Protein AF-A0A9N8HJM5-F1 (afdb_monomer_lite)

Sequence (765 aa):
MTPQRSRHDVPTDELFEEAYSGIAQHIFPNGFPAMPKLLSKEVDAIEKAWQRSTTRKRSRATITEAQAVKSLQKLQSVAKEVGFTTDQQNSICLIACGTLDPQSVSSKASLSAEDFAASTCLLFRDLVTINLPKSGHFISELSVLKLLSACQTPKADALGIASVLQFLWLAVQNGALSEPAERALDSLYSVIFKWSTDPALCFDAVRLLLVITTKKHARVFRARRLHRFYVATGAAPAKFAPLVLLELFARLNPPGCGPILATIPNRPKERDVKKNARWLVFPNTAWKRAFEHTWYKQDNESPEGAPQSTNLCSLPGLSWDPLSDSGLFHGRLAPFQDSDRFRVSLSFMLQQEWHHPETTSAPKDNLPSQSATKDKESRSSTISEKMDLDDSSSDDSTTSDDGAGEDRTVRQRNNPPTLATQTTTTTTTRRVAILKRVAAAAMKAEHSFEVESAFVTDLLLPSWDGAEEWGVWLLYDILPALAIPSTFSDLWSKVLIYLERLFLFGTAKVRYAIVAGTLSSLLSRLARHGREEHGSSAARQRLVKEFVHWTNHLLVESSLSHGSWGSSLESEAAITFFRVVSREVTQSCRLVVLPPTTWAHRLLLSSSLFPIDRVWELMVAYANSLKELKTKQANSNGTIIEGLDRVAIFNCLLVDFSLAIHHQKHDEKVTGMSILYQDTPETTITRLGGKAMLHETMPRMLSIETGAASAQFVSQFLCRNGRLPLGVGELLQGKEKHQYFEFLWKEIGMDGLHAFETLFINRRI

Organism: NCBI:txid568900

Radius of gyration: 35.31 Å; chains: 1; bounding box: 91×117×100 Å

Foldseek 3Di:
DDDDPPPPCDPLVVLLLVLLLLLCCQQAVVADPDDPCPPPPLVVVLNVSNVVSVVPDDDSDNRDPVSNVVSLVSLLVSLLPAADAQSSLLSLLSSLLSLLDPVRRDPPDPDDPVVSLVVSLVSSLSSLLSRFHAAPHAHELSSLVSLLVSVVDPSHDLSSNLSSLLSLLLRLLQVRHDPSNLVSCLVCLVSLLVQCLPLSNVLSSLLSCVQSDWLVNLALVSLVSLLVSLVVCPPDLSSLSSLVVLVVSCVSPVVRSVVSNVPDPCDDPVVVSLVSVPSNDSPDVVSSCSNVCRHQVVVVVPPDDRDPNPPPVDQAVDDNDPDDDDDDDDDDDDDDDDDTDDSDNRHDDDDDDDDDDDDDDDDDDDDDDDDDDDDDDDDDDDDDDDDDDDDDDDDDDDDDDDDDDDDDDDDDDDDDDPPPVVVVVVVVVVVLVVLVVLLVVLQVQPAADEVCLCVCQVPPLVPDPQPDPSCLSVLARRLLSHDQDLALVVCCNRPVVSLLNCLQPHDLVSVLSNQLHRLLSSLLCLLVPPPPDPDDLVSSLVNSVVSVVVVLVSLVVSCVVPPPLRPVSSLVSVLSSLLSCLPRCCVRSLEDDDHDPVSLVSQLLDLAVVSLLSSLLSLLSNVVSLVVSVVVVVVDDDDDRHPNVCVLVSVLSLLVSVLLEPVDQDDPVSLVSHPQNVVQDQVNCVVCVHPVSCRRPVSQCSYCQQHSNNVVLNCVLCVVVVHHPDDRPPGQDDPRSVVSVVCCCVPVPSVSSVSSCVPPPVVVD

Structure (mmCIF, N/CA/C/O backbone):
data_AF-A0A9N8HJM5-F1
#
_entry.id   AF-A0A9N8HJM5-F1
#
loop_
_atom_site.group_PDB
_atom_site.id
_atom_site.type_symbol
_atom_site.label_atom_id
_atom_site.label_alt_id
_atom_site.label_comp_id
_atom_site.label_asym_id
_atom_site.label_entity_id
_atom_site.label_seq_id
_atom_site.pdbx_PDB_ins_code
_atom_site.Cartn_x
_atom_site.Cartn_y
_atom_site.Cartn_z
_atom_site.occupancy
_atom_site.B_iso_or_equiv
_atom_site.auth_seq_id
_atom_site.auth_comp_id
_atom_site.auth_asym_id
_atom_site.auth_atom_id
_atom_site.pdbx_PDB_model_num
ATOM 1 N N . MET A 1 1 ? 19.111 26.108 34.983 1.00 36.38 1 MET A N 1
ATOM 2 C CA . MET A 1 1 ? 18.397 27.089 34.139 1.00 36.38 1 MET A CA 1
ATOM 3 C C . MET A 1 1 ? 18.520 26.659 32.687 1.00 36.38 1 MET A C 1
ATOM 5 O O . MET A 1 1 ? 19.573 26.844 32.094 1.00 36.38 1 MET A O 1
ATOM 9 N N . THR A 1 2 ? 17.487 26.030 32.135 1.00 31.89 2 THR A N 1
ATOM 10 C CA . THR A 1 2 ? 17.360 25.782 30.691 1.00 31.89 2 THR A CA 1
ATOM 11 C C . THR A 1 2 ? 16.700 27.001 30.037 1.00 31.89 2 THR A C 1
ATOM 13 O O . THR A 1 2 ? 15.779 27.565 30.630 1.00 31.89 2 THR A O 1
ATOM 16 N N . PRO A 1 3 ? 17.147 27.452 28.851 1.00 40.94 3 PRO A N 1
ATOM 17 C CA . PRO A 1 3 ? 16.540 28.605 28.198 1.00 40.94 3 PRO A CA 1
ATOM 18 C C . PRO A 1 3 ? 15.129 28.250 27.719 1.00 40.94 3 PRO A C 1
ATOM 20 O O . PRO A 1 3 ? 14.949 27.319 26.932 1.00 40.94 3 PRO A O 1
ATOM 23 N N . GLN A 1 4 ? 14.126 29.006 28.172 1.00 35.59 4 GLN A N 1
ATOM 24 C CA . GLN A 1 4 ? 12.778 28.934 27.613 1.00 35.59 4 GLN A CA 1
ATOM 25 C C . GLN A 1 4 ? 12.831 29.354 26.139 1.00 35.59 4 GLN A C 1
ATOM 27 O O . GLN A 1 4 ? 12.928 30.539 25.824 1.00 35.59 4 GLN A O 1
ATOM 32 N N . ARG A 1 5 ? 12.735 28.385 25.221 1.00 35.88 5 ARG A N 1
ATOM 33 C CA . ARG A 1 5 ? 12.335 28.672 23.840 1.00 35.88 5 ARG A CA 1
ATOM 34 C C . ARG A 1 5 ? 10.870 29.097 23.866 1.00 35.88 5 ARG A C 1
ATOM 36 O O . ARG A 1 5 ? 9.985 28.251 23.974 1.00 35.88 5 ARG A O 1
ATOM 43 N N . SER A 1 6 ? 10.618 30.397 23.761 1.00 36.97 6 SER A N 1
ATOM 44 C CA . SER A 1 6 ? 9.292 30.924 23.458 1.00 36.97 6 SER A CA 1
ATOM 45 C C . SER A 1 6 ? 8.868 30.438 22.068 1.00 36.97 6 SER A C 1
ATOM 47 O O . SER A 1 6 ? 9.292 30.977 21.046 1.00 36.97 6 SER A O 1
ATOM 49 N N . ARG A 1 7 ? 8.022 29.400 22.023 1.00 41.31 7 ARG A N 1
ATOM 50 C CA . ARG A 1 7 ? 7.242 29.052 20.827 1.00 41.31 7 ARG A CA 1
ATOM 51 C C . ARG A 1 7 ? 6.229 30.169 20.572 1.00 41.31 7 ARG A C 1
ATOM 53 O O . ARG A 1 7 ? 5.087 30.104 21.014 1.00 41.31 7 ARG A O 1
ATOM 60 N N . HIS A 1 8 ? 6.664 31.215 19.878 1.00 39.94 8 HIS A N 1
ATOM 61 C CA . HIS A 1 8 ? 5.747 32.055 19.120 1.00 39.94 8 HIS A CA 1
ATOM 62 C C . HIS A 1 8 ? 5.456 31.345 17.802 1.00 39.94 8 HIS A C 1
ATOM 64 O O . HIS A 1 8 ? 6.103 31.601 16.788 1.00 39.94 8 HIS A O 1
ATOM 70 N N . ASP A 1 9 ? 4.486 30.434 17.850 1.00 43.00 9 ASP A N 1
ATOM 71 C CA . ASP A 1 9 ? 3.901 29.818 16.665 1.00 43.00 9 ASP A CA 1
ATOM 72 C C . ASP A 1 9 ? 3.097 30.890 15.911 1.00 43.00 9 ASP A C 1
ATOM 74 O O . ASP A 1 9 ? 1.888 31.038 16.089 1.00 43.00 9 ASP A O 1
ATOM 78 N N . VAL A 1 10 ? 3.784 31.687 15.085 1.00 46.56 10 VAL A N 1
ATOM 79 C CA . VAL A 1 10 ? 3.111 32.479 14.048 1.00 46.56 10 VAL A CA 1
ATOM 80 C C . VAL A 1 10 ? 2.434 31.475 13.111 1.00 46.56 10 VAL A C 1
ATOM 82 O O . VAL A 1 10 ? 3.117 30.551 12.654 1.00 46.56 10 VAL A O 1
ATOM 85 N N . PRO A 1 11 ? 1.129 31.609 12.806 1.00 59.47 11 PRO A N 1
ATOM 86 C CA . PRO A 1 11 ? 0.461 30.689 11.900 1.00 59.47 11 PRO A CA 1
ATOM 87 C C . PRO A 1 11 ? 1.217 30.636 10.571 1.00 59.47 11 PRO A C 1
ATOM 89 O O . PRO A 1 11 ? 1.456 31.663 9.932 1.00 59.47 11 PRO A O 1
ATOM 92 N N . THR A 1 12 ? 1.607 29.433 10.151 1.00 66.25 12 THR A N 1
ATOM 93 C CA . THR A 1 12 ? 2.383 29.236 8.913 1.00 66.25 12 THR A CA 1
ATOM 94 C C . THR A 1 12 ? 1.639 29.767 7.685 1.00 66.25 12 THR A C 1
ATOM 96 O O . THR A 1 12 ? 2.268 30.282 6.762 1.00 66.25 12 THR A O 1
ATOM 99 N N . ASP A 1 13 ? 0.306 29.769 7.739 1.00 77.38 13 ASP A N 1
ATOM 100 C CA . ASP A 1 13 ? -0.574 30.366 6.736 1.00 77.38 13 ASP A CA 1
ATOM 101 C C . ASP A 1 13 ? -0.468 31.903 6.665 1.00 77.38 13 ASP A C 1
ATOM 103 O O . ASP A 1 13 ? -0.515 32.459 5.572 1.00 77.38 13 ASP A O 1
ATOM 107 N N . GLU A 1 14 ? -0.259 32.615 7.781 1.00 81.19 14 GLU A N 1
ATOM 108 C CA . GLU A 1 14 ? -0.073 34.079 7.761 1.00 81.19 14 GLU A CA 1
ATOM 109 C C . GLU A 1 14 ? 1.272 34.465 7.131 1.00 81.19 14 GLU A C 1
ATOM 111 O O . GLU A 1 14 ? 1.346 35.406 6.335 1.00 81.19 14 GLU A O 1
ATOM 116 N N . LEU A 1 15 ? 2.332 33.706 7.434 1.00 81.50 15 LEU A N 1
ATOM 117 C CA . LEU A 1 15 ? 3.648 33.889 6.815 1.00 81.50 15 LEU A CA 1
ATOM 118 C C . LEU A 1 15 ? 3.624 33.571 5.315 1.00 81.50 15 LEU A C 1
ATOM 120 O O . LEU A 1 15 ? 4.278 34.280 4.544 1.00 81.50 15 LEU A O 1
ATOM 124 N N . PHE A 1 16 ? 2.863 32.546 4.912 1.00 85.94 16 PHE A N 1
ATOM 125 C CA . PHE A 1 16 ? 2.600 32.242 3.509 1.00 85.94 16 PHE A CA 1
ATOM 126 C C . PHE A 1 16 ? 1.846 33.388 2.830 1.00 85.94 16 PHE A C 1
ATOM 128 O O . PHE A 1 16 ? 2.367 33.937 1.867 1.00 85.94 16 PHE A O 1
ATOM 135 N N . GLU A 1 17 ? 0.679 33.800 3.331 1.00 83.69 17 GLU A N 1
ATOM 136 C CA . GLU A 1 17 ? -0.165 34.836 2.711 1.00 83.69 17 GLU A CA 1
ATOM 137 C C . GLU A 1 17 ? 0.562 36.181 2.559 1.00 83.69 17 GLU A C 1
ATOM 139 O O . GLU A 1 17 ? 0.467 36.833 1.516 1.00 83.69 17 GLU A O 1
ATOM 144 N N . GLU A 1 18 ? 1.350 36.602 3.553 1.00 82.88 18 GLU A N 1
ATOM 145 C CA . GLU A 1 18 ? 2.134 37.842 3.479 1.00 82.88 18 GLU A CA 1
ATOM 146 C C . GLU A 1 18 ? 3.224 37.778 2.392 1.00 82.88 18 GLU A C 1
ATOM 148 O O . GLU A 1 18 ? 3.433 38.741 1.652 1.00 82.88 18 GLU A O 1
ATOM 153 N N . ALA A 1 19 ? 3.911 36.640 2.260 1.00 82.69 19 ALA A N 1
ATOM 154 C CA . ALA A 1 19 ? 4.949 36.456 1.248 1.00 82.69 19 ALA A CA 1
ATOM 155 C C . ALA A 1 19 ? 4.352 36.227 -0.154 1.00 82.69 19 ALA A C 1
ATOM 157 O O . ALA A 1 19 ? 4.781 36.846 -1.128 1.00 82.69 19 ALA A O 1
ATOM 158 N N . TYR A 1 20 ? 3.318 35.393 -0.248 1.00 85.12 20 TYR A N 1
ATOM 159 C CA . TYR A 1 20 ? 2.590 35.063 -1.468 1.00 85.12 20 TYR A CA 1
ATOM 160 C C . TYR A 1 20 ? 1.930 36.299 -2.082 1.00 85.12 20 TYR A C 1
ATOM 162 O O . TYR A 1 20 ? 2.135 36.572 -3.265 1.00 85.12 20 TYR A O 1
ATOM 170 N N . SER A 1 21 ? 1.206 37.097 -1.286 1.00 81.56 21 SER A N 1
ATOM 171 C CA . SER A 1 21 ? 0.541 38.315 -1.773 1.00 81.56 21 SER A CA 1
ATOM 172 C C . SER A 1 21 ? 1.520 39.336 -2.361 1.00 81.56 21 SER A C 1
ATOM 174 O O . SER A 1 21 ? 1.193 39.971 -3.365 1.00 81.56 21 SER A O 1
ATOM 176 N N . GLY A 1 22 ? 2.738 39.433 -1.815 1.00 81.56 22 GLY A N 1
ATOM 177 C CA . GLY A 1 22 ? 3.798 40.283 -2.359 1.00 81.56 22 GLY A CA 1
ATOM 178 C C . GLY A 1 22 ? 4.206 39.910 -3.790 1.00 81.56 22 GLY A C 1
ATOM 179 O O . GLY A 1 22 ? 4.330 40.774 -4.656 1.00 81.56 22 GLY A O 1
ATOM 180 N N . ILE A 1 23 ? 4.349 38.613 -4.067 1.00 83.06 23 ILE A N 1
ATOM 181 C CA . ILE A 1 23 ? 4.691 38.104 -5.404 1.00 83.06 23 ILE A CA 1
ATOM 182 C C . ILE A 1 23 ? 3.472 38.168 -6.339 1.00 83.06 23 ILE A C 1
ATOM 184 O O . ILE A 1 23 ? 3.585 38.635 -7.473 1.00 83.06 23 ILE A O 1
ATOM 188 N N . ALA A 1 24 ? 2.289 37.773 -5.854 1.00 83.12 24 ALA A N 1
ATOM 189 C CA . ALA A 1 24 ? 1.036 37.821 -6.611 1.00 83.12 24 ALA A CA 1
ATOM 190 C C . ALA A 1 24 ? 0.707 39.230 -7.118 1.00 83.12 24 ALA A C 1
ATOM 192 O O . ALA A 1 24 ? 0.350 39.381 -8.280 1.00 83.12 24 ALA A O 1
ATOM 193 N N . GLN A 1 25 ? 0.828 40.263 -6.281 1.00 82.50 25 GLN A N 1
ATOM 194 C CA . GLN A 1 25 ? 0.530 41.642 -6.687 1.00 82.50 25 GLN A CA 1
ATOM 195 C C . GLN A 1 25 ? 1.586 42.228 -7.636 1.00 82.50 25 GLN A C 1
ATOM 197 O O . GLN A 1 25 ? 1.259 43.108 -8.429 1.00 82.50 25 GLN A O 1
ATOM 202 N N . HIS A 1 26 ? 2.832 41.747 -7.588 1.00 80.31 26 HIS A N 1
ATOM 203 C CA . HIS A 1 26 ? 3.877 42.157 -8.527 1.00 80.31 26 HIS A CA 1
ATOM 204 C C . HIS A 1 26 ? 3.647 41.571 -9.935 1.00 80.31 26 HIS A C 1
ATOM 206 O O . HIS A 1 26 ? 3.770 42.287 -10.928 1.00 80.31 26 HIS A O 1
ATOM 212 N N . ILE A 1 27 ? 3.252 40.294 -10.024 1.00 77.88 27 ILE A N 1
ATOM 213 C CA . ILE A 1 27 ? 2.981 39.598 -11.299 1.00 77.88 27 ILE A CA 1
ATOM 214 C C . ILE A 1 27 ? 1.583 39.914 -11.846 1.00 77.88 27 ILE A C 1
ATOM 216 O O . ILE A 1 27 ? 1.399 39.962 -13.055 1.00 77.88 27 ILE A O 1
ATOM 220 N N . PHE A 1 28 ? 0.601 40.162 -10.976 1.00 80.56 28 PHE A N 1
ATOM 221 C CA . PHE A 1 28 ? -0.788 40.446 -11.344 1.00 80.56 28 PHE A CA 1
ATOM 222 C C . PHE A 1 28 ? -1.284 41.780 -10.747 1.00 80.56 28 PHE A C 1
ATOM 224 O O . PHE A 1 28 ? -2.238 41.803 -9.962 1.00 80.56 28 PHE A O 1
ATOM 231 N N . PRO A 1 29 ? -0.681 42.926 -11.121 1.00 74.25 29 PRO A N 1
ATOM 232 C CA . PRO A 1 29 ? -0.989 44.234 -10.530 1.00 74.25 29 PRO A CA 1
ATOM 233 C C . PRO A 1 29 ? -2.414 44.725 -10.829 1.00 74.25 29 PRO A C 1
ATOM 235 O O . PRO A 1 29 ? -2.967 45.535 -10.084 1.00 74.25 29 PRO A O 1
ATOM 238 N N . ASN A 1 30 ? -3.026 44.218 -11.904 1.00 75.06 30 ASN A N 1
ATOM 239 C CA . ASN A 1 30 ? -4.406 44.516 -12.293 1.00 75.06 30 ASN A CA 1
ATOM 240 C C . ASN A 1 30 ? -5.431 43.512 -11.730 1.00 75.06 30 ASN A C 1
ATOM 242 O O . ASN A 1 30 ? -6.631 43.692 -11.931 1.00 75.06 30 ASN A O 1
ATOM 246 N N . GLY A 1 31 ? -4.970 42.491 -11.003 1.00 68.94 31 GLY A N 1
ATOM 247 C CA . GLY A 1 31 ? -5.776 41.387 -10.493 1.00 68.94 31 GLY A CA 1
ATOM 248 C C . GLY A 1 31 ? -5.457 40.053 -11.163 1.00 68.94 31 GLY A C 1
ATOM 249 O O . GLY A 1 31 ? -4.913 40.019 -12.267 1.00 68.94 31 GLY A O 1
ATOM 250 N N . PHE A 1 32 ? -5.778 38.951 -10.479 1.00 63.47 32 PHE A N 1
ATOM 251 C CA . PHE A 1 32 ? -5.559 37.603 -11.006 1.00 63.47 32 PHE A CA 1
ATOM 252 C C . PHE A 1 32 ? -6.372 37.410 -12.304 1.00 63.47 32 PHE A C 1
ATOM 254 O O . PHE A 1 32 ? -7.565 37.728 -12.313 1.00 63.47 32 PHE A O 1
ATOM 261 N N . PRO A 1 33 ? -5.776 36.924 -13.409 1.00 58.12 33 PRO A N 1
ATOM 262 C CA . PRO A 1 33 ? -6.496 36.748 -14.663 1.00 58.12 33 PRO A CA 1
ATOM 263 C C . PRO A 1 33 ? -7.609 35.711 -14.494 1.00 58.12 33 PRO A C 1
ATOM 265 O O . PRO A 1 33 ? -7.381 34.625 -13.956 1.00 58.12 33 PRO A O 1
ATOM 268 N N . ALA A 1 34 ? -8.810 36.045 -14.973 1.00 50.03 34 ALA A N 1
ATOM 269 C CA . ALA A 1 34 ? -9.986 35.189 -14.860 1.00 50.03 34 ALA A CA 1
ATOM 270 C C . ALA A 1 34 ? -9.725 33.822 -15.512 1.00 50.03 34 ALA A C 1
ATOM 272 O O . ALA A 1 34 ? -9.572 33.704 -16.731 1.00 50.03 34 ALA A O 1
ATOM 273 N N . MET A 1 35 ? -9.656 32.779 -14.688 1.00 48.91 35 MET A N 1
ATOM 274 C CA . MET A 1 35 ? -9.340 31.430 -15.145 1.00 48.91 35 MET A CA 1
ATOM 275 C C . MET A 1 35 ? -10.549 30.781 -15.844 1.00 48.91 35 MET A C 1
ATOM 277 O O . MET A 1 35 ? -11.691 30.990 -15.426 1.00 48.91 35 MET A O 1
ATOM 281 N N . PRO A 1 36 ? -10.341 29.958 -16.893 1.00 44.28 36 PRO A N 1
ATOM 282 C CA . PRO A 1 36 ? -11.433 29.235 -17.540 1.00 44.28 36 PRO A CA 1
ATOM 283 C C . PRO A 1 36 ? -12.201 28.356 -16.540 1.00 44.28 36 PRO A C 1
ATOM 285 O O . PRO A 1 36 ? -11.591 27.581 -15.805 1.00 44.28 36 PRO A O 1
ATOM 288 N N . LYS A 1 37 ? -13.541 28.427 -16.560 1.00 45.66 37 LYS A N 1
ATOM 289 C CA . LYS A 1 37 ? -14.475 27.817 -15.579 1.00 45.66 37 LYS A CA 1
ATOM 290 C C . LYS A 1 37 ? -14.437 26.278 -15.441 1.00 45.66 37 LYS A C 1
ATOM 292 O O . LYS A 1 37 ? -15.259 25.713 -14.728 1.00 45.66 37 LYS A O 1
ATOM 297 N N . LEU A 1 38 ? -13.513 25.591 -16.110 1.00 41.84 38 LEU A N 1
ATOM 298 C CA . LEU A 1 38 ? -13.414 24.125 -16.173 1.00 41.84 38 LEU A CA 1
ATOM 299 C C . LEU A 1 38 ? -13.010 23.448 -14.846 1.00 41.84 38 LEU A C 1
ATOM 301 O O . LEU A 1 38 ? -13.084 22.229 -14.756 1.00 41.84 38 LEU A O 1
ATOM 305 N N . LEU A 1 39 ? -12.600 24.213 -13.826 1.00 51.91 39 LEU A N 1
ATOM 306 C CA . LEU A 1 39 ? -12.099 23.719 -12.532 1.00 51.91 39 LEU A CA 1
ATOM 307 C C . LEU A 1 39 ? -12.697 24.515 -11.351 1.00 51.91 39 LEU A C 1
ATOM 309 O O . LEU A 1 39 ? -11.980 24.988 -10.473 1.00 51.91 39 LEU A O 1
ATOM 313 N N . SER A 1 40 ? -14.016 24.739 -11.360 1.00 51.66 40 SER A N 1
ATOM 314 C CA . SER A 1 40 ? -14.646 25.799 -10.553 1.00 51.66 40 SER A CA 1
ATOM 315 C C . SER A 1 40 ? -14.391 25.730 -9.041 1.00 51.66 40 SER A C 1
ATOM 317 O O . SER A 1 40 ? -14.037 26.746 -8.464 1.00 51.66 40 SER A O 1
ATOM 319 N N . LYS A 1 41 ? -14.522 24.575 -8.374 1.00 58.88 41 LYS A N 1
ATOM 320 C CA . LYS A 1 41 ? -14.489 24.530 -6.894 1.00 58.88 41 LYS A CA 1
ATOM 321 C C . LYS A 1 41 ? -13.135 24.897 -6.272 1.00 58.88 41 LYS A C 1
ATOM 323 O O . LYS A 1 41 ? -13.110 25.607 -5.270 1.00 58.88 41 LYS A O 1
ATOM 328 N N . GLU A 1 42 ? -12.033 24.423 -6.846 1.00 56.31 42 GLU A N 1
ATOM 329 C CA . GLU A 1 42 ? -10.677 24.708 -6.347 1.00 56.31 42 GLU A CA 1
ATOM 330 C C . GLU A 1 42 ? -10.225 26.115 -6.760 1.00 56.31 42 GLU A C 1
ATOM 332 O O . GLU A 1 42 ? -9.653 26.852 -5.958 1.00 56.31 42 GLU A O 1
ATOM 337 N N . VAL A 1 43 ? -10.557 26.534 -7.987 1.00 57.59 43 VAL A N 1
ATOM 338 C CA . VAL A 1 43 ? -10.270 27.891 -8.472 1.00 57.59 43 VAL A CA 1
ATOM 339 C C . VAL A 1 43 ? -11.050 28.938 -7.672 1.00 57.59 43 VAL A C 1
ATOM 341 O O . VAL A 1 43 ? -10.453 29.927 -7.262 1.00 57.59 43 VAL A O 1
ATOM 344 N N . ASP A 1 44 ? -12.325 28.696 -7.348 1.00 63.38 44 ASP A N 1
ATOM 345 C CA . ASP A 1 44 ? -13.129 29.561 -6.474 1.00 63.38 44 ASP A CA 1
ATOM 346 C C . ASP A 1 44 ? -12.494 29.726 -5.083 1.00 63.38 44 ASP A C 1
ATOM 348 O O . ASP A 1 44 ? -12.626 30.786 -4.470 1.00 63.38 44 ASP A O 1
ATOM 352 N N . ALA A 1 45 ? -11.848 28.685 -4.544 1.00 62.44 45 ALA A N 1
ATOM 353 C CA . ALA A 1 45 ? -11.189 28.741 -3.239 1.00 62.44 45 ALA A CA 1
ATOM 354 C C . ALA A 1 45 ? -9.913 29.596 -3.290 1.00 62.44 45 ALA A C 1
ATOM 356 O O . ALA A 1 45 ? -9.735 30.471 -2.439 1.00 62.44 45 ALA A O 1
ATOM 357 N N . ILE A 1 46 ? -9.082 29.407 -4.321 1.00 60.25 46 ILE A N 1
ATOM 358 C CA . ILE A 1 46 ? -7.861 30.194 -4.558 1.00 60.25 46 ILE A CA 1
ATOM 359 C C . ILE A 1 46 ? -8.211 31.660 -4.863 1.00 60.25 46 ILE A C 1
ATOM 361 O O . ILE A 1 46 ? -7.606 32.573 -4.299 1.00 60.25 46 ILE A O 1
ATOM 365 N N . GLU A 1 47 ? -9.234 31.913 -5.684 1.00 64.31 47 GLU A N 1
ATOM 366 C CA . GLU A 1 47 ? -9.704 33.270 -5.972 1.00 64.31 47 GLU A CA 1
ATOM 367 C C . GLU A 1 47 ? -10.246 33.944 -4.703 1.00 64.31 47 GLU A C 1
ATOM 369 O O . GLU A 1 47 ? -9.899 35.090 -4.425 1.00 64.31 47 GLU A O 1
ATOM 374 N N . LYS A 1 48 ? -11.011 33.231 -3.862 1.00 67.19 48 LYS A N 1
ATOM 375 C CA . LYS A 1 48 ? -11.462 33.750 -2.557 1.00 67.19 48 LYS A CA 1
ATOM 376 C C . LYS A 1 48 ? -10.303 34.010 -1.592 1.00 67.19 48 LYS A C 1
ATOM 378 O O . LYS A 1 48 ? -10.377 34.980 -0.840 1.00 67.19 48 LYS A O 1
ATOM 383 N N . ALA A 1 49 ? -9.243 33.199 -1.592 1.00 61.03 49 ALA A N 1
ATOM 384 C CA . ALA A 1 49 ? -8.039 33.462 -0.799 1.00 61.03 49 ALA A CA 1
ATOM 385 C C . ALA A 1 49 ? -7.341 34.754 -1.266 1.00 61.03 49 ALA A C 1
ATOM 387 O O . ALA A 1 49 ? -7.112 35.663 -0.466 1.00 61.03 49 ALA A O 1
ATOM 388 N N . TRP A 1 50 ? -7.143 34.909 -2.577 1.00 62.44 50 TRP A N 1
ATOM 389 C CA . TRP A 1 50 ? -6.572 36.118 -3.175 1.00 62.44 50 TRP A CA 1
ATOM 390 C C . TRP A 1 50 ? -7.447 37.370 -2.956 1.00 62.44 50 TRP A C 1
ATOM 392 O O . TRP A 1 50 ? -6.944 38.451 -2.637 1.00 62.44 50 TRP A O 1
ATOM 402 N N . GLN A 1 51 ? -8.775 37.243 -3.036 1.00 66.69 51 GLN A N 1
ATOM 403 C CA . GLN A 1 51 ? -9.711 38.322 -2.699 1.00 66.69 51 GLN A CA 1
ATOM 404 C C . GLN A 1 51 ? -9.643 38.692 -1.204 1.00 66.69 51 GLN A C 1
ATOM 406 O O . GLN A 1 51 ? -9.706 39.873 -0.862 1.00 66.69 51 GLN A O 1
ATOM 411 N N . ARG A 1 52 ? -9.460 37.727 -0.289 1.00 65.56 52 ARG A N 1
ATOM 412 C CA . ARG A 1 52 ? -9.278 37.983 1.158 1.00 65.56 52 ARG A CA 1
ATOM 413 C C . ARG A 1 52 ? -7.952 38.677 1.483 1.00 65.56 52 ARG A C 1
ATOM 415 O O . ARG A 1 52 ? -7.932 39.529 2.373 1.00 65.56 52 ARG A O 1
ATOM 422 N N . SER A 1 53 ? -6.862 38.353 0.784 1.00 57.47 53 SER A N 1
ATOM 423 C CA . SER A 1 53 ? -5.563 39.004 1.012 1.00 57.47 53 SER A CA 1
ATOM 424 C C . SER A 1 53 ? -5.515 40.417 0.419 1.00 57.47 53 SER A C 1
ATOM 426 O O . SER A 1 53 ? -4.983 41.331 1.052 1.00 57.47 53 SER A O 1
ATOM 428 N N . THR A 1 54 ? -6.160 40.649 -0.729 1.00 58.09 54 THR A N 1
ATOM 429 C CA . THR A 1 54 ? -6.238 41.981 -1.362 1.00 58.09 54 THR A CA 1
ATOM 430 C C . THR A 1 54 ? -7.241 42.935 -0.706 1.00 58.09 54 THR A C 1
ATOM 432 O O . THR A 1 54 ? -6.978 44.134 -0.643 1.00 58.09 54 THR A O 1
ATOM 435 N N . THR A 1 55 ? -8.359 42.448 -0.156 1.00 56.00 55 THR A N 1
ATOM 436 C CA . THR A 1 55 ? -9.369 43.316 0.496 1.00 56.00 55 THR A CA 1
ATOM 437 C C . THR A 1 55 ? -8.908 43.935 1.823 1.00 56.00 55 THR A C 1
ATOM 439 O O . THR A 1 55 ? -9.512 44.904 2.282 1.00 56.00 55 THR A O 1
ATOM 442 N N . ARG A 1 56 ? -7.838 43.425 2.453 1.00 53.31 56 ARG A N 1
ATOM 443 C CA . ARG A 1 56 ? -7.425 43.832 3.812 1.00 53.31 56 ARG A CA 1
ATOM 444 C C . ARG A 1 56 ? -6.509 45.061 3.926 1.00 53.31 56 ARG A C 1
ATOM 446 O O . ARG A 1 56 ? -6.320 45.519 5.054 1.00 53.31 56 ARG A O 1
ATOM 453 N N . LYS A 1 57 ? -5.945 45.631 2.847 1.00 47.88 57 LYS A N 1
ATOM 454 C CA . LYS A 1 57 ? -5.090 46.843 2.941 1.00 47.88 57 LYS A CA 1
ATOM 455 C C . LYS A 1 57 ? -5.361 47.899 1.860 1.00 47.88 57 LYS A C 1
ATOM 457 O O . LYS A 1 57 ? -5.673 47.600 0.715 1.00 47.88 57 LYS A O 1
ATOM 462 N N . ARG A 1 58 ? -5.250 49.165 2.283 1.00 45.69 58 ARG A N 1
ATOM 463 C CA . ARG A 1 58 ? -5.462 50.382 1.480 1.00 45.69 58 ARG A CA 1
ATOM 464 C C . ARG A 1 58 ? -4.345 50.583 0.444 1.00 45.69 58 ARG A C 1
ATOM 466 O O . ARG A 1 58 ? -3.198 50.285 0.742 1.00 45.69 58 ARG A O 1
ATOM 473 N N . SER A 1 59 ? -4.732 51.214 -0.671 1.00 47.72 59 SER A N 1
ATOM 474 C CA . SER A 1 59 ? -3.944 51.618 -1.851 1.00 47.72 59 SER A CA 1
ATOM 475 C C . SER A 1 59 ? -3.309 50.487 -2.679 1.00 47.72 59 SER A C 1
ATOM 477 O O . SER A 1 59 ? -2.616 49.610 -2.177 1.00 47.72 59 SER A O 1
ATOM 479 N N . ARG A 1 60 ? -3.504 50.553 -4.007 1.00 55.34 60 ARG A N 1
ATOM 480 C CA . ARG A 1 60 ? -2.755 49.763 -5.003 1.00 55.34 60 ARG A CA 1
ATOM 481 C C . ARG A 1 60 ? -1.335 50.328 -5.150 1.00 55.34 60 ARG A C 1
ATOM 483 O O . ARG A 1 60 ? -0.974 50.849 -6.203 1.00 55.34 60 ARG A O 1
ATOM 490 N N . ALA A 1 61 ? -0.552 50.299 -4.075 1.00 59.94 61 ALA A N 1
ATOM 491 C CA . ALA A 1 61 ? 0.870 50.596 -4.155 1.00 59.94 61 ALA A CA 1
ATOM 492 C C . ALA A 1 61 ? 1.535 49.520 -5.026 1.00 59.94 61 ALA A C 1
ATOM 494 O O . ALA A 1 61 ? 1.445 48.332 -4.726 1.00 59.94 61 ALA A O 1
ATOM 495 N N . THR A 1 62 ? 2.167 49.922 -6.128 1.00 69.50 62 THR A N 1
ATOM 496 C CA . THR A 1 62 ? 2.894 48.994 -7.001 1.00 69.50 62 THR A CA 1
ATOM 497 C C . THR A 1 62 ? 4.069 48.399 -6.237 1.00 69.50 62 THR A C 1
ATOM 499 O O . THR A 1 62 ? 4.996 49.131 -5.885 1.00 69.50 62 THR A O 1
ATOM 502 N N . ILE A 1 63 ? 4.030 47.089 -5.989 1.00 75.94 63 ILE A N 1
ATOM 503 C CA . ILE A 1 63 ? 5.101 46.376 -5.290 1.00 75.94 63 ILE A CA 1
ATOM 504 C C . ILE A 1 63 ? 6.381 46.443 -6.119 1.00 75.94 63 ILE A C 1
ATOM 506 O O . ILE A 1 63 ? 6.400 46.060 -7.292 1.00 75.94 63 ILE A O 1
ATOM 510 N N . THR A 1 64 ? 7.448 46.947 -5.502 1.00 79.69 64 THR A N 1
ATOM 511 C CA . THR A 1 64 ? 8.745 47.096 -6.164 1.00 79.69 64 THR A CA 1
ATOM 512 C C . THR A 1 64 ? 9.413 45.738 -6.355 1.00 79.69 64 THR A C 1
ATOM 514 O O . THR A 1 64 ? 9.184 44.801 -5.593 1.00 79.69 64 THR A O 1
ATOM 517 N N . GLU A 1 65 ? 10.288 45.628 -7.350 1.00 78.00 65 GLU A N 1
ATOM 518 C CA . GLU A 1 65 ? 11.058 44.405 -7.608 1.00 78.00 65 GLU A CA 1
ATOM 519 C C . GLU A 1 65 ? 11.824 43.930 -6.358 1.00 78.00 65 GLU A C 1
ATOM 521 O O . GLU A 1 65 ? 11.749 42.764 -5.983 1.00 78.00 65 GLU A O 1
ATOM 526 N N . ALA A 1 66 ? 12.449 44.852 -5.616 1.00 81.44 66 ALA A N 1
ATOM 527 C CA . ALA A 1 66 ? 13.124 44.546 -4.353 1.00 81.44 66 ALA A CA 1
ATOM 528 C C . ALA A 1 66 ? 12.183 43.958 -3.277 1.00 81.44 66 ALA A C 1
ATOM 530 O O . ALA A 1 66 ? 12.597 43.109 -2.484 1.00 81.44 66 ALA A O 1
ATOM 531 N N . GLN A 1 67 ? 10.913 44.378 -3.244 1.00 83.25 67 GLN A N 1
ATOM 532 C CA . GLN A 1 67 ? 9.902 43.787 -2.363 1.00 83.25 67 GLN A CA 1
ATOM 533 C C . GLN A 1 67 ? 9.491 42.390 -2.847 1.00 83.25 67 GLN A C 1
ATOM 535 O O . GLN A 1 67 ? 9.397 41.485 -2.022 1.00 83.25 67 GLN A O 1
ATOM 540 N N . ALA A 1 68 ? 9.330 42.181 -4.158 1.00 79.69 68 ALA A N 1
ATOM 541 C CA . ALA A 1 68 ? 9.041 40.865 -4.730 1.00 79.69 68 ALA A CA 1
ATOM 542 C C . ALA A 1 68 ? 10.181 39.857 -4.475 1.00 79.69 68 ALA A C 1
ATOM 544 O O . ALA A 1 68 ? 9.921 38.732 -4.049 1.00 79.69 68 ALA A O 1
ATOM 545 N N . VAL A 1 69 ? 11.446 40.273 -4.623 1.00 83.44 69 VAL A N 1
ATOM 546 C CA . VAL A 1 69 ? 12.632 39.464 -4.281 1.00 83.44 69 VAL A CA 1
ATOM 547 C C . VAL A 1 69 ? 12.651 39.108 -2.791 1.00 83.44 69 VAL A C 1
ATOM 549 O O . VAL A 1 69 ? 12.861 37.947 -2.438 1.00 83.44 69 VAL A O 1
ATOM 552 N N . LYS A 1 70 ? 12.368 40.068 -1.899 1.00 88.56 70 LYS A N 1
ATOM 553 C CA . LYS A 1 70 ? 12.260 39.808 -0.452 1.00 88.56 70 LYS A CA 1
ATOM 554 C C . LYS A 1 70 ? 11.128 38.823 -0.128 1.00 88.56 70 LYS A C 1
ATOM 556 O O . LYS A 1 70 ? 11.291 37.956 0.731 1.00 88.56 70 LYS A O 1
ATOM 561 N N . SER A 1 71 ? 9.998 38.921 -0.824 1.00 87.75 71 SER A N 1
ATOM 562 C CA . SER A 1 71 ? 8.884 37.978 -0.696 1.00 87.75 71 SER A CA 1
ATOM 563 C C . SER A 1 71 ? 9.245 36.573 -1.194 1.00 87.75 71 SER A C 1
ATOM 565 O O . SER A 1 71 ? 8.912 35.595 -0.528 1.00 87.75 71 SER A O 1
ATOM 567 N N . LEU A 1 72 ? 9.993 36.454 -2.297 1.00 89.06 72 LEU A N 1
ATOM 568 C CA . LEU A 1 72 ? 10.504 35.174 -2.804 1.00 89.06 72 LEU A CA 1
ATOM 569 C C . LEU A 1 72 ? 11.479 34.521 -1.814 1.00 89.06 72 LEU A C 1
ATOM 571 O O . LEU A 1 72 ? 11.369 33.327 -1.542 1.00 89.06 72 LEU A O 1
ATOM 575 N N . GLN A 1 73 ? 12.376 35.304 -1.208 1.00 91.69 73 GLN A N 1
ATOM 576 C CA . GLN A 1 73 ? 13.266 34.837 -0.139 1.00 91.69 73 GLN A CA 1
ATOM 577 C C . GLN A 1 73 ? 12.481 34.326 1.083 1.00 91.69 73 GLN A C 1
ATOM 579 O O . GLN A 1 73 ? 12.834 33.287 1.641 1.00 91.69 73 GLN A O 1
ATOM 584 N N . LYS A 1 74 ? 11.386 35.003 1.464 1.00 90.94 74 LYS A N 1
ATOM 585 C CA . LYS A 1 74 ? 10.497 34.576 2.560 1.00 90.94 74 LYS A CA 1
ATOM 586 C C . LYS A 1 74 ? 9.709 33.303 2.220 1.00 90.94 74 LYS A C 1
ATOM 588 O O . LYS A 1 74 ? 9.616 32.417 3.065 1.00 90.94 74 LYS A O 1
ATOM 593 N N . LEU A 1 75 ? 9.207 33.141 0.991 1.00 90.88 75 LEU A N 1
ATOM 594 C CA . LEU A 1 75 ? 8.642 31.850 0.569 1.00 90.88 75 LEU A CA 1
ATOM 595 C C . LEU A 1 75 ? 9.708 30.747 0.568 1.00 90.88 75 LEU A C 1
ATOM 597 O O . LEU A 1 75 ? 9.422 29.632 0.990 1.00 90.88 75 LEU A O 1
ATOM 601 N N . GLN A 1 76 ? 10.945 31.043 0.159 1.00 94.00 76 GLN A N 1
ATOM 602 C CA . GLN A 1 76 ? 12.030 30.062 0.162 1.00 94.00 76 GLN A CA 1
ATOM 603 C C . GLN A 1 76 ? 12.425 29.608 1.581 1.00 94.00 76 GLN A C 1
ATOM 605 O O . GLN A 1 76 ? 12.817 28.450 1.746 1.00 94.00 76 GLN A O 1
ATOM 610 N N . SER A 1 77 ? 12.333 30.467 2.605 1.00 92.19 77 SER A N 1
ATOM 611 C CA . SER A 1 77 ? 12.546 30.041 3.997 1.00 92.19 77 SER A CA 1
ATOM 612 C C . SER A 1 77 ? 11.393 29.167 4.499 1.00 92.19 77 SER A C 1
ATOM 614 O O . SER A 1 77 ? 11.653 28.063 4.971 1.00 92.19 77 SER A O 1
ATOM 616 N N . VAL A 1 78 ? 10.135 29.584 4.293 1.00 91.31 78 VAL A N 1
ATOM 617 C CA . VAL A 1 78 ? 8.943 28.789 4.670 1.00 91.31 78 VAL A CA 1
ATOM 618 C C . VAL A 1 78 ? 8.962 27.410 3.997 1.00 91.31 78 VAL A C 1
ATOM 620 O O . VAL A 1 78 ? 8.782 26.390 4.665 1.00 91.31 78 VAL A O 1
ATOM 623 N N . ALA A 1 79 ? 9.282 27.363 2.700 1.00 92.56 79 ALA A N 1
ATOM 624 C CA . ALA A 1 79 ? 9.427 26.129 1.935 1.00 92.56 79 ALA A CA 1
ATOM 625 C C . ALA A 1 79 ? 10.417 25.154 2.582 1.00 92.56 79 ALA A C 1
ATOM 627 O O . ALA A 1 79 ? 10.098 23.984 2.732 1.00 92.56 79 ALA A O 1
ATOM 628 N N . LYS A 1 80 ? 11.609 25.620 2.982 1.00 92.00 80 LYS A N 1
ATOM 629 C CA . LYS A 1 80 ? 12.659 24.772 3.581 1.00 92.00 80 LYS A CA 1
ATOM 630 C C . LYS A 1 80 ? 12.331 24.324 5.007 1.00 92.00 80 LYS A C 1
ATOM 632 O O . LYS A 1 80 ? 12.770 23.252 5.424 1.00 92.00 80 LYS A O 1
ATOM 637 N N . GLU A 1 81 ? 11.614 25.152 5.763 1.00 89.62 81 GLU A N 1
ATOM 638 C CA . GLU A 1 81 ? 11.296 24.886 7.166 1.00 89.62 81 GLU A CA 1
ATOM 639 C C . GLU A 1 81 ? 10.103 23.941 7.337 1.00 89.62 81 GLU A C 1
ATOM 641 O O . GLU A 1 81 ? 10.170 23.052 8.191 1.00 89.62 81 GLU A O 1
ATOM 646 N N . VAL A 1 82 ? 9.043 24.124 6.542 1.00 90.00 82 VAL A N 1
ATOM 647 C CA . VAL A 1 82 ? 7.732 23.471 6.731 1.00 90.00 82 VAL A CA 1
ATOM 648 C C . VAL A 1 82 ? 7.201 22.810 5.452 1.00 90.00 82 VAL A C 1
ATOM 650 O O . VAL A 1 82 ? 6.486 21.814 5.542 1.00 90.00 82 VAL A O 1
ATOM 653 N N . GLY A 1 83 ? 7.550 23.331 4.273 1.00 93.75 83 GLY A N 1
ATOM 654 C CA . GLY A 1 83 ? 6.866 22.993 3.022 1.00 93.75 83 GLY A CA 1
ATOM 655 C C . GLY A 1 83 ? 5.481 23.648 2.925 1.00 93.75 83 GLY A C 1
ATOM 656 O O . GLY A 1 83 ? 5.088 24.439 3.785 1.00 93.75 83 GLY A O 1
ATOM 657 N N . PHE A 1 84 ? 4.739 23.319 1.869 1.00 94.69 84 PHE A N 1
ATOM 658 C CA . PHE A 1 84 ? 3.448 23.925 1.536 1.00 94.69 84 PHE A CA 1
ATOM 659 C C . PHE A 1 84 ? 2.303 22.908 1.506 1.00 94.69 84 PHE A C 1
ATOM 661 O O . PHE A 1 84 ? 2.484 21.761 1.095 1.00 94.69 84 PHE A O 1
ATOM 668 N N . THR A 1 85 ? 1.107 23.336 1.916 1.00 93.81 85 THR A N 1
ATOM 669 C CA . THR A 1 85 ? -0.127 22.548 1.751 1.00 93.81 85 THR A CA 1
ATOM 670 C C . THR A 1 85 ? -0.536 22.474 0.277 1.00 93.81 85 THR A C 1
ATOM 672 O O . THR A 1 85 ? -0.140 23.319 -0.521 1.00 93.81 85 THR A O 1
ATOM 675 N N . THR A 1 86 ? -1.372 21.505 -0.106 1.00 93.38 86 THR A N 1
ATOM 676 C CA . THR A 1 86 ? -1.811 21.318 -1.503 1.00 93.38 86 THR A CA 1
ATOM 677 C C . THR A 1 86 ? -2.402 22.594 -2.131 1.00 93.38 86 THR A C 1
ATOM 679 O O . THR A 1 86 ? -2.098 22.906 -3.281 1.00 93.38 86 THR A O 1
ATOM 682 N N . ASP A 1 87 ? -3.165 23.393 -1.377 1.00 89.88 87 ASP A N 1
ATOM 683 C CA . ASP A 1 87 ? -3.724 24.667 -1.861 1.00 89.88 87 ASP A CA 1
ATOM 684 C C . ASP A 1 87 ? -2.656 25.757 -2.038 1.00 89.88 87 ASP A C 1
ATOM 686 O O . ASP A 1 87 ? -2.680 26.512 -3.015 1.00 89.88 87 ASP A O 1
ATOM 690 N N . GLN A 1 88 ? -1.676 25.813 -1.133 1.00 92.12 88 GLN A N 1
ATOM 691 C CA . GLN A 1 88 ? -0.515 26.700 -1.243 1.00 92.12 88 GLN A CA 1
ATOM 692 C C . GLN A 1 88 ? 0.350 26.307 -2.451 1.00 92.12 88 GLN A C 1
ATOM 694 O O . GLN A 1 88 ? 0.756 27.174 -3.227 1.00 92.12 88 GLN A O 1
ATOM 699 N N . GLN A 1 89 ? 0.554 25.005 -2.683 1.00 94.88 89 GLN A N 1
ATOM 700 C CA . GLN A 1 89 ? 1.268 24.486 -3.851 1.00 94.88 89 GLN A CA 1
ATOM 701 C C . GLN A 1 89 ? 0.551 24.798 -5.165 1.00 94.88 89 GLN A C 1
ATOM 703 O O . GLN A 1 89 ? 1.187 25.243 -6.122 1.00 94.88 89 GLN A O 1
ATOM 708 N N . ASN A 1 90 ? -0.772 24.605 -5.215 1.00 92.75 90 ASN A N 1
ATOM 709 C CA . ASN A 1 90 ? -1.605 25.003 -6.349 1.00 92.75 90 ASN A CA 1
ATOM 710 C C . ASN A 1 90 ? -1.425 26.499 -6.636 1.00 92.75 90 ASN A C 1
ATOM 712 O O . ASN A 1 90 ? -1.169 26.898 -7.772 1.00 92.75 90 ASN A O 1
ATOM 716 N N . SER A 1 91 ? -1.482 27.322 -5.591 1.00 88.38 91 SER A N 1
ATOM 717 C CA . SER A 1 91 ? -1.338 28.775 -5.674 1.00 88.38 91 SER A CA 1
ATOM 718 C C . SER A 1 91 ? 0.043 29.201 -6.197 1.00 88.38 91 SER A C 1
ATOM 720 O O . SER A 1 91 ? 0.115 30.070 -7.071 1.00 88.38 91 SER A O 1
ATOM 722 N N . ILE A 1 92 ? 1.133 28.567 -5.740 1.00 92.12 92 ILE A N 1
ATOM 723 C CA . ILE A 1 92 ? 2.498 28.783 -6.258 1.00 92.12 92 ILE A CA 1
ATOM 724 C C . ILE A 1 92 ? 2.605 28.334 -7.721 1.00 92.12 92 ILE A C 1
ATOM 726 O O . ILE A 1 92 ? 3.114 29.090 -8.548 1.00 92.12 92 ILE A O 1
ATOM 730 N N . CYS A 1 93 ? 2.085 27.151 -8.073 1.00 93.88 93 CYS A N 1
ATOM 731 C CA . CYS A 1 93 ? 2.054 26.660 -9.454 1.00 93.88 93 CYS A CA 1
ATOM 732 C C . CYS A 1 93 ? 1.351 27.641 -10.401 1.00 93.88 93 CYS A C 1
ATOM 734 O O . CYS A 1 93 ? 1.836 27.867 -11.510 1.00 93.88 93 CYS A O 1
ATOM 736 N N . LEU A 1 94 ? 0.226 28.229 -9.982 1.00 89.31 94 LEU A N 1
ATOM 737 C CA . LEU A 1 94 ? -0.512 29.196 -10.794 1.00 89.31 94 LEU A CA 1
ATOM 738 C C . LEU A 1 94 ? 0.252 30.511 -10.975 1.00 89.31 94 LEU A C 1
ATOM 740 O O . LEU A 1 94 ? 0.297 31.012 -12.097 1.00 89.31 94 LEU A O 1
ATOM 744 N N . ILE A 1 95 ? 0.895 31.034 -9.923 1.00 88.56 95 ILE A N 1
ATOM 745 C CA . ILE A 1 95 ? 1.781 32.201 -10.055 1.00 88.56 95 ILE A CA 1
ATOM 746 C C . ILE A 1 95 ? 2.937 31.892 -11.004 1.00 88.56 95 ILE A C 1
ATOM 748 O O . ILE A 1 95 ? 3.181 32.674 -11.918 1.00 88.56 95 ILE A O 1
ATOM 752 N N . ALA A 1 96 ? 3.616 30.755 -10.827 1.00 91.31 96 ALA A N 1
ATOM 753 C CA . ALA A 1 96 ? 4.732 30.352 -11.676 1.00 91.31 96 ALA A CA 1
ATOM 754 C C . ALA A 1 96 ? 4.300 30.293 -13.152 1.00 91.31 96 ALA A C 1
ATOM 756 O O . ALA A 1 96 ? 4.901 30.937 -14.004 1.00 91.31 96 ALA A O 1
ATOM 757 N N . CYS A 1 97 ? 3.196 29.610 -13.465 1.00 90.62 97 CYS A N 1
ATOM 758 C CA . CYS A 1 97 ? 2.668 29.585 -14.834 1.00 90.62 97 CYS A CA 1
ATOM 759 C C . CYS A 1 97 ? 2.289 30.988 -15.355 1.00 90.62 97 CYS A C 1
ATOM 761 O O . CYS A 1 97 ? 2.317 31.218 -16.562 1.00 90.62 97 CYS A O 1
ATOM 763 N N . GLY A 1 98 ? 1.938 31.912 -14.456 1.00 86.06 98 GLY A N 1
ATOM 764 C CA . GLY A 1 98 ? 1.620 33.306 -14.751 1.00 86.06 98 GLY A CA 1
ATOM 765 C C . GLY A 1 98 ? 2.817 34.197 -15.085 1.00 86.06 98 GLY A C 1
ATOM 766 O O . GLY A 1 98 ? 2.650 35.107 -15.897 1.00 86.06 98 GLY A O 1
ATOM 767 N N . THR A 1 99 ? 4.013 33.945 -14.527 1.00 84.88 99 THR A N 1
ATOM 768 C CA . THR A 1 99 ? 5.224 34.736 -14.851 1.00 84.88 99 THR A CA 1
ATOM 769 C C . THR A 1 99 ? 5.628 34.587 -16.307 1.00 84.88 99 THR A C 1
ATOM 771 O O . THR A 1 99 ? 6.189 35.510 -16.884 1.00 84.88 99 THR A O 1
ATOM 774 N N . LEU A 1 100 ? 5.318 33.437 -16.908 1.00 84.00 100 LEU A N 1
ATOM 775 C CA . LEU A 1 100 ? 5.586 33.161 -18.312 1.00 84.00 100 LEU A CA 1
ATOM 776 C C . LEU A 1 100 ? 4.696 33.973 -19.260 1.00 84.00 100 LEU A C 1
ATOM 778 O O . LEU A 1 100 ? 4.933 33.924 -20.461 1.00 84.00 100 LEU A O 1
ATOM 782 N N . ASP A 1 101 ? 3.668 34.692 -18.792 1.00 80.75 101 ASP A N 1
ATOM 783 C CA . ASP A 1 101 ? 2.825 35.507 -19.668 1.00 80.75 101 ASP A CA 1
ATOM 784 C C . ASP A 1 101 ? 3.270 36.983 -19.716 1.00 80.75 101 ASP A C 1
ATOM 786 O O . ASP A 1 101 ? 3.032 37.717 -18.761 1.00 80.75 101 ASP A O 1
ATOM 790 N N . PRO A 1 102 ? 3.841 37.492 -20.828 1.00 67.56 102 PRO A N 1
ATOM 791 C CA . PRO A 1 102 ? 4.303 38.880 -20.909 1.00 67.56 102 PRO A CA 1
ATOM 792 C C . PRO A 1 102 ? 3.185 39.934 -20.818 1.00 67.56 102 PRO A C 1
ATOM 794 O O . PRO A 1 102 ? 3.489 41.118 -20.733 1.00 67.56 102 PRO A O 1
ATOM 797 N N . GLN A 1 103 ? 1.904 39.538 -20.844 1.00 68.75 103 GLN A N 1
ATOM 798 C CA . GLN A 1 103 ? 0.775 40.443 -20.594 1.00 68.75 103 GLN A CA 1
ATOM 799 C C . GLN A 1 103 ? 0.420 40.593 -19.103 1.00 68.75 103 GLN A C 1
ATOM 801 O O . GLN A 1 103 ? -0.280 41.545 -18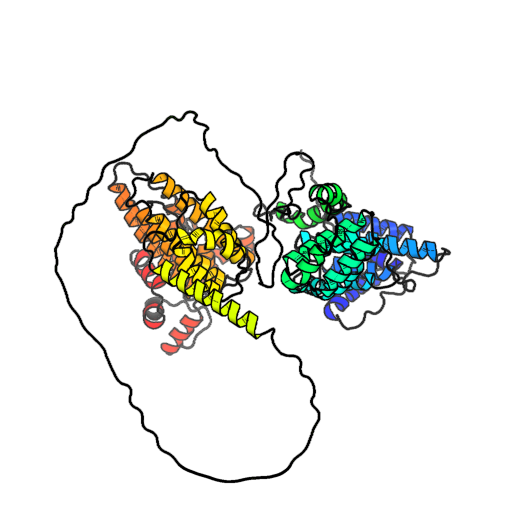.756 1.00 68.75 103 GLN A O 1
ATOM 806 N N . SER A 1 104 ? 0.865 39.683 -18.224 1.00 63.72 104 SER A N 1
ATOM 807 C CA . SER A 1 104 ? 0.568 39.752 -16.785 1.00 63.72 104 SER A CA 1
ATOM 808 C C . SER A 1 104 ? 1.496 40.744 -16.077 1.00 63.72 104 SER A C 1
ATOM 810 O O . SER A 1 104 ? 1.039 41.678 -15.412 1.00 63.72 104 SER A O 1
ATOM 812 N N . VAL A 1 105 ? 2.803 40.577 -16.286 1.00 63.28 105 VAL A N 1
ATOM 813 C CA . VAL A 1 105 ? 3.866 41.345 -15.637 1.00 63.28 105 VAL A CA 1
ATOM 814 C C . VAL A 1 105 ? 3.850 42.796 -16.134 1.00 63.28 105 VAL A C 1
ATOM 816 O O . VAL A 1 105 ? 3.921 43.067 -17.330 1.00 63.28 105 VAL A O 1
ATOM 819 N N . SER A 1 106 ? 3.753 43.753 -15.203 1.00 59.31 106 SER A N 1
ATOM 820 C CA . SER A 1 106 ? 3.536 45.173 -15.521 1.00 59.31 106 SER A CA 1
ATOM 821 C C . SER A 1 106 ? 4.614 45.749 -16.451 1.00 59.31 106 SER A C 1
ATOM 823 O O . SER A 1 106 ? 5.776 45.890 -16.062 1.00 59.31 106 SER A O 1
ATOM 825 N N . SER A 1 107 ? 4.185 46.212 -17.627 1.00 53.75 107 SER A N 1
ATOM 826 C CA . SER A 1 107 ? 4.988 46.761 -18.733 1.00 53.75 107 SER A CA 1
ATOM 827 C C . SER A 1 107 ? 5.661 48.124 -18.461 1.00 53.75 107 SER A C 1
ATOM 829 O O . SER A 1 107 ? 5.792 48.946 -19.366 1.00 53.75 107 SER A O 1
ATOM 831 N N . LYS A 1 108 ? 6.022 48.417 -17.207 1.00 56.22 108 LYS A N 1
ATOM 832 C CA . LYS A 1 108 ? 6.647 49.682 -16.776 1.00 56.22 108 LYS A CA 1
ATOM 833 C C . LYS A 1 108 ? 8.166 49.603 -16.610 1.00 56.22 108 LYS A C 1
ATOM 835 O O . LYS A 1 108 ? 8.791 50.638 -16.398 1.00 56.22 108 LYS A O 1
ATOM 840 N N . ALA A 1 109 ? 8.758 48.412 -16.686 1.00 57.19 109 ALA A N 1
ATOM 841 C CA . ALA A 1 109 ? 10.208 48.253 -16.673 1.00 57.19 109 ALA A CA 1
ATOM 842 C C . ALA A 1 109 ? 10.776 48.543 -18.071 1.00 57.19 109 ALA A C 1
ATOM 844 O O . ALA A 1 109 ? 10.372 47.913 -19.045 1.00 57.19 109 ALA A O 1
ATOM 845 N N . SER A 1 110 ? 11.735 49.464 -18.168 1.00 61.12 110 SER A N 1
ATOM 846 C CA . SER A 1 110 ? 12.439 49.826 -19.409 1.00 61.12 110 SER A CA 1
ATOM 847 C C . SER A 1 110 ? 13.519 48.807 -19.810 1.00 61.12 110 SER A C 1
ATOM 849 O O . SER A 1 110 ? 14.586 49.187 -20.289 1.00 61.12 110 SER A O 1
ATOM 851 N N . LEU A 1 111 ? 13.278 47.524 -19.536 1.00 68.94 111 LEU A N 1
ATOM 852 C CA . LEU A 1 111 ? 14.168 46.420 -19.887 1.00 68.94 111 LEU A CA 1
ATOM 853 C C . LEU A 1 111 ? 14.017 46.072 -21.370 1.00 68.94 111 LEU A C 1
ATOM 855 O O . LEU A 1 111 ? 12.958 46.298 -21.963 1.00 68.94 111 LEU A O 1
ATOM 859 N N . SER A 1 112 ? 15.056 45.485 -21.967 1.00 76.19 112 SER A N 1
ATOM 860 C CA . SER A 1 112 ? 14.895 44.872 -23.284 1.00 76.19 112 SER A CA 1
ATOM 861 C C . SER A 1 112 ? 13.926 43.684 -23.190 1.00 76.19 112 SER A C 1
ATOM 863 O O . SER A 1 112 ? 13.762 43.069 -22.131 1.00 76.19 112 SER A O 1
ATOM 865 N N . ALA A 1 113 ? 13.284 43.332 -24.307 1.00 72.06 113 ALA A N 1
ATOM 866 C CA . ALA A 1 113 ? 12.393 42.172 -24.347 1.00 72.06 113 ALA A CA 1
ATOM 867 C C . ALA A 1 113 ? 13.124 40.856 -23.995 1.00 72.06 113 ALA A C 1
ATOM 869 O O . ALA A 1 113 ? 12.502 39.931 -23.474 1.00 72.06 113 ALA A O 1
ATOM 870 N N . GLU A 1 114 ? 14.437 40.792 -24.237 1.00 75.06 114 GLU A N 1
ATOM 871 C CA . GLU A 1 114 ? 15.291 39.642 -23.927 1.00 75.06 114 GLU A CA 1
ATOM 872 C C . GLU A 1 114 ? 15.596 39.551 -22.423 1.00 75.06 114 GLU A C 1
ATOM 874 O O . GLU A 1 114 ? 15.369 38.499 -21.823 1.00 75.06 114 GLU A O 1
ATOM 879 N N . ASP A 1 115 ? 15.997 40.656 -21.781 1.00 77.88 115 ASP A N 1
ATOM 880 C CA . ASP A 1 115 ? 16.246 40.706 -20.328 1.00 77.88 115 ASP A CA 1
ATOM 881 C C . ASP A 1 115 ? 14.978 40.361 -19.530 1.00 77.88 115 ASP A C 1
ATOM 883 O O . ASP A 1 115 ? 15.016 39.667 -18.508 1.00 77.88 115 ASP A O 1
ATOM 887 N N . PHE A 1 116 ? 13.825 40.814 -20.025 1.00 74.25 116 PHE A N 1
ATOM 888 C CA . PHE A 1 116 ? 12.512 40.543 -19.449 1.00 74.25 116 PHE A CA 1
ATOM 889 C C . PHE A 1 116 ? 12.105 39.066 -19.587 1.00 74.25 116 PHE A C 1
ATOM 891 O O . PHE A 1 116 ? 11.637 38.456 -18.620 1.00 74.25 116 PHE A O 1
ATOM 898 N N . ALA A 1 117 ? 12.328 38.459 -20.759 1.00 73.31 117 ALA A N 1
ATOM 899 C CA . ALA A 1 117 ? 12.102 37.029 -20.978 1.00 73.31 117 ALA A CA 1
ATOM 900 C C . ALA A 1 117 ? 13.028 36.161 -20.103 1.00 73.31 117 ALA A C 1
ATOM 902 O O . ALA A 1 117 ? 12.578 35.191 -19.492 1.00 73.31 117 ALA A O 1
ATOM 903 N N . ALA A 1 118 ? 14.302 36.543 -19.965 1.00 79.00 118 ALA A N 1
ATOM 904 C CA . ALA A 1 118 ? 15.243 35.869 -19.075 1.00 79.00 118 ALA A CA 1
ATOM 905 C C . ALA A 1 118 ? 14.786 35.943 -17.606 1.00 79.00 118 ALA A C 1
ATOM 907 O O . ALA A 1 118 ? 14.721 34.924 -16.916 1.00 79.00 118 ALA A O 1
ATOM 908 N N . SER A 1 119 ? 14.394 37.131 -17.141 1.00 80.88 119 SER A N 1
ATOM 909 C CA . SER A 1 119 ? 13.951 37.368 -15.758 1.00 80.88 119 SER A CA 1
ATOM 910 C C . SER A 1 119 ? 12.673 36.597 -15.405 1.00 80.88 119 SER A C 1
ATOM 912 O O . SER A 1 119 ? 12.568 36.011 -14.326 1.00 80.88 119 SER A O 1
ATOM 914 N N . THR A 1 120 ? 11.712 36.527 -16.329 1.00 83.19 120 THR A N 1
ATOM 915 C CA . THR A 1 120 ? 10.453 35.785 -16.137 1.00 83.19 120 THR A CA 1
ATOM 916 C C . THR A 1 120 ? 10.644 34.264 -16.130 1.00 83.19 120 THR A C 1
ATOM 918 O O . THR A 1 120 ? 9.997 33.580 -15.328 1.00 83.19 120 THR A O 1
ATOM 921 N N . CYS A 1 121 ? 11.571 33.732 -16.937 1.00 84.75 121 CYS A N 1
ATOM 922 C CA . CYS A 1 121 ? 11.954 32.315 -16.911 1.00 84.75 121 CYS A CA 1
ATOM 923 C C . CYS A 1 121 ? 12.720 31.940 -15.630 1.00 84.75 121 CYS A C 1
ATOM 925 O O . CYS A 1 121 ? 12.458 30.891 -15.038 1.00 84.75 121 CYS A O 1
ATOM 927 N N . LEU A 1 122 ? 13.616 32.812 -15.150 1.00 87.56 122 LEU A N 1
ATOM 928 C CA . LEU A 1 122 ? 14.297 32.634 -13.863 1.00 87.56 122 LEU A CA 1
ATOM 929 C C . LEU A 1 122 ? 13.293 32.589 -12.703 1.00 87.56 122 LEU A C 1
ATOM 931 O O . LEU A 1 122 ? 13.351 31.674 -11.883 1.00 87.56 122 LEU A O 1
ATOM 935 N N . LEU A 1 123 ? 12.323 33.509 -12.671 1.00 88.06 123 LEU A N 1
ATOM 936 C CA . LEU A 1 123 ? 11.293 33.529 -11.631 1.00 88.06 123 LEU A CA 1
ATOM 937 C C . LEU A 1 123 ? 10.362 32.305 -11.701 1.00 88.06 123 LEU A C 1
ATOM 939 O O . LEU A 1 123 ? 10.037 31.737 -10.659 1.00 88.06 123 LEU A O 1
ATOM 943 N N . PHE A 1 124 ? 9.985 31.851 -12.905 1.00 92.50 124 PHE A N 1
ATOM 944 C CA . PHE A 1 124 ? 9.243 30.595 -13.095 1.00 92.50 124 PHE A CA 1
ATOM 945 C C . PHE A 1 124 ? 9.991 29.414 -12.471 1.00 92.50 124 PHE A C 1
ATOM 947 O O . PHE A 1 124 ? 9.434 28.668 -11.662 1.00 92.50 124 PHE A O 1
ATOM 954 N N . ARG A 1 125 ? 11.272 29.272 -12.827 1.00 93.62 125 ARG A N 1
ATOM 955 C CA . ARG A 1 125 ? 12.147 28.209 -12.338 1.00 93.62 125 ARG A CA 1
ATOM 956 C C . ARG A 1 125 ? 12.246 28.238 -10.817 1.00 93.62 125 ARG A C 1
ATOM 958 O O . ARG A 1 125 ? 12.023 27.217 -10.171 1.00 93.62 125 ARG A O 1
ATOM 965 N N . ASP A 1 126 ? 12.542 29.398 -10.243 1.00 93.00 126 ASP A N 1
ATOM 966 C CA . ASP A 1 126 ? 12.765 29.533 -8.808 1.00 93.00 126 ASP A CA 1
ATOM 967 C C . ASP A 1 126 ? 11.473 29.229 -8.020 1.00 93.00 126 ASP A C 1
ATOM 969 O O . ASP A 1 126 ? 11.527 28.463 -7.054 1.00 93.00 126 ASP A O 1
ATOM 973 N N . LEU A 1 127 ? 10.301 29.683 -8.495 1.00 93.38 127 LEU A N 1
ATOM 974 C CA . LEU A 1 127 ? 8.989 29.324 -7.931 1.00 93.38 127 LEU A CA 1
ATOM 975 C C . LEU A 1 127 ? 8.692 27.814 -7.999 1.00 93.38 127 LEU A C 1
ATOM 977 O O . LEU A 1 127 ? 8.158 27.257 -7.040 1.00 93.38 127 LEU A O 1
ATOM 981 N N . VAL A 1 128 ? 9.073 27.125 -9.082 1.00 95.00 128 VAL A N 1
ATOM 982 C CA . VAL A 1 128 ? 8.979 25.654 -9.165 1.00 95.00 128 VAL A CA 1
ATOM 983 C C . VAL A 1 128 ? 9.918 24.985 -8.155 1.00 95.00 128 VAL A C 1
ATOM 985 O O . VAL A 1 128 ? 9.516 24.023 -7.501 1.00 95.00 128 VAL A O 1
ATOM 988 N N . THR A 1 129 ? 11.145 25.492 -7.967 1.00 94.81 129 THR A N 1
ATOM 989 C CA . THR A 1 129 ? 12.094 24.874 -7.019 1.00 94.81 129 THR A CA 1
ATOM 990 C C . THR A 1 129 ? 11.686 24.999 -5.554 1.00 94.81 129 THR A C 1
ATOM 992 O O . THR A 1 129 ? 11.968 24.095 -4.768 1.00 94.81 129 THR A O 1
ATOM 995 N N . ILE A 1 130 ? 11.001 26.080 -5.169 1.00 95.12 130 ILE A N 1
ATOM 996 C CA . ILE A 1 130 ? 10.546 26.257 -3.784 1.00 95.12 130 ILE A CA 1
ATOM 997 C C . ILE A 1 130 ? 9.246 25.512 -3.470 1.00 95.12 130 ILE A C 1
ATOM 999 O O . ILE A 1 130 ? 8.874 25.472 -2.306 1.00 95.12 130 ILE A O 1
ATOM 1003 N N . ASN A 1 131 ? 8.560 24.910 -4.448 1.00 94.88 131 ASN A N 1
ATOM 1004 C CA . ASN A 1 131 ? 7.219 24.334 -4.279 1.00 94.88 131 ASN A CA 1
ATOM 1005 C C . ASN A 1 131 ? 7.181 22.978 -3.526 1.00 94.88 131 ASN A C 1
ATOM 1007 O O . ASN A 1 131 ? 6.556 22.010 -3.964 1.00 94.88 131 ASN A O 1
ATOM 1011 N N . LEU A 1 132 ? 7.899 22.882 -2.408 1.00 95.38 132 LEU A N 1
ATOM 1012 C CA . LEU A 1 132 ? 8.101 21.653 -1.643 1.00 95.38 132 LEU A CA 1
ATOM 1013 C C . LEU A 1 132 ? 6.807 21.241 -0.912 1.00 95.38 132 LEU A C 1
ATOM 1015 O O . LEU A 1 132 ? 6.222 22.085 -0.227 1.00 95.38 132 LEU A O 1
ATOM 1019 N N . PRO A 1 133 ? 6.342 19.983 -1.030 1.00 95.81 133 PRO A N 1
ATOM 1020 C CA . PRO A 1 133 ? 5.164 19.518 -0.306 1.00 95.81 133 PRO A CA 1
ATOM 1021 C C . PRO A 1 133 ? 5.449 19.431 1.193 1.00 95.81 133 PRO A C 1
ATOM 1023 O O . PRO A 1 133 ? 6.468 18.891 1.624 1.00 95.81 133 PRO A O 1
ATOM 1026 N N . LYS A 1 134 ? 4.513 19.930 1.997 1.00 94.19 134 LYS A N 1
ATOM 1027 C CA . LYS A 1 134 ? 4.446 19.620 3.424 1.00 94.19 134 LYS A CA 1
ATOM 1028 C C . LYS A 1 134 ? 4.046 18.151 3.593 1.00 94.19 134 LYS A C 1
ATOM 1030 O O . LYS A 1 134 ? 3.230 17.644 2.825 1.00 94.19 134 LYS A O 1
ATOM 1035 N N . SER A 1 135 ? 4.586 17.484 4.610 1.00 91.62 135 SER A N 1
ATOM 1036 C CA . SER A 1 135 ? 4.198 16.117 4.988 1.00 91.62 135 SER A CA 1
ATOM 1037 C C . SER A 1 135 ? 2.667 15.931 5.012 1.00 91.62 135 SER A C 1
ATOM 1039 O O . SER A 1 135 ? 1.936 16.796 5.499 1.00 91.62 135 SER A O 1
ATOM 1041 N N . GLY A 1 136 ? 2.176 14.844 4.407 1.00 88.00 136 GLY A N 1
ATOM 1042 C CA . GLY A 1 136 ? 0.743 14.545 4.252 1.00 88.00 136 GLY A CA 1
ATOM 1043 C C . GLY A 1 136 ? -0.013 15.353 3.180 1.00 88.00 136 GLY A C 1
ATOM 1044 O O . GLY A 1 136 ? -1.152 15.012 2.860 1.00 88.00 136 GLY A O 1
ATOM 1045 N N . HIS A 1 137 ? 0.588 16.388 2.583 1.00 93.75 137 HIS A N 1
ATOM 1046 C CA . HIS A 1 137 ? -0.037 17.210 1.540 1.00 93.75 137 HIS A CA 1
ATOM 1047 C C . HIS A 1 137 ? 0.489 16.851 0.148 1.00 93.75 137 HIS A C 1
ATOM 1049 O O . HIS A 1 137 ? 1.519 17.346 -0.308 1.00 93.75 137 HIS A O 1
ATOM 1055 N N . PHE A 1 138 ? -0.246 15.980 -0.539 1.00 95.38 138 PHE A N 1
ATOM 1056 C CA . PHE A 1 138 ? 0.096 15.526 -1.884 1.00 95.38 138 PHE A CA 1
ATOM 1057 C C . PHE A 1 138 ? -0.013 16.638 -2.933 1.00 95.38 138 PHE A C 1
ATOM 1059 O O . PHE A 1 138 ? -0.907 17.488 -2.886 1.00 95.38 138 PHE A O 1
ATOM 1066 N N . ILE A 1 139 ? 0.844 16.548 -3.949 1.00 96.62 139 ILE A N 1
ATOM 1067 C CA . ILE A 1 139 ? 0.786 17.357 -5.165 1.00 96.62 139 ILE A CA 1
ATOM 1068 C C . ILE A 1 139 ? -0.455 16.945 -5.972 1.00 96.62 139 ILE A C 1
ATOM 1070 O O . ILE A 1 139 ? -0.691 15.761 -6.250 1.00 96.62 139 ILE A O 1
ATOM 1074 N N . SER A 1 140 ? -1.262 17.938 -6.337 1.00 96.81 140 SER A N 1
ATOM 1075 C CA . SER A 1 140 ? -2.553 17.761 -7.004 1.00 96.81 140 SER A CA 1
ATOM 1076 C C . SER A 1 140 ? -2.426 17.466 -8.506 1.00 96.81 140 SER A C 1
ATOM 1078 O O . SER A 1 140 ? -1.407 17.747 -9.148 1.00 96.81 140 SER A O 1
ATOM 1080 N N . GLU A 1 141 ? -3.513 16.964 -9.098 1.00 96.38 141 GLU A N 1
ATOM 1081 C CA . GLU A 1 141 ? -3.676 16.904 -10.555 1.00 96.38 141 GLU A CA 1
ATOM 1082 C C . GLU A 1 141 ? -3.559 18.295 -11.195 1.00 96.38 141 GLU A C 1
ATOM 1084 O O . GLU A 1 141 ? -2.881 18.450 -12.212 1.00 96.38 141 GLU A O 1
ATOM 1089 N N . LEU A 1 142 ? -4.134 19.323 -10.561 1.00 93.69 142 LEU A N 1
ATOM 1090 C CA . LEU A 1 142 ? -4.078 20.705 -11.030 1.00 93.69 142 LEU A CA 1
ATOM 1091 C C . LEU A 1 142 ? -2.635 21.204 -11.200 1.00 93.69 142 LEU A C 1
ATOM 1093 O O . LEU A 1 142 ? -2.308 21.774 -12.244 1.00 93.69 142 LEU A O 1
ATOM 1097 N N . SER A 1 143 ? -1.762 20.957 -10.219 1.00 95.69 143 SER A N 1
ATOM 1098 C CA . SER A 1 143 ? -0.341 21.317 -10.283 1.00 95.69 143 SER A CA 1
ATOM 1099 C C . SER A 1 143 ? 0.370 20.624 -11.447 1.00 95.69 143 SER A C 1
ATOM 1101 O O . SER A 1 143 ? 1.066 21.289 -12.216 1.00 95.69 143 SER A O 1
ATOM 1103 N N . VAL A 1 144 ? 0.164 19.313 -11.629 1.00 96.88 144 VAL A N 1
ATOM 1104 C CA . VAL A 1 144 ? 0.774 18.550 -12.735 1.00 96.88 144 VAL A CA 1
ATOM 1105 C C . VAL A 1 144 ? 0.299 19.068 -14.095 1.00 96.88 144 VAL A C 1
ATOM 1107 O O . VAL A 1 144 ? 1.124 19.360 -14.965 1.00 96.88 144 VAL A O 1
ATOM 1110 N N . LEU A 1 145 ? -1.016 19.235 -14.275 1.00 95.56 145 LEU A N 1
ATOM 1111 C CA . LEU A 1 145 ? -1.606 19.721 -15.524 1.00 95.56 145 LEU A CA 1
ATOM 1112 C C . LEU A 1 145 ? -1.137 21.141 -15.865 1.00 95.56 145 LEU A C 1
ATOM 1114 O O . LEU A 1 145 ? -0.791 21.411 -17.015 1.00 95.56 145 LEU A O 1
ATOM 1118 N N . LYS A 1 146 ? -1.092 22.054 -14.885 1.00 93.50 146 LYS A N 1
ATOM 1119 C CA . LYS A 1 146 ? -0.682 23.450 -15.107 1.00 93.50 146 LYS A CA 1
ATOM 1120 C C . LYS A 1 146 ? 0.792 23.561 -15.477 1.00 93.50 146 LYS A C 1
ATOM 1122 O O . LYS A 1 146 ? 1.093 24.179 -16.497 1.00 93.50 146 LYS A O 1
ATOM 1127 N N . LEU A 1 147 ? 1.686 22.913 -14.728 1.00 96.38 147 LEU A N 1
ATOM 1128 C CA . LEU A 1 147 ? 3.122 22.943 -15.018 1.00 96.38 147 LEU A CA 1
ATOM 1129 C C . LEU A 1 147 ? 3.435 22.330 -16.395 1.00 96.38 147 LEU A C 1
ATOM 1131 O O . LEU A 1 147 ? 4.136 22.945 -17.197 1.00 96.38 147 LEU A O 1
ATOM 1135 N N . LEU A 1 148 ? 2.854 21.172 -16.732 1.00 96.50 148 LEU A N 1
ATOM 1136 C CA . LEU A 1 148 ? 3.067 20.540 -18.042 1.00 96.50 148 LEU A CA 1
ATOM 1137 C C . LEU A 1 148 ? 2.379 21.281 -19.200 1.00 96.50 148 LEU A C 1
ATOM 1139 O O . LEU A 1 148 ? 2.841 21.191 -20.340 1.00 96.50 148 LEU A O 1
ATOM 1143 N N . SER A 1 149 ? 1.302 22.029 -18.944 1.00 94.25 149 SER A N 1
ATOM 1144 C CA . SER A 1 149 ? 0.708 22.941 -19.930 1.00 94.25 149 SER A CA 1
ATOM 1145 C C . SER A 1 149 ? 1.591 24.169 -20.165 1.00 94.25 149 SER A C 1
ATOM 1147 O O . SER A 1 149 ? 1.748 24.587 -21.310 1.00 94.25 149 SER A O 1
ATOM 1149 N N . ALA A 1 150 ? 2.191 24.736 -19.115 1.00 93.25 150 ALA A N 1
ATOM 1150 C CA . ALA A 1 150 ? 3.108 25.869 -19.218 1.00 93.25 150 ALA A CA 1
ATOM 1151 C C . ALA A 1 150 ? 4.353 25.515 -20.051 1.00 93.25 150 ALA A C 1
ATOM 1153 O O . ALA A 1 150 ? 4.703 26.247 -20.979 1.00 93.25 150 ALA A O 1
ATOM 1154 N N . CYS A 1 151 ? 4.934 24.331 -19.821 1.00 94.94 151 CYS A N 1
ATOM 1155 C CA . CYS A 1 151 ? 6.058 23.785 -20.591 1.00 94.94 151 CYS A CA 1
ATOM 1156 C C . CYS A 1 151 ? 5.765 23.514 -22.081 1.00 94.94 151 CYS A C 1
ATOM 1158 O O . CYS A 1 151 ? 6.688 23.236 -22.844 1.00 94.94 151 CYS A O 1
ATOM 1160 N N . GLN A 1 152 ? 4.500 23.547 -22.514 1.00 93.44 152 GLN A N 1
ATOM 1161 C CA . GLN A 1 152 ? 4.127 23.433 -23.932 1.00 93.44 152 GLN A CA 1
ATOM 1162 C C . GLN A 1 152 ? 4.023 24.792 -24.635 1.00 93.44 152 GLN A C 1
ATOM 1164 O O . GLN A 1 152 ? 3.931 24.835 -25.863 1.00 93.44 152 GLN A O 1
ATOM 1169 N N . THR A 1 153 ? 4.042 25.897 -23.886 1.00 89.62 153 THR A N 1
ATOM 1170 C CA . THR A 1 153 ? 4.076 27.243 -24.463 1.00 89.62 153 THR A CA 1
ATOM 1171 C C . THR A 1 153 ? 5.489 27.570 -24.963 1.00 89.62 153 THR A C 1
ATOM 1173 O O . THR A 1 153 ? 6.461 27.142 -24.345 1.00 89.62 153 THR A O 1
ATOM 1176 N N . PRO A 1 154 ? 5.646 28.384 -26.025 1.00 86.06 154 PRO A N 1
ATOM 1177 C CA . PRO A 1 154 ? 6.964 28.846 -26.479 1.00 86.06 154 PRO A CA 1
ATOM 1178 C C . PRO A 1 154 ? 7.629 29.837 -25.506 1.00 86.06 154 PRO A C 1
ATOM 1180 O O . PRO A 1 154 ? 8.710 30.335 -25.793 1.00 86.06 154 PRO A O 1
ATOM 1183 N N . LYS A 1 155 ? 6.957 30.164 -24.393 1.00 85.81 155 LYS A N 1
ATOM 1184 C CA . LYS A 1 155 ? 7.399 31.129 -23.384 1.00 85.81 155 LYS A CA 1
ATOM 1185 C C . LYS A 1 155 ? 8.221 30.467 -22.269 1.00 85.81 155 LYS A C 1
ATOM 1187 O O . LYS A 1 155 ? 8.943 31.161 -21.569 1.00 85.81 155 LYS A O 1
ATOM 1192 N N . ALA A 1 156 ? 8.116 29.144 -22.103 1.00 89.88 156 ALA A N 1
ATOM 1193 C CA . ALA A 1 156 ? 8.953 28.380 -21.183 1.00 89.88 156 ALA A CA 1
ATOM 1194 C C . ALA A 1 156 ? 10.283 28.018 -21.860 1.00 89.88 156 ALA A C 1
ATOM 1196 O O . ALA A 1 156 ? 10.295 27.317 -22.875 1.00 89.88 156 ALA A O 1
ATOM 1197 N N . ASP A 1 157 ? 11.398 28.470 -21.291 1.00 92.31 157 ASP A N 1
ATOM 1198 C CA . ASP A 1 157 ? 12.732 28.107 -21.760 1.00 92.31 157 ASP A CA 1
ATOM 1199 C C . ASP A 1 157 ? 13.114 26.664 -21.368 1.00 92.31 157 ASP A C 1
ATOM 1201 O O . ASP A 1 157 ? 12.446 25.991 -20.573 1.00 92.31 157 ASP A O 1
ATOM 1205 N N . ALA A 1 158 ? 14.226 26.169 -21.917 1.00 94.44 158 ALA A N 1
ATOM 1206 C CA . ALA A 1 158 ? 14.682 24.812 -21.632 1.00 94.44 158 ALA A CA 1
ATOM 1207 C C . ALA A 1 158 ? 15.025 24.597 -20.142 1.00 94.44 158 ALA A C 1
ATOM 1209 O O . ALA A 1 158 ? 14.809 23.501 -19.625 1.00 94.44 158 ALA A O 1
ATOM 1210 N N . LEU A 1 159 ? 15.510 25.619 -19.423 1.00 93.94 159 LEU A N 1
ATOM 1211 C CA . LEU A 1 159 ? 15.828 25.484 -17.998 1.00 93.94 159 LEU A CA 1
ATOM 1212 C C . LEU A 1 159 ? 14.557 25.396 -17.143 1.00 93.94 159 LEU A C 1
ATOM 1214 O O . LEU A 1 159 ? 14.485 24.549 -16.253 1.00 93.94 159 LEU A O 1
ATOM 1218 N N . GLY A 1 160 ? 13.532 26.198 -17.442 1.00 94.56 160 GLY A N 1
ATOM 1219 C CA . GLY A 1 160 ? 12.221 26.112 -16.805 1.00 94.56 160 GLY A CA 1
ATOM 1220 C C . GLY A 1 160 ? 11.561 24.746 -17.009 1.00 94.56 160 GLY A C 1
ATOM 1221 O O . GLY A 1 160 ? 11.094 24.134 -16.045 1.00 94.56 160 GLY A O 1
ATOM 1222 N N . ILE A 1 161 ? 11.576 24.216 -18.239 1.00 96.62 161 ILE A N 1
ATOM 1223 C CA . ILE A 1 161 ? 11.043 22.874 -18.532 1.00 96.62 161 ILE A CA 1
ATOM 1224 C C . ILE A 1 161 ? 11.845 21.792 -17.787 1.00 96.62 161 ILE A C 1
ATOM 1226 O O . ILE A 1 161 ? 11.248 20.898 -17.182 1.00 96.62 161 ILE A O 1
ATOM 1230 N N . ALA A 1 162 ? 13.179 21.883 -17.761 1.00 96.44 162 ALA A N 1
ATOM 1231 C CA . ALA A 1 162 ? 14.022 20.953 -17.010 1.00 96.44 162 ALA A CA 1
ATOM 1232 C C . ALA A 1 162 ? 13.707 20.966 -15.502 1.00 96.44 162 ALA A C 1
ATOM 1234 O O . ALA A 1 162 ? 13.607 19.900 -14.893 1.00 96.44 162 ALA A O 1
ATOM 1235 N N . SER A 1 163 ? 13.469 22.134 -14.895 1.00 96.38 163 SER A N 1
ATOM 1236 C CA . SER A 1 163 ? 13.080 22.218 -13.481 1.00 96.38 163 SER A CA 1
ATOM 1237 C C . SER A 1 163 ? 11.692 21.639 -13.196 1.00 96.38 163 SER A C 1
ATOM 1239 O O . SER A 1 163 ? 11.534 20.967 -12.180 1.00 96.38 163 SER A O 1
ATOM 1241 N N . VAL A 1 164 ? 10.708 21.786 -14.091 1.00 97.62 164 VAL A N 1
ATOM 1242 C CA . VAL A 1 164 ? 9.417 21.077 -13.955 1.00 97.62 164 VAL A CA 1
ATOM 1243 C C . VAL A 1 164 ? 9.606 19.559 -14.015 1.00 97.62 164 VAL A C 1
ATOM 1245 O O . VAL A 1 164 ? 9.041 18.836 -13.196 1.00 97.62 164 VAL A O 1
ATOM 1248 N N . LEU A 1 165 ? 10.434 19.063 -14.937 1.00 97.75 165 LEU A N 1
ATOM 1249 C CA . LEU A 1 165 ? 10.726 17.631 -15.059 1.00 97.75 165 LEU A CA 1
ATOM 1250 C C . LEU A 1 165 ? 11.449 17.077 -13.820 1.00 97.75 165 LEU A C 1
ATOM 1252 O O . LEU A 1 165 ? 11.103 15.995 -13.346 1.00 97.75 165 LEU A O 1
ATOM 1256 N N . GLN A 1 166 ? 12.394 17.832 -13.253 1.00 96.88 166 GLN A N 1
ATOM 1257 C CA . GLN A 1 166 ? 13.085 17.490 -12.003 1.00 96.88 166 GLN A CA 1
ATOM 1258 C C . GLN A 1 166 ? 12.139 17.482 -10.797 1.00 96.88 166 GLN A C 1
ATOM 1260 O O . GLN A 1 166 ? 12.184 16.546 -10.000 1.00 96.88 166 GLN A O 1
ATOM 1265 N N . PHE A 1 167 ? 11.256 18.479 -10.686 1.00 97.38 167 PHE A N 1
ATOM 1266 C CA . PHE A 1 167 ? 10.243 18.553 -9.632 1.00 97.38 167 PHE A CA 1
ATOM 1267 C C . PHE A 1 167 ? 9.286 17.354 -9.679 1.00 97.38 167 PHE A C 1
ATOM 1269 O O . PHE A 1 167 ? 9.104 16.665 -8.676 1.00 97.38 167 PHE A O 1
ATOM 1276 N N . LEU A 1 168 ? 8.730 17.051 -10.857 1.00 97.75 168 LEU A N 1
ATOM 1277 C CA . LEU A 1 168 ? 7.842 15.900 -11.041 1.00 97.75 168 LEU A CA 1
ATOM 1278 C C . LEU A 1 168 ? 8.564 14.574 -10.780 1.00 97.75 168 LEU A C 1
ATOM 1280 O O . LEU A 1 168 ? 7.974 13.658 -10.216 1.00 97.75 168 LEU A O 1
ATOM 1284 N N . TRP A 1 169 ? 9.846 14.462 -11.134 1.00 96.62 169 TRP A N 1
ATOM 1285 C CA . TRP A 1 169 ? 10.627 13.258 -10.853 1.00 96.62 169 TRP A CA 1
ATOM 1286 C C . TRP A 1 169 ? 10.871 13.053 -9.350 1.00 96.62 169 TRP A C 1
ATOM 1288 O O . TRP A 1 169 ? 10.683 11.934 -8.873 1.00 96.62 169 TRP A O 1
ATOM 1298 N N . LEU A 1 170 ? 11.180 14.112 -8.584 1.00 95.69 170 LEU A N 1
ATOM 1299 C CA . LEU A 1 170 ? 11.220 14.044 -7.113 1.00 95.69 170 LEU A CA 1
ATOM 1300 C C . LEU A 1 170 ? 9.866 13.639 -6.527 1.00 95.69 170 LEU A C 1
ATOM 1302 O O . LEU A 1 170 ? 9.823 12.787 -5.640 1.00 95.69 170 LEU A O 1
ATOM 1306 N N . ALA A 1 171 ? 8.775 14.213 -7.036 1.00 96.44 171 ALA A N 1
ATOM 1307 C CA . ALA A 1 171 ? 7.429 13.913 -6.568 1.00 96.44 171 ALA A CA 1
ATOM 1308 C C . ALA A 1 171 ? 7.054 12.437 -6.774 1.00 96.44 171 ALA A C 1
ATOM 1310 O O . ALA A 1 171 ? 6.563 11.799 -5.845 1.00 96.44 171 ALA A O 1
ATOM 1311 N N . VAL A 1 172 ? 7.347 11.868 -7.951 1.00 95.44 172 VAL A N 1
ATOM 1312 C CA . VAL A 1 172 ? 7.130 10.435 -8.221 1.00 95.44 172 VAL A CA 1
ATOM 1313 C C . VAL A 1 172 ? 8.049 9.566 -7.353 1.00 95.44 172 VAL A C 1
ATOM 1315 O O . VAL A 1 172 ? 7.581 8.586 -6.779 1.00 95.44 172 VAL A O 1
ATOM 1318 N N . GLN A 1 173 ? 9.339 9.907 -7.218 1.00 93.81 173 GLN A N 1
ATOM 1319 C CA . GLN A 1 173 ? 10.287 9.105 -6.429 1.00 93.81 173 GLN A CA 1
ATOM 1320 C C . GLN A 1 173 ? 9.975 9.062 -4.928 1.00 93.81 173 GLN A C 1
ATOM 1322 O O . GLN A 1 173 ? 10.346 8.091 -4.280 1.00 93.81 173 GLN A O 1
ATOM 1327 N N . ASN A 1 174 ? 9.315 10.081 -4.376 1.00 92.62 174 ASN A N 1
ATOM 1328 C CA . ASN A 1 174 ? 8.966 10.147 -2.952 1.00 92.62 174 ASN A CA 1
ATOM 1329 C C . ASN A 1 174 ? 7.493 9.802 -2.664 1.00 92.62 174 ASN A C 1
ATOM 1331 O O . ASN A 1 174 ? 7.043 9.960 -1.533 1.00 92.62 174 ASN A O 1
ATOM 1335 N N . GLY A 1 175 ? 6.719 9.380 -3.673 1.00 93.56 175 GLY A N 1
ATOM 1336 C CA . GLY A 1 175 ? 5.286 9.102 -3.508 1.00 93.56 175 GLY A CA 1
ATOM 1337 C C . GLY A 1 175 ? 4.445 10.336 -3.153 1.00 93.56 175 GLY A C 1
ATOM 1338 O O . GLY A 1 175 ? 3.380 10.203 -2.564 1.00 93.56 175 GLY A O 1
ATOM 1339 N N . ALA A 1 176 ? 4.912 11.540 -3.499 1.00 95.94 176 ALA A N 1
ATOM 1340 C CA . ALA A 1 176 ? 4.269 12.807 -3.144 1.00 95.94 176 ALA A CA 1
ATOM 1341 C C . ALA A 1 176 ? 3.187 13.263 -4.144 1.00 95.94 176 ALA A C 1
ATOM 1343 O O . ALA A 1 176 ? 2.620 14.344 -3.990 1.00 95.94 176 ALA A O 1
ATOM 1344 N N . LEU A 1 177 ? 2.895 12.470 -5.180 1.00 96.81 177 LEU A N 1
ATOM 1345 C CA . LEU A 1 177 ? 1.770 12.709 -6.088 1.00 96.81 177 LEU A CA 1
ATOM 1346 C C . LEU A 1 177 ? 0.477 12.114 -5.523 1.00 96.81 177 LEU A C 1
ATOM 1348 O O . LEU A 1 177 ? 0.462 10.992 -5.029 1.00 96.81 177 LEU A O 1
ATOM 1352 N N . SER A 1 178 ? -0.628 12.840 -5.673 1.00 95.00 178 SER A N 1
ATOM 1353 C CA . SER A 1 178 ? -1.966 12.273 -5.482 1.00 95.00 178 SER A CA 1
ATOM 1354 C C . SER A 1 178 ? -2.323 11.304 -6.621 1.00 95.00 178 SER A C 1
ATOM 1356 O O . SER A 1 178 ? -1.830 11.437 -7.742 1.00 95.00 178 SER A O 1
ATOM 1358 N N . GLU A 1 179 ? -3.218 10.342 -6.381 1.00 94.69 179 GLU A N 1
ATOM 1359 C CA . GLU A 1 179 ? -3.634 9.368 -7.407 1.00 94.69 179 GLU A CA 1
ATOM 1360 C C . GLU A 1 179 ? -4.194 10.023 -8.700 1.00 94.69 179 GLU A C 1
ATOM 1362 O O . GLU A 1 179 ? -3.831 9.580 -9.796 1.00 94.69 179 GLU A O 1
ATOM 1367 N N . PRO A 1 180 ? -4.993 11.115 -8.645 1.00 95.69 180 PRO A N 1
ATOM 1368 C CA . PRO A 1 180 ? -5.375 11.856 -9.849 1.00 95.69 180 PRO A CA 1
ATOM 1369 C C . PRO A 1 180 ? -4.169 12.493 -10.561 1.00 95.69 180 PRO A C 1
ATOM 1371 O O . PRO A 1 180 ? -4.100 12.471 -11.789 1.00 95.69 180 PRO A O 1
ATOM 1374 N N . ALA A 1 181 ? -3.172 12.985 -9.816 1.00 96.62 181 ALA A N 1
ATOM 1375 C CA . ALA A 1 181 ? -1.944 13.546 -10.379 1.00 96.62 181 ALA A CA 1
ATOM 1376 C C . ALA A 1 181 ? -1.082 12.495 -11.095 1.00 96.62 181 ALA A C 1
ATOM 1378 O O . ALA A 1 181 ? -0.548 12.776 -12.169 1.00 96.62 181 ALA A O 1
ATOM 1379 N N . GLU A 1 182 ? -0.989 11.273 -10.558 1.00 95.19 182 GLU A N 1
ATOM 1380 C CA . GLU A 1 182 ? -0.343 10.154 -11.256 1.00 95.19 182 GLU A CA 1
ATOM 1381 C C . GLU A 1 182 ? -1.061 9.819 -12.572 1.00 95.19 182 GLU A C 1
ATOM 1383 O O . GLU A 1 182 ? -0.413 9.654 -13.610 1.00 95.19 182 GLU A O 1
ATOM 1388 N N . ARG A 1 183 ? -2.403 9.770 -12.563 1.00 93.81 183 ARG A N 1
ATOM 1389 C CA . ARG A 1 183 ? -3.213 9.529 -13.770 1.00 93.81 183 ARG A CA 1
ATOM 1390 C C . ARG A 1 183 ? -3.051 10.638 -14.813 1.00 93.81 183 ARG A C 1
ATOM 1392 O O . ARG A 1 183 ? -2.913 10.342 -16.001 1.00 93.81 183 ARG A O 1
ATOM 1399 N N . ALA A 1 184 ? -3.007 11.897 -14.385 1.00 94.62 184 ALA A N 1
ATOM 1400 C CA . ALA A 1 184 ? -2.741 13.033 -15.261 1.00 94.62 184 ALA A CA 1
ATOM 1401 C C . ALA A 1 184 ? -1.341 12.946 -15.892 1.00 94.62 184 ALA A C 1
ATOM 1403 O O . ALA A 1 184 ? -1.204 13.083 -17.111 1.00 94.62 184 ALA A O 1
ATOM 1404 N N . LEU A 1 185 ? -0.314 12.638 -15.092 1.00 95.81 185 LEU A N 1
ATOM 1405 C CA . LEU A 1 185 ? 1.070 12.484 -15.547 1.00 95.81 185 LEU A CA 1
ATOM 1406 C C . LEU A 1 185 ? 1.227 11.350 -16.576 1.00 95.81 185 LEU A C 1
ATOM 1408 O O . LEU A 1 185 ? 1.900 11.517 -17.595 1.00 95.81 185 LEU A O 1
ATOM 1412 N N . ASP A 1 186 ? 0.555 10.223 -16.341 1.00 93.38 186 ASP A N 1
ATOM 1413 C CA . ASP A 1 186 ? 0.468 9.083 -17.256 1.00 93.38 186 ASP A CA 1
ATOM 1414 C C . ASP A 1 186 ? -0.222 9.454 -18.583 1.00 93.38 186 ASP A C 1
ATOM 1416 O O . ASP A 1 186 ? 0.310 9.175 -19.662 1.00 93.38 186 ASP A O 1
ATOM 1420 N N . SER A 1 187 ? -1.345 10.180 -18.529 1.00 94.38 187 SER A N 1
ATOM 1421 C CA . SER A 1 187 ? -2.042 10.659 -19.734 1.00 94.38 187 SER A CA 1
ATOM 1422 C C . SER A 1 187 ? -1.175 11.607 -20.582 1.00 94.38 187 SER A C 1
ATOM 1424 O O . SER A 1 187 ? -1.195 11.555 -21.817 1.00 94.38 187 SER A O 1
ATOM 1426 N N . LEU A 1 188 ? -0.335 12.416 -19.926 1.00 95.94 188 LEU A N 1
ATOM 1427 C CA . LEU A 1 188 ? 0.584 13.370 -20.548 1.00 95.94 188 LEU A CA 1
ATOM 1428 C C . LEU A 1 188 ? 1.943 12.765 -20.939 1.00 95.94 188 LEU A C 1
ATOM 1430 O O . LEU A 1 188 ? 2.801 13.481 -21.463 1.00 95.94 188 LEU A O 1
ATOM 1434 N N . TYR A 1 189 ? 2.136 11.447 -20.806 1.00 97.50 189 TYR A N 1
ATOM 1435 C CA . TYR A 1 189 ? 3.380 10.758 -21.176 1.00 97.50 189 TYR A CA 1
ATOM 1436 C C . TYR A 1 189 ? 3.864 11.112 -22.594 1.00 97.50 189 TYR A C 1
ATOM 1438 O O . TYR A 1 189 ? 5.060 11.269 -22.829 1.00 97.50 189 TYR A O 1
ATOM 1446 N N . SER A 1 190 ? 2.953 11.263 -23.565 1.00 97.06 190 SER A N 1
ATOM 1447 C CA . SER A 1 190 ? 3.309 11.636 -24.947 1.00 97.06 190 SER A CA 1
ATOM 1448 C C . SER A 1 190 ? 3.946 13.028 -25.066 1.00 97.06 190 SER A C 1
ATOM 1450 O O . SER A 1 190 ? 4.778 13.225 -25.953 1.00 97.06 190 SER A O 1
ATOM 1452 N N . VAL A 1 191 ? 3.587 13.968 -24.184 1.00 96.50 191 VAL A N 1
ATOM 1453 C CA . VAL A 1 191 ? 4.185 15.310 -24.115 1.00 96.50 191 VAL A CA 1
ATOM 1454 C C . VAL A 1 191 ? 5.609 15.199 -23.580 1.00 96.50 191 VAL A C 1
ATOM 1456 O O . VAL A 1 191 ? 6.547 15.622 -24.250 1.00 96.50 191 VAL A O 1
ATOM 1459 N N . ILE A 1 192 ? 5.788 14.518 -22.446 1.00 97.81 192 ILE A N 1
ATOM 1460 C CA . ILE A 1 192 ? 7.101 14.314 -21.812 1.00 97.81 192 ILE A CA 1
ATOM 1461 C C . ILE A 1 192 ? 8.048 13.555 -22.754 1.00 97.81 192 ILE A C 1
ATOM 1463 O O . ILE A 1 192 ? 9.215 13.910 -22.927 1.00 97.81 192 ILE A O 1
ATOM 1467 N N . PHE A 1 193 ? 7.524 12.553 -23.462 1.00 98.06 193 PHE A N 1
ATOM 1468 C CA . PHE A 1 193 ? 8.265 11.789 -24.459 1.00 98.06 193 PHE A CA 1
ATOM 1469 C C . PHE A 1 193 ? 8.774 12.643 -25.638 1.00 98.06 193 PHE A C 1
ATOM 1471 O O . PHE A 1 193 ? 9.816 12.315 -26.208 1.00 98.06 193 PHE A O 1
ATOM 1478 N N . LYS A 1 194 ? 8.119 13.761 -25.992 1.00 97.38 194 LYS A N 1
ATOM 1479 C CA . LYS A 1 194 ? 8.628 14.697 -27.016 1.00 97.38 194 LYS A CA 1
ATOM 1480 C C . LYS A 1 194 ? 9.996 15.259 -26.606 1.00 97.38 194 LYS A C 1
ATOM 1482 O O . LYS A 1 194 ? 10.919 15.245 -27.425 1.00 97.38 194 LYS A O 1
ATOM 1487 N N . TRP A 1 195 ? 10.133 15.670 -25.343 1.00 97.50 195 TRP A N 1
ATOM 1488 C CA . TRP A 1 195 ? 11.355 16.248 -24.769 1.00 97.50 195 TRP A CA 1
ATOM 1489 C C . TRP A 1 195 ? 12.492 15.227 -24.582 1.00 97.50 195 TRP A C 1
ATOM 1491 O O . TRP A 1 195 ? 13.656 15.606 -24.579 1.00 97.50 195 TRP A O 1
ATOM 1501 N N . SER A 1 196 ? 12.206 13.917 -24.563 1.00 96.75 196 SER A N 1
ATOM 1502 C CA . SER A 1 196 ? 13.254 12.869 -24.596 1.00 96.75 196 SER A CA 1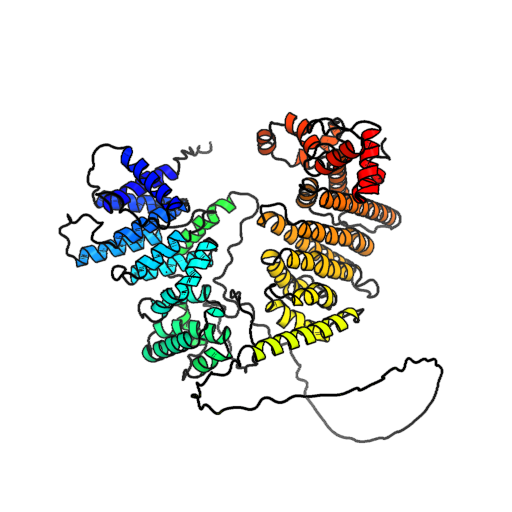
ATOM 1503 C C . SER A 1 196 ? 14.047 12.795 -25.914 1.00 96.75 196 SER A C 1
ATOM 1505 O O . SER A 1 196 ? 14.985 12.011 -26.035 1.00 96.75 196 SER A O 1
ATOM 1507 N N . THR A 1 197 ? 13.666 13.609 -26.905 1.00 95.94 197 THR A N 1
ATOM 1508 C CA . THR A 1 197 ? 14.382 13.797 -28.180 1.00 95.94 197 THR A CA 1
ATOM 1509 C C . THR A 1 197 ? 14.795 15.252 -28.423 1.00 95.94 197 THR A C 1
ATOM 1511 O O . THR A 1 197 ? 15.050 15.642 -29.558 1.00 95.94 197 THR A O 1
ATOM 1514 N N . ASP A 1 198 ? 14.835 16.056 -27.362 1.00 95.31 198 ASP A N 1
ATOM 1515 C CA . ASP A 1 198 ? 15.384 17.409 -27.355 1.00 95.31 198 ASP A CA 1
ATOM 1516 C C . ASP A 1 198 ? 16.757 17.366 -26.657 1.00 95.31 198 ASP A C 1
ATOM 1518 O O . ASP A 1 198 ? 16.812 16.934 -25.504 1.00 95.31 198 ASP A O 1
ATOM 1522 N N . PRO A 1 199 ? 17.872 17.767 -27.299 1.00 94.12 199 PRO A N 1
ATOM 1523 C CA . PRO A 1 199 ? 19.205 17.681 -26.698 1.00 94.12 199 PRO A CA 1
ATOM 1524 C C . PRO A 1 199 ? 19.363 18.401 -25.352 1.00 94.12 199 PRO A C 1
ATOM 1526 O O . PRO A 1 199 ? 20.156 17.943 -24.531 1.00 94.12 199 PRO A O 1
ATOM 1529 N N . ALA A 1 200 ? 18.623 19.490 -25.110 1.00 94.44 200 ALA A N 1
ATOM 1530 C CA . ALA A 1 200 ? 18.706 20.260 -23.869 1.00 94.44 200 ALA A CA 1
ATOM 1531 C C . ALA A 1 200 ? 17.900 19.615 -22.728 1.00 94.44 200 ALA A C 1
ATOM 1533 O O . ALA A 1 200 ? 18.315 19.665 -21.574 1.00 94.44 200 ALA A O 1
ATOM 1534 N N . LEU A 1 201 ? 16.773 18.973 -23.053 1.00 96.25 201 LEU A N 1
ATOM 1535 C CA . LEU A 1 201 ? 15.845 18.382 -22.076 1.00 96.25 201 LEU A CA 1
ATOM 1536 C C . LEU A 1 201 ? 16.002 16.866 -21.909 1.00 96.25 201 LEU A C 1
ATOM 1538 O O . LEU A 1 201 ? 15.386 16.273 -21.021 1.00 96.25 201 LEU A O 1
ATOM 1542 N N . CYS A 1 202 ? 16.805 16.225 -22.763 1.00 95.94 202 CYS A N 1
ATOM 1543 C CA . CYS A 1 202 ? 16.857 14.775 -22.910 1.00 95.94 202 CYS A CA 1
ATOM 1544 C C . CYS A 1 202 ? 17.080 14.038 -21.584 1.00 95.94 202 CYS A C 1
ATOM 1546 O O . CYS A 1 202 ? 16.385 13.058 -21.314 1.00 95.94 202 CYS A O 1
ATOM 1548 N N . PHE A 1 203 ? 18.026 14.496 -20.759 1.00 95.50 203 PHE A N 1
ATOM 1549 C CA . PHE A 1 203 ? 18.347 13.849 -19.487 1.00 95.50 203 PHE A CA 1
ATOM 1550 C C . PHE A 1 203 ? 17.187 13.930 -18.490 1.00 95.50 203 PHE A C 1
ATOM 1552 O O . PHE A 1 203 ? 16.802 12.910 -17.924 1.00 95.50 203 PHE A O 1
ATOM 1559 N N . ASP A 1 204 ? 16.596 15.110 -18.306 1.00 96.50 204 ASP A N 1
ATOM 1560 C CA . ASP A 1 204 ? 15.483 15.337 -17.378 1.00 96.50 204 ASP A CA 1
ATOM 1561 C C . ASP A 1 204 ? 14.199 14.633 -17.811 1.00 96.50 204 ASP A C 1
ATOM 1563 O O . ASP A 1 204 ? 13.546 13.970 -17.002 1.00 96.50 204 ASP A O 1
ATOM 1567 N N . ALA A 1 205 ? 13.888 14.681 -19.107 1.00 97.50 205 ALA A N 1
ATOM 1568 C CA . ALA A 1 205 ? 12.755 13.960 -19.663 1.00 97.50 205 ALA A CA 1
ATOM 1569 C C . ALA A 1 205 ? 12.932 12.446 -19.493 1.00 97.50 205 ALA A C 1
ATOM 1571 O O . ALA A 1 205 ? 12.010 11.771 -19.041 1.00 97.50 205 ALA A O 1
ATOM 1572 N N . VAL A 1 206 ? 14.116 11.899 -19.796 1.00 96.56 206 VAL A N 1
ATOM 1573 C CA . VAL A 1 206 ? 14.381 10.464 -19.623 1.00 96.56 206 VAL A CA 1
ATOM 1574 C C . VAL A 1 206 ? 14.354 10.050 -18.149 1.00 96.56 206 VAL A C 1
ATOM 1576 O O . VAL A 1 206 ? 13.741 9.027 -17.863 1.00 96.56 206 VAL A O 1
ATOM 1579 N N . ARG A 1 207 ? 14.939 10.817 -17.214 1.00 95.06 207 ARG A N 1
ATOM 1580 C CA . ARG A 1 207 ? 14.863 10.533 -15.761 1.00 95.06 207 ARG A CA 1
ATOM 1581 C C . ARG A 1 207 ? 13.418 10.305 -15.318 1.00 95.06 207 ARG A C 1
ATOM 1583 O O . ARG A 1 207 ? 13.115 9.261 -14.749 1.00 95.06 207 ARG A O 1
ATOM 1590 N N . LEU A 1 208 ? 12.526 11.245 -15.644 1.00 96.81 208 LEU A N 1
ATOM 1591 C CA . LEU A 1 208 ? 11.106 11.143 -15.314 1.00 96.81 208 LEU A CA 1
ATOM 1592 C C . LEU A 1 208 ? 10.450 9.949 -16.023 1.00 96.81 208 LEU A C 1
ATOM 1594 O O . LEU A 1 208 ? 9.797 9.129 -15.378 1.00 96.81 208 LEU A O 1
ATOM 1598 N N . LEU A 1 209 ? 10.668 9.810 -17.337 1.00 97.25 209 LEU A N 1
ATOM 1599 C CA . LEU A 1 209 ? 10.099 8.725 -18.142 1.00 97.25 209 LEU A CA 1
ATOM 1600 C C . LEU A 1 209 ? 10.511 7.343 -17.634 1.00 97.25 209 LEU A C 1
ATOM 1602 O O . LEU A 1 209 ? 9.674 6.449 -17.655 1.00 97.25 209 LEU A O 1
ATOM 1606 N N . LEU A 1 210 ? 11.740 7.141 -17.156 1.00 95.69 210 LEU A N 1
ATOM 1607 C CA . LEU A 1 210 ? 12.179 5.848 -16.619 1.00 95.69 210 LEU A CA 1
ATOM 1608 C C . LEU A 1 210 ? 11.347 5.400 -15.409 1.00 95.69 210 LEU A C 1
ATOM 1610 O O . LEU A 1 210 ? 11.121 4.204 -15.260 1.00 95.69 210 LEU A O 1
ATOM 1614 N N . VAL A 1 211 ? 10.846 6.337 -14.594 1.00 94.25 211 VAL A N 1
ATOM 1615 C CA . VAL A 1 211 ? 10.017 6.019 -13.419 1.00 94.25 211 VAL A CA 1
ATOM 1616 C C . VAL A 1 211 ? 8.531 5.853 -13.782 1.00 94.25 211 VAL A C 1
ATOM 1618 O O . VAL A 1 211 ? 7.858 5.007 -13.202 1.00 94.25 211 VAL A O 1
ATOM 1621 N N . ILE A 1 212 ? 8.016 6.594 -14.776 1.00 95.44 212 ILE A N 1
ATOM 1622 C CA . ILE A 1 212 ? 6.591 6.538 -15.193 1.00 95.44 212 ILE A CA 1
ATOM 1623 C C . ILE A 1 212 ? 6.306 5.631 -16.412 1.00 95.44 212 ILE A C 1
ATOM 1625 O O . ILE A 1 212 ? 5.178 5.559 -16.908 1.00 95.44 212 ILE A O 1
ATOM 1629 N N . THR A 1 213 ? 7.312 4.952 -16.971 1.00 96.62 213 THR A N 1
ATOM 1630 C CA . THR A 1 213 ? 7.114 4.047 -18.117 1.00 96.62 213 THR A CA 1
ATOM 1631 C C . THR A 1 213 ? 6.540 2.709 -17.661 1.00 96.62 213 THR A C 1
ATOM 1633 O O . THR A 1 213 ? 7.188 1.950 -16.952 1.00 96.62 213 THR A O 1
ATOM 1636 N N . THR A 1 214 ? 5.356 2.383 -18.176 1.00 92.62 214 THR A N 1
ATOM 1637 C CA . THR A 1 214 ? 4.687 1.082 -18.031 1.00 92.62 214 THR A CA 1
ATOM 1638 C C . THR A 1 214 ? 4.604 0.374 -19.391 1.00 92.62 214 THR A C 1
ATOM 1640 O O . THR A 1 214 ? 4.922 0.963 -20.431 1.00 92.62 214 THR A O 1
ATOM 1643 N N . LYS A 1 215 ? 4.162 -0.890 -19.435 1.00 93.00 215 LYS A N 1
ATOM 1644 C CA . LYS A 1 215 ? 4.112 -1.693 -20.675 1.00 93.00 215 LYS A CA 1
ATOM 1645 C C . LYS A 1 215 ? 3.310 -1.029 -21.804 1.00 93.00 215 LYS A C 1
ATOM 1647 O O . LYS A 1 215 ? 3.817 -0.905 -22.922 1.00 93.00 215 LYS A O 1
ATOM 1652 N N . LYS A 1 216 ? 2.141 -0.449 -21.505 1.00 94.06 216 LYS A N 1
ATOM 1653 C CA . LYS A 1 216 ? 1.349 0.367 -22.453 1.00 94.06 216 LYS A CA 1
ATOM 1654 C C . LYS A 1 216 ? 2.112 1.543 -23.090 1.00 94.06 216 LYS A C 1
ATOM 1656 O O . LYS A 1 216 ? 1.694 2.018 -24.152 1.00 94.06 216 LYS A O 1
ATOM 1661 N N . HIS A 1 217 ? 3.210 2.018 -22.492 1.00 96.50 217 HIS A N 1
ATOM 1662 C CA . HIS A 1 217 ? 4.029 3.117 -23.012 1.00 96.50 217 HIS A CA 1
ATOM 1663 C C . HIS A 1 217 ? 5.120 2.665 -23.995 1.00 96.50 217 HIS A C 1
ATOM 1665 O O . HIS A 1 217 ? 5.492 3.454 -24.874 1.00 96.50 217 HIS A O 1
ATOM 1671 N N . ALA A 1 218 ? 5.570 1.408 -23.910 1.00 96.75 218 ALA A N 1
ATOM 1672 C CA . ALA A 1 218 ? 6.629 0.811 -24.725 1.00 96.75 218 ALA A CA 1
ATOM 1673 C C . ALA A 1 218 ? 6.152 0.477 -26.155 1.00 96.75 218 ALA A C 1
ATOM 1675 O O . ALA A 1 218 ? 6.011 -0.679 -26.558 1.00 96.75 218 ALA A O 1
ATOM 1676 N N . ARG A 1 219 ? 5.857 1.514 -26.947 1.00 96.88 219 ARG A N 1
ATOM 1677 C CA . ARG A 1 219 ? 5.330 1.394 -28.317 1.00 96.88 219 ARG A CA 1
ATOM 1678 C C . ARG A 1 219 ? 6.443 1.468 -29.366 1.00 96.88 219 ARG A C 1
ATOM 1680 O O . ARG A 1 219 ? 7.305 2.344 -29.310 1.00 96.88 219 ARG A O 1
ATOM 1687 N N . VAL A 1 220 ? 6.339 0.631 -30.400 1.00 97.00 220 VAL A N 1
ATOM 1688 C CA . VAL A 1 220 ? 7.301 0.509 -31.519 1.00 97.00 220 VAL A CA 1
ATOM 1689 C C . VAL A 1 220 ? 7.662 1.862 -32.152 1.00 97.00 220 VAL A C 1
ATOM 1691 O O . VAL A 1 220 ? 8.830 2.126 -32.427 1.00 97.00 220 VAL A O 1
ATOM 1694 N N . PHE A 1 221 ? 6.691 2.763 -32.352 1.00 97.56 221 PHE A N 1
ATOM 1695 C CA . PHE A 1 221 ? 6.959 4.083 -32.940 1.00 97.56 221 PHE A CA 1
ATOM 1696 C C . PHE A 1 221 ? 7.829 4.978 -32.039 1.00 97.56 221 PHE A C 1
ATOM 1698 O O . PHE A 1 221 ? 8.671 5.722 -32.545 1.00 97.56 221 PHE A O 1
ATOM 1705 N N . ARG A 1 222 ? 7.668 4.876 -30.712 1.00 97.75 222 ARG A N 1
ATOM 1706 C CA . ARG A 1 222 ? 8.485 5.594 -29.727 1.00 97.75 222 ARG A CA 1
ATOM 1707 C C . ARG A 1 222 ? 9.903 5.024 -29.697 1.00 97.75 222 ARG A C 1
ATOM 1709 O O . ARG A 1 222 ? 10.855 5.787 -29.812 1.00 97.75 222 ARG A O 1
ATOM 1716 N N . ALA A 1 223 ? 10.043 3.697 -29.688 1.00 97.69 223 ALA A N 1
ATOM 1717 C CA . ALA A 1 223 ? 11.338 3.023 -29.814 1.00 97.69 223 ALA A CA 1
ATOM 1718 C C . ALA A 1 223 ? 12.092 3.432 -31.099 1.00 97.69 223 ALA A C 1
ATOM 1720 O O . ALA A 1 223 ? 13.254 3.829 -31.032 1.00 97.69 223 ALA A O 1
ATOM 1721 N N . ARG A 1 224 ? 11.419 3.455 -32.263 1.00 97.44 224 ARG A N 1
ATOM 1722 C CA . ARG A 1 224 ? 12.006 3.949 -33.529 1.00 97.44 224 ARG A CA 1
ATOM 1723 C C . ARG A 1 224 ? 12.452 5.411 -33.442 1.00 97.44 224 ARG A C 1
ATOM 1725 O O . ARG A 1 224 ? 13.472 5.766 -34.027 1.00 97.44 224 ARG A O 1
ATOM 1732 N N . ARG A 1 225 ? 11.706 6.266 -32.733 1.00 97.44 225 ARG A N 1
ATOM 1733 C CA . ARG A 1 225 ? 12.058 7.681 -32.538 1.00 97.44 225 ARG A CA 1
ATOM 1734 C C . ARG A 1 225 ? 13.287 7.849 -31.634 1.00 97.44 225 ARG A C 1
ATOM 1736 O O . ARG A 1 225 ? 14.184 8.594 -32.021 1.00 97.44 225 ARG A O 1
ATOM 1743 N N . LEU A 1 226 ? 13.377 7.113 -30.521 1.00 97.00 226 LEU A N 1
ATOM 1744 C CA . LEU A 1 226 ? 14.580 7.078 -29.674 1.00 97.00 226 LEU A CA 1
ATOM 1745 C C . LEU A 1 226 ? 15.802 6.573 -30.452 1.00 97.00 226 LEU A C 1
ATOM 1747 O O . LEU A 1 226 ? 16.851 7.202 -30.404 1.00 97.00 226 LEU A O 1
ATOM 1751 N N . HIS A 1 227 ? 15.654 5.499 -31.234 1.00 95.88 227 HIS A N 1
ATOM 1752 C CA . HIS A 1 227 ? 16.727 4.955 -32.073 1.00 95.88 227 HIS A CA 1
ATOM 1753 C C . HIS A 1 227 ? 17.244 5.971 -33.104 1.00 95.88 227 HIS A C 1
ATOM 1755 O O . HIS A 1 227 ? 18.450 6.160 -33.238 1.00 95.88 227 HIS A O 1
ATOM 1761 N N . ARG A 1 228 ? 16.350 6.666 -33.825 1.00 95.81 228 ARG A N 1
ATOM 1762 C CA . ARG A 1 228 ? 16.752 7.723 -34.774 1.00 95.81 228 ARG A CA 1
ATOM 1763 C C . ARG A 1 228 ? 17.511 8.852 -34.078 1.00 95.81 228 ARG A C 1
ATOM 1765 O O . ARG A 1 228 ? 18.533 9.290 -34.592 1.00 95.81 228 ARG A O 1
ATOM 1772 N N . PHE A 1 229 ? 17.031 9.294 -32.916 1.00 95.38 229 PHE A N 1
ATOM 1773 C CA . PHE A 1 229 ? 17.684 10.343 -32.137 1.00 95.38 229 PHE A CA 1
ATOM 1774 C C . PHE A 1 229 ? 19.049 9.890 -31.593 1.00 95.38 229 PHE A C 1
ATOM 1776 O O . PHE A 1 229 ? 20.019 10.631 -31.713 1.00 95.38 229 PHE A O 1
ATOM 1783 N N . TYR A 1 230 ? 19.168 8.649 -31.109 1.00 93.62 230 TYR A N 1
ATOM 1784 C CA . TYR A 1 230 ? 20.442 8.040 -30.715 1.00 93.62 230 TYR A CA 1
ATOM 1785 C C . TYR A 1 230 ? 21.466 8.076 -31.860 1.00 93.62 230 TYR A C 1
ATOM 1787 O O . TYR A 1 230 ? 22.574 8.578 -31.676 1.00 93.62 230 TYR A O 1
ATOM 1795 N N . VAL A 1 231 ? 21.076 7.611 -33.055 1.00 92.62 231 VAL A N 1
ATOM 1796 C CA . VAL A 1 231 ? 21.947 7.602 -34.245 1.00 92.62 231 VAL A CA 1
ATOM 1797 C C . VAL A 1 231 ? 22.346 9.025 -34.655 1.00 92.62 231 VAL A C 1
ATOM 1799 O O . VAL A 1 231 ? 23.522 9.275 -34.900 1.00 92.62 231 VAL A O 1
ATOM 1802 N N . ALA A 1 232 ? 21.400 9.970 -34.669 1.00 93.19 232 ALA A N 1
ATOM 1803 C CA . ALA A 1 232 ? 21.662 11.367 -35.023 1.00 93.19 232 ALA A CA 1
ATOM 1804 C C . ALA A 1 232 ? 22.564 12.104 -34.009 1.00 93.19 232 ALA A C 1
ATOM 1806 O O . ALA A 1 232 ? 23.300 13.009 -34.390 1.00 93.19 232 ALA A O 1
ATOM 1807 N N . THR A 1 233 ? 22.537 11.712 -32.730 1.00 89.50 233 THR A N 1
ATOM 1808 C CA . THR A 1 233 ? 23.329 12.343 -31.652 1.00 89.50 233 THR A CA 1
ATOM 1809 C C . THR A 1 233 ? 24.808 11.909 -31.659 1.00 89.50 233 THR A C 1
ATOM 1811 O O . THR A 1 233 ? 25.657 12.530 -31.013 1.00 89.50 233 THR A O 1
ATOM 1814 N N . GLY A 1 234 ? 25.149 10.853 -32.406 1.00 86.44 234 GLY A N 1
ATOM 1815 C CA . GLY A 1 234 ? 26.528 10.459 -32.702 1.00 86.44 234 GLY A CA 1
ATOM 1816 C C . GLY A 1 234 ? 27.376 10.113 -31.470 1.00 86.44 234 GLY A C 1
ATOM 1817 O O . GLY A 1 234 ? 27.208 9.067 -30.837 1.00 86.44 234 GLY A O 1
ATOM 1818 N N . ALA A 1 235 ? 28.355 10.963 -31.149 1.00 79.00 235 ALA A N 1
ATOM 1819 C CA . ALA A 1 235 ? 29.286 10.745 -30.040 1.00 79.00 235 ALA A CA 1
ATOM 1820 C C . ALA A 1 235 ? 28.866 11.414 -28.716 1.00 79.00 235 ALA A C 1
ATOM 1822 O O . ALA A 1 235 ? 29.397 11.029 -27.674 1.00 79.00 235 ALA A O 1
ATOM 1823 N N . ALA A 1 236 ? 27.926 12.367 -28.732 1.00 82.88 236 ALA A N 1
ATOM 1824 C CA . ALA A 1 236 ? 27.666 13.249 -27.592 1.00 82.88 236 ALA A CA 1
ATOM 1825 C C . ALA A 1 236 ? 27.076 12.519 -26.361 1.00 82.88 236 ALA A C 1
ATOM 1827 O O . ALA A 1 236 ? 26.300 11.574 -26.530 1.00 82.88 236 ALA A O 1
ATOM 1828 N N . PRO A 1 237 ? 27.356 12.974 -25.117 1.00 79.88 237 PRO A N 1
ATOM 1829 C CA . PRO A 1 237 ? 26.860 12.334 -23.890 1.00 79.88 237 PRO A CA 1
ATOM 1830 C C . PRO A 1 237 ? 25.332 12.182 -23.822 1.00 79.88 237 PRO A C 1
ATOM 1832 O O . PRO A 1 237 ? 24.832 11.211 -23.256 1.00 79.88 237 PRO A O 1
ATOM 1835 N N . ALA A 1 238 ? 24.585 13.098 -24.448 1.00 81.69 238 ALA A N 1
ATOM 1836 C CA . ALA A 1 238 ? 23.124 13.047 -24.527 1.00 81.69 238 ALA A CA 1
ATOM 1837 C C . ALA A 1 238 ? 22.586 11.751 -25.165 1.00 81.69 238 ALA A C 1
ATOM 1839 O O . ALA A 1 238 ? 21.459 11.360 -24.878 1.00 81.69 238 ALA A O 1
ATOM 1840 N N . LYS A 1 239 ? 23.385 11.022 -25.961 1.00 85.00 239 LYS A N 1
ATOM 1841 C CA . LYS A 1 239 ? 22.965 9.753 -26.580 1.00 85.00 239 LYS A CA 1
ATOM 1842 C C . LYS A 1 239 ? 22.690 8.628 -25.576 1.00 85.00 239 LYS A C 1
ATOM 1844 O O . LYS A 1 239 ? 21.963 7.694 -25.900 1.00 85.00 239 LYS A O 1
ATOM 1849 N N . PHE A 1 240 ? 23.266 8.673 -24.373 1.00 88.56 240 PHE A N 1
ATOM 1850 C CA . PHE A 1 240 ? 23.125 7.568 -23.420 1.00 88.56 240 PHE A CA 1
ATOM 1851 C C . PHE A 1 240 ? 21.721 7.497 -22.805 1.00 88.56 240 PHE A C 1
ATOM 1853 O O . PHE A 1 240 ? 21.222 6.400 -22.570 1.00 88.56 240 PHE A O 1
ATOM 1860 N N . ALA A 1 241 ? 21.042 8.627 -22.602 1.00 91.69 241 ALA A N 1
ATOM 1861 C CA . ALA A 1 241 ? 19.708 8.636 -22.000 1.00 91.69 241 ALA A CA 1
ATOM 1862 C C . ALA A 1 241 ? 18.612 8.004 -22.899 1.00 91.69 241 ALA A C 1
ATOM 1864 O O . ALA A 1 241 ? 17.908 7.106 -22.427 1.00 91.69 241 ALA A O 1
ATOM 1865 N N . PRO A 1 242 ? 18.503 8.333 -24.203 1.00 93.00 242 PRO A N 1
ATOM 1866 C CA . PRO A 1 242 ? 17.596 7.660 -25.134 1.00 93.00 242 PRO A CA 1
ATOM 1867 C C . PRO A 1 242 ? 17.853 6.156 -25.242 1.00 93.00 242 PRO A C 1
ATOM 1869 O O . PRO A 1 242 ? 16.904 5.395 -25.418 1.00 93.00 242 PRO A O 1
ATOM 1872 N N . LEU A 1 243 ? 19.117 5.725 -25.119 1.00 93.81 243 LEU A N 1
ATOM 1873 C CA . LEU A 1 243 ? 19.479 4.308 -25.123 1.00 93.81 243 LEU A CA 1
ATOM 1874 C C . LEU A 1 243 ? 18.910 3.587 -23.895 1.00 93.81 243 LEU A C 1
ATOM 1876 O O . LEU A 1 243 ? 18.248 2.570 -24.063 1.00 93.81 243 LEU A O 1
ATOM 1880 N N . VAL A 1 244 ? 19.078 4.130 -22.683 1.00 93.25 244 VAL A N 1
ATOM 1881 C CA . VAL A 1 244 ? 18.530 3.520 -21.453 1.00 93.25 244 VAL A CA 1
ATOM 1882 C C . VAL A 1 244 ? 16.996 3.426 -21.505 1.00 93.25 244 VAL A C 1
ATOM 1884 O O . VAL A 1 244 ? 16.428 2.397 -21.136 1.00 93.25 244 VAL A O 1
ATOM 1887 N N . LEU A 1 245 ? 16.305 4.440 -22.040 1.00 95.44 245 LEU A N 1
ATOM 1888 C CA . LEU A 1 245 ? 14.848 4.378 -22.224 1.00 95.44 245 LEU A CA 1
ATOM 1889 C C . LEU A 1 245 ? 14.427 3.372 -23.314 1.00 95.44 245 LEU A C 1
ATOM 1891 O O . LEU A 1 245 ? 13.418 2.682 -23.163 1.00 95.44 245 LEU A O 1
ATOM 1895 N N . LEU A 1 246 ? 15.207 3.239 -24.392 1.00 96.06 246 LEU A N 1
ATOM 1896 C CA . LEU A 1 246 ? 14.985 2.229 -25.431 1.00 96.06 246 LEU A CA 1
ATOM 1897 C C . LEU A 1 246 ? 15.203 0.804 -24.897 1.00 96.06 246 LEU A C 1
ATOM 1899 O O . LEU A 1 246 ? 14.452 -0.101 -25.256 1.00 96.06 246 LEU A O 1
ATOM 1903 N N . GLU A 1 247 ? 16.181 0.607 -24.013 1.00 94.50 247 GLU A N 1
ATOM 1904 C CA . GLU A 1 247 ? 16.408 -0.659 -23.312 1.00 94.50 247 GLU A CA 1
ATOM 1905 C C . GLU A 1 247 ? 15.230 -1.019 -22.399 1.00 94.50 247 GLU A C 1
ATOM 1907 O O . GLU A 1 247 ? 14.763 -2.159 -22.430 1.00 94.50 247 GLU A O 1
ATOM 1912 N N . LEU A 1 248 ? 14.673 -0.049 -21.665 1.00 94.38 248 LEU A N 1
ATOM 1913 C CA . LEU A 1 248 ? 13.442 -0.250 -20.896 1.00 94.38 248 LEU A CA 1
ATOM 1914 C C . LEU A 1 248 ? 12.256 -0.620 -21.806 1.00 94.38 248 LEU A C 1
ATOM 1916 O O . LEU A 1 248 ? 11.517 -1.555 -21.502 1.00 94.38 248 LEU A O 1
ATOM 1920 N N . PHE A 1 249 ? 12.094 0.039 -22.959 1.00 97.25 249 PHE A N 1
ATOM 1921 C CA . PHE A 1 249 ? 11.043 -0.320 -23.922 1.00 97.25 249 PHE A CA 1
ATOM 1922 C C . PHE A 1 249 ? 11.235 -1.720 -24.514 1.00 97.25 249 PHE A C 1
ATOM 1924 O O . PHE A 1 249 ? 10.250 -2.424 -24.721 1.00 97.25 249 PHE A O 1
ATOM 1931 N N . ALA A 1 250 ? 12.475 -2.132 -24.783 1.00 95.44 250 ALA A N 1
ATOM 1932 C CA . ALA A 1 250 ? 12.796 -3.476 -25.256 1.00 95.44 250 ALA A CA 1
ATOM 1933 C C . ALA A 1 250 ? 12.521 -4.553 -24.195 1.00 95.44 250 ALA A C 1
ATOM 1935 O O . ALA A 1 250 ? 12.121 -5.653 -24.556 1.00 95.44 250 ALA A O 1
ATOM 1936 N N . ARG A 1 251 ? 12.675 -4.244 -22.900 1.00 91.38 251 ARG A N 1
ATOM 1937 C CA . ARG A 1 251 ? 12.300 -5.149 -21.797 1.00 91.38 251 ARG A CA 1
ATOM 1938 C C . ARG A 1 251 ? 10.785 -5.245 -21.608 1.00 91.38 251 ARG A C 1
ATOM 1940 O O . ARG A 1 251 ? 10.264 -6.341 -21.454 1.00 91.38 251 ARG A O 1
ATOM 1947 N N . LEU A 1 252 ? 10.078 -4.114 -21.649 1.00 91.56 252 LEU A N 1
ATOM 1948 C CA . LEU A 1 252 ? 8.622 -4.058 -21.452 1.00 91.56 252 LEU A CA 1
ATOM 1949 C C . LEU A 1 252 ? 7.817 -4.541 -22.669 1.00 91.56 252 LEU A C 1
ATOM 1951 O O . LEU A 1 252 ? 6.681 -4.979 -22.521 1.00 91.56 252 LEU A O 1
ATOM 1955 N N . ASN A 1 253 ? 8.387 -4.456 -23.873 1.00 95.31 253 ASN A N 1
ATOM 1956 C CA . ASN A 1 253 ? 7.803 -4.983 -25.105 1.00 95.31 253 ASN A CA 1
ATOM 1957 C C . ASN A 1 253 ? 8.888 -5.669 -25.961 1.00 95.31 253 ASN A C 1
ATOM 1959 O O . ASN A 1 253 ? 9.323 -5.106 -26.976 1.00 95.31 253 ASN A O 1
ATOM 1963 N N . PRO A 1 254 ? 9.332 -6.884 -25.582 1.00 93.50 254 PRO A N 1
ATOM 1964 C CA . PRO A 1 254 ? 10.348 -7.631 -26.319 1.00 93.50 254 PRO A CA 1
ATOM 1965 C C . PRO A 1 254 ? 10.037 -7.848 -27.808 1.00 93.50 254 PRO A C 1
ATOM 1967 O O . PRO A 1 254 ? 10.914 -7.537 -28.618 1.00 93.50 254 PRO A O 1
ATOM 1970 N N . PRO A 1 255 ? 8.832 -8.297 -28.230 1.00 94.81 255 PRO A N 1
ATOM 1971 C CA . PRO A 1 255 ? 8.584 -8.577 -29.645 1.00 94.81 255 PRO A CA 1
ATOM 1972 C C . PRO A 1 255 ? 8.527 -7.305 -30.506 1.00 94.81 255 PRO A C 1
ATOM 1974 O O . PRO A 1 255 ? 8.923 -7.339 -31.668 1.00 94.81 255 PRO A O 1
ATOM 1977 N N . GLY A 1 256 ? 8.056 -6.176 -29.962 1.00 95.25 256 GLY A N 1
ATOM 1978 C CA . GLY A 1 256 ? 7.924 -4.927 -30.717 1.00 95.25 256 GLY A CA 1
ATOM 1979 C C . GLY A 1 256 ? 9.164 -4.029 -30.692 1.00 95.25 256 GLY A C 1
ATOM 1980 O O . GLY A 1 256 ? 9.519 -3.431 -31.710 1.00 95.25 256 GLY A O 1
ATOM 1981 N N . CYS A 1 257 ? 9.809 -3.895 -29.532 1.00 95.38 257 CYS A N 1
ATOM 1982 C CA . CYS A 1 257 ? 10.892 -2.935 -29.303 1.00 95.38 257 CYS A CA 1
ATOM 1983 C C . CYS A 1 257 ? 12.282 -3.592 -29.267 1.00 95.38 257 CYS A C 1
ATOM 1985 O O . CYS A 1 257 ? 13.260 -2.938 -29.628 1.00 95.38 257 CYS A O 1
ATOM 1987 N N . GLY A 1 258 ? 12.376 -4.880 -28.912 1.00 93.81 258 GLY A N 1
ATOM 1988 C CA . GLY A 1 258 ? 13.626 -5.650 -28.919 1.00 93.81 258 GLY A CA 1
ATOM 1989 C C . GLY A 1 258 ? 14.382 -5.612 -30.257 1.00 93.81 258 GLY A C 1
ATOM 1990 O O . GLY A 1 258 ? 15.570 -5.285 -30.248 1.00 93.81 258 GLY A O 1
ATOM 1991 N N . PRO A 1 259 ? 13.723 -5.828 -31.416 1.00 96.88 259 PRO A N 1
ATOM 1992 C CA . PRO A 1 259 ? 14.381 -5.736 -32.721 1.00 96.88 259 PRO A CA 1
ATOM 1993 C C . PRO A 1 259 ? 15.002 -4.362 -33.012 1.00 96.88 259 PRO A C 1
ATOM 1995 O O . PRO A 1 259 ? 16.025 -4.288 -33.679 1.00 96.88 259 PRO A O 1
ATOM 1998 N N . ILE A 1 260 ? 14.424 -3.273 -32.488 1.00 95.81 260 ILE A N 1
ATOM 1999 C CA . ILE A 1 260 ? 14.938 -1.905 -32.686 1.00 95.81 260 ILE A CA 1
ATOM 2000 C C . ILE A 1 260 ? 16.168 -1.645 -31.809 1.00 95.81 260 ILE A C 1
ATOM 2002 O O . ILE A 1 260 ? 17.074 -0.927 -32.216 1.00 95.81 260 ILE A O 1
ATOM 2006 N N . LEU A 1 261 ? 16.233 -2.230 -30.611 1.00 94.38 261 LEU A N 1
ATOM 2007 C CA . LEU A 1 261 ? 17.453 -2.186 -29.804 1.00 94.38 261 LEU A CA 1
ATOM 2008 C C . LEU A 1 261 ? 18.581 -2.993 -30.473 1.00 94.38 261 LEU A C 1
ATOM 2010 O O . LEU A 1 261 ? 19.735 -2.571 -30.452 1.00 94.38 261 LEU A O 1
ATOM 2014 N N . ALA A 1 262 ? 18.244 -4.125 -31.099 1.00 94.00 262 ALA A N 1
ATOM 2015 C CA . ALA A 1 262 ? 19.200 -4.992 -31.787 1.00 94.00 262 ALA A CA 1
ATOM 2016 C C . ALA A 1 262 ? 19.815 -4.370 -33.058 1.00 94.00 262 ALA A C 1
ATOM 2018 O O . ALA A 1 262 ? 20.906 -4.777 -33.449 1.00 94.00 262 ALA A O 1
ATOM 2019 N N . THR A 1 263 ? 19.174 -3.374 -33.687 1.00 94.44 263 THR A N 1
ATOM 2020 C CA . THR A 1 263 ? 19.739 -2.673 -34.858 1.00 94.44 263 THR A CA 1
ATOM 2021 C C . THR A 1 263 ? 20.796 -1.623 -34.518 1.00 94.44 263 THR A C 1
ATOM 2023 O O . THR A 1 263 ? 21.345 -1.028 -35.441 1.00 94.44 263 THR A O 1
ATOM 2026 N N . ILE A 1 264 ? 21.100 -1.370 -33.238 1.00 89.94 264 ILE A N 1
ATOM 2027 C CA . ILE A 1 264 ? 22.138 -0.405 -32.850 1.00 89.94 264 ILE A CA 1
ATOM 2028 C C . ILE A 1 264 ? 23.528 -1.041 -33.030 1.00 89.94 264 ILE A C 1
ATOM 2030 O O . ILE A 1 264 ? 23.904 -1.904 -32.228 1.00 89.94 264 ILE A O 1
ATOM 2034 N N . PRO A 1 265 ? 24.328 -0.622 -34.033 1.00 83.25 265 PRO A N 1
ATOM 2035 C CA . PRO A 1 265 ? 25.678 -1.139 -34.200 1.00 83.25 265 PRO A CA 1
ATOM 2036 C C . PRO A 1 265 ? 26.561 -0.652 -33.052 1.00 83.25 265 PRO A C 1
ATOM 2038 O O . PRO A 1 265 ? 26.421 0.480 -32.586 1.00 83.25 265 PRO A O 1
ATOM 2041 N N . ASN A 1 266 ? 27.500 -1.497 -32.623 1.00 83.69 266 ASN A N 1
ATOM 2042 C CA . ASN A 1 266 ? 28.471 -1.175 -31.574 1.00 83.69 266 ASN A CA 1
ATOM 2043 C C . ASN A 1 266 ? 27.806 -0.594 -30.310 1.00 83.69 266 ASN A C 1
ATOM 2045 O O . ASN A 1 266 ? 28.222 0.458 -29.816 1.00 83.69 266 ASN A O 1
ATOM 2049 N N . ARG A 1 267 ? 26.751 -1.260 -29.802 1.00 83.69 267 ARG A N 1
ATOM 2050 C CA . ARG A 1 267 ? 26.105 -0.895 -28.528 1.00 83.69 267 ARG A CA 1
ATOM 2051 C C . ARG A 1 267 ? 27.203 -0.679 -27.471 1.00 83.69 267 ARG A C 1
ATOM 2053 O O . ARG A 1 267 ? 28.036 -1.574 -27.308 1.00 83.69 267 ARG A O 1
ATOM 2060 N N . PRO A 1 268 ? 27.249 0.492 -26.802 1.00 83.88 268 PRO A N 1
ATOM 2061 C CA . PRO A 1 268 ? 28.295 0.793 -25.830 1.00 83.88 268 PRO A CA 1
ATOM 2062 C C . PRO A 1 268 ? 28.351 -0.318 -24.787 1.00 83.88 268 PRO A C 1
ATOM 2064 O O . PRO A 1 268 ? 27.303 -0.825 -24.373 1.00 83.88 268 PRO A O 1
ATOM 2067 N N . LYS A 1 269 ? 29.562 -0.716 -24.377 1.00 85.81 269 LYS A N 1
ATOM 2068 C CA . LYS A 1 269 ? 29.699 -1.781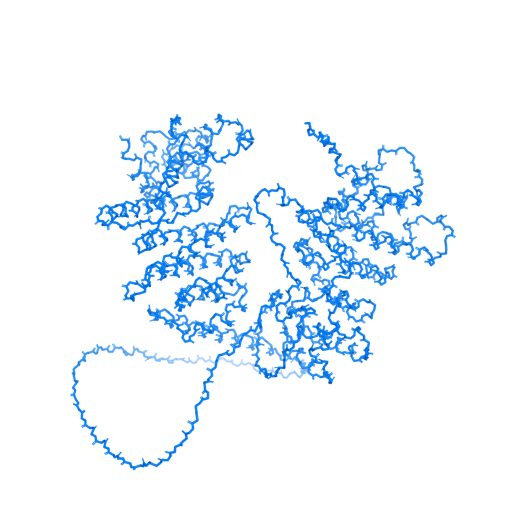 -23.381 1.00 85.81 269 LYS A CA 1
ATOM 2069 C C . LYS A 1 269 ? 28.989 -1.333 -22.114 1.00 85.81 269 LYS A C 1
ATOM 2071 O O . LYS A 1 269 ? 28.923 -0.139 -21.820 1.00 85.81 269 LYS A O 1
ATOM 2076 N N . GLU A 1 270 ? 28.499 -2.283 -21.329 1.00 76.56 270 GLU A N 1
ATOM 2077 C CA . GLU A 1 270 ? 27.802 -1.956 -20.086 1.00 76.56 270 GLU A CA 1
ATOM 2078 C C . GLU A 1 270 ? 28.666 -1.065 -19.177 1.00 76.56 270 GLU A C 1
ATOM 2080 O O . GLU A 1 270 ? 28.153 -0.115 -18.604 1.00 76.56 270 GLU A O 1
ATOM 2085 N N . ARG A 1 271 ? 29.997 -1.263 -19.159 1.00 80.00 271 ARG A N 1
ATOM 2086 C CA . ARG A 1 271 ? 30.968 -0.387 -18.472 1.00 80.00 271 ARG A CA 1
ATOM 2087 C C . ARG A 1 271 ? 30.942 1.074 -18.957 1.00 80.00 271 ARG A C 1
ATOM 2089 O O . ARG A 1 271 ? 31.156 1.975 -18.152 1.00 80.00 271 ARG A O 1
ATOM 2096 N N . ASP A 1 272 ? 30.669 1.325 -20.236 1.00 78.25 272 ASP A N 1
ATOM 2097 C CA . ASP A 1 272 ? 30.615 2.671 -20.824 1.00 78.25 272 ASP A CA 1
ATOM 2098 C C . ASP A 1 272 ? 29.279 3.351 -20.532 1.00 78.25 272 ASP A C 1
ATOM 2100 O O . ASP A 1 272 ? 29.260 4.518 -20.138 1.00 78.25 272 ASP A O 1
ATOM 2104 N N . VAL A 1 273 ? 28.164 2.616 -20.646 1.00 77.44 273 VAL A N 1
ATOM 2105 C CA . VAL A 1 273 ? 26.870 3.070 -20.109 1.00 77.44 273 VAL A CA 1
ATOM 2106 C C . VAL A 1 273 ? 27.038 3.373 -18.620 1.00 77.44 273 VAL A C 1
ATOM 2108 O O . VAL A 1 273 ? 26.602 4.427 -18.161 1.00 77.44 273 VAL A O 1
ATOM 2111 N N . LYS A 1 274 ? 27.779 2.520 -17.897 1.00 77.38 274 LYS A N 1
ATOM 2112 C CA . LYS A 1 274 ? 28.047 2.668 -16.470 1.00 77.38 274 LYS A CA 1
ATOM 2113 C C . LYS A 1 274 ? 28.843 3.924 -16.123 1.00 77.38 274 LYS A C 1
ATOM 2115 O O . LYS A 1 274 ? 28.371 4.760 -15.357 1.00 77.38 274 LYS A O 1
ATOM 2120 N N . LYS A 1 275 ? 29.990 4.143 -16.762 1.00 79.50 275 LYS A N 1
ATOM 2121 C CA . LYS A 1 275 ? 30.805 5.353 -16.571 1.00 79.50 275 LYS A CA 1
ATOM 2122 C C . LYS A 1 275 ? 30.025 6.647 -16.849 1.00 79.50 275 LYS A C 1
ATOM 2124 O O . LYS A 1 275 ? 30.271 7.661 -16.198 1.00 79.50 275 LYS A O 1
ATOM 2129 N N . ASN A 1 276 ? 29.081 6.608 -17.792 1.00 79.44 276 ASN A N 1
ATOM 2130 C CA . ASN A 1 276 ? 28.284 7.764 -18.200 1.00 79.44 276 ASN A CA 1
ATOM 2131 C C . ASN A 1 276 ? 26.947 7.913 -17.453 1.00 79.44 276 ASN A C 1
ATOM 2133 O O . ASN A 1 276 ? 26.317 8.957 -17.581 1.00 79.44 276 ASN A O 1
ATOM 2137 N N . ALA A 1 277 ? 26.520 6.953 -16.628 1.00 80.44 277 ALA A N 1
ATOM 2138 C CA . ALA A 1 277 ? 25.227 6.984 -15.933 1.00 80.44 277 ALA A CA 1
ATOM 2139 C C . ALA A 1 277 ? 25.121 8.016 -14.794 1.00 80.44 277 ALA A C 1
ATOM 2141 O O . ALA A 1 277 ? 24.081 8.106 -14.149 1.00 80.44 277 ALA A O 1
ATOM 2142 N N . ARG A 1 278 ? 26.149 8.848 -14.562 1.00 82.69 278 ARG A N 1
ATOM 2143 C CA . ARG A 1 278 ? 26.131 9.931 -13.558 1.00 82.69 278 ARG A CA 1
ATOM 2144 C C . ARG A 1 278 ? 24.944 10.886 -13.711 1.00 82.69 278 ARG A C 1
ATOM 2146 O O . ARG A 1 278 ? 24.511 11.466 -12.723 1.00 82.69 278 ARG A O 1
ATOM 2153 N N . TRP A 1 279 ? 24.386 11.028 -14.915 1.00 84.88 279 TRP A N 1
ATOM 2154 C CA . TRP A 1 279 ? 23.166 11.810 -15.120 1.00 84.88 279 TRP A CA 1
ATOM 2155 C C . TRP A 1 279 ? 21.922 11.181 -14.467 1.00 84.88 279 TRP A C 1
ATOM 2157 O O . TRP A 1 279 ? 20.965 11.907 -14.249 1.00 84.88 279 TRP A O 1
ATOM 2167 N N . LEU A 1 280 ? 21.894 9.900 -14.086 1.00 86.94 280 LEU A N 1
ATOM 2168 C CA . LEU A 1 280 ? 20.780 9.342 -13.300 1.00 86.94 280 LEU A CA 1
ATOM 2169 C C . LEU A 1 280 ? 20.731 9.886 -11.860 1.00 86.94 280 LEU A C 1
ATOM 2171 O O . LEU A 1 280 ? 19.696 9.779 -11.209 1.00 86.94 280 LEU A O 1
ATOM 2175 N N . VAL A 1 281 ? 21.811 10.499 -11.365 1.00 87.44 281 VAL A N 1
ATOM 2176 C CA . VAL A 1 281 ? 21.823 11.192 -10.069 1.00 87.44 281 VAL A CA 1
ATOM 2177 C C . VAL A 1 281 ? 21.058 12.515 -10.180 1.00 87.44 281 VAL A C 1
ATOM 2179 O O . VAL A 1 281 ? 21.150 13.218 -11.191 1.00 87.44 281 VAL A O 1
ATOM 2182 N N . PHE A 1 282 ? 20.308 12.870 -9.131 1.00 88.75 282 PHE A N 1
ATOM 2183 C CA . PHE A 1 282 ? 19.583 14.138 -9.087 1.00 88.75 282 PHE A CA 1
ATOM 2184 C C . PHE A 1 282 ? 20.561 15.329 -9.106 1.00 88.75 282 PHE A C 1
ATOM 2186 O O . PHE A 1 282 ? 21.421 15.405 -8.226 1.00 88.75 282 PHE A O 1
ATOM 2193 N N . PRO A 1 283 ? 20.452 16.263 -10.074 1.00 86.06 283 PRO A N 1
ATOM 2194 C CA . PRO A 1 283 ? 21.510 17.239 -10.341 1.00 86.06 283 PRO A CA 1
ATOM 2195 C C . PRO A 1 283 ? 21.706 18.264 -9.216 1.00 86.06 283 PRO A C 1
ATOM 2197 O O . PRO A 1 283 ? 22.825 18.716 -8.993 1.00 86.06 283 PRO A O 1
ATOM 2200 N N . ASN A 1 284 ? 20.648 18.611 -8.476 1.00 92.00 284 ASN A N 1
ATOM 2201 C CA . ASN A 1 284 ? 20.716 19.542 -7.349 1.00 92.00 284 ASN A CA 1
ATOM 2202 C C . ASN A 1 284 ? 20.453 18.810 -6.021 1.00 92.00 284 ASN A C 1
ATOM 2204 O O . ASN A 1 284 ? 19.336 18.783 -5.505 1.00 92.00 284 ASN A O 1
ATOM 2208 N N . THR A 1 285 ? 21.494 18.205 -5.442 1.00 91.25 285 THR A N 1
ATOM 2209 C CA . THR A 1 285 ? 21.359 17.419 -4.201 1.00 91.25 285 THR A CA 1
ATOM 2210 C C . THR A 1 285 ? 20.841 18.228 -3.010 1.00 91.25 285 THR A C 1
ATOM 2212 O O . THR A 1 285 ? 20.287 17.643 -2.086 1.00 91.25 285 THR A O 1
ATOM 2215 N N . ALA A 1 286 ? 21.021 19.554 -3.003 1.00 93.00 286 ALA A N 1
ATOM 2216 C CA . ALA A 1 286 ? 20.485 20.417 -1.951 1.00 93.00 286 ALA A CA 1
ATOM 2217 C C . ALA A 1 286 ? 18.958 20.556 -2.064 1.00 93.00 286 ALA A C 1
ATOM 2219 O O . ALA A 1 286 ? 18.264 20.465 -1.055 1.00 93.00 286 ALA A O 1
ATOM 2220 N N . TRP A 1 287 ? 18.433 20.698 -3.286 1.00 94.25 287 TRP A N 1
ATOM 2221 C CA . TRP A 1 287 ? 16.992 20.699 -3.543 1.00 94.25 287 TRP A CA 1
ATOM 2222 C C . TRP A 1 287 ? 16.360 19.339 -3.225 1.00 94.25 287 TRP A C 1
ATOM 2224 O O . TRP A 1 287 ? 15.368 19.303 -2.501 1.00 94.25 287 TRP A O 1
ATOM 2234 N N . LYS A 1 288 ? 16.984 18.227 -3.649 1.00 94.44 288 LYS A N 1
ATOM 2235 C CA . LYS A 1 288 ? 16.537 16.873 -3.275 1.00 94.44 288 LYS A CA 1
ATOM 2236 C C . LYS A 1 288 ? 16.438 16.706 -1.751 1.00 94.44 288 LYS A C 1
ATOM 2238 O O . LYS A 1 288 ? 15.371 16.358 -1.259 1.00 94.44 288 LYS A O 1
ATOM 2243 N N . ARG A 1 289 ? 17.496 17.052 -1.002 1.00 93.31 289 ARG A N 1
ATOM 2244 C CA . ARG A 1 289 ? 17.482 16.986 0.472 1.00 93.31 289 ARG A CA 1
ATOM 2245 C C . ARG A 1 289 ? 16.416 17.881 1.100 1.00 93.31 289 ARG A C 1
ATOM 2247 O O . ARG A 1 289 ? 15.828 17.484 2.094 1.00 93.31 289 ARG A O 1
ATOM 2254 N N . ALA A 1 290 ? 16.167 19.075 0.556 1.00 93.50 290 ALA A N 1
ATOM 2255 C CA . ALA A 1 290 ? 15.119 19.961 1.062 1.00 93.50 290 ALA A CA 1
ATOM 2256 C C . ALA A 1 290 ? 13.712 19.378 0.831 1.00 93.50 290 ALA A C 1
ATOM 2258 O O . ALA A 1 290 ? 12.871 19.456 1.724 1.00 93.50 290 ALA A O 1
ATOM 2259 N N . PHE A 1 291 ? 13.477 18.754 -0.328 1.00 95.31 291 PHE A N 1
ATOM 2260 C CA . PHE A 1 291 ? 12.236 18.040 -0.639 1.00 95.31 291 PHE A CA 1
ATOM 2261 C C . PHE A 1 291 ? 12.029 16.850 0.312 1.00 95.31 291 PHE A C 1
ATOM 2263 O O . PHE A 1 291 ? 10.998 16.758 0.965 1.00 95.31 291 PHE A O 1
ATOM 2270 N N . GLU A 1 292 ? 13.030 15.979 0.457 1.00 93.94 292 GLU A N 1
ATOM 2271 C CA . GLU A 1 292 ? 12.974 14.824 1.368 1.00 93.94 292 GLU A CA 1
ATOM 2272 C C . GLU A 1 292 ? 12.767 15.266 2.827 1.00 93.94 292 GLU A C 1
ATOM 2274 O O . GLU A 1 292 ? 11.891 14.754 3.517 1.00 93.94 292 GLU A O 1
ATOM 2279 N N . HIS A 1 293 ? 13.521 16.269 3.288 1.00 92.81 293 HIS A N 1
ATOM 2280 C CA . HIS A 1 293 ? 13.410 16.804 4.645 1.00 92.81 293 HIS A CA 1
ATOM 2281 C C . HIS A 1 293 ? 12.022 17.370 4.955 1.00 92.81 293 HIS A C 1
ATOM 2283 O O . HIS A 1 293 ? 11.555 17.200 6.072 1.00 92.81 293 HIS A O 1
ATOM 2289 N N . THR A 1 294 ? 11.371 18.052 4.009 1.00 92.94 294 THR A N 1
ATOM 2290 C CA . THR A 1 294 ? 10.044 18.667 4.218 1.00 92.94 294 THR A CA 1
ATOM 2291 C C . THR A 1 294 ? 8.914 17.645 4.138 1.00 92.94 294 THR A C 1
ATOM 2293 O O . THR A 1 294 ? 7.987 17.692 4.949 1.00 92.94 294 THR A O 1
ATOM 2296 N N . TRP A 1 295 ? 9.041 16.669 3.238 1.00 93.62 295 TRP A N 1
ATOM 2297 C CA . TRP A 1 295 ? 8.088 15.576 3.071 1.00 93.62 295 TRP A CA 1
ATOM 2298 C C . TRP A 1 295 ? 8.069 14.612 4.270 1.00 93.62 295 TRP A C 1
ATOM 2300 O O . TRP A 1 295 ? 6.997 14.297 4.781 1.00 93.62 295 TRP A O 1
ATOM 2310 N N . TYR A 1 296 ? 9.241 14.218 4.786 1.00 90.44 296 TYR A N 1
ATOM 2311 C CA . TYR A 1 296 ? 9.376 13.255 5.895 1.00 90.44 296 TYR A CA 1
ATOM 2312 C C . TYR A 1 296 ? 9.561 13.903 7.286 1.00 90.44 296 TYR A C 1
ATOM 2314 O O . TYR A 1 296 ? 9.912 13.221 8.253 1.00 90.44 296 TYR A O 1
ATOM 2322 N N . LYS A 1 297 ? 9.386 15.229 7.425 1.00 81.50 297 LYS A N 1
ATOM 2323 C CA . LYS A 1 297 ? 9.745 15.941 8.669 1.00 81.50 297 LYS A CA 1
ATOM 2324 C C . LYS A 1 297 ? 8.891 15.560 9.877 1.00 81.50 297 LYS A C 1
ATOM 2326 O O . LYS A 1 297 ? 9.422 15.445 10.977 1.00 81.50 297 LYS A O 1
ATOM 2331 N N . GLN A 1 298 ? 7.573 15.463 9.687 1.00 60.22 298 GLN A N 1
ATOM 2332 C CA . GLN A 1 298 ? 6.621 15.422 10.804 1.00 60.22 298 GLN A CA 1
ATOM 2333 C C . GLN A 1 298 ? 6.449 14.020 11.399 1.00 60.22 298 GLN A C 1
ATOM 2335 O O . GLN A 1 298 ? 6.214 13.911 12.600 1.00 60.22 298 GLN A O 1
ATOM 2340 N N . ASP A 1 299 ? 6.671 12.963 10.615 1.00 54.03 299 ASP A N 1
ATOM 2341 C CA . ASP A 1 299 ? 6.545 11.577 11.088 1.00 54.03 299 ASP A CA 1
ATOM 2342 C C . ASP A 1 299 ? 7.613 11.201 12.132 1.00 54.03 299 ASP A C 1
ATOM 2344 O O . ASP A 1 299 ? 7.408 10.288 12.920 1.00 54.03 299 ASP A O 1
ATOM 2348 N N . ASN A 1 300 ? 8.728 11.942 12.197 1.00 48.56 300 ASN A N 1
ATOM 2349 C CA . ASN A 1 300 ? 9.787 11.741 13.195 1.00 48.56 300 ASN A CA 1
ATOM 2350 C C . ASN A 1 300 ? 9.528 12.441 14.548 1.00 48.56 300 ASN A C 1
ATOM 2352 O O . ASN A 1 300 ? 10.275 12.202 15.496 1.00 48.56 300 ASN A O 1
ATOM 2356 N N . GLU A 1 301 ? 8.514 13.311 14.661 1.00 46.19 301 GLU A N 1
ATOM 2357 C CA . GLU A 1 301 ? 8.060 13.849 15.961 1.00 46.19 301 GLU A CA 1
ATOM 2358 C C . GLU A 1 301 ? 6.875 13.048 16.545 1.00 46.19 301 GLU A C 1
ATOM 2360 O O . GLU A 1 301 ? 6.520 13.237 17.710 1.00 46.19 301 GLU A O 1
ATOM 2365 N N . SER A 1 302 ? 6.314 12.101 15.781 1.00 40.97 302 SER A N 1
ATOM 2366 C CA . SER A 1 302 ? 5.548 10.980 16.335 1.00 40.97 302 SER A CA 1
ATOM 2367 C C . SER A 1 302 ? 6.530 9.916 16.846 1.00 40.97 302 SER A C 1
ATOM 2369 O O . SER A 1 302 ? 7.383 9.476 16.077 1.00 40.97 302 SER A O 1
ATOM 2371 N N . PRO A 1 303 ? 6.444 9.453 18.108 1.00 35.38 303 PRO A N 1
ATOM 2372 C CA . PRO A 1 303 ? 7.333 8.405 18.618 1.00 35.38 303 PRO A CA 1
ATOM 2373 C C . PRO A 1 303 ? 7.059 7.010 18.022 1.00 35.38 303 PRO A C 1
ATOM 2375 O O . PRO A 1 303 ? 7.782 6.067 18.337 1.00 35.38 303 PRO A O 1
ATOM 2378 N N . GLU A 1 304 ? 6.044 6.865 17.164 1.00 38.34 304 GLU A N 1
ATOM 2379 C CA . GLU A 1 304 ? 5.666 5.605 16.524 1.00 38.34 304 GLU A CA 1
ATOM 2380 C C . GLU A 1 304 ? 5.533 5.779 15.000 1.00 38.34 304 GLU A C 1
ATOM 2382 O O . GLU A 1 304 ? 4.655 6.501 14.526 1.00 38.34 304 GLU A O 1
ATOM 2387 N N . GLY A 1 305 ? 6.382 5.067 14.245 1.00 42.78 305 GLY A N 1
ATOM 2388 C CA . GLY A 1 305 ? 6.176 4.782 12.818 1.00 42.78 305 GLY A CA 1
ATOM 2389 C C . GLY A 1 305 ? 6.710 5.801 11.804 1.00 42.78 305 GLY A C 1
ATOM 2390 O O . GLY A 1 305 ? 5.937 6.334 11.015 1.00 42.78 305 GLY A O 1
ATOM 2391 N N . ALA A 1 306 ? 8.030 6.002 11.729 1.00 34.97 306 ALA A N 1
ATOM 2392 C CA . ALA A 1 306 ? 8.624 6.697 10.583 1.00 34.97 306 ALA A CA 1
ATOM 2393 C C . ALA A 1 306 ? 8.463 5.860 9.290 1.00 34.97 306 ALA A C 1
ATOM 2395 O O . ALA A 1 306 ? 8.916 4.708 9.267 1.00 34.97 306 ALA A O 1
ATOM 2396 N N . PRO A 1 307 ? 7.896 6.403 8.192 1.00 40.69 307 PRO A N 1
ATOM 2397 C CA . PRO A 1 307 ? 7.929 5.733 6.900 1.00 40.69 307 PRO A CA 1
ATOM 2398 C C . PRO A 1 307 ? 9.384 5.643 6.437 1.00 40.69 307 PRO A C 1
ATOM 2400 O O . PRO A 1 307 ? 10.070 6.656 6.275 1.00 40.69 307 PRO A O 1
ATOM 2403 N N . GLN A 1 308 ? 9.882 4.422 6.237 1.00 40.69 308 GLN A N 1
ATOM 2404 C CA . GLN A 1 308 ? 11.232 4.237 5.718 1.00 40.69 308 GLN A CA 1
ATOM 2405 C C . GLN A 1 308 ? 11.330 4.886 4.337 1.00 40.69 308 GLN A C 1
ATOM 2407 O O . GLN A 1 308 ? 10.548 4.571 3.441 1.00 40.69 308 GLN A O 1
ATOM 2412 N N . SER A 1 309 ? 12.326 5.758 4.160 1.00 37.62 309 SER A N 1
ATOM 2413 C CA . SER A 1 309 ? 12.706 6.269 2.844 1.00 37.62 309 SER A CA 1
ATOM 2414 C C . SER A 1 309 ? 12.924 5.088 1.901 1.00 37.62 309 SER A C 1
ATOM 2416 O O . SER A 1 309 ? 13.909 4.349 2.019 1.00 37.62 309 SER A O 1
ATOM 2418 N N . THR A 1 310 ? 11.998 4.892 0.961 1.00 39.47 310 THR A N 1
ATOM 2419 C CA . THR A 1 310 ? 12.171 3.913 -0.105 1.00 39.47 310 THR A CA 1
ATOM 2420 C C . THR A 1 310 ? 13.323 4.395 -0.970 1.00 39.47 310 THR A C 1
ATOM 2422 O O . THR A 1 310 ? 13.150 5.278 -1.812 1.00 39.47 310 THR A O 1
ATOM 2425 N N . ASN A 1 311 ? 14.508 3.817 -0.756 1.00 35.44 311 ASN A N 1
ATOM 2426 C CA . ASN A 1 311 ? 15.738 4.094 -1.497 1.00 35.44 311 ASN A CA 1
ATOM 2427 C C . ASN A 1 311 ? 15.637 3.605 -2.959 1.00 35.44 311 ASN A C 1
ATOM 2429 O O . ASN A 1 311 ? 16.394 2.750 -3.417 1.00 35.44 311 ASN A O 1
ATOM 2433 N N . LEU A 1 312 ? 14.737 4.220 -3.732 1.00 38.19 312 LEU A N 1
ATOM 2434 C CA . LEU A 1 312 ? 14.521 4.030 -5.171 1.00 38.19 312 LEU A CA 1
ATOM 2435 C C . LEU A 1 312 ? 15.718 4.495 -6.027 1.00 38.19 312 LEU A C 1
ATOM 2437 O O . LEU A 1 312 ? 15.702 4.363 -7.249 1.00 38.19 312 LEU A O 1
ATOM 2441 N N . CYS A 1 313 ? 16.775 5.026 -5.400 1.00 32.53 313 CYS A N 1
ATOM 2442 C CA . CYS A 1 313 ? 18.087 5.208 -6.025 1.00 32.53 313 CYS A CA 1
ATOM 2443 C C . CYS A 1 313 ? 18.898 3.905 -6.126 1.00 32.53 313 CYS A C 1
ATOM 2445 O O . CYS A 1 313 ? 19.816 3.844 -6.943 1.00 32.53 313 CYS A O 1
ATOM 2447 N N . SER A 1 314 ? 18.551 2.859 -5.369 1.00 34.59 314 SER A N 1
ATOM 2448 C CA . SER A 1 314 ? 18.965 1.502 -5.718 1.00 34.59 314 SER A CA 1
ATOM 2449 C C . SER A 1 314 ? 18.043 0.987 -6.827 1.00 34.59 314 SER A C 1
ATOM 2451 O O . SER A 1 314 ? 16.869 0.708 -6.608 1.00 34.59 314 SER A O 1
ATOM 2453 N N . LEU A 1 315 ? 18.577 0.914 -8.047 1.00 35.28 315 LEU A N 1
ATOM 2454 C CA . LEU A 1 315 ? 18.040 0.089 -9.127 1.00 35.28 315 LEU A CA 1
ATOM 2455 C C . LEU A 1 315 ? 18.687 -1.290 -8.945 1.00 35.28 315 LEU A C 1
ATOM 2457 O O . LEU A 1 315 ? 19.871 -1.411 -9.274 1.00 35.28 315 LEU A O 1
ATOM 2461 N N . PRO A 1 316 ? 18.017 -2.330 -8.415 1.00 28.48 316 PRO A N 1
ATOM 2462 C CA . PRO A 1 316 ? 18.687 -3.621 -8.338 1.00 28.48 316 PRO A CA 1
ATOM 2463 C C . PRO A 1 316 ? 19.044 -4.131 -9.752 1.00 28.48 316 PRO A C 1
ATOM 2465 O O . PRO A 1 316 ? 18.528 -3.651 -10.761 1.00 28.48 316 PRO A O 1
ATOM 2468 N N . GLY A 1 317 ? 20.067 -4.979 -9.864 1.00 33.44 317 GLY A N 1
ATOM 2469 C CA . GLY A 1 317 ? 20.694 -5.287 -11.162 1.00 33.44 317 GLY A CA 1
ATOM 2470 C C . GLY A 1 317 ? 21.526 -4.152 -11.788 1.00 33.44 317 GLY A C 1
ATOM 2471 O O . GLY A 1 317 ? 22.228 -4.384 -12.770 1.00 33.44 317 GLY A O 1
ATOM 2472 N N . LEU A 1 318 ? 21.521 -2.945 -11.214 1.00 32.91 318 LEU A N 1
ATOM 2473 C CA . LEU A 1 318 ? 22.453 -1.859 -11.516 1.00 32.91 318 LEU A CA 1
ATOM 2474 C C . LEU A 1 318 ? 22.932 -1.214 -10.204 1.00 32.91 318 LEU A C 1
ATOM 2476 O O . LEU A 1 318 ? 22.553 -0.091 -9.872 1.00 32.91 318 LEU A O 1
ATOM 2480 N N . SER A 1 319 ? 23.788 -1.916 -9.455 1.00 31.58 319 SER A N 1
ATOM 2481 C CA . SER A 1 319 ? 24.547 -1.282 -8.374 1.00 31.58 319 SER A CA 1
ATOM 2482 C C . SER A 1 319 ? 25.487 -0.219 -8.959 1.00 31.58 319 SER A C 1
ATOM 2484 O O . SER A 1 319 ? 26.232 -0.463 -9.913 1.00 31.58 319 SER A O 1
ATOM 2486 N N . TRP A 1 320 ? 25.403 0.987 -8.398 1.00 44.44 320 TRP A N 1
ATOM 2487 C CA . TRP A 1 320 ? 26.086 2.196 -8.865 1.00 44.44 320 TRP A CA 1
ATOM 2488 C C . TRP A 1 320 ? 27.136 2.693 -7.867 1.00 44.44 320 TRP A C 1
ATOM 2490 O O . TRP A 1 320 ? 27.331 3.901 -7.724 1.00 44.44 320 TRP A O 1
ATOM 2500 N N . ASP A 1 321 ? 27.821 1.781 -7.178 1.00 30.88 321 ASP A N 1
ATOM 2501 C CA . ASP A 1 321 ? 28.924 2.165 -6.302 1.00 30.88 321 ASP A CA 1
ATOM 2502 C C . ASP A 1 321 ? 30.132 2.624 -7.133 1.00 30.88 321 ASP A C 1
ATOM 2504 O O . ASP A 1 321 ? 30.632 1.871 -7.972 1.00 30.88 321 ASP A O 1
ATOM 2508 N N . PRO A 1 322 ? 30.660 3.843 -6.914 1.00 27.80 322 PRO A N 1
ATOM 2509 C CA . PRO A 1 322 ? 31.810 4.352 -7.659 1.00 27.80 322 PRO A CA 1
ATOM 2510 C C . PRO A 1 322 ? 33.156 3.730 -7.224 1.00 27.80 322 PRO A C 1
ATOM 2512 O O . PRO A 1 322 ? 34.202 4.255 -7.605 1.00 27.80 322 PRO A O 1
ATOM 2515 N N . LEU A 1 323 ? 33.145 2.653 -6.423 1.00 26.14 323 LEU A N 1
ATOM 2516 C CA . LEU A 1 323 ? 34.318 2.040 -5.784 1.00 26.14 323 LEU A CA 1
ATOM 2517 C C . LEU A 1 323 ? 34.230 0.497 -5.695 1.00 26.14 323 LEU A C 1
ATOM 2519 O O . LEU A 1 323 ? 34.214 -0.071 -4.608 1.00 26.14 323 LEU A O 1
ATOM 2523 N N . SER A 1 324 ? 34.218 -0.203 -6.832 1.00 28.17 324 SER A N 1
ATOM 2524 C CA . SER A 1 324 ? 34.774 -1.570 -6.944 1.00 28.17 324 SER A CA 1
ATOM 2525 C C . SER A 1 324 ? 35.041 -1.943 -8.411 1.00 28.17 324 SER A C 1
ATOM 2527 O O . SER A 1 324 ? 34.292 -1.558 -9.307 1.00 28.17 324 SER A O 1
ATOM 2529 N N . ASP A 1 325 ? 36.145 -2.652 -8.665 1.00 29.02 325 ASP A N 1
ATOM 2530 C CA . ASP A 1 325 ? 36.568 -3.141 -9.990 1.00 29.02 325 ASP A CA 1
ATOM 2531 C C . ASP A 1 325 ? 36.573 -4.689 -9.979 1.00 29.02 325 ASP A C 1
ATOM 2533 O O . ASP A 1 325 ? 36.767 -5.282 -8.918 1.00 29.02 325 ASP A O 1
ATOM 2537 N N . SER A 1 326 ? 36.427 -5.317 -11.161 1.00 26.91 326 SER A N 1
ATOM 2538 C CA . SER A 1 326 ? 36.146 -6.755 -11.468 1.00 26.91 326 SER A CA 1
ATOM 2539 C C . SER A 1 326 ? 34.652 -7.077 -11.704 1.00 26.91 326 SER A C 1
ATOM 2541 O O . SER A 1 326 ? 33.787 -6.460 -11.098 1.00 26.91 326 SER A O 1
ATOM 2543 N N . GLY A 1 327 ? 34.237 -7.967 -12.620 1.00 25.84 327 GLY A N 1
ATOM 2544 C CA . GLY A 1 327 ? 34.929 -8.764 -13.652 1.00 25.84 327 GLY A CA 1
ATOM 2545 C C . GLY A 1 327 ? 33.966 -9.109 -14.820 1.00 25.84 327 GLY A C 1
ATOM 2546 O O . GLY A 1 327 ? 32.807 -8.704 -14.800 1.00 25.84 327 GLY A O 1
ATOM 2547 N N . LEU A 1 328 ? 34.433 -9.786 -15.881 1.00 26.28 328 LEU A N 1
ATOM 2548 C CA . LEU A 1 328 ? 33.628 -10.106 -17.087 1.00 26.28 328 LEU A CA 1
ATOM 2549 C C . LEU A 1 328 ? 32.619 -11.254 -16.871 1.00 26.28 328 LEU A C 1
ATOM 2551 O O . LEU A 1 328 ? 32.898 -12.112 -16.051 1.00 26.28 328 LEU A O 1
ATOM 2555 N N . PHE A 1 329 ? 31.544 -11.333 -17.684 1.00 23.12 329 PHE A N 1
ATOM 2556 C CA . PHE A 1 329 ? 31.153 -12.523 -18.490 1.00 23.12 329 PHE A CA 1
ATOM 2557 C C . PHE A 1 329 ? 29.931 -12.253 -19.417 1.00 23.12 329 PHE A C 1
ATOM 2559 O O . PHE A 1 329 ? 29.319 -11.186 -19.369 1.00 23.12 329 PHE A O 1
ATOM 2566 N N . HIS A 1 330 ? 29.614 -13.186 -20.330 1.00 28.75 330 HIS A N 1
ATOM 2567 C CA . HIS A 1 330 ? 28.541 -13.099 -21.345 1.00 28.75 330 HIS A CA 1
ATOM 2568 C C . HIS A 1 330 ? 27.580 -14.305 -21.269 1.00 28.75 330 HIS A C 1
ATOM 2570 O O . HIS A 1 330 ? 28.032 -15.424 -21.054 1.00 28.75 330 HIS A O 1
ATOM 2576 N N . GLY A 1 331 ? 26.283 -14.102 -21.552 1.00 23.14 331 GLY A N 1
ATOM 2577 C CA . GLY A 1 331 ? 25.259 -15.162 -21.634 1.00 23.14 331 GLY A CA 1
ATOM 2578 C C . GLY A 1 331 ? 24.058 -14.772 -22.518 1.00 23.14 331 GLY A C 1
ATOM 2579 O O . GLY A 1 331 ? 23.786 -13.585 -22.697 1.00 23.14 331 GLY A O 1
ATOM 2580 N N . ARG A 1 332 ? 23.373 -15.756 -23.131 1.00 22.64 332 ARG A N 1
ATOM 2581 C CA . ARG A 1 332 ? 22.306 -15.563 -24.148 1.00 22.64 332 ARG A CA 1
ATOM 2582 C C . ARG A 1 332 ? 20.871 -15.603 -23.582 1.00 22.64 332 ARG A C 1
ATOM 2584 O O . ARG A 1 332 ? 20.629 -16.083 -22.485 1.00 22.64 332 ARG A O 1
ATOM 2591 N N . LEU A 1 333 ? 19.934 -15.086 -24.386 1.00 24.48 333 LEU A N 1
ATOM 2592 C CA . LEU A 1 333 ? 18.512 -14.846 -24.084 1.00 24.48 333 LEU A CA 1
ATOM 2593 C C . LEU A 1 333 ? 17.608 -16.095 -24.147 1.00 24.48 333 LEU A C 1
ATOM 2595 O O . LEU A 1 333 ? 17.774 -16.933 -25.030 1.00 24.48 333 LEU A O 1
ATOM 2599 N N . ALA A 1 334 ? 16.545 -16.087 -23.333 1.00 22.00 334 ALA A N 1
ATOM 2600 C CA . ALA A 1 334 ? 15.297 -16.836 -23.534 1.00 22.00 334 ALA A CA 1
ATOM 2601 C C . ALA A 1 334 ? 14.087 -15.860 -23.500 1.00 22.00 334 ALA A C 1
ATOM 2603 O O . ALA A 1 334 ? 14.185 -14.817 -22.847 1.00 22.00 334 ALA A O 1
ATOM 2604 N N . PRO A 1 335 ? 12.974 -16.117 -24.221 1.00 27.45 335 PRO A N 1
ATOM 2605 C CA . PRO A 1 335 ? 11.913 -15.124 -24.430 1.00 27.45 335 PRO A CA 1
ATOM 2606 C C . PRO A 1 335 ? 10.770 -15.199 -23.400 1.00 27.45 335 PRO A C 1
ATOM 2608 O O . PRO A 1 335 ? 10.290 -16.283 -23.081 1.00 27.45 335 PRO A O 1
ATOM 2611 N N . PHE A 1 336 ? 10.249 -14.041 -22.975 1.00 27.77 336 PHE A N 1
ATOM 2612 C CA . PHE A 1 336 ? 9.051 -13.928 -22.127 1.00 27.77 336 PHE A CA 1
ATOM 2613 C C . PHE A 1 336 ? 8.045 -12.890 -22.654 1.00 27.77 336 PHE A C 1
ATOM 2615 O O . PHE A 1 336 ? 8.417 -11.934 -23.336 1.00 27.77 336 PHE A O 1
ATOM 2622 N N . GLN A 1 337 ? 6.760 -13.103 -22.339 1.00 29.00 337 GLN A N 1
ATOM 2623 C CA . GLN A 1 337 ? 5.619 -12.272 -22.751 1.00 29.00 337 GLN A CA 1
ATOM 2624 C C . GLN A 1 337 ? 4.692 -11.925 -21.568 1.00 29.00 337 GLN A C 1
ATOM 2626 O O . GLN A 1 337 ? 4.241 -12.815 -20.849 1.00 29.00 337 GLN A O 1
ATOM 2631 N N . ASP A 1 338 ? 4.347 -10.641 -21.493 1.00 28.33 338 ASP A N 1
ATOM 2632 C CA . ASP A 1 338 ? 3.060 -10.048 -21.095 1.00 28.33 338 ASP A CA 1
ATOM 2633 C C . ASP A 1 338 ? 2.419 -10.309 -19.706 1.00 28.33 338 ASP A C 1
ATOM 2635 O O . ASP A 1 338 ? 1.772 -11.334 -19.487 1.00 28.33 338 ASP A O 1
ATOM 2639 N N . SER A 1 339 ? 2.436 -9.246 -18.879 1.00 30.00 339 SER A N 1
ATOM 2640 C CA . SER A 1 339 ? 1.294 -8.641 -18.144 1.00 30.00 339 SER A CA 1
ATOM 2641 C C . SER A 1 339 ? 1.505 -7.101 -18.047 1.00 30.00 339 SER A C 1
ATOM 2643 O O . SER A 1 339 ? 2.613 -6.623 -18.306 1.00 30.00 339 SER A O 1
ATOM 2645 N N . ASP A 1 340 ? 0.459 -6.285 -17.822 1.00 33.31 340 ASP A N 1
ATOM 2646 C CA . ASP A 1 340 ? 0.421 -4.865 -18.271 1.00 33.31 340 ASP A CA 1
ATOM 2647 C C . ASP A 1 340 ? 0.609 -3.742 -17.220 1.00 33.31 340 ASP A C 1
ATOM 2649 O O . ASP A 1 340 ? 0.495 -2.561 -17.569 1.00 33.31 340 ASP A O 1
ATOM 2653 N N . ARG A 1 341 ? 0.974 -4.044 -15.963 1.00 32.72 341 ARG A N 1
ATOM 2654 C CA . ARG A 1 341 ? 1.293 -3.019 -14.937 1.00 32.72 341 ARG A CA 1
ATOM 2655 C C . ARG A 1 341 ? 2.599 -3.263 -14.166 1.00 32.72 341 ARG A C 1
ATOM 2657 O O . ARG A 1 341 ? 2.629 -3.324 -12.943 1.00 32.72 341 ARG A O 1
ATOM 2664 N N . PHE A 1 342 ? 3.725 -3.250 -14.874 1.00 33.22 342 PHE A N 1
ATOM 2665 C CA . PHE A 1 342 ? 5.035 -3.101 -14.228 1.00 33.22 342 PHE A CA 1
ATOM 2666 C C . PHE A 1 342 ? 5.254 -1.665 -13.708 1.00 33.22 342 PHE A C 1
ATOM 2668 O O . PHE A 1 342 ? 5.554 -0.768 -14.497 1.00 33.22 342 PHE A O 1
ATOM 2675 N N . ARG A 1 343 ? 5.190 -1.463 -12.381 1.00 32.53 343 ARG A N 1
ATOM 2676 C CA . ARG A 1 343 ? 6.109 -0.530 -11.697 1.00 32.53 343 ARG A CA 1
ATOM 2677 C C . ARG A 1 343 ? 7.425 -1.283 -11.505 1.00 32.53 343 ARG A C 1
ATOM 2679 O O . ARG A 1 343 ? 7.437 -2.374 -10.941 1.00 32.53 343 ARG A O 1
ATOM 2686 N N . VAL A 1 344 ? 8.526 -0.735 -12.011 1.00 30.38 344 VAL A N 1
ATOM 2687 C CA . VAL A 1 344 ? 9.825 -1.419 -11.995 1.00 30.38 344 VAL A CA 1
ATOM 2688 C C . VAL A 1 344 ? 10.463 -1.315 -10.604 1.00 30.38 344 VAL A C 1
ATOM 2690 O O . VAL A 1 344 ? 11.185 -0.365 -10.321 1.00 30.38 344 VAL A O 1
ATOM 2693 N N . SER A 1 345 ? 10.228 -2.319 -9.756 1.00 30.58 345 SER A N 1
ATOM 2694 C CA . SER A 1 345 ? 11.164 -2.676 -8.682 1.00 30.58 345 SER A CA 1
ATOM 2695 C C . SER A 1 345 ? 12.116 -3.739 -9.235 1.00 30.58 345 SER A C 1
ATOM 2697 O O . SER A 1 345 ? 11.669 -4.785 -9.702 1.00 30.58 345 SER A O 1
ATOM 2699 N N . LEU A 1 346 ? 13.410 -3.424 -9.311 1.00 27.53 346 LEU A N 1
ATOM 2700 C CA . LEU A 1 346 ? 14.335 -4.018 -10.294 1.00 27.53 346 LEU A CA 1
ATOM 2701 C C . LEU A 1 346 ? 15.159 -5.217 -9.758 1.00 27.53 346 LEU A C 1
ATOM 2703 O O . LEU A 1 346 ? 16.279 -5.430 -10.204 1.00 27.53 346 LEU A O 1
ATOM 2707 N N . SER A 1 347 ? 14.647 -5.991 -8.792 1.00 23.88 347 SER A N 1
ATOM 2708 C CA . SER A 1 347 ? 15.325 -7.169 -8.197 1.00 23.88 347 SER A CA 1
ATOM 2709 C C . SER A 1 347 ? 15.817 -8.168 -9.262 1.00 23.88 347 SER A C 1
ATOM 2711 O O . SER A 1 347 ? 15.033 -8.484 -10.154 1.00 23.88 347 SER A O 1
ATOM 2713 N N . PHE A 1 348 ? 17.047 -8.725 -9.174 1.00 27.88 348 PHE A N 1
ATOM 2714 C CA . PHE A 1 348 ? 17.424 -9.823 -10.102 1.00 27.88 348 PHE A CA 1
ATOM 2715 C C . PHE A 1 348 ? 18.892 -10.049 -10.541 1.00 27.88 348 PHE A C 1
ATOM 2717 O O . PHE A 1 348 ? 19.077 -10.570 -11.637 1.00 27.88 348 PHE A O 1
ATOM 2724 N N . MET A 1 349 ? 19.918 -9.712 -9.748 1.00 23.78 349 MET A N 1
ATOM 2725 C CA . MET A 1 349 ? 21.342 -10.100 -9.937 1.00 23.78 349 MET A CA 1
ATOM 2726 C C . MET A 1 349 ? 22.069 -9.952 -8.580 1.00 23.78 349 MET A C 1
ATOM 2728 O O . MET A 1 349 ? 21.731 -9.011 -7.865 1.00 23.78 349 MET A O 1
ATOM 2732 N N . LEU A 1 350 ? 23.056 -10.752 -8.141 1.00 25.94 350 LEU A N 1
ATOM 2733 C CA . LEU A 1 350 ? 23.774 -11.949 -8.646 1.00 25.94 350 LEU A CA 1
ATOM 2734 C C . LEU A 1 350 ? 24.130 -12.848 -7.432 1.00 25.94 350 LEU A C 1
ATOM 2736 O O . LEU A 1 350 ? 24.365 -12.302 -6.356 1.00 25.94 350 LEU A O 1
ATOM 2740 N N . GLN A 1 351 ? 24.325 -14.165 -7.611 1.00 27.75 351 GLN A N 1
ATOM 2741 C CA . GLN A 1 351 ? 25.226 -14.953 -6.741 1.00 27.75 351 GLN A CA 1
ATOM 2742 C C . GLN A 1 351 ? 25.795 -16.197 -7.456 1.00 27.75 351 GLN A C 1
ATOM 2744 O O . GLN A 1 351 ? 25.216 -16.655 -8.440 1.00 27.75 351 GLN A O 1
ATOM 2749 N N . GLN A 1 352 ? 26.975 -16.661 -7.022 1.00 30.06 352 GLN A N 1
ATOM 2750 C CA . GLN A 1 352 ? 27.900 -17.499 -7.808 1.00 30.06 352 GLN A CA 1
ATOM 2751 C C . GLN A 1 352 ? 28.222 -18.862 -7.145 1.00 30.06 352 GLN A C 1
ATOM 2753 O O . GLN A 1 352 ? 27.720 -19.182 -6.073 1.00 30.06 352 GLN A O 1
ATOM 2758 N N . GLU A 1 353 ? 29.046 -19.650 -7.839 1.00 24.72 353 GLU A N 1
ATOM 2759 C CA . GLU A 1 353 ? 29.455 -21.047 -7.622 1.00 24.72 353 GLU A CA 1
ATOM 2760 C C . GLU A 1 353 ? 30.051 -21.403 -6.246 1.00 24.72 353 GLU A C 1
ATOM 2762 O O . GLU A 1 353 ? 30.597 -20.561 -5.532 1.00 24.72 353 GLU A O 1
ATOM 2767 N N . TRP A 1 354 ? 30.098 -22.715 -5.971 1.00 21.17 354 TRP A N 1
ATOM 2768 C CA . TRP A 1 354 ? 31.091 -23.316 -5.077 1.00 21.17 354 TRP A CA 1
ATOM 2769 C C . TRP A 1 354 ? 31.791 -24.522 -5.728 1.00 21.17 354 TRP A C 1
ATOM 2771 O O . TRP A 1 354 ? 31.251 -25.182 -6.610 1.00 21.17 354 TRP A O 1
ATOM 2781 N N . HIS A 1 355 ? 33.033 -24.735 -5.297 1.00 24.66 355 HIS A N 1
ATOM 2782 C CA . HIS A 1 355 ? 34.103 -25.535 -5.905 1.00 24.66 355 HIS A CA 1
ATOM 2783 C C . HIS A 1 355 ? 33.795 -26.991 -6.313 1.00 24.66 355 HIS A C 1
ATOM 2785 O O . HIS A 1 355 ? 33.152 -27.736 -5.579 1.00 24.66 355 HIS A O 1
ATOM 2791 N N . HIS A 1 356 ? 34.478 -27.445 -7.373 1.00 24.25 356 HIS A N 1
ATOM 2792 C CA . HIS A 1 356 ? 34.975 -28.825 -7.482 1.00 24.25 356 HIS A CA 1
ATOM 2793 C C . HIS A 1 356 ? 36.479 -28.871 -7.138 1.00 24.25 356 HIS A C 1
ATOM 2795 O O . HIS A 1 356 ? 37.200 -27.939 -7.503 1.00 24.25 356 HIS A O 1
ATOM 2801 N N . PRO A 1 357 ? 36.977 -29.926 -6.462 1.00 30.75 357 PRO A N 1
ATOM 2802 C CA . PRO A 1 357 ? 38.398 -30.086 -6.172 1.00 30.75 357 PRO A CA 1
ATOM 2803 C C . PRO A 1 357 ? 39.151 -30.730 -7.343 1.00 30.75 357 PRO A C 1
ATOM 2805 O O . PRO A 1 357 ? 38.671 -31.680 -7.964 1.00 30.75 357 PRO A O 1
ATOM 2808 N N . GLU A 1 358 ? 40.380 -30.279 -7.585 1.00 25.19 358 GLU A N 1
ATOM 2809 C CA . GLU A 1 358 ? 41.340 -31.032 -8.389 1.00 25.19 358 GLU A CA 1
ATOM 2810 C C . GLU A 1 358 ? 41.753 -32.306 -7.637 1.00 25.19 358 GLU A C 1
ATOM 2812 O O . GLU A 1 358 ? 42.206 -32.247 -6.494 1.00 25.19 358 GLU A O 1
ATOM 2817 N N . THR A 1 359 ? 41.649 -33.465 -8.287 1.00 28.61 359 THR A N 1
ATOM 2818 C CA . THR A 1 359 ? 42.419 -34.658 -7.909 1.00 28.61 359 THR A CA 1
ATOM 2819 C C . THR A 1 359 ? 43.062 -35.251 -9.153 1.00 28.61 359 THR A C 1
ATOM 2821 O O . THR A 1 359 ? 42.431 -35.438 -10.191 1.00 28.61 359 THR A O 1
ATOM 2824 N N . THR A 1 360 ? 44.365 -35.477 -9.053 1.00 30.31 360 THR A N 1
ATOM 2825 C CA . THR A 1 360 ? 45.229 -35.979 -10.118 1.00 30.31 360 THR A CA 1
ATOM 2826 C C . THR A 1 360 ? 45.244 -37.510 -10.176 1.00 30.31 360 THR A C 1
ATOM 2828 O O . THR A 1 360 ? 44.856 -38.195 -9.234 1.00 30.31 360 THR A O 1
ATOM 2831 N N . SER A 1 361 ? 45.809 -38.025 -11.273 1.00 28.89 361 SER A N 1
ATOM 2832 C CA . SER A 1 361 ? 46.176 -39.426 -11.551 1.00 28.89 361 SER A CA 1
ATOM 2833 C C . SER A 1 361 ? 45.068 -40.397 -12.002 1.00 28.89 361 SER A C 1
ATOM 2835 O O . SER A 1 361 ? 44.223 -40.855 -11.244 1.00 28.89 361 SER A O 1
ATOM 2837 N N . ALA A 1 362 ? 45.176 -40.797 -13.272 1.00 29.34 362 ALA A N 1
ATOM 2838 C CA . ALA A 1 362 ? 44.871 -42.161 -13.710 1.00 29.34 362 ALA A CA 1
ATOM 2839 C C . ALA A 1 362 ? 46.076 -43.071 -13.344 1.00 29.34 362 ALA A C 1
ATOM 2841 O O . ALA A 1 362 ? 47.174 -42.532 -13.157 1.00 29.34 362 ALA A O 1
ATOM 2842 N N . PRO A 1 363 ? 45.938 -44.416 -13.289 1.00 38.72 363 PRO A N 1
ATOM 2843 C CA . PRO A 1 363 ? 45.931 -45.170 -14.551 1.00 38.72 363 PRO A CA 1
ATOM 2844 C C . PRO A 1 363 ? 45.096 -46.480 -14.601 1.00 38.72 363 PRO A C 1
ATOM 2846 O O . PRO A 1 363 ? 45.051 -47.248 -13.651 1.00 38.72 363 PRO A O 1
ATOM 2849 N N . LYS A 1 364 ? 44.579 -46.754 -15.809 1.00 30.97 364 LYS A N 1
ATOM 2850 C CA . LYS A 1 364 ? 44.568 -48.039 -16.555 1.00 30.97 364 LYS A CA 1
ATOM 2851 C C . LYS A 1 364 ? 43.923 -49.351 -16.032 1.00 30.97 364 LYS A C 1
ATOM 2853 O O . LYS A 1 364 ? 44.228 -49.863 -14.967 1.00 30.97 364 LYS A O 1
ATOM 2858 N N . ASP A 1 365 ? 43.207 -49.956 -16.991 1.00 30.27 365 ASP A N 1
ATOM 2859 C CA . ASP A 1 365 ? 43.086 -51.389 -17.336 1.00 30.27 365 ASP A CA 1
ATOM 2860 C C . ASP A 1 365 ? 42.375 -52.374 -16.371 1.00 30.27 365 ASP A C 1
ATOM 2862 O O . ASP A 1 365 ? 42.997 -52.957 -15.486 1.00 30.27 365 ASP A O 1
ATOM 2866 N N . ASN A 1 366 ? 41.099 -52.709 -16.654 1.00 28.25 366 ASN A N 1
ATOM 2867 C CA . ASN A 1 366 ? 40.697 -53.991 -17.292 1.00 28.25 366 ASN A CA 1
ATOM 2868 C C . ASN A 1 366 ? 39.174 -54.304 -17.238 1.00 28.25 366 ASN A C 1
ATOM 2870 O O . ASN A 1 366 ? 38.485 -54.061 -16.252 1.00 28.25 366 ASN A O 1
ATOM 2874 N N . LEU A 1 367 ? 38.679 -54.908 -18.326 1.00 28.97 367 LEU A N 1
ATOM 2875 C CA . LEU A 1 367 ? 37.410 -55.657 -18.478 1.00 28.97 367 LEU A CA 1
ATOM 2876 C C . LEU A 1 367 ? 37.597 -57.127 -18.001 1.00 28.97 367 LEU A C 1
ATOM 2878 O O . LEU A 1 367 ? 38.742 -57.516 -17.774 1.00 28.97 367 LEU A O 1
ATOM 2882 N N . PRO A 1 368 ? 36.590 -58.034 -18.057 1.00 50.25 368 PRO A N 1
ATOM 2883 C CA . PRO A 1 368 ? 35.133 -57.920 -17.837 1.00 50.25 368 PRO A CA 1
ATOM 2884 C C . PRO A 1 368 ? 34.574 -59.040 -16.906 1.00 50.25 368 PRO A C 1
ATOM 2886 O O . PRO A 1 368 ? 35.267 -60.011 -16.611 1.00 50.25 368 PRO A O 1
ATOM 2889 N N . SER A 1 369 ? 33.275 -59.031 -16.557 1.00 28.86 369 SER A N 1
ATOM 2890 C CA . SER A 1 369 ? 32.512 -60.280 -16.284 1.00 28.86 369 SER A CA 1
ATOM 2891 C C . SER A 1 369 ? 30.995 -60.117 -16.484 1.00 28.86 369 SER A C 1
ATOM 2893 O O . SER A 1 369 ? 30.463 -59.020 -16.348 1.00 28.86 369 SER A O 1
ATOM 2895 N N . GLN A 1 370 ? 30.302 -61.219 -16.793 1.00 30.58 370 GLN A N 1
ATOM 2896 C CA . GLN A 1 370 ? 28.851 -61.306 -17.031 1.00 30.58 370 GLN A CA 1
ATOM 2897 C C . GLN A 1 370 ? 28.132 -62.086 -15.910 1.00 30.58 370 GLN A C 1
ATOM 2899 O O . GLN A 1 370 ? 28.706 -63.025 -15.366 1.00 30.58 370 GLN A O 1
ATOM 2904 N N . SER A 1 371 ? 26.862 -61.765 -15.634 1.00 28.64 371 SER A N 1
ATOM 2905 C CA . SER A 1 371 ? 25.743 -62.676 -15.256 1.00 28.64 371 SER A CA 1
ATOM 2906 C C . SER A 1 371 ? 24.541 -61.818 -14.798 1.00 28.64 371 SER A C 1
ATOM 2908 O O . SER A 1 371 ? 24.756 -60.783 -14.182 1.00 28.64 371 SER A O 1
ATOM 2910 N N . ALA A 1 372 ? 23.257 -62.037 -15.116 1.00 32.75 372 ALA A N 1
ATOM 2911 C CA . ALA A 1 372 ? 22.479 -63.137 -15.716 1.00 32.75 372 ALA A CA 1
ATOM 2912 C C . ALA A 1 372 ? 21.875 -64.202 -14.764 1.00 32.75 372 ALA A C 1
ATOM 2914 O O . ALA A 1 372 ? 22.212 -65.373 -14.867 1.00 32.75 372 ALA A O 1
ATOM 2915 N N . THR A 1 373 ? 20.891 -63.790 -13.951 1.00 29.09 373 THR A N 1
ATOM 2916 C CA . THR A 1 373 ? 19.719 -64.547 -13.421 1.00 29.09 373 THR A CA 1
ATOM 2917 C C . THR A 1 373 ? 18.664 -63.476 -13.051 1.00 29.09 373 THR A C 1
ATOM 2919 O O . THR A 1 373 ? 19.044 -62.441 -12.518 1.00 29.09 373 THR A O 1
ATOM 2922 N N . LYS A 1 374 ? 17.372 -63.466 -13.418 1.00 32.50 374 LYS A N 1
ATOM 2923 C CA . LYS A 1 374 ? 16.296 -64.470 -13.572 1.00 32.50 374 LYS A CA 1
ATOM 2924 C C . LYS A 1 374 ? 15.853 -65.133 -12.260 1.00 32.50 374 LYS A C 1
ATOM 2926 O O . LYS A 1 374 ? 16.507 -66.068 -11.821 1.00 32.50 374 LYS A O 1
ATOM 2931 N N . ASP A 1 375 ? 14.766 -64.614 -11.670 1.00 27.56 375 ASP A N 1
ATOM 2932 C CA . ASP A 1 375 ? 13.522 -65.314 -11.255 1.00 27.56 375 ASP A CA 1
ATOM 2933 C C . ASP A 1 375 ? 12.714 -64.455 -10.241 1.00 27.56 375 ASP A C 1
ATOM 2935 O O . ASP A 1 375 ? 13.224 -63.444 -9.768 1.00 27.56 375 ASP A O 1
ATOM 2939 N N . LYS A 1 376 ? 11.483 -64.787 -9.808 1.00 31.88 376 LYS A N 1
ATOM 2940 C CA . LYS A 1 376 ? 10.211 -65.084 -10.520 1.00 31.88 376 LYS A CA 1
ATOM 2941 C C . LYS A 1 376 ? 9.072 -65.111 -9.466 1.00 31.88 376 LYS A C 1
ATOM 2943 O O . LYS A 1 376 ? 9.304 -65.648 -8.397 1.00 31.88 376 LYS A O 1
ATOM 2948 N N . GLU A 1 377 ? 7.871 -64.596 -9.784 1.00 28.06 377 GLU A N 1
ATOM 2949 C CA . GLU A 1 377 ? 6.567 -64.800 -9.076 1.00 28.06 377 GLU A CA 1
ATOM 2950 C C . GLU A 1 377 ? 6.490 -64.528 -7.543 1.00 28.06 377 GLU A C 1
ATOM 2952 O O . GLU A 1 377 ? 7.154 -65.144 -6.723 1.00 28.06 377 GLU A O 1
ATOM 2957 N N . SER A 1 378 ? 5.592 -63.665 -7.050 1.00 28.66 378 SER A N 1
ATOM 2958 C CA . SER A 1 378 ? 4.169 -63.985 -6.773 1.00 28.66 378 SER A CA 1
ATOM 2959 C C . SER A 1 378 ? 3.397 -62.678 -6.459 1.00 28.66 378 SER A C 1
ATOM 2961 O O . SER A 1 378 ? 4.000 -61.806 -5.849 1.00 28.66 378 SER A O 1
ATOM 2963 N N . ARG A 1 379 ? 2.155 -62.345 -6.867 1.00 30.41 379 ARG A N 1
ATOM 2964 C CA . ARG A 1 379 ? 0.813 -62.984 -7.025 1.00 30.41 379 ARG A CA 1
ATOM 2965 C C . ARG A 1 379 ? -0.179 -62.527 -5.920 1.00 30.41 379 ARG A C 1
ATOM 2967 O O . ARG A 1 379 ? 0.213 -62.439 -4.767 1.00 30.41 379 ARG A O 1
ATOM 2974 N N . SER A 1 380 ? -1.463 -62.359 -6.295 1.00 25.91 380 SER A N 1
ATOM 2975 C CA . SER A 1 380 ? -2.642 -61.935 -5.481 1.00 25.91 380 SER A CA 1
ATOM 2976 C C . SER A 1 380 ? -2.789 -60.414 -5.253 1.00 25.91 380 SER A C 1
ATOM 2978 O O . SER A 1 380 ? -1.808 -59.771 -4.907 1.00 25.91 380 SER A O 1
ATOM 2980 N N . SER A 1 381 ? -3.954 -59.754 -5.391 1.00 27.52 381 SER A N 1
ATOM 2981 C CA . SER A 1 381 ? -5.298 -60.104 -5.941 1.00 27.52 381 SER A CA 1
ATOM 2982 C C . SER A 1 381 ? -6.106 -58.794 -6.161 1.00 27.52 381 SER A C 1
ATOM 2984 O O . SER A 1 381 ? -6.004 -57.910 -5.320 1.00 27.52 381 SER A O 1
ATOM 2986 N N . THR A 1 382 ? -6.723 -58.526 -7.330 1.00 30.06 382 THR A N 1
ATOM 2987 C CA . THR A 1 382 ? -8.173 -58.719 -7.673 1.00 30.06 382 THR A CA 1
ATOM 2988 C C . THR A 1 382 ? -9.134 -57.897 -6.776 1.00 30.06 382 THR A C 1
ATOM 2990 O O . THR A 1 382 ? -9.038 -58.019 -5.564 1.00 30.06 382 THR A O 1
ATOM 2993 N N . ILE A 1 383 ? -10.039 -57.013 -7.249 1.00 29.00 383 ILE A N 1
ATOM 2994 C CA . ILE A 1 383 ? -11.281 -57.163 -8.074 1.00 29.00 383 ILE A CA 1
ATOM 2995 C C . ILE A 1 383 ? -11.670 -55.740 -8.609 1.00 29.00 383 ILE A C 1
ATOM 2997 O O . ILE A 1 383 ? -11.464 -54.782 -7.875 1.00 29.00 383 ILE A O 1
ATOM 3001 N N . SER A 1 384 ? -11.937 -55.504 -9.914 1.00 27.11 384 SER A N 1
ATOM 3002 C CA . SER A 1 384 ? -13.255 -55.267 -10.607 1.00 27.11 384 SER A CA 1
ATOM 3003 C C . SER A 1 384 ? -14.235 -54.243 -9.959 1.00 27.11 384 SER A C 1
ATOM 3005 O O . SER A 1 384 ? -14.220 -54.086 -8.750 1.00 27.11 384 SER A O 1
ATOM 3007 N N . GLU A 1 385 ? -15.109 -53.501 -10.669 1.00 28.88 385 GLU A N 1
ATOM 3008 C CA . GLU A 1 385 ? -15.716 -53.717 -12.003 1.00 28.88 385 GLU A CA 1
ATOM 3009 C C . GLU A 1 385 ? -16.191 -52.412 -12.731 1.00 28.88 385 GLU A C 1
ATOM 3011 O O . GLU A 1 385 ? -16.257 -51.341 -12.137 1.00 28.88 385 GLU A O 1
ATOM 3016 N N . LYS A 1 386 ? -16.507 -52.570 -14.030 1.00 30.11 386 LYS A N 1
ATOM 3017 C CA . LYS A 1 386 ? -17.169 -51.731 -15.070 1.00 30.11 386 LYS A CA 1
ATOM 3018 C C . LYS A 1 386 ? -18.050 -50.517 -14.693 1.00 30.11 386 LYS A C 1
ATOM 3020 O O . LYS A 1 386 ? -18.852 -50.581 -13.770 1.00 30.11 386 LYS A O 1
ATOM 3025 N N . MET A 1 387 ? -18.124 -49.573 -15.643 1.00 26.23 387 MET A N 1
ATOM 3026 C CA . MET A 1 387 ? -19.392 -49.178 -16.299 1.00 26.23 387 MET A CA 1
ATOM 3027 C C . MET A 1 387 ? -19.147 -48.891 -17.795 1.00 26.23 387 MET A C 1
ATOM 3029 O O . MET A 1 387 ? -18.102 -48.351 -18.146 1.00 26.23 387 MET A O 1
ATOM 3033 N N . ASP A 1 388 ? -20.109 -49.269 -18.638 1.00 32.62 388 ASP A N 1
ATOM 3034 C CA . ASP A 1 388 ? -20.129 -49.179 -20.109 1.00 32.62 388 ASP A CA 1
ATOM 3035 C C . ASP A 1 388 ? -21.533 -48.708 -20.549 1.00 32.62 388 ASP A C 1
ATOM 3037 O O . ASP A 1 388 ? -22.495 -49.012 -19.840 1.00 32.62 388 ASP A O 1
ATOM 3041 N N . LEU A 1 389 ? -21.634 -48.085 -21.738 1.00 33.91 389 LEU A N 1
ATOM 3042 C CA . LEU A 1 389 ? -22.875 -47.734 -22.478 1.00 33.91 389 LEU A CA 1
ATOM 3043 C C . LEU A 1 389 ? -23.746 -46.615 -21.831 1.00 33.91 389 LEU A C 1
ATOM 3045 O O . LEU A 1 389 ? -23.649 -46.352 -20.636 1.00 33.91 389 LEU A O 1
ATOM 3049 N N . ASP A 1 390 ? -24.547 -45.822 -22.558 1.00 27.53 390 ASP A N 1
ATOM 3050 C CA . ASP A 1 390 ? -25.131 -45.989 -23.904 1.00 27.53 390 ASP A CA 1
ATOM 3051 C C . ASP A 1 390 ? -24.776 -44.885 -24.923 1.00 27.53 390 ASP A C 1
ATOM 3053 O O . ASP A 1 390 ? -24.515 -43.732 -24.577 1.00 27.53 390 ASP A O 1
ATOM 3057 N N . ASP A 1 391 ? -24.870 -45.256 -26.203 1.00 38.12 391 ASP A N 1
ATOM 3058 C CA . ASP A 1 391 ? -24.929 -44.379 -27.377 1.00 38.12 391 ASP A CA 1
ATOM 3059 C C . ASP A 1 391 ? -26.118 -44.844 -28.238 1.00 38.12 391 ASP A C 1
ATOM 3061 O O . ASP A 1 391 ? -26.242 -46.039 -28.520 1.00 38.12 391 ASP A O 1
ATOM 3065 N N . SER A 1 392 ? -27.023 -43.942 -28.630 1.00 34.84 392 SER A N 1
ATOM 3066 C CA . SER A 1 392 ? -28.152 -44.296 -29.502 1.00 34.84 392 SER A CA 1
ATOM 3067 C C . SER A 1 392 ? -28.647 -43.112 -30.329 1.00 34.84 392 SER A C 1
ATOM 3069 O O . SER A 1 392 ? -29.169 -42.124 -29.807 1.00 34.84 392 SER A O 1
ATOM 3071 N N . SER A 1 393 ? -28.511 -43.264 -31.640 1.00 39.66 393 SER A N 1
ATOM 3072 C CA . SER A 1 393 ? -28.976 -42.370 -32.693 1.00 39.66 393 SER A CA 1
ATOM 3073 C C . SER A 1 393 ? -30.461 -42.558 -33.019 1.00 39.66 393 SER A C 1
ATOM 3075 O O . SER A 1 393 ? -31.017 -43.645 -32.876 1.00 39.66 393 SER A O 1
ATOM 3077 N N . SER A 1 394 ? -31.091 -41.511 -33.554 1.00 35.53 394 SER A N 1
ATOM 3078 C CA . SER A 1 394 ? -32.158 -41.664 -34.554 1.00 35.53 394 SER A CA 1
ATOM 3079 C C . SER A 1 394 ? -32.253 -40.409 -35.424 1.00 35.53 394 SER A C 1
ATOM 3081 O O . SER A 1 394 ? -32.325 -39.292 -34.913 1.00 35.53 394 SER A O 1
ATOM 3083 N N . ASP A 1 395 ? -32.209 -40.615 -36.739 1.00 38.91 395 ASP A N 1
ATOM 3084 C CA . ASP A 1 395 ? -32.560 -39.618 -37.750 1.00 38.91 395 ASP A CA 1
ATOM 3085 C C . ASP A 1 395 ? -34.088 -39.484 -37.846 1.00 38.91 395 ASP A C 1
ATOM 3087 O O . ASP A 1 395 ? -34.793 -40.482 -37.705 1.00 38.91 395 ASP A O 1
ATOM 3091 N N . ASP A 1 396 ? -34.589 -38.301 -38.217 1.00 32.75 396 ASP A N 1
ATOM 3092 C CA . ASP A 1 396 ? -35.615 -38.225 -39.266 1.00 32.75 396 ASP A CA 1
ATOM 3093 C C . ASP A 1 396 ? -35.584 -36.859 -39.989 1.00 32.75 396 ASP A C 1
ATOM 3095 O O . ASP A 1 396 ? -34.770 -35.985 -39.683 1.00 32.75 396 ASP A O 1
ATOM 3099 N N . SER A 1 397 ? -36.402 -36.719 -41.029 1.00 37.59 397 SER A N 1
ATOM 3100 C CA . SER A 1 397 ? -36.022 -36.079 -42.289 1.00 37.59 397 SER A CA 1
ATOM 3101 C C . SER A 1 397 ? -37.096 -35.132 -42.867 1.00 37.59 397 SER A C 1
ATOM 3103 O O . SER A 1 397 ? -38.172 -34.983 -42.296 1.00 37.59 397 SER A O 1
ATOM 3105 N N . THR A 1 398 ? -36.821 -34.543 -44.050 1.00 33.25 398 THR A N 1
ATOM 3106 C CA . THR A 1 398 ? -37.758 -33.803 -44.952 1.00 33.25 398 THR A CA 1
ATOM 3107 C C . THR A 1 398 ? -38.228 -32.397 -44.491 1.00 33.25 398 THR A C 1
ATOM 3109 O O . THR A 1 398 ? -38.348 -32.147 -43.300 1.00 33.25 398 THR A O 1
ATOM 3112 N N . THR A 1 399 ? -38.489 -31.377 -45.337 1.00 35.06 399 THR A N 1
ATOM 3113 C CA . THR A 1 399 ? -38.357 -31.159 -46.809 1.00 35.06 399 THR A CA 1
ATOM 3114 C C . THR A 1 399 ? -38.507 -29.660 -47.160 1.00 35.06 399 THR A C 1
ATOM 3116 O O . THR A 1 399 ? -39.304 -28.993 -46.506 1.00 35.06 399 THR A O 1
ATOM 3119 N N . SER A 1 400 ? -37.907 -29.212 -48.284 1.00 36.69 400 SER A N 1
ATOM 3120 C CA . SER A 1 400 ? -38.317 -28.061 -49.152 1.00 36.69 400 SER A CA 1
ATOM 3121 C C . SER A 1 400 ? -38.343 -26.629 -48.535 1.00 36.69 400 SER A C 1
ATOM 3123 O O . SER A 1 400 ? -38.356 -26.478 -47.322 1.00 36.69 400 SER A O 1
ATOM 3125 N N . ASP A 1 401 ? -38.304 -25.513 -49.281 1.00 33.31 401 ASP A N 1
ATOM 3126 C CA . ASP A 1 401 ? -38.489 -25.297 -50.732 1.00 33.31 401 ASP A CA 1
ATOM 3127 C C . ASP A 1 401 ? -37.690 -24.078 -51.290 1.00 33.31 401 ASP A C 1
ATOM 3129 O O . ASP A 1 401 ? -37.018 -23.366 -50.541 1.00 33.31 401 ASP A O 1
ATOM 3133 N N . ASP A 1 402 ? -37.769 -23.870 -52.609 1.00 37.22 402 ASP A N 1
ATOM 3134 C CA . ASP A 1 402 ? -36.961 -22.991 -53.477 1.00 37.22 402 ASP A CA 1
ATOM 3135 C C . ASP A 1 402 ? -37.041 -21.453 -53.285 1.00 37.22 402 ASP A C 1
ATOM 3137 O O . ASP A 1 402 ? -37.993 -20.885 -52.749 1.00 37.22 402 ASP A O 1
ATOM 3141 N N . GLY A 1 403 ? -36.046 -20.746 -53.853 1.00 30.06 403 GLY A N 1
ATOM 3142 C CA . GLY A 1 403 ? -36.034 -19.279 -53.979 1.00 30.06 403 GLY A CA 1
ATOM 3143 C C . GLY A 1 403 ? -34.815 -18.703 -54.721 1.00 30.06 403 GLY A C 1
ATOM 3144 O O . GLY A 1 403 ? -33.916 -18.140 -54.100 1.00 30.06 403 GLY A O 1
ATOM 3145 N N . ALA A 1 404 ? -34.762 -18.840 -56.049 1.00 36.66 404 ALA A N 1
ATOM 3146 C CA . ALA A 1 404 ? -33.657 -18.342 -56.883 1.00 36.66 404 ALA A CA 1
ATOM 3147 C C . ALA A 1 404 ? -33.698 -16.816 -57.135 1.00 36.66 404 ALA A C 1
ATOM 3149 O O . ALA A 1 404 ? -34.781 -16.239 -57.219 1.00 36.66 404 ALA A O 1
ATOM 3150 N N . GLY A 1 405 ? -32.541 -16.181 -57.394 1.00 32.16 405 GLY A N 1
ATOM 3151 C CA . GLY A 1 405 ? -32.520 -14.892 -58.109 1.00 32.16 405 GLY A CA 1
ATOM 3152 C C . GLY A 1 405 ? -31.332 -13.942 -57.887 1.00 32.16 405 GLY A C 1
ATOM 3153 O O . GLY A 1 405 ? -31.140 -13.417 -56.800 1.00 32.16 405 GLY A O 1
ATOM 3154 N N . GLU A 1 406 ? -30.657 -13.635 -58.999 1.00 32.09 406 GLU A N 1
ATOM 3155 C CA . GLU A 1 406 ? -29.938 -12.386 -59.328 1.00 32.09 406 GLU A CA 1
ATOM 3156 C C . GLU A 1 406 ? -28.554 -12.046 -58.724 1.00 32.09 406 GLU A C 1
ATOM 3158 O O . GLU A 1 406 ? -28.374 -11.589 -57.595 1.00 32.09 406 GLU A O 1
ATOM 3163 N N . ASP A 1 407 ? -27.579 -12.117 -59.636 1.00 39.47 407 ASP A N 1
ATOM 3164 C CA . ASP A 1 407 ? -26.373 -11.293 -59.735 1.00 39.47 407 ASP A CA 1
ATOM 3165 C C . ASP A 1 407 ? -26.460 -9.879 -59.132 1.00 39.47 407 ASP A C 1
ATOM 3167 O O . ASP A 1 407 ? -27.280 -9.053 -59.542 1.00 39.47 407 ASP A O 1
ATOM 3171 N N . ARG A 1 408 ? -25.434 -9.509 -58.348 1.00 34.47 408 ARG A N 1
ATOM 3172 C CA . ARG A 1 408 ? -24.823 -8.171 -58.468 1.00 34.47 408 ARG A CA 1
ATOM 3173 C C . ARG A 1 408 ? -23.397 -8.100 -57.929 1.00 34.47 408 ARG A C 1
ATOM 3175 O O . ARG A 1 408 ? -23.136 -8.135 -56.730 1.00 34.47 408 ARG A O 1
ATOM 3182 N N . THR A 1 409 ? -22.462 -7.886 -58.848 1.00 44.06 409 THR A N 1
ATOM 3183 C CA . THR A 1 409 ? -21.053 -7.582 -58.577 1.00 44.06 409 THR A CA 1
ATOM 3184 C C . THR A 1 409 ? -20.888 -6.312 -57.731 1.00 44.06 409 THR A C 1
ATOM 3186 O O . THR A 1 409 ? -21.094 -5.205 -58.235 1.00 44.06 409 THR A O 1
ATOM 3189 N N . VAL A 1 410 ? -20.430 -6.431 -56.478 1.00 35.44 410 VAL A N 1
ATOM 3190 C CA . VAL A 1 410 ? -20.046 -5.272 -55.648 1.00 35.44 410 VAL A CA 1
ATOM 3191 C C . VAL A 1 410 ? -18.681 -5.481 -54.984 1.00 35.44 410 VAL A C 1
ATOM 3193 O O . VAL A 1 410 ? -18.533 -6.236 -54.032 1.00 35.44 410 VAL A O 1
ATOM 3196 N N . ARG A 1 411 ? -17.691 -4.747 -55.513 1.00 32.66 411 ARG A N 1
ATOM 3197 C CA . ARG A 1 411 ? -16.408 -4.321 -54.912 1.00 32.66 411 ARG A CA 1
ATOM 3198 C C . ARG A 1 411 ? -15.942 -5.045 -53.635 1.00 32.66 411 ARG A C 1
ATOM 3200 O O . ARG A 1 411 ? -16.352 -4.698 -52.528 1.00 32.66 411 ARG A O 1
ATOM 3207 N N . GLN A 1 412 ? -14.908 -5.878 -53.787 1.00 31.48 412 GLN A N 1
ATOM 3208 C CA . GLN A 1 412 ? -14.010 -6.246 -52.688 1.00 31.48 412 GLN A CA 1
ATOM 3209 C C . GLN A 1 412 ? -13.498 -4.993 -51.958 1.00 31.48 412 GLN A C 1
ATOM 3211 O O . GLN A 1 412 ? -12.867 -4.116 -52.555 1.00 31.48 412 GLN A O 1
ATOM 3216 N N . ARG A 1 413 ? -13.728 -4.934 -50.644 1.00 31.17 413 ARG A N 1
ATOM 3217 C CA . ARG A 1 413 ? -13.067 -4.000 -49.730 1.00 31.17 413 ARG A CA 1
ATOM 3218 C C . ARG A 1 413 ? -12.206 -4.833 -48.785 1.00 31.17 413 ARG A C 1
ATOM 3220 O O . ARG A 1 413 ? -12.733 -5.628 -48.015 1.00 31.17 413 ARG A O 1
ATOM 3227 N N . ASN A 1 414 ? -10.888 -4.677 -48.877 1.00 32.12 414 ASN A N 1
ATOM 3228 C CA . ASN A 1 414 ? -9.940 -5.438 -48.065 1.00 32.12 414 ASN A CA 1
ATOM 3229 C C . ASN A 1 414 ? -10.083 -5.073 -46.580 1.00 32.12 414 ASN A C 1
ATOM 3231 O O . ASN A 1 414 ? -9.602 -4.024 -46.152 1.00 32.12 414 ASN A O 1
ATOM 3235 N N . ASN A 1 415 ? -10.695 -5.959 -45.793 1.00 32.88 415 ASN A N 1
ATOM 3236 C CA . ASN A 1 415 ? -10.575 -5.935 -44.339 1.00 32.88 415 ASN A CA 1
ATOM 3237 C C . ASN A 1 415 ? -9.256 -6.628 -43.942 1.00 32.88 415 ASN A C 1
ATOM 3239 O O . ASN A 1 415 ? -9.031 -7.765 -44.362 1.00 32.88 415 ASN A O 1
ATOM 3243 N N . PRO A 1 416 ? -8.374 -5.994 -43.147 1.00 35.38 416 PRO A N 1
ATOM 3244 C CA . PRO A 1 416 ? -7.191 -6.664 -42.614 1.00 35.38 416 PRO A CA 1
ATOM 3245 C C . PRO A 1 416 ? -7.595 -7.705 -41.549 1.00 35.38 416 PRO A C 1
ATOM 3247 O O . PRO A 1 416 ? -8.565 -7.485 -40.820 1.00 35.38 416 PRO A O 1
ATOM 3250 N N . PRO A 1 417 ? -6.865 -8.829 -41.416 1.00 38.72 417 PRO A N 1
ATOM 3251 C CA . PRO A 1 417 ? -7.270 -9.920 -40.536 1.00 38.72 417 PRO A CA 1
ATOM 3252 C C . PRO A 1 417 ? -7.101 -9.567 -39.053 1.00 38.72 417 PRO A C 1
ATOM 3254 O O . PRO A 1 417 ? -6.054 -9.082 -38.617 1.00 38.72 417 PRO A O 1
ATOM 3257 N N . THR A 1 418 ? -8.118 -9.887 -38.253 1.00 40.50 418 THR A N 1
ATOM 3258 C CA . THR A 1 418 ? -8.169 -9.694 -36.793 1.00 40.50 418 THR A CA 1
ATOM 3259 C C . THR A 1 418 ? -7.324 -10.740 -36.042 1.00 40.50 418 THR A C 1
ATOM 3261 O O . THR A 1 418 ? -7.809 -11.457 -35.173 1.00 40.50 418 THR A O 1
ATOM 3264 N N . LEU A 1 419 ? -6.037 -10.854 -36.384 1.00 40.41 419 LEU A N 1
ATOM 3265 C CA . LEU A 1 419 ? -5.166 -11.948 -35.926 1.00 40.41 419 LEU A CA 1
ATOM 3266 C C . LEU A 1 419 ? -4.632 -11.790 -34.485 1.00 40.41 419 LEU A C 1
ATOM 3268 O O . LEU A 1 419 ? -4.106 -12.740 -33.913 1.00 40.41 419 LEU A O 1
ATOM 3272 N N . ALA A 1 420 ? -4.737 -10.597 -33.891 1.00 39.38 420 ALA A N 1
ATOM 3273 C CA . ALA A 1 420 ? -4.107 -10.278 -32.603 1.00 39.38 420 ALA A CA 1
ATOM 3274 C C . ALA A 1 420 ? -4.881 -10.777 -31.365 1.00 39.38 420 ALA A C 1
ATOM 3276 O O . ALA A 1 420 ? -4.290 -10.928 -30.299 1.00 39.38 420 ALA A O 1
ATOM 3277 N N . THR A 1 421 ? -6.188 -11.030 -31.481 1.00 36.62 421 THR A N 1
ATOM 3278 C CA . THR A 1 421 ? -7.046 -11.443 -30.350 1.00 36.62 421 THR A CA 1
ATOM 3279 C C . THR A 1 421 ? -7.100 -12.962 -30.153 1.00 36.62 421 THR A C 1
ATOM 3281 O O . THR A 1 421 ? -7.481 -13.439 -29.084 1.00 36.62 421 THR A O 1
ATOM 3284 N N . GLN A 1 422 ? -6.714 -13.737 -31.172 1.00 39.00 422 GLN A N 1
ATOM 3285 C CA . GLN A 1 422 ? -6.727 -15.203 -31.124 1.00 39.00 422 GLN A CA 1
ATOM 3286 C C . GLN A 1 422 ? -5.460 -15.791 -30.477 1.00 39.00 422 GLN A C 1
ATOM 3288 O O . GLN A 1 422 ? -5.526 -16.858 -29.880 1.00 39.00 422 GLN A O 1
ATOM 3293 N N . THR A 1 423 ? -4.313 -15.103 -30.527 1.00 44.34 423 THR A N 1
ATOM 3294 C CA . THR A 1 423 ? -3.048 -15.607 -29.951 1.00 44.34 423 THR A CA 1
ATOM 3295 C C . THR A 1 423 ? -2.892 -15.327 -28.452 1.00 44.34 423 THR A C 1
ATOM 3297 O O . THR A 1 423 ? -2.235 -16.089 -27.734 1.00 44.34 423 THR A O 1
ATOM 3300 N N . THR A 1 424 ? -3.501 -14.252 -27.946 1.00 47.94 424 THR A N 1
ATOM 3301 C CA . THR A 1 424 ? -3.493 -13.917 -26.512 1.00 47.94 424 THR A CA 1
ATOM 3302 C C . THR A 1 424 ? -4.393 -14.861 -25.721 1.00 47.94 424 THR A C 1
ATOM 3304 O O . THR A 1 424 ? -3.963 -15.415 -24.709 1.00 47.94 424 THR A O 1
ATOM 3307 N N . THR A 1 425 ? -5.599 -15.129 -26.229 1.00 53.09 425 THR A N 1
ATOM 3308 C CA . THR A 1 425 ? -6.555 -16.075 -25.635 1.00 53.09 425 THR A CA 1
ATOM 3309 C C . THR A 1 425 ? -5.964 -17.482 -25.520 1.00 53.09 425 THR A C 1
ATOM 3311 O O . THR A 1 425 ? -5.925 -18.025 -24.417 1.00 53.09 425 THR A O 1
ATOM 3314 N N . THR A 1 426 ? -5.374 -18.037 -26.587 1.00 59.66 426 THR A N 1
ATOM 3315 C CA . THR A 1 426 ? -4.729 -19.368 -26.535 1.00 59.66 426 THR A CA 1
ATOM 3316 C C . THR A 1 426 ? -3.594 -19.461 -25.511 1.00 59.66 426 THR A C 1
ATOM 3318 O O . THR A 1 426 ? -3.402 -20.507 -24.889 1.00 59.66 426 THR A O 1
ATOM 3321 N N . THR A 1 427 ? -2.839 -18.377 -25.310 1.00 62.25 427 THR A N 1
ATOM 3322 C CA . THR A 1 427 ? -1.682 -18.368 -24.401 1.00 62.25 427 THR A CA 1
ATOM 3323 C C . THR A 1 427 ? -2.121 -18.318 -22.938 1.00 62.25 427 THR A C 1
ATOM 3325 O O . THR A 1 427 ? -1.622 -19.098 -22.123 1.00 62.25 427 THR A O 1
ATOM 3328 N N . THR A 1 428 ? -3.108 -17.480 -22.607 1.00 70.12 428 THR A N 1
ATOM 3329 C CA . THR A 1 428 ? -3.710 -17.437 -21.265 1.00 70.12 428 THR A CA 1
ATOM 3330 C C . THR A 1 428 ? -4.396 -18.759 -20.926 1.00 70.12 428 THR A C 1
ATOM 3332 O O . THR A 1 428 ? -4.146 -19.312 -19.855 1.00 70.12 428 THR A O 1
ATOM 3335 N N . THR A 1 429 ? -5.162 -19.343 -21.855 1.00 78.44 429 THR A N 1
ATOM 3336 C CA . THR A 1 429 ? -5.786 -20.665 -21.667 1.00 78.44 429 THR A CA 1
ATOM 3337 C C . THR A 1 429 ? -4.746 -21.761 -21.421 1.00 78.44 429 THR A C 1
ATOM 3339 O O . THR A 1 429 ? -4.942 -22.596 -20.539 1.00 78.44 429 THR A O 1
ATOM 3342 N N . ARG A 1 430 ? -3.600 -21.742 -22.120 1.00 79.69 430 ARG A N 1
ATOM 3343 C CA . ARG A 1 430 ? -2.508 -22.701 -21.878 1.00 79.69 430 ARG A CA 1
ATOM 3344 C C . ARG A 1 430 ? -1.844 -22.506 -20.510 1.00 79.69 430 ARG A C 1
ATOM 3346 O O . ARG A 1 430 ? -1.588 -23.503 -19.840 1.00 79.69 430 ARG A O 1
ATOM 3353 N N . ARG A 1 431 ? -1.596 -21.263 -20.071 1.00 73.88 431 ARG A N 1
ATOM 3354 C CA . ARG A 1 431 ? -1.072 -20.971 -18.718 1.00 73.88 431 ARG A CA 1
ATOM 3355 C C . ARG A 1 431 ? -2.026 -21.478 -17.635 1.00 73.88 431 ARG A C 1
ATOM 3357 O O . ARG A 1 431 ? -1.601 -22.213 -16.753 1.00 73.88 431 ARG A O 1
ATOM 3364 N N . VAL A 1 432 ? -3.318 -21.173 -17.763 1.00 81.56 432 VAL A N 1
ATOM 3365 C CA . VAL A 1 432 ? -4.384 -21.660 -16.871 1.00 81.56 432 VAL A CA 1
ATOM 3366 C C . VAL A 1 432 ? -4.440 -23.192 -16.837 1.00 81.56 432 VAL A C 1
ATOM 3368 O O . VAL A 1 432 ? -4.541 -23.775 -15.762 1.00 81.56 432 VAL A O 1
ATOM 3371 N N . ALA A 1 433 ? -4.329 -23.864 -17.986 1.00 84.44 433 ALA A N 1
ATOM 3372 C CA . ALA A 1 433 ? -4.324 -25.326 -18.047 1.00 84.44 433 ALA A CA 1
ATOM 3373 C C . ALA A 1 433 ? -3.091 -25.956 -17.373 1.00 84.44 433 ALA A C 1
ATOM 3375 O O . ALA A 1 433 ? -3.215 -27.014 -16.759 1.00 84.44 433 ALA A O 1
ATOM 3376 N N . ILE A 1 434 ? -1.919 -25.314 -17.459 1.00 82.50 434 ILE A N 1
ATOM 3377 C CA . ILE A 1 434 ? -0.717 -25.733 -16.723 1.00 82.50 434 ILE A CA 1
ATOM 3378 C C . ILE A 1 434 ? -0.941 -25.529 -15.223 1.00 82.50 434 ILE A C 1
ATOM 3380 O O . ILE A 1 434 ? -0.845 -26.495 -14.478 1.00 82.50 434 ILE A O 1
ATOM 3384 N N . LEU A 1 435 ? -1.339 -24.330 -14.785 1.00 82.75 435 LEU A N 1
ATOM 3385 C CA . LEU A 1 435 ? -1.577 -24.023 -13.368 1.00 82.75 435 LEU A CA 1
ATOM 3386 C C . LEU A 1 435 ? -2.600 -24.961 -12.716 1.00 82.75 435 LEU A C 1
ATOM 3388 O O . LEU A 1 435 ? -2.374 -25.411 -11.601 1.00 82.75 435 LEU A O 1
ATOM 3392 N N . LYS A 1 436 ? -3.673 -25.340 -13.422 1.00 86.69 436 LYS A N 1
ATOM 3393 C CA . LYS A 1 436 ? -4.629 -26.350 -12.936 1.00 86.69 436 LYS A CA 1
ATOM 3394 C C . LYS A 1 436 ? -4.003 -27.736 -12.743 1.00 86.69 436 LYS A C 1
ATOM 3396 O O . LYS A 1 436 ? -4.402 -28.450 -11.830 1.00 86.69 436 LYS A O 1
ATOM 3401 N N . ARG A 1 437 ? -3.038 -28.133 -13.581 1.00 85.50 437 ARG A N 1
ATOM 3402 C CA . ARG A 1 437 ? -2.297 -29.399 -13.419 1.00 85.50 437 ARG A CA 1
ATOM 3403 C C . ARG A 1 437 ? -1.306 -29.323 -12.259 1.00 85.50 437 ARG A C 1
ATOM 3405 O O . ARG A 1 437 ? -1.264 -30.262 -11.476 1.00 85.50 437 ARG A O 1
ATOM 3412 N N . VAL A 1 438 ? -0.591 -28.203 -12.124 1.00 83.06 438 VAL A N 1
ATOM 3413 C CA . VAL A 1 438 ? 0.307 -27.911 -10.991 1.00 83.06 438 VAL A CA 1
ATOM 3414 C C . VAL A 1 438 ? -0.479 -27.953 -9.676 1.00 83.06 438 VAL A C 1
ATOM 3416 O O . VAL A 1 438 ? -0.114 -28.694 -8.775 1.00 83.06 438 VAL A O 1
ATOM 3419 N N . ALA A 1 439 ? -1.622 -27.262 -9.593 1.00 86.00 439 ALA A N 1
ATOM 3420 C CA . ALA A 1 439 ? -2.526 -27.290 -8.440 1.00 86.00 439 ALA A CA 1
ATOM 3421 C C . ALA A 1 439 ? -3.047 -28.707 -8.128 1.00 86.00 439 ALA A C 1
ATOM 3423 O O . ALA A 1 439 ? -2.989 -29.155 -6.986 1.00 86.00 439 ALA A O 1
ATOM 3424 N N . ALA A 1 440 ? -3.491 -29.458 -9.142 1.00 86.25 440 ALA A N 1
ATOM 3425 C CA . ALA A 1 440 ? -3.957 -30.835 -8.959 1.00 86.25 440 ALA A CA 1
ATOM 3426 C C . ALA A 1 440 ? -2.840 -31.825 -8.563 1.00 86.25 440 ALA A C 1
ATOM 3428 O O . ALA A 1 440 ? -3.139 -32.874 -7.993 1.00 86.25 440 ALA A O 1
ATOM 3429 N N . ALA A 1 441 ? -1.575 -31.523 -8.873 1.00 84.00 441 ALA A N 1
ATOM 3430 C CA . ALA A 1 441 ? -0.415 -32.279 -8.408 1.00 84.00 441 ALA A CA 1
ATOM 3431 C C . ALA A 1 441 ? -0.029 -31.875 -6.974 1.00 84.00 441 ALA A C 1
ATOM 3433 O O . ALA A 1 441 ? 0.154 -32.746 -6.129 1.00 84.00 441 ALA A O 1
ATOM 3434 N N . ALA A 1 442 ? -0.012 -30.574 -6.680 1.00 84.25 442 ALA A N 1
ATOM 3435 C CA . ALA A 1 442 ? 0.218 -30.003 -5.356 1.00 84.25 442 ALA A CA 1
ATOM 3436 C C . ALA A 1 442 ? -0.774 -30.540 -4.306 1.00 84.25 442 ALA A C 1
ATOM 3438 O O . ALA A 1 442 ? -0.353 -30.981 -3.242 1.00 84.25 442 ALA A O 1
ATOM 3439 N N . MET A 1 443 ? -2.069 -30.629 -4.637 1.00 81.75 443 MET A N 1
ATOM 3440 C CA . MET A 1 443 ? -3.091 -31.244 -3.771 1.00 81.75 443 MET A CA 1
ATOM 3441 C C . MET A 1 443 ? -2.875 -32.743 -3.495 1.00 81.75 443 MET A C 1
ATOM 3443 O O . MET A 1 443 ? -3.420 -33.262 -2.524 1.00 81.75 443 MET A O 1
ATOM 3447 N N . LYS A 1 444 ? -2.133 -33.457 -4.352 1.00 84.81 444 LYS A N 1
ATOM 3448 C CA . LYS A 1 444 ? -1.825 -34.892 -4.195 1.00 84.81 444 LYS A CA 1
ATOM 3449 C C . LYS A 1 444 ? -0.477 -35.146 -3.522 1.00 84.81 444 LYS A C 1
ATOM 3451 O O . LYS A 1 444 ? -0.222 -36.262 -3.079 1.00 84.81 444 LYS A O 1
ATOM 3456 N N . ALA A 1 445 ? 0.399 -34.147 -3.483 1.00 78.06 445 ALA A N 1
ATOM 3457 C CA . ALA A 1 445 ? 1.713 -34.242 -2.872 1.00 78.06 445 ALA A CA 1
ATOM 3458 C C . ALA A 1 445 ? 1.592 -34.045 -1.354 1.00 78.06 445 ALA A C 1
ATOM 3460 O O . ALA A 1 445 ? 1.752 -32.938 -0.847 1.00 78.06 445 ALA A O 1
ATOM 3461 N N . GLU A 1 446 ? 1.320 -35.126 -0.617 1.00 66.12 446 GLU A N 1
ATOM 3462 C CA . GLU A 1 446 ? 1.109 -35.059 0.838 1.00 66.12 446 GLU A CA 1
ATOM 3463 C C . GLU A 1 446 ? 2.314 -34.479 1.610 1.00 66.12 446 GLU A C 1
ATOM 3465 O O . GLU A 1 446 ? 2.123 -33.912 2.691 1.00 66.12 446 GLU A O 1
ATOM 3470 N N . HIS A 1 447 ? 3.549 -34.596 1.089 1.00 62.31 447 HIS A N 1
ATOM 3471 C CA . HIS A 1 447 ? 4.768 -34.312 1.865 1.00 62.31 447 HIS A CA 1
ATOM 3472 C C . HIS A 1 447 ? 5.739 -33.258 1.294 1.00 62.31 447 HIS A C 1
ATOM 3474 O O . HIS A 1 447 ? 6.161 -32.396 2.070 1.00 62.31 447 HIS A O 1
ATOM 3480 N N . SER A 1 448 ? 6.040 -33.198 -0.010 1.00 64.94 448 SER A N 1
ATOM 3481 C CA . SER A 1 448 ? 6.711 -32.015 -0.589 1.00 64.94 448 SER A CA 1
ATOM 3482 C C . SER A 1 448 ? 6.468 -31.849 -2.093 1.00 64.94 448 SER A C 1
ATOM 3484 O O . SER A 1 448 ? 6.323 -32.816 -2.838 1.00 64.94 448 SER A O 1
ATOM 3486 N N . PHE A 1 449 ? 6.431 -30.592 -2.545 1.00 76.81 449 PHE A N 1
ATOM 3487 C CA . PHE A 1 449 ? 6.289 -30.214 -3.954 1.00 76.81 449 PHE A CA 1
ATOM 3488 C C . PHE A 1 449 ? 7.588 -29.570 -4.474 1.00 76.81 449 PHE A C 1
ATOM 3490 O O . PHE A 1 449 ? 7.620 -28.408 -4.870 1.00 76.81 449 PHE A O 1
ATOM 3497 N N . GLU A 1 450 ? 8.703 -30.301 -4.377 1.00 74.62 450 GLU A N 1
ATOM 3498 C CA . GLU A 1 450 ? 10.059 -29.760 -4.582 1.00 74.62 450 GLU A CA 1
ATOM 3499 C C . GLU A 1 450 ? 10.395 -29.415 -6.035 1.00 74.62 450 GLU A C 1
ATOM 3501 O O . GLU A 1 450 ? 10.848 -28.302 -6.303 1.00 74.62 450 GLU A O 1
ATOM 3506 N N . VAL A 1 451 ? 10.154 -30.337 -6.974 1.00 64.81 451 VAL A N 1
ATOM 3507 C CA . VAL A 1 451 ? 10.592 -30.217 -8.383 1.00 64.81 451 VAL A CA 1
ATOM 3508 C C . VAL A 1 451 ? 10.009 -28.977 -9.070 1.00 64.81 451 VAL A C 1
ATOM 3510 O O . VAL A 1 451 ? 10.656 -28.365 -9.918 1.00 64.81 451 VAL A O 1
ATOM 3513 N N . GLU A 1 452 ? 8.802 -28.576 -8.678 1.00 74.88 452 GLU A N 1
ATOM 3514 C CA . GLU A 1 452 ? 8.093 -27.422 -9.235 1.00 74.88 452 GLU A CA 1
ATOM 3515 C C . GLU A 1 452 ? 8.175 -26.177 -8.328 1.00 74.88 452 GLU A C 1
ATOM 3517 O O . GLU A 1 452 ? 7.750 -25.094 -8.734 1.00 74.88 452 GLU A O 1
ATOM 3522 N N . SER A 1 453 ? 8.792 -26.283 -7.142 1.00 79.25 453 SER A N 1
ATOM 3523 C CA . SER A 1 453 ? 8.941 -25.171 -6.193 1.00 79.25 453 SER A CA 1
ATOM 3524 C C . SER A 1 453 ? 9.698 -23.994 -6.807 1.00 79.25 453 SER A C 1
ATOM 3526 O O . SER A 1 453 ? 9.185 -22.878 -6.811 1.00 79.25 453 SER A O 1
ATOM 3528 N N . ALA A 1 454 ? 10.851 -24.251 -7.437 1.00 85.06 454 ALA A N 1
ATOM 3529 C CA . ALA A 1 454 ? 11.658 -23.217 -8.092 1.00 85.06 454 ALA A CA 1
ATOM 3530 C C . ALA A 1 454 ? 10.902 -22.500 -9.229 1.00 85.06 454 ALA A C 1
ATOM 3532 O O . ALA A 1 454 ? 11.003 -21.287 -9.387 1.00 85.06 454 ALA A O 1
ATOM 3533 N N . PHE A 1 455 ? 10.070 -23.214 -9.999 1.00 84.06 455 PHE A N 1
ATOM 3534 C CA . PHE A 1 455 ? 9.222 -22.584 -11.020 1.00 84.06 455 PHE A CA 1
ATOM 3535 C C . PHE A 1 455 ? 8.206 -21.612 -10.395 1.00 84.06 455 PHE A C 1
ATOM 3537 O O . PHE A 1 455 ? 7.944 -20.534 -10.935 1.00 84.06 455 PHE A O 1
ATOM 3544 N N . VAL A 1 456 ? 7.650 -21.971 -9.237 1.00 86.56 456 VAL A N 1
ATOM 3545 C CA . VAL A 1 456 ? 6.684 -21.141 -8.515 1.00 86.56 456 VAL A CA 1
ATOM 3546 C C . VAL A 1 456 ? 7.360 -19.939 -7.841 1.00 86.56 456 VAL A C 1
ATOM 3548 O O . VAL A 1 456 ? 6.875 -18.816 -8.001 1.00 86.56 456 VAL A O 1
ATOM 3551 N N . THR A 1 457 ? 8.475 -20.138 -7.132 1.00 87.94 457 THR A N 1
ATOM 3552 C CA . THR A 1 457 ? 9.167 -19.080 -6.371 1.00 87.94 457 THR A CA 1
ATOM 3553 C C . THR A 1 457 ? 9.976 -18.132 -7.244 1.00 87.94 457 THR A C 1
ATOM 3555 O O . THR A 1 457 ? 9.974 -16.929 -6.993 1.00 87.94 457 THR A O 1
ATOM 3558 N N . ASP A 1 458 ? 10.638 -18.641 -8.284 1.00 86.81 458 ASP A N 1
ATOM 3559 C CA . ASP A 1 458 ? 11.661 -17.877 -9.010 1.00 86.81 458 ASP A CA 1
ATOM 3560 C C . ASP A 1 458 ? 11.101 -17.233 -10.289 1.00 86.81 458 ASP A C 1
ATOM 3562 O O . ASP A 1 458 ? 11.686 -16.286 -10.818 1.00 86.81 458 ASP A O 1
ATOM 3566 N N . LEU A 1 459 ? 9.951 -17.715 -10.781 1.00 84.94 459 LEU A N 1
ATOM 3567 C CA . LEU A 1 459 ? 9.318 -17.220 -12.007 1.00 84.94 459 LEU A CA 1
ATOM 3568 C C . LEU A 1 459 ? 7.872 -16.749 -11.803 1.00 84.94 459 LEU A C 1
ATOM 3570 O O . LEU A 1 459 ? 7.528 -15.645 -12.236 1.00 84.94 459 LEU A O 1
ATOM 3574 N N . LEU A 1 460 ? 7.017 -17.555 -11.166 1.00 87.19 460 LEU A N 1
ATOM 3575 C CA . LEU A 1 460 ? 5.581 -17.263 -11.096 1.00 87.19 460 LEU A CA 1
ATOM 3576 C C . LEU A 1 460 ? 5.242 -16.151 -10.087 1.00 87.19 460 LEU A C 1
ATOM 3578 O O . LEU A 1 460 ? 4.646 -15.152 -10.481 1.00 87.19 460 LEU A O 1
ATOM 3582 N N . LEU A 1 461 ? 5.645 -16.272 -8.816 1.00 88.94 461 LEU A N 1
ATOM 3583 C CA . LEU A 1 461 ? 5.374 -15.240 -7.797 1.00 88.94 461 LEU A CA 1
ATOM 3584 C C . LEU A 1 461 ? 5.982 -13.864 -8.122 1.00 88.94 461 LEU A C 1
ATOM 3586 O O . LEU A 1 461 ? 5.269 -12.868 -7.982 1.00 88.94 461 LEU A O 1
ATOM 3590 N N . PRO A 1 462 ? 7.250 -13.754 -8.571 1.00 91.19 462 PRO A N 1
ATOM 3591 C CA . PRO A 1 462 ? 7.869 -12.454 -8.819 1.00 91.19 462 PRO A CA 1
ATOM 3592 C C . PRO A 1 462 ? 7.156 -11.656 -9.917 1.00 91.19 462 PRO A C 1
ATOM 3594 O O . PRO A 1 462 ? 7.055 -10.427 -9.819 1.00 91.19 462 PRO A O 1
ATOM 3597 N N . SER A 1 463 ? 6.646 -12.362 -10.937 1.00 86.06 463 SER A N 1
ATOM 3598 C CA . SER A 1 463 ? 5.967 -11.791 -12.106 1.00 86.06 463 SER A CA 1
ATOM 3599 C C . SER A 1 463 ? 4.465 -11.550 -11.918 1.00 86.06 463 SER A C 1
ATOM 3601 O O . SER A 1 463 ? 3.871 -10.834 -12.725 1.00 86.06 463 SER A O 1
ATOM 3603 N N . TRP A 1 464 ? 3.857 -12.093 -10.860 1.00 88.19 464 TRP A N 1
ATOM 3604 C CA . TRP A 1 464 ? 2.437 -11.914 -10.570 1.00 88.19 464 TRP A CA 1
ATOM 3605 C C . TRP A 1 464 ? 2.151 -10.570 -9.872 1.00 88.19 464 TRP A C 1
ATOM 3607 O O . TRP A 1 464 ? 2.841 -10.183 -8.920 1.00 88.19 464 TRP A O 1
ATOM 3617 N N . ASP A 1 465 ? 1.129 -9.850 -10.350 1.00 84.31 465 ASP A N 1
ATOM 3618 C CA . ASP A 1 465 ? 0.713 -8.533 -9.835 1.00 84.31 465 ASP A CA 1
ATOM 3619 C C . ASP A 1 465 ? -0.578 -8.569 -8.993 1.00 84.31 465 ASP A C 1
ATOM 3621 O O . ASP A 1 465 ? -0.964 -7.552 -8.415 1.00 84.31 465 ASP A O 1
ATOM 3625 N N . GLY A 1 466 ? -1.218 -9.737 -8.870 1.00 86.38 466 GLY A N 1
ATOM 3626 C CA . GLY A 1 466 ? -2.446 -9.918 -8.095 1.00 86.38 466 GLY A CA 1
ATOM 3627 C C . GLY A 1 466 ? -3.743 -9.637 -8.860 1.00 86.38 466 GLY A C 1
ATOM 3628 O O . GLY A 1 466 ? -4.813 -9.732 -8.256 1.00 86.38 466 GLY A O 1
ATOM 3629 N N . ALA A 1 467 ? -3.686 -9.283 -10.150 1.00 84.94 467 ALA A N 1
ATOM 3630 C CA . ALA A 1 467 ? -4.873 -8.913 -10.920 1.00 84.94 467 ALA A CA 1
ATOM 3631 C C . ALA A 1 467 ? -5.645 -10.113 -11.499 1.00 84.94 467 ALA A C 1
ATOM 3633 O O . ALA A 1 467 ? -6.857 -10.016 -11.694 1.00 84.94 467 ALA A O 1
ATOM 3634 N N . GLU A 1 468 ? -4.979 -11.229 -11.808 1.00 84.25 468 GLU A N 1
ATOM 3635 C CA . GLU A 1 468 ? -5.614 -12.354 -12.498 1.00 84.25 468 GLU A CA 1
ATOM 3636 C C . GLU A 1 468 ? -6.292 -13.373 -11.568 1.00 84.25 468 GLU A C 1
ATOM 3638 O O . GLU A 1 468 ? -5.731 -13.825 -10.570 1.00 84.25 468 GLU A O 1
ATOM 3643 N N . GLU A 1 469 ? -7.478 -13.840 -11.973 1.00 81.25 469 GLU A N 1
ATOM 3644 C CA . GLU A 1 469 ? -8.303 -14.792 -11.209 1.00 81.25 469 GLU A CA 1
ATOM 3645 C C . GLU A 1 469 ? -7.626 -16.150 -10.954 1.00 81.25 469 GLU A C 1
ATOM 3647 O O . GLU A 1 469 ? -7.902 -16.797 -9.944 1.00 81.25 469 GLU A O 1
ATOM 3652 N N . TRP A 1 470 ? -6.703 -16.581 -11.826 1.00 83.12 470 TRP A N 1
ATOM 3653 C CA . TRP A 1 470 ? -5.950 -17.830 -11.638 1.00 83.12 470 TRP A CA 1
ATOM 3654 C C . TRP A 1 470 ? -5.054 -17.806 -10.393 1.00 83.12 470 TRP A C 1
ATOM 3656 O O . TRP A 1 470 ? -4.674 -18.864 -9.891 1.00 83.12 470 TRP A O 1
ATOM 3666 N N . GLY A 1 471 ? -4.754 -16.616 -9.865 1.00 83.88 471 GLY A N 1
ATOM 3667 C CA . GLY A 1 471 ? -4.008 -16.430 -8.627 1.00 83.88 471 GLY A CA 1
ATOM 3668 C C . GLY A 1 471 ? -4.654 -17.070 -7.397 1.00 83.88 471 GLY A C 1
ATOM 3669 O O . GLY A 1 471 ? -3.962 -17.368 -6.429 1.00 83.88 471 GLY A O 1
ATOM 3670 N N . VAL A 1 472 ? -5.959 -17.361 -7.446 1.00 81.75 472 VAL A N 1
ATOM 3671 C CA . VAL A 1 472 ? -6.649 -18.135 -6.403 1.00 81.75 472 VAL A CA 1
ATOM 3672 C C . VAL A 1 472 ? -6.037 -19.537 -6.274 1.00 81.75 472 VAL A C 1
ATOM 3674 O O . VAL A 1 472 ? -5.690 -19.928 -5.164 1.00 81.75 472 VAL A O 1
ATOM 3677 N N . TRP A 1 473 ? -5.792 -20.256 -7.378 1.00 86.50 473 TRP A N 1
ATOM 3678 C CA . TRP A 1 473 ? -5.135 -21.577 -7.329 1.00 86.50 473 TRP A CA 1
ATOM 3679 C C . TRP A 1 473 ? -3.693 -21.484 -6.823 1.00 86.50 473 TRP A C 1
ATOM 3681 O O . TRP A 1 473 ? -3.211 -22.358 -6.105 1.00 86.50 473 TRP A O 1
ATOM 3691 N N . LEU A 1 474 ? -2.996 -20.392 -7.156 1.00 89.69 474 LEU A N 1
ATOM 3692 C CA . LEU A 1 474 ? -1.649 -20.154 -6.648 1.00 89.69 474 LEU A CA 1
ATOM 3693 C C . LEU A 1 474 ? -1.640 -20.000 -5.118 1.00 89.69 474 LEU A C 1
ATOM 3695 O O . LEU A 1 474 ? -0.792 -20.598 -4.461 1.00 89.69 474 LEU A O 1
ATOM 3699 N N . LEU A 1 475 ? -2.582 -19.239 -4.554 1.00 92.00 475 LEU A N 1
ATOM 3700 C CA . LEU A 1 475 ? -2.663 -18.973 -3.113 1.00 92.00 475 LEU A CA 1
ATOM 3701 C C . LEU A 1 475 ? -3.265 -20.131 -2.293 1.00 92.00 475 LEU A C 1
ATOM 3703 O O . LEU A 1 475 ? -2.825 -20.357 -1.170 1.00 92.00 475 LEU A O 1
ATOM 3707 N N . TYR A 1 476 ? -4.241 -20.875 -2.822 1.00 90.50 476 TYR A N 1
ATOM 3708 C CA . TYR A 1 476 ? -4.921 -21.945 -2.071 1.00 90.50 476 TYR A CA 1
ATOM 3709 C C . TYR A 1 476 ? -4.380 -23.354 -2.317 1.00 90.50 476 TYR A C 1
ATOM 3711 O O . TYR A 1 476 ? -4.438 -24.179 -1.407 1.00 90.50 476 TYR A O 1
ATOM 3719 N N . ASP A 1 477 ? -3.830 -23.628 -3.501 1.00 89.75 477 ASP A N 1
ATOM 3720 C CA . ASP A 1 477 ? -3.511 -25.001 -3.904 1.00 89.75 477 ASP A CA 1
ATOM 3721 C C . ASP A 1 477 ? -1.995 -25.205 -4.021 1.00 89.75 477 ASP A C 1
ATOM 3723 O O . ASP A 1 477 ? -1.448 -26.183 -3.517 1.00 89.75 477 ASP A O 1
ATOM 3727 N N . ILE A 1 478 ? -1.299 -24.262 -4.670 1.00 91.06 478 ILE A N 1
ATOM 3728 C CA . ILE A 1 478 ? 0.119 -24.410 -5.029 1.00 91.06 478 ILE A CA 1
ATOM 3729 C C . ILE A 1 478 ? 1.044 -23.937 -3.899 1.00 91.06 478 ILE A C 1
ATOM 3731 O O . ILE A 1 478 ? 1.866 -24.714 -3.413 1.00 91.06 478 ILE A O 1
ATOM 3735 N N . LEU A 1 479 ? 0.926 -22.680 -3.451 1.00 91.94 479 LEU A N 1
ATOM 3736 C CA . LEU A 1 479 ? 1.784 -22.147 -2.384 1.00 91.94 479 LEU A CA 1
ATOM 3737 C C . LEU A 1 479 ? 1.676 -22.931 -1.064 1.00 91.94 479 LEU A C 1
ATOM 3739 O O . LEU A 1 479 ? 2.718 -23.217 -0.471 1.00 91.94 479 LEU A O 1
ATOM 3743 N N . PRO A 1 480 ? 0.474 -23.347 -0.616 1.00 91.19 480 PRO A N 1
ATOM 3744 C CA . PRO A 1 480 ? 0.303 -24.226 0.537 1.00 91.19 480 PRO A CA 1
ATOM 3745 C C . PRO A 1 480 ? 1.054 -25.556 0.480 1.00 91.19 480 PRO A C 1
ATOM 3747 O O . PRO A 1 480 ? 1.350 -26.099 1.543 1.00 91.19 480 PRO A O 1
ATOM 3750 N N . ALA A 1 481 ? 1.391 -26.069 -0.708 1.00 88.75 481 ALA A N 1
ATOM 3751 C CA . ALA A 1 481 ? 2.073 -27.352 -0.898 1.00 88.75 481 ALA A CA 1
ATOM 3752 C C . ALA A 1 481 ? 3.604 -27.246 -1.047 1.00 88.75 481 ALA A C 1
ATOM 3754 O O . ALA A 1 481 ? 4.295 -28.266 -0.985 1.00 88.75 481 ALA A O 1
ATOM 3755 N N . LEU A 1 482 ? 4.162 -26.038 -1.217 1.00 87.06 482 LEU A N 1
ATOM 3756 C CA . LEU A 1 482 ? 5.600 -25.856 -1.454 1.00 87.06 482 LEU A CA 1
ATOM 3757 C C . LEU A 1 482 ? 6.479 -26.500 -0.375 1.00 87.06 482 LEU A C 1
ATOM 3759 O O . LEU A 1 482 ? 6.104 -26.580 0.798 1.00 87.06 482 LEU A O 1
ATOM 3763 N N . ALA A 1 483 ? 7.677 -26.935 -0.761 1.00 86.69 483 ALA A N 1
ATOM 3764 C CA . ALA A 1 483 ? 8.692 -27.374 0.192 1.00 86.69 483 ALA A CA 1
ATOM 3765 C C . ALA A 1 483 ? 9.008 -26.244 1.188 1.00 86.69 483 ALA A C 1
ATOM 3767 O O . ALA A 1 483 ? 9.230 -25.100 0.789 1.00 86.69 483 ALA A O 1
ATOM 3768 N N . ILE A 1 484 ? 8.992 -26.561 2.483 1.00 83.81 484 ILE A N 1
ATOM 3769 C CA . ILE A 1 484 ? 9.176 -25.576 3.551 1.00 83.81 484 ILE A CA 1
ATOM 3770 C C . ILE A 1 484 ? 10.676 -25.362 3.772 1.00 83.81 484 ILE A C 1
ATOM 3772 O O . ILE A 1 484 ? 11.373 -26.324 4.090 1.00 83.81 484 ILE A O 1
ATOM 3776 N N . PRO A 1 485 ? 11.197 -24.129 3.643 1.00 86.75 485 PRO A N 1
ATOM 3777 C CA . PRO A 1 485 ? 12.595 -23.861 3.943 1.00 86.75 485 PRO A CA 1
ATOM 3778 C C . PRO A 1 485 ? 12.900 -24.029 5.434 1.00 86.75 485 PRO A C 1
ATOM 3780 O O . PRO A 1 485 ? 12.073 -23.726 6.293 1.00 86.75 485 PRO A O 1
ATOM 3783 N N . SER A 1 486 ? 14.120 -24.465 5.747 1.00 86.81 486 SER A N 1
ATOM 3784 C CA . SER A 1 486 ? 14.573 -24.700 7.123 1.00 86.81 486 SER A CA 1
ATOM 3785 C C . SER A 1 486 ? 14.809 -23.416 7.930 1.00 86.81 486 SER A C 1
ATOM 3787 O O . SER A 1 486 ? 14.902 -23.480 9.157 1.00 86.81 486 SER A O 1
ATOM 3789 N N . THR A 1 487 ? 14.887 -22.251 7.273 1.00 92.81 487 THR A N 1
ATOM 3790 C CA . THR A 1 487 ? 15.079 -20.943 7.916 1.00 92.81 487 THR A CA 1
ATOM 3791 C C . THR A 1 487 ? 14.028 -19.920 7.483 1.00 92.81 487 THR A C 1
ATOM 3793 O O . THR A 1 487 ? 13.470 -19.986 6.385 1.00 92.81 487 THR A O 1
ATOM 3796 N N . PHE A 1 488 ? 13.785 -18.920 8.339 1.00 94.19 488 PHE A N 1
ATOM 3797 C CA . PHE A 1 488 ? 12.848 -17.841 8.029 1.00 94.19 488 PHE A CA 1
ATOM 3798 C C . PHE A 1 488 ? 13.376 -16.942 6.903 1.00 94.19 488 PHE A C 1
ATOM 3800 O O . PHE A 1 488 ? 12.591 -16.465 6.095 1.00 94.19 488 PHE A O 1
ATOM 3807 N N . SER A 1 489 ? 14.697 -16.760 6.793 1.00 95.06 489 SER A N 1
ATOM 3808 C CA . SER A 1 489 ? 15.322 -15.934 5.749 1.00 95.06 489 SER A CA 1
ATOM 3809 C C . SER A 1 489 ? 15.159 -16.532 4.342 1.00 95.06 489 SER A C 1
ATOM 3811 O O . SER A 1 489 ? 14.909 -15.806 3.375 1.00 95.06 489 SER A O 1
ATOM 3813 N N . ASP A 1 490 ? 15.205 -17.860 4.225 1.00 93.38 490 ASP A N 1
ATOM 3814 C CA . ASP A 1 490 ? 14.937 -18.558 2.963 1.00 93.38 490 ASP A CA 1
ATOM 3815 C C . ASP A 1 490 ? 13.454 -18.474 2.573 1.00 93.38 490 ASP A C 1
ATOM 3817 O O . ASP A 1 490 ? 13.119 -18.207 1.419 1.00 93.38 490 ASP A O 1
ATOM 3821 N N . LEU A 1 491 ? 12.549 -18.657 3.542 1.00 93.75 491 LEU A N 1
ATOM 3822 C CA . LEU A 1 491 ? 11.106 -18.503 3.332 1.00 93.75 491 LEU A CA 1
ATOM 3823 C C . LEU A 1 491 ? 10.743 -17.053 2.968 1.00 93.75 491 LEU A C 1
ATOM 3825 O O . LEU A 1 491 ? 9.930 -16.819 2.070 1.00 93.75 491 LEU A O 1
ATOM 3829 N N . TRP A 1 492 ? 11.403 -16.086 3.608 1.00 95.56 492 TRP A N 1
ATOM 3830 C CA . TRP A 1 492 ? 11.280 -14.659 3.336 1.00 95.56 492 TRP A CA 1
ATOM 3831 C C . TRP A 1 492 ? 11.607 -14.315 1.887 1.00 95.56 492 TRP A C 1
ATOM 3833 O O . TRP A 1 492 ? 10.762 -13.799 1.154 1.00 95.56 492 TRP A O 1
ATOM 3843 N N . SER A 1 493 ? 12.840 -14.624 1.484 1.00 93.38 493 SER A N 1
ATOM 3844 C CA . SER A 1 493 ? 13.408 -14.232 0.194 1.00 93.38 493 SER A CA 1
ATOM 3845 C C . SER A 1 493 ? 12.730 -14.912 -0.998 1.00 93.38 493 SER A C 1
ATOM 3847 O O . SER A 1 493 ? 12.632 -14.303 -2.063 1.00 93.38 493 SER A O 1
ATOM 3849 N N . LYS A 1 494 ? 12.229 -16.142 -0.822 1.00 92.00 494 LYS A N 1
ATOM 3850 C CA . LYS A 1 494 ? 11.580 -16.924 -1.888 1.00 92.00 494 LYS A CA 1
ATOM 3851 C C . LYS A 1 494 ? 10.069 -16.723 -1.987 1.00 92.00 494 LYS A C 1
ATOM 3853 O O . LYS A 1 494 ? 9.520 -16.852 -3.077 1.00 92.00 494 LYS A O 1
ATOM 3858 N N . VAL A 1 495 ? 9.384 -16.442 -0.874 1.00 93.81 495 VAL A N 1
ATOM 3859 C CA . VAL A 1 495 ? 7.909 -16.417 -0.827 1.00 93.81 495 VAL A CA 1
ATOM 3860 C C . VAL A 1 495 ? 7.373 -15.150 -0.165 1.00 93.81 495 VAL A C 1
ATOM 3862 O O . VAL A 1 495 ? 6.597 -14.424 -0.789 1.00 93.81 495 VAL A O 1
ATOM 3865 N N . LEU A 1 496 ? 7.752 -14.869 1.088 1.00 95.94 496 LEU A N 1
ATOM 3866 C CA . LEU A 1 496 ? 7.019 -13.881 1.895 1.00 95.94 496 LEU A CA 1
ATOM 3867 C C . LEU A 1 496 ? 7.174 -12.450 1.382 1.00 95.94 496 LEU A C 1
ATOM 3869 O O . LEU A 1 496 ? 6.186 -11.730 1.388 1.00 95.94 496 LEU A O 1
ATOM 3873 N N . ILE A 1 497 ? 8.331 -12.065 0.837 1.00 94.81 497 ILE A N 1
ATOM 3874 C CA . ILE A 1 497 ? 8.536 -10.728 0.249 1.00 94.81 497 ILE A CA 1
ATOM 3875 C C . ILE A 1 497 ? 7.553 -10.419 -0.901 1.00 94.81 497 ILE A C 1
ATOM 3877 O O . ILE A 1 497 ? 7.122 -9.280 -1.092 1.00 94.81 497 ILE A O 1
ATOM 3881 N N . TYR A 1 498 ? 7.149 -11.439 -1.664 1.00 94.75 498 TYR A N 1
ATOM 3882 C CA . TYR A 1 498 ? 6.165 -11.293 -2.737 1.00 94.75 498 TYR A CA 1
ATOM 3883 C C . TYR A 1 498 ? 4.735 -11.288 -2.192 1.00 94.75 498 TYR A C 1
ATOM 3885 O O . TYR A 1 498 ? 3.907 -10.511 -2.668 1.00 94.75 498 TYR A O 1
ATOM 3893 N N . LEU A 1 499 ? 4.451 -12.105 -1.171 1.00 95.44 499 LEU A N 1
ATOM 3894 C CA . LEU A 1 499 ? 3.157 -12.100 -0.484 1.00 95.44 499 LEU A CA 1
ATOM 3895 C C . LEU A 1 499 ? 2.916 -10.799 0.286 1.00 95.44 499 LEU A C 1
ATOM 3897 O O . LEU A 1 499 ? 1.801 -10.302 0.262 1.00 95.44 499 LEU A O 1
ATOM 3901 N N . GLU A 1 500 ? 3.942 -10.206 0.891 1.00 95.81 500 GLU A N 1
ATOM 3902 C CA . GLU A 1 500 ? 3.901 -8.887 1.526 1.00 95.81 500 GLU A CA 1
ATOM 3903 C C . GLU A 1 500 ? 3.491 -7.810 0.521 1.00 95.81 500 GLU A C 1
ATOM 3905 O O . GLU A 1 500 ? 2.491 -7.120 0.716 1.00 95.81 500 GLU A O 1
ATOM 3910 N N . ARG A 1 501 ? 4.191 -7.740 -0.621 1.00 93.75 501 ARG A N 1
ATOM 3911 C CA . ARG A 1 501 ? 3.859 -6.832 -1.729 1.00 93.75 501 ARG A CA 1
ATOM 3912 C C . ARG A 1 501 ? 2.412 -7.018 -2.200 1.00 93.75 501 ARG A C 1
ATOM 3914 O O . ARG A 1 501 ? 1.688 -6.040 -2.370 1.00 93.75 501 ARG A O 1
ATOM 3921 N N . LEU A 1 502 ? 1.989 -8.263 -2.420 1.00 93.00 502 LEU A N 1
ATOM 3922 C CA . LEU A 1 502 ? 0.631 -8.585 -2.873 1.00 93.00 502 LEU A CA 1
ATOM 3923 C C . LEU A 1 502 ? -0.430 -8.352 -1.791 1.00 93.00 502 LEU A C 1
ATOM 3925 O O . LEU A 1 502 ? -1.578 -8.076 -2.123 1.00 93.00 502 LEU A O 1
ATOM 3929 N N . PHE A 1 503 ? -0.076 -8.424 -0.511 1.00 93.44 503 PHE A N 1
ATOM 3930 C CA . PHE A 1 503 ? -0.979 -8.114 0.586 1.00 93.44 503 PHE A CA 1
ATOM 3931 C C . PHE A 1 503 ? -1.167 -6.599 0.715 1.00 93.44 503 PHE A C 1
ATOM 3933 O O . PHE A 1 503 ? -2.294 -6.118 0.636 1.00 93.44 503 PHE A O 1
ATOM 3940 N N . LEU A 1 504 ? -0.077 -5.831 0.799 1.00 89.94 504 LEU A N 1
ATOM 3941 C CA . LEU A 1 504 ? -0.125 -4.371 0.925 1.00 89.94 504 LEU A CA 1
ATOM 3942 C C . LEU A 1 504 ? -0.836 -3.712 -0.272 1.00 89.94 504 LEU A C 1
ATOM 3944 O O . LEU A 1 504 ? -1.717 -2.878 -0.074 1.00 89.94 504 LEU A O 1
ATOM 3948 N N . PHE A 1 505 ? -0.539 -4.128 -1.510 1.00 87.62 505 PHE A N 1
ATOM 3949 C CA . PHE A 1 505 ? -1.075 -3.481 -2.722 1.00 87.62 505 PHE A CA 1
ATOM 3950 C C . PHE A 1 505 ? -2.229 -4.227 -3.417 1.00 87.62 505 PHE A C 1
ATOM 3952 O O . PHE A 1 505 ? -2.819 -3.689 -4.355 1.00 87.62 505 PHE A O 1
ATOM 3959 N N . GLY A 1 506 ? -2.553 -5.455 -3.002 1.00 88.69 506 GLY A N 1
ATOM 3960 C CA . GLY A 1 506 ? -3.593 -6.272 -3.634 1.00 88.69 506 GLY A CA 1
ATOM 3961 C C . GLY A 1 506 ? -5.015 -5.973 -3.160 1.00 88.69 506 GLY A C 1
ATOM 3962 O O . GLY A 1 506 ? -5.262 -5.186 -2.249 1.00 88.69 506 GLY A O 1
ATOM 3963 N N . THR A 1 507 ? -5.985 -6.639 -3.790 1.00 89.12 507 THR A N 1
ATOM 3964 C CA . THR A 1 507 ? -7.404 -6.518 -3.417 1.00 89.12 507 THR A CA 1
ATOM 3965 C C . THR A 1 507 ? -7.722 -7.260 -2.115 1.00 89.12 507 THR A C 1
ATOM 3967 O O . THR A 1 507 ? -7.042 -8.221 -1.757 1.00 89.12 507 THR A O 1
ATOM 3970 N N . ALA A 1 508 ? -8.830 -6.908 -1.453 1.00 88.31 508 ALA A N 1
ATOM 3971 C CA . ALA A 1 508 ? -9.316 -7.613 -0.258 1.00 88.31 508 ALA A CA 1
ATOM 3972 C C . ALA A 1 508 ? -9.462 -9.142 -0.451 1.00 88.31 508 ALA A C 1
ATOM 3974 O O . ALA A 1 508 ? -9.203 -9.906 0.475 1.00 88.31 508 ALA A O 1
ATOM 3975 N N . LYS A 1 509 ? -9.809 -9.609 -1.664 1.00 89.44 509 LYS A N 1
ATOM 3976 C CA . LYS A 1 509 ? -9.856 -11.048 -1.992 1.00 89.44 509 LYS A CA 1
ATOM 3977 C C . LYS A 1 509 ? -8.464 -11.688 -2.001 1.00 89.44 509 LYS A C 1
ATOM 3979 O O . LYS A 1 509 ? -8.303 -12.788 -1.486 1.00 89.44 509 LYS A O 1
ATOM 3984 N N . VAL A 1 510 ? -7.469 -11.000 -2.565 1.00 91.00 510 VAL A N 1
ATOM 3985 C CA . VAL A 1 510 ? -6.066 -11.452 -2.578 1.00 91.00 510 VAL A CA 1
ATOM 3986 C C . VAL A 1 510 ? -5.516 -11.482 -1.154 1.00 91.00 510 VAL A C 1
ATOM 3988 O O . VAL A 1 510 ? -4.957 -12.492 -0.746 1.00 91.00 510 VAL A O 1
ATOM 3991 N N . ARG A 1 511 ? -5.765 -10.440 -0.354 1.00 92.25 511 ARG A N 1
ATOM 3992 C CA . ARG A 1 511 ? -5.384 -10.382 1.069 1.00 92.25 511 ARG A CA 1
ATOM 3993 C C . ARG A 1 511 ? -5.979 -11.522 1.888 1.00 92.25 511 ARG A C 1
ATOM 3995 O O . ARG A 1 511 ? -5.253 -12.186 2.627 1.00 92.25 511 ARG A O 1
ATOM 4002 N N . TYR A 1 512 ? -7.277 -11.775 1.709 1.00 92.94 512 TYR A N 1
ATOM 4003 C CA . TYR A 1 512 ? -7.969 -12.906 2.322 1.00 92.94 512 TYR A CA 1
ATOM 4004 C C . TYR A 1 512 ? -7.303 -14.233 1.945 1.00 92.94 512 TYR A C 1
ATOM 4006 O O . TYR A 1 512 ? -6.940 -15.006 2.826 1.00 92.94 512 TYR A O 1
ATOM 4014 N N . ALA A 1 513 ? -7.073 -14.467 0.652 1.00 93.44 513 ALA A N 1
ATOM 4015 C CA . ALA A 1 513 ? -6.464 -15.696 0.156 1.00 93.44 513 ALA A CA 1
ATOM 4016 C C . ALA A 1 513 ? -5.012 -15.893 0.630 1.00 93.44 513 ALA A C 1
ATOM 4018 O O . ALA A 1 513 ? -4.636 -17.011 0.978 1.00 93.44 513 ALA A O 1
ATOM 4019 N N . ILE A 1 514 ? -4.223 -14.817 0.732 1.00 95.19 514 ILE A N 1
ATOM 4020 C CA . ILE A 1 514 ? -2.871 -14.853 1.304 1.00 95.19 514 ILE A CA 1
ATOM 4021 C C . ILE A 1 514 ? -2.926 -15.292 2.769 1.00 95.19 514 ILE A C 1
ATOM 4023 O O . ILE A 1 514 ? -2.255 -16.249 3.138 1.00 95.19 514 ILE A O 1
ATOM 4027 N N . VAL A 1 515 ? -3.717 -14.631 3.618 1.00 95.69 515 VAL A N 1
ATOM 4028 C CA . VAL A 1 515 ? -3.690 -14.896 5.068 1.00 95.69 515 VAL A CA 1
ATOM 4029 C C . VAL A 1 515 ? -4.451 -16.178 5.433 1.00 95.69 515 VAL A C 1
ATOM 4031 O O . VAL A 1 515 ? -3.893 -17.055 6.098 1.00 95.69 515 VAL A O 1
ATOM 4034 N N . ALA A 1 516 ? -5.700 -16.321 4.982 1.00 94.50 516 ALA A N 1
ATOM 4035 C CA . ALA A 1 516 ? -6.572 -17.453 5.312 1.00 94.50 516 ALA A CA 1
ATOM 4036 C C . ALA A 1 516 ? -6.185 -18.746 4.577 1.00 94.50 516 ALA A C 1
ATOM 4038 O O . ALA A 1 516 ? -6.340 -19.832 5.128 1.00 94.50 516 ALA A O 1
ATOM 4039 N N . GLY A 1 517 ? -5.689 -18.634 3.340 1.00 94.25 517 GLY A N 1
ATOM 4040 C CA . GLY A 1 517 ? -5.188 -19.759 2.550 1.00 94.25 517 GLY A CA 1
ATOM 4041 C C . GLY A 1 517 ? -3.703 -19.994 2.806 1.00 94.25 517 GLY A C 1
ATOM 4042 O O . GLY A 1 517 ? -3.327 -20.883 3.575 1.00 94.25 517 GLY A O 1
ATOM 4043 N N . THR A 1 518 ? -2.854 -19.178 2.178 1.00 95.31 518 THR A N 1
ATOM 4044 C CA . THR A 1 518 ? -1.406 -19.418 2.119 1.00 95.31 518 THR A CA 1
ATOM 4045 C C . THR A 1 518 ? -0.741 -19.463 3.492 1.00 95.31 518 THR A C 1
ATOM 4047 O O . THR A 1 518 ? -0.153 -20.480 3.858 1.00 95.31 518 THR A O 1
ATOM 4050 N N . LEU A 1 519 ? -0.816 -18.378 4.269 1.00 96.44 519 LEU A N 1
ATOM 4051 C CA . LEU A 1 519 ? -0.063 -18.243 5.518 1.00 96.44 519 LEU A CA 1
ATOM 4052 C C . LEU A 1 519 ? -0.586 -19.193 6.601 1.00 96.44 519 LEU A C 1
ATOM 4054 O O . LEU A 1 519 ? 0.208 -19.795 7.321 1.00 96.44 519 LEU A O 1
ATOM 4058 N N . SER A 1 520 ? -1.904 -19.390 6.674 1.00 96.25 520 SER A N 1
ATOM 4059 C CA . SER A 1 520 ? -2.534 -20.346 7.594 1.00 96.25 520 SER A CA 1
ATOM 4060 C C . SER A 1 520 ? -2.148 -21.799 7.286 1.00 96.25 520 SER A C 1
ATOM 4062 O O . SER A 1 520 ? -1.860 -22.576 8.202 1.00 96.25 520 SER A O 1
ATOM 4064 N N . SER A 1 521 ? -2.078 -22.185 6.008 1.00 94.12 521 SER A N 1
ATOM 4065 C CA . SER A 1 521 ? -1.659 -23.541 5.632 1.00 94.12 521 SER A CA 1
ATOM 4066 C C . SER A 1 521 ? -0.153 -23.761 5.822 1.00 94.12 521 SER A C 1
ATOM 4068 O O . SER A 1 521 ? 0.253 -24.756 6.430 1.00 94.12 521 SER A O 1
ATOM 4070 N N . LEU A 1 522 ? 0.682 -22.792 5.420 1.00 93.50 522 LEU A N 1
ATOM 4071 C CA . LEU A 1 522 ? 2.125 -22.818 5.687 1.00 93.50 522 LEU A CA 1
ATOM 4072 C C . LEU A 1 522 ? 2.415 -22.919 7.189 1.00 93.50 522 LEU A C 1
ATOM 4074 O O . LEU A 1 522 ? 3.232 -23.746 7.584 1.00 93.50 522 LEU A O 1
ATOM 4078 N N . LEU A 1 523 ? 1.704 -22.166 8.037 1.00 95.31 523 LEU A N 1
ATOM 4079 C CA . LEU A 1 523 ? 1.825 -22.259 9.494 1.00 95.31 523 LEU A CA 1
ATOM 4080 C C . LEU A 1 523 ? 1.430 -23.642 10.029 1.00 95.31 523 LEU A C 1
ATOM 4082 O O . LEU A 1 523 ? 2.141 -24.207 10.861 1.00 95.31 523 LEU A O 1
ATOM 4086 N N . SER A 1 524 ? 0.318 -24.199 9.542 1.00 93.88 524 SER A N 1
ATOM 4087 C CA . SER A 1 524 ? -0.149 -25.537 9.931 1.00 93.88 524 SER A CA 1
ATOM 4088 C C . SER A 1 524 ? 0.901 -26.603 9.618 1.00 93.88 524 SER A C 1
ATOM 4090 O O . SER A 1 524 ? 1.184 -27.468 10.447 1.00 93.88 524 SER A O 1
ATOM 4092 N N . ARG A 1 525 ? 1.518 -26.530 8.432 1.00 91.12 525 ARG A N 1
ATOM 4093 C CA . ARG A 1 525 ? 2.591 -27.443 8.029 1.00 91.12 525 ARG A CA 1
ATOM 4094 C C . ARG A 1 525 ? 3.870 -27.187 8.831 1.00 91.12 525 ARG A C 1
ATOM 4096 O O . ARG A 1 525 ? 4.403 -28.140 9.387 1.00 91.12 525 ARG A O 1
ATOM 4103 N N . LEU A 1 526 ? 4.301 -25.935 9.004 1.00 91.62 526 LEU A N 1
ATOM 4104 C CA . LEU A 1 526 ? 5.450 -25.539 9.839 1.00 91.62 526 LEU A CA 1
ATOM 4105 C C . LEU A 1 526 ? 5.359 -26.065 11.282 1.00 91.62 526 LEU A C 1
ATOM 4107 O O . LEU A 1 526 ? 6.357 -26.516 11.840 1.00 91.62 526 LEU A O 1
ATOM 4111 N N . ALA A 1 527 ? 4.168 -26.035 11.886 1.00 91.44 527 ALA A N 1
ATOM 4112 C CA . ALA A 1 527 ? 3.941 -26.524 13.246 1.00 91.44 527 ALA A CA 1
ATOM 4113 C C . ALA A 1 527 ? 3.953 -28.064 13.360 1.00 91.44 527 ALA A C 1
ATOM 4115 O O . ALA A 1 527 ? 4.236 -28.600 14.436 1.00 91.44 527 ALA A O 1
ATOM 4116 N N . ARG A 1 528 ? 3.652 -28.782 12.267 1.00 88.38 528 ARG A N 1
ATOM 4117 C CA . ARG A 1 528 ? 3.594 -30.256 12.207 1.00 88.38 528 ARG A CA 1
ATOM 4118 C C . ARG A 1 528 ? 4.893 -30.897 11.708 1.00 88.38 528 ARG A C 1
ATOM 4120 O O . ARG A 1 528 ? 5.239 -31.985 12.166 1.00 88.38 528 ARG A O 1
ATOM 4127 N N . HIS A 1 529 ? 5.613 -30.235 10.806 1.00 80.75 529 HIS A N 1
ATOM 4128 C CA . HIS A 1 529 ? 6.891 -30.685 10.254 1.00 80.75 529 HIS A CA 1
ATOM 4129 C C . HIS A 1 529 ? 7.903 -30.895 11.399 1.00 80.75 529 HIS A C 1
ATOM 4131 O O . HIS A 1 529 ? 7.942 -30.116 12.355 1.00 80.75 529 HIS A O 1
ATOM 4137 N N . GLY A 1 530 ? 8.652 -32.002 11.387 1.00 65.75 530 GLY A N 1
ATOM 4138 C CA . GLY A 1 530 ? 9.480 -32.415 12.532 1.00 65.75 530 GLY A CA 1
ATOM 4139 C C . GLY A 1 530 ? 8.707 -33.025 13.717 1.00 65.75 530 GLY A C 1
ATOM 4140 O O . GLY A 1 530 ? 9.111 -32.856 14.870 1.00 65.75 530 GLY A O 1
ATOM 4141 N N . ARG A 1 531 ? 7.558 -33.680 13.491 1.00 66.56 531 ARG A N 1
ATOM 4142 C CA . ARG A 1 531 ? 7.082 -34.745 14.407 1.00 66.56 531 ARG A CA 1
ATOM 4143 C C . ARG A 1 531 ? 7.802 -36.079 14.172 1.00 66.56 531 ARG A C 1
ATOM 4145 O O . ARG A 1 531 ? 7.830 -36.903 15.078 1.00 66.56 531 ARG A O 1
ATOM 4152 N N . GLU A 1 532 ? 8.370 -36.265 12.983 1.00 63.44 532 GLU A N 1
ATOM 4153 C CA . GLU A 1 532 ? 8.944 -37.533 12.508 1.00 63.44 532 GLU A CA 1
ATOM 4154 C C . GLU A 1 532 ? 10.476 -37.459 12.385 1.00 63.44 532 GLU A C 1
ATOM 4156 O O . GLU A 1 532 ? 11.191 -38.362 12.819 1.00 63.44 532 GLU A O 1
ATOM 4161 N N . GLU A 1 533 ? 11.006 -36.343 11.883 1.00 60.16 533 GLU A N 1
ATOM 4162 C CA . GLU A 1 533 ? 12.450 -36.117 11.788 1.00 60.16 533 GLU A CA 1
ATOM 4163 C C . GLU A 1 533 ? 13.043 -35.594 13.103 1.00 60.16 533 GLU A C 1
ATOM 4165 O O . GLU A 1 533 ? 12.476 -34.716 13.756 1.00 60.16 533 GLU A O 1
ATOM 4170 N N . HIS A 1 534 ? 14.231 -36.090 13.465 1.00 54.53 534 HIS A N 1
ATOM 4171 C CA . HIS A 1 534 ? 14.939 -35.796 14.724 1.00 54.53 534 HIS A CA 1
ATOM 4172 C C . HIS A 1 534 ? 15.572 -34.382 14.776 1.00 54.53 534 HIS A C 1
ATOM 4174 O O . HIS A 1 534 ? 16.593 -34.159 15.429 1.00 54.53 534 HIS A O 1
ATOM 4180 N N . GLY A 1 535 ? 14.989 -33.412 14.069 1.00 62.12 535 GLY A N 1
ATOM 4181 C CA . GLY A 1 535 ? 15.449 -32.027 14.036 1.00 62.12 535 GLY A CA 1
ATOM 4182 C C . GLY A 1 535 ? 15.300 -31.318 15.387 1.00 62.12 535 GLY A C 1
ATOM 4183 O O . GLY A 1 535 ? 14.426 -31.629 16.198 1.00 62.12 535 GLY A O 1
ATOM 4184 N N . SER A 1 536 ? 16.143 -30.311 15.629 1.00 72.69 536 SER A N 1
ATOM 4185 C CA . SER A 1 536 ? 16.083 -29.517 16.862 1.00 72.69 536 SER A CA 1
ATOM 4186 C C . SER A 1 536 ? 14.746 -28.776 16.979 1.00 72.69 536 SER A C 1
ATOM 4188 O O . SER A 1 536 ? 14.487 -27.817 16.247 1.00 72.69 536 SER A O 1
ATOM 4190 N N . SER A 1 537 ? 13.911 -29.174 17.949 1.00 83.69 537 SER A N 1
ATOM 4191 C CA . SER A 1 537 ? 12.608 -28.540 18.218 1.00 83.69 537 SER A CA 1
ATOM 4192 C C . SER A 1 537 ? 12.712 -27.021 18.421 1.00 83.69 537 SER A C 1
ATOM 4194 O O . SER A 1 537 ? 11.773 -26.299 18.086 1.00 83.69 537 SER A O 1
ATOM 4196 N N . ALA A 1 538 ? 13.855 -26.528 18.913 1.00 87.88 538 ALA A N 1
ATOM 4197 C CA . ALA A 1 538 ? 14.120 -25.104 19.099 1.00 87.88 538 ALA A CA 1
ATOM 4198 C C . ALA A 1 538 ? 14.228 -24.332 17.769 1.00 87.88 538 ALA A C 1
ATOM 4200 O O . ALA A 1 538 ? 13.758 -23.199 17.679 1.00 87.88 538 ALA A O 1
ATOM 4201 N N . ALA A 1 539 ? 14.794 -24.939 16.717 1.00 89.25 539 ALA A N 1
ATOM 4202 C CA . ALA A 1 539 ? 14.885 -24.311 15.397 1.00 89.25 539 ALA A CA 1
ATOM 4203 C C . ALA A 1 539 ? 13.489 -24.126 14.778 1.00 89.25 539 ALA A C 1
ATOM 4205 O O . ALA A 1 539 ? 13.157 -23.034 14.316 1.00 89.25 539 ALA A O 1
ATOM 4206 N N . ARG A 1 540 ? 12.628 -25.150 14.876 1.00 88.69 540 ARG A N 1
ATOM 4207 C CA . ARG A 1 540 ? 11.218 -25.057 14.464 1.00 88.69 540 ARG A CA 1
ATOM 4208 C C . ARG A 1 540 ? 10.446 -24.020 15.279 1.00 88.69 540 ARG A C 1
ATOM 4210 O O . ARG A 1 540 ? 9.708 -23.232 14.701 1.00 88.69 540 ARG A O 1
ATOM 4217 N N . GLN A 1 541 ? 10.606 -24.006 16.606 1.00 90.31 541 GLN A N 1
ATOM 4218 C CA . GLN A 1 541 ? 9.960 -23.011 17.472 1.00 90.31 541 GLN A CA 1
ATOM 4219 C C . GLN A 1 541 ? 10.355 -21.583 17.078 1.00 90.31 541 GLN A C 1
ATOM 4221 O O . GLN A 1 541 ? 9.472 -20.739 16.944 1.00 90.31 541 GLN A O 1
ATOM 4226 N N . ARG A 1 542 ? 11.646 -21.328 16.815 1.00 92.44 542 ARG A N 1
ATOM 4227 C CA . ARG A 1 542 ? 12.129 -20.041 16.294 1.00 92.44 542 ARG A CA 1
ATOM 4228 C C . ARG A 1 542 ? 11.472 -19.690 14.956 1.00 92.44 542 ARG A C 1
ATOM 4230 O O . ARG A 1 542 ? 10.890 -18.617 14.855 1.00 92.44 542 ARG A O 1
ATOM 4237 N N . LEU A 1 543 ? 11.503 -20.596 13.977 1.00 93.25 543 LEU A N 1
ATOM 4238 C CA . LEU A 1 543 ? 10.922 -20.378 12.647 1.00 93.25 543 LEU A CA 1
ATOM 4239 C C . LEU A 1 543 ? 9.420 -20.050 12.712 1.00 93.25 543 LEU A C 1
ATOM 4241 O O . LEU A 1 543 ? 8.964 -19.081 12.110 1.00 93.25 543 LEU A O 1
ATOM 4245 N N . VAL A 1 544 ? 8.654 -20.818 13.491 1.00 94.62 544 VAL A N 1
ATOM 4246 C CA . VAL A 1 544 ? 7.218 -20.580 13.714 1.00 94.62 544 VAL A CA 1
ATOM 4247 C C . VAL A 1 544 ? 6.978 -19.243 14.422 1.00 94.62 544 VAL A C 1
ATOM 4249 O O . VAL A 1 544 ? 6.079 -18.497 14.036 1.00 94.62 544 VAL A O 1
ATOM 4252 N N . LYS A 1 545 ? 7.788 -18.902 15.431 1.00 94.44 545 LYS A N 1
ATOM 4253 C CA . LYS A 1 545 ? 7.691 -17.631 16.161 1.00 94.44 545 LYS A CA 1
ATOM 4254 C C . LYS A 1 545 ? 7.968 -16.427 15.257 1.00 94.44 545 LYS A C 1
ATOM 4256 O O . LYS A 1 545 ? 7.210 -15.462 15.303 1.00 94.44 545 LYS A O 1
ATOM 4261 N N . GLU A 1 546 ? 9.016 -16.488 14.437 1.00 95.50 546 GLU A N 1
ATOM 4262 C CA . GLU A 1 546 ? 9.378 -15.445 13.466 1.00 95.50 546 GLU A CA 1
ATOM 4263 C C . GLU A 1 546 ? 8.283 -15.282 12.401 1.00 95.50 546 GLU A C 1
ATOM 4265 O O . GLU A 1 546 ? 7.833 -14.164 12.149 1.00 95.50 546 GLU A O 1
ATOM 4270 N N . PHE A 1 547 ? 7.752 -16.390 11.875 1.00 96.56 547 PHE A N 1
ATOM 4271 C CA . PHE A 1 547 ? 6.662 -16.387 10.896 1.00 96.56 547 PHE A CA 1
ATOM 4272 C C . PHE A 1 547 ? 5.360 -15.768 11.426 1.00 96.56 547 PHE A C 1
ATOM 4274 O O . PHE A 1 547 ? 4.749 -14.929 10.756 1.00 96.56 547 PHE A O 1
ATOM 4281 N N . VAL A 1 548 ? 4.932 -16.138 12.640 1.00 96.00 548 VAL A N 1
ATOM 4282 C CA . VAL A 1 548 ? 3.739 -15.537 13.259 1.00 96.00 548 VAL A CA 1
ATOM 4283 C C . VAL A 1 548 ? 4.001 -14.074 13.628 1.00 96.00 548 VAL A C 1
ATOM 4285 O O . VAL A 1 548 ? 3.119 -13.242 13.446 1.00 96.00 548 VAL A O 1
ATOM 4288 N N . HIS A 1 549 ? 5.208 -13.716 14.081 1.00 94.81 549 HIS A N 1
ATOM 4289 C CA . HIS A 1 549 ? 5.538 -12.322 14.385 1.00 94.81 549 HIS A CA 1
ATOM 4290 C C . HIS A 1 549 ? 5.497 -11.421 13.143 1.00 94.81 549 HIS A C 1
ATOM 4292 O O . HIS A 1 549 ? 4.893 -10.350 13.205 1.00 94.81 549 HIS A O 1
ATOM 4298 N N . TRP A 1 550 ? 6.054 -11.864 12.012 1.00 96.56 550 TRP A N 1
ATOM 4299 C CA . TRP A 1 550 ? 5.922 -11.131 10.752 1.00 96.56 550 TRP A CA 1
ATOM 4300 C C . TRP A 1 550 ? 4.462 -11.047 10.287 1.00 96.56 550 TRP A C 1
ATOM 4302 O O . TRP A 1 550 ? 3.993 -9.962 9.952 1.00 96.56 550 TRP A O 1
ATOM 4312 N N . THR A 1 551 ? 3.707 -12.151 10.337 1.00 96.44 551 THR A N 1
ATOM 4313 C CA . THR A 1 551 ? 2.287 -12.121 9.939 1.00 96.44 551 THR A CA 1
ATOM 4314 C C . THR A 1 551 ? 1.488 -11.145 10.813 1.00 96.44 551 THR A C 1
ATOM 4316 O O . THR A 1 551 ? 0.645 -10.407 10.308 1.00 96.44 551 THR A O 1
ATOM 4319 N N . ASN A 1 552 ? 1.797 -11.058 12.112 1.00 94.31 552 ASN A N 1
ATOM 4320 C CA . ASN A 1 552 ? 1.211 -10.060 13.008 1.00 94.31 552 ASN A CA 1
ATOM 4321 C C . ASN A 1 552 ? 1.560 -8.622 12.588 1.00 94.31 552 ASN A C 1
ATOM 4323 O O . ASN A 1 552 ? 0.673 -7.772 12.612 1.00 94.31 552 ASN A O 1
ATOM 4327 N N . HIS A 1 553 ? 2.815 -8.345 12.208 1.00 93.06 553 HIS A N 1
ATOM 4328 C CA . HIS A 1 553 ? 3.225 -7.028 11.703 1.00 93.06 553 HIS A CA 1
ATOM 4329 C C . HIS A 1 553 ? 2.414 -6.646 10.460 1.00 93.06 553 HIS A C 1
ATOM 4331 O O . HIS A 1 553 ? 1.776 -5.598 10.440 1.00 93.06 553 HIS A O 1
ATOM 4337 N N . LEU A 1 554 ? 2.356 -7.549 9.478 1.00 93.56 554 LEU A N 1
ATOM 4338 C CA . LEU A 1 554 ? 1.628 -7.370 8.224 1.00 93.56 554 LEU A CA 1
ATOM 4339 C C . LEU A 1 554 ? 0.131 -7.066 8.448 1.00 93.56 554 LEU A C 1
ATOM 4341 O O . LEU A 1 554 ? -0.433 -6.158 7.833 1.00 93.56 554 LEU A O 1
ATOM 4345 N N . LEU A 1 555 ? -0.514 -7.798 9.364 1.00 91.50 555 LEU A N 1
ATOM 4346 C CA . LEU A 1 555 ? -1.917 -7.583 9.737 1.00 91.50 555 LEU A CA 1
ATOM 4347 C C . LEU A 1 555 ? -2.142 -6.234 10.439 1.00 91.50 555 LEU A C 1
ATOM 4349 O O . LEU A 1 555 ? -3.131 -5.552 10.157 1.00 91.50 555 LEU A O 1
ATOM 4353 N N . VAL A 1 556 ? -1.235 -5.831 11.336 1.00 89.06 556 VAL A N 1
ATOM 4354 C CA . VAL A 1 556 ? -1.303 -4.526 12.009 1.00 89.06 556 VAL A CA 1
ATOM 4355 C C . VAL A 1 556 ? -1.123 -3.395 10.997 1.00 89.06 556 VAL A C 1
ATOM 4357 O O . VAL A 1 556 ? -1.954 -2.488 10.972 1.00 89.06 556 VAL A O 1
ATOM 4360 N N . GLU A 1 557 ? -0.123 -3.483 10.120 1.00 87.88 557 GLU A N 1
ATOM 4361 C CA . GLU A 1 557 ? 0.189 -2.480 9.098 1.00 87.88 557 GLU A CA 1
ATOM 4362 C C . GLU A 1 557 ? -0.987 -2.250 8.138 1.00 87.88 557 GLU A C 1
ATOM 4364 O O . GLU A 1 557 ? -1.486 -1.129 8.044 1.00 87.88 557 GLU A O 1
ATOM 4369 N N . SER A 1 558 ? -1.550 -3.305 7.536 1.00 86.19 558 SER A N 1
ATOM 4370 C CA . SER A 1 558 ? -2.743 -3.164 6.681 1.00 86.19 558 SER A CA 1
ATOM 4371 C C . SER A 1 558 ? -3.941 -2.580 7.434 1.00 86.19 558 SER A C 1
ATOM 4373 O O . SER A 1 558 ? -4.715 -1.808 6.866 1.00 86.19 558 SER A O 1
ATOM 4375 N N . SER A 1 559 ? -4.109 -2.905 8.719 1.00 83.06 559 SER A N 1
ATOM 4376 C CA . SER A 1 559 ? -5.188 -2.321 9.525 1.00 83.06 559 SER A CA 1
ATOM 4377 C C . SER A 1 559 ? -4.961 -0.839 9.870 1.00 83.06 559 SER A C 1
ATOM 4379 O O . SER A 1 559 ? -5.898 -0.169 10.298 1.00 83.06 559 SER A O 1
ATOM 4381 N N . LEU A 1 560 ? -3.744 -0.308 9.702 1.00 81.81 560 LEU A N 1
ATOM 4382 C CA . LEU A 1 560 ? -3.436 1.124 9.798 1.00 81.81 560 LEU A CA 1
ATOM 4383 C C . LEU A 1 560 ? -3.611 1.827 8.445 1.00 81.81 560 LEU A C 1
ATOM 4385 O O . LEU A 1 560 ? -4.226 2.890 8.395 1.00 81.81 560 LEU A O 1
ATOM 4389 N N . SER A 1 561 ? -3.140 1.226 7.347 1.00 80.50 561 SER A N 1
ATOM 4390 C CA . SER A 1 561 ? -3.158 1.852 6.015 1.00 80.50 561 SER A CA 1
ATOM 4391 C C . SER A 1 561 ? -4.561 2.117 5.457 1.00 80.50 561 SER A C 1
ATOM 4393 O O . SER A 1 561 ? -4.720 3.014 4.632 1.00 80.50 561 SER A O 1
ATOM 4395 N N . HIS A 1 562 ? -5.577 1.344 5.860 1.00 75.00 562 HIS A N 1
ATOM 4396 C CA . HIS A 1 562 ? -6.876 1.360 5.175 1.00 75.00 562 HIS A CA 1
ATOM 4397 C C . HIS A 1 562 ? -7.923 2.354 5.684 1.00 75.00 562 HIS A C 1
ATOM 4399 O O . HIS A 1 562 ? -8.901 2.575 4.971 1.00 75.00 562 HIS A O 1
ATOM 4405 N N . GLY A 1 563 ? -7.701 3.018 6.826 1.00 58.34 563 GLY A N 1
ATOM 4406 C CA . GLY A 1 563 ? -8.487 4.167 7.315 1.00 58.34 563 GLY A CA 1
ATOM 4407 C C . GLY A 1 563 ? -9.929 3.858 7.749 1.00 58.34 563 GLY A C 1
ATOM 4408 O O . GLY A 1 563 ? -10.315 4.148 8.879 1.00 58.34 563 GLY A O 1
ATOM 4409 N N . SER A 1 564 ? -10.729 3.245 6.878 1.00 58.09 564 SER A N 1
ATOM 4410 C CA . SER A 1 564 ? -11.944 2.529 7.255 1.00 58.09 564 SER A CA 1
ATOM 4411 C C . SER A 1 564 ? -11.591 1.193 7.902 1.00 58.09 564 SER A C 1
ATOM 4413 O O . SER A 1 564 ? -10.625 0.549 7.491 1.00 58.09 564 SER A O 1
ATOM 4415 N N . TRP A 1 565 ? -12.437 0.751 8.837 1.00 54.75 565 TRP A N 1
ATOM 4416 C CA . TRP A 1 565 ? -12.532 -0.632 9.314 1.00 54.75 565 TRP A CA 1
ATOM 4417 C C . TRP A 1 565 ? -12.206 -1.612 8.184 1.00 54.75 565 TRP A C 1
ATOM 4419 O O . TRP A 1 565 ? -12.886 -1.597 7.154 1.00 54.75 565 TRP A O 1
ATOM 4429 N N . GLY A 1 566 ? -11.139 -2.400 8.363 1.00 60.59 566 GLY A N 1
ATOM 4430 C CA . GLY A 1 566 ? -10.682 -3.359 7.357 1.00 60.59 566 GLY A CA 1
ATOM 4431 C C . GLY A 1 566 ? -11.842 -4.233 6.897 1.00 60.59 566 GLY A C 1
ATOM 4432 O O . GLY A 1 566 ? -12.755 -4.521 7.678 1.00 60.59 566 GLY A O 1
ATOM 4433 N N . SER A 1 567 ? -11.841 -4.617 5.621 1.00 73.81 567 SER A N 1
ATOM 4434 C CA . SER A 1 567 ? -12.974 -5.348 5.045 1.00 73.81 567 SER A CA 1
ATOM 4435 C C . SER A 1 567 ? -13.314 -6.575 5.902 1.00 73.81 567 SER A C 1
ATOM 4437 O O . SER A 1 567 ? -12.427 -7.190 6.499 1.00 73.81 567 SER A O 1
ATOM 4439 N N . SER A 1 568 ? -14.591 -6.966 5.973 1.00 83.94 568 SER A N 1
ATOM 4440 C CA . SER A 1 568 ? -15.006 -8.133 6.774 1.00 83.94 568 SER A CA 1
ATOM 4441 C C . SER A 1 568 ? -14.211 -9.401 6.422 1.00 83.94 568 SER A C 1
ATOM 4443 O O . SER A 1 568 ? -13.940 -10.222 7.294 1.00 83.94 568 SER A O 1
ATOM 4445 N N . LEU A 1 569 ? -13.750 -9.497 5.171 1.00 88.25 569 LEU A N 1
ATOM 4446 C CA . LEU A 1 569 ? -12.792 -10.492 4.694 1.00 88.25 569 LEU A CA 1
ATOM 4447 C C . LEU A 1 569 ? -11.437 -10.421 5.421 1.00 88.25 569 LEU A C 1
ATOM 4449 O O . LEU A 1 569 ? -10.988 -11.433 5.940 1.00 88.25 569 LEU A O 1
ATOM 4453 N N . GLU A 1 570 ? -10.778 -9.263 5.502 1.00 88.06 570 GLU A N 1
ATOM 4454 C CA . GLU A 1 570 ? -9.487 -9.121 6.210 1.00 88.06 570 GLU A CA 1
ATOM 4455 C C . GLU A 1 570 ? -9.601 -9.512 7.691 1.00 88.06 570 GLU A C 1
ATOM 4457 O O . GLU A 1 570 ? -8.705 -10.162 8.233 1.00 88.06 570 GLU A O 1
ATOM 4462 N N . SER A 1 571 ? -10.736 -9.180 8.315 1.00 90.12 571 SER A N 1
ATOM 4463 C CA . SER A 1 571 ? -11.062 -9.599 9.682 1.00 90.12 571 SER A CA 1
ATOM 4464 C C . SER A 1 571 ? -11.155 -11.127 9.791 1.00 90.12 571 SER A C 1
ATOM 4466 O O . SER A 1 571 ? -10.430 -11.726 10.583 1.00 90.12 571 SER A O 1
ATOM 4468 N N . GLU A 1 572 ? -11.974 -11.776 8.953 1.00 92.31 572 GLU A N 1
ATOM 4469 C CA . GLU A 1 572 ? -12.130 -13.241 8.952 1.00 92.31 572 GLU A CA 1
ATOM 4470 C C . GLU A 1 572 ? -10.824 -13.971 8.601 1.00 92.31 572 GLU A C 1
ATOM 4472 O O . GLU A 1 572 ? -10.536 -15.032 9.158 1.00 92.31 572 GLU A O 1
ATOM 4477 N N . ALA A 1 573 ? -9.994 -13.404 7.719 1.00 93.06 573 ALA A N 1
ATOM 4478 C CA . ALA A 1 573 ? -8.708 -13.990 7.358 1.00 93.06 573 ALA A CA 1
ATOM 4479 C C . ALA A 1 573 ? -7.746 -14.019 8.548 1.00 93.06 573 ALA A C 1
ATOM 4481 O O . ALA A 1 573 ? -7.149 -15.054 8.844 1.00 93.06 573 ALA A O 1
ATOM 4482 N N . ALA A 1 574 ? -7.638 -12.900 9.264 1.00 94.25 574 ALA A N 1
ATOM 4483 C CA . ALA A 1 574 ? -6.820 -12.807 10.462 1.00 94.25 574 ALA A CA 1
ATOM 4484 C C . ALA A 1 574 ? -7.356 -13.707 11.594 1.00 94.25 574 ALA A C 1
ATOM 4486 O O . ALA A 1 574 ? -6.569 -14.399 12.238 1.00 94.25 574 ALA A O 1
ATOM 4487 N N . ILE A 1 575 ? -8.680 -13.797 11.791 1.00 95.19 575 ILE A N 1
ATOM 4488 C CA . ILE A 1 575 ? -9.276 -14.746 12.751 1.00 95.19 575 ILE A CA 1
ATOM 4489 C C . ILE A 1 575 ? -8.944 -16.192 12.362 1.00 95.19 575 ILE A C 1
ATOM 4491 O O . ILE A 1 575 ? -8.523 -16.973 13.215 1.00 95.19 575 ILE A O 1
ATOM 4495 N N . THR A 1 576 ? -9.075 -16.551 11.082 1.00 95.19 576 THR A N 1
ATOM 4496 C CA . THR A 1 576 ? -8.722 -17.883 10.559 1.00 95.19 576 THR A CA 1
ATOM 4497 C C . THR A 1 576 ? -7.258 -18.222 10.843 1.00 95.19 576 THR A C 1
ATOM 4499 O O . THR A 1 576 ? -6.965 -19.300 11.366 1.00 95.19 576 THR A O 1
ATOM 4502 N N . PHE A 1 577 ? -6.349 -17.275 10.604 1.00 96.75 577 PHE A N 1
ATOM 4503 C CA . PHE A 1 577 ? -4.934 -17.425 10.930 1.00 96.75 577 PHE A CA 1
ATOM 4504 C C . PHE A 1 577 ? -4.700 -17.645 12.432 1.00 96.75 577 PHE A C 1
ATOM 4506 O O . PHE A 1 577 ? -4.027 -18.601 12.818 1.00 96.75 577 PHE A O 1
ATOM 4513 N N . PHE A 1 578 ? -5.310 -16.840 13.308 1.00 97.06 578 PHE A N 1
ATOM 4514 C CA . PHE A 1 578 ? -5.151 -17.020 14.755 1.00 97.06 578 PHE A CA 1
ATOM 4515 C C . PHE A 1 578 ? -5.841 -18.278 15.306 1.00 97.06 578 PHE A C 1
ATOM 4517 O O . PHE A 1 578 ? -5.344 -18.848 16.278 1.00 97.06 578 PHE A O 1
ATOM 4524 N N . ARG A 1 579 ? -6.909 -18.792 14.673 1.00 95.81 579 ARG A N 1
ATOM 4525 C CA . ARG A 1 579 ? -7.448 -20.131 14.989 1.00 95.81 579 ARG A CA 1
ATOM 4526 C C . ARG A 1 579 ? -6.390 -21.211 14.727 1.00 95.81 579 ARG A C 1
ATOM 4528 O O . ARG A 1 579 ? -6.212 -22.099 15.561 1.00 95.81 579 ARG A O 1
ATOM 4535 N N . VAL A 1 580 ? -5.644 -21.117 13.619 1.00 95.56 580 VAL A N 1
ATOM 4536 C CA . VAL A 1 580 ? -4.511 -22.019 13.336 1.00 95.56 580 VAL A CA 1
ATOM 4537 C C . VAL A 1 580 ? -3.378 -21.835 14.347 1.00 95.56 580 VAL A C 1
ATOM 4539 O O . VAL A 1 580 ? -2.847 -22.835 14.827 1.00 95.56 580 VAL A O 1
ATOM 4542 N N . VAL A 1 581 ? -3.036 -20.601 14.737 1.00 95.19 581 VAL A N 1
ATOM 4543 C CA . VAL A 1 581 ? -2.050 -20.343 15.806 1.00 95.19 581 VAL A CA 1
ATOM 4544 C C . VAL A 1 581 ? -2.475 -21.035 17.112 1.00 95.19 581 VAL A C 1
ATOM 4546 O O . VAL A 1 581 ? -1.710 -21.831 17.660 1.00 95.19 581 VAL A O 1
ATOM 4549 N N . SER A 1 582 ? -3.704 -20.797 17.584 1.00 95.00 582 SER A N 1
ATOM 4550 C CA . SER A 1 582 ? -4.220 -21.398 18.823 1.00 95.00 582 SER A CA 1
ATOM 4551 C C . SER A 1 582 ? -4.272 -22.924 18.768 1.00 95.00 582 SER A C 1
ATOM 4553 O O . SER A 1 582 ? -4.031 -23.573 19.781 1.00 95.00 582 SER A O 1
ATOM 4555 N N . ARG A 1 583 ? -4.612 -23.515 17.620 1.00 91.88 583 ARG A N 1
ATOM 4556 C CA . ARG A 1 583 ? -4.703 -24.970 17.475 1.00 91.88 583 ARG A CA 1
ATOM 4557 C C . ARG A 1 583 ? -3.323 -25.594 17.281 1.00 91.88 583 ARG A C 1
ATOM 4559 O O . ARG A 1 583 ? -2.859 -26.361 18.112 1.00 91.88 583 ARG A O 1
ATOM 4566 N N . GLU A 1 584 ? -2.648 -25.271 16.187 1.00 90.75 584 GLU A N 1
ATOM 4567 C CA . GLU A 1 584 ? -1.472 -26.012 15.731 1.00 90.75 584 GLU A CA 1
ATOM 4568 C C . GLU A 1 584 ? -0.189 -25.563 16.446 1.00 90.75 584 GLU A C 1
ATOM 4570 O O . GLU A 1 584 ? 0.563 -26.411 16.930 1.00 90.75 584 GLU A O 1
ATOM 4575 N N . VAL A 1 585 ? 0.050 -24.251 16.577 1.00 86.19 585 VAL A N 1
ATOM 4576 C CA . VAL A 1 585 ? 1.282 -23.713 17.195 1.00 86.19 585 VAL A CA 1
ATOM 4577 C C . VAL A 1 585 ? 1.277 -23.938 18.702 1.00 86.19 585 VAL A C 1
ATOM 4579 O O . VAL A 1 585 ? 2.241 -24.469 19.259 1.00 86.19 585 VAL A O 1
ATOM 4582 N N . THR A 1 586 ? 0.184 -23.578 19.374 1.00 84.81 586 THR A N 1
ATOM 4583 C CA . THR A 1 586 ? 0.080 -23.725 20.828 1.00 84.81 586 THR A CA 1
ATOM 4584 C C . THR A 1 586 ? 0.128 -25.200 21.242 1.00 84.81 586 THR A C 1
ATOM 4586 O O . THR A 1 586 ? 0.877 -25.528 22.161 1.00 84.81 586 THR A O 1
ATOM 4589 N N . GLN A 1 587 ? -0.538 -26.122 20.529 1.00 82.75 587 GLN A N 1
ATOM 4590 C CA . GLN A 1 587 ? -0.492 -27.552 20.877 1.00 82.75 587 GLN A CA 1
ATOM 4591 C C . GLN A 1 587 ? 0.796 -28.271 20.435 1.00 82.75 587 GLN A C 1
ATOM 4593 O O . GLN A 1 587 ? 1.318 -29.073 21.215 1.00 82.75 587 GLN A O 1
ATOM 4598 N N . SER A 1 588 ? 1.314 -28.021 19.222 1.00 85.94 588 SER A N 1
ATOM 4599 C CA . SER A 1 588 ? 2.460 -28.773 18.666 1.00 85.94 588 SER A CA 1
ATOM 4600 C C . SER A 1 588 ? 3.819 -28.158 19.001 1.00 85.94 588 SER A C 1
ATOM 4602 O O . SER A 1 588 ? 4.772 -28.893 19.256 1.00 85.94 588 SER A O 1
ATOM 4604 N N . CYS A 1 589 ? 3.929 -26.827 19.043 1.00 81.81 589 CYS A N 1
ATOM 4605 C CA . CYS A 1 589 ? 5.195 -26.136 19.306 1.00 81.81 589 CYS A CA 1
ATOM 4606 C C . CYS A 1 589 ? 5.389 -25.738 20.777 1.00 81.81 589 CYS A C 1
ATOM 4608 O O . CYS A 1 589 ? 6.465 -25.251 21.112 1.00 81.81 589 CYS A O 1
ATOM 4610 N N . ARG A 1 590 ? 4.395 -25.941 21.660 1.00 86.88 590 ARG A N 1
ATOM 4611 C CA . ARG A 1 590 ? 4.418 -25.494 23.074 1.00 86.88 590 ARG A CA 1
ATOM 4612 C C . ARG A 1 590 ? 4.753 -23.997 23.216 1.00 86.88 590 ARG A C 1
ATOM 4614 O O . ARG A 1 590 ? 5.479 -23.601 24.126 1.00 86.88 590 ARG A O 1
ATOM 4621 N N . LEU A 1 591 ? 4.237 -23.187 22.291 1.00 88.75 591 LEU A N 1
ATOM 4622 C CA . LEU A 1 591 ? 4.489 -21.751 22.190 1.00 88.75 591 LEU A CA 1
ATOM 4623 C C . LEU A 1 591 ? 3.164 -20.987 22.306 1.00 88.75 591 LEU A C 1
ATOM 4625 O O . LEU A 1 591 ? 2.231 -21.220 21.534 1.00 88.75 591 LEU A O 1
ATOM 4629 N N . VAL A 1 592 ? 3.085 -20.054 23.253 1.00 91.81 592 VAL A N 1
ATOM 4630 C CA . VAL A 1 592 ? 1.923 -19.176 23.419 1.00 91.81 592 VAL A CA 1
ATOM 4631 C C . VAL A 1 592 ? 2.115 -17.917 22.575 1.00 91.81 592 VAL A C 1
ATOM 4633 O O . VAL A 1 592 ? 2.869 -17.014 22.941 1.00 91.81 592 VAL A O 1
ATOM 4636 N N . VAL A 1 593 ? 1.397 -17.833 21.452 1.00 92.19 593 VAL A N 1
ATOM 4637 C CA . VAL A 1 593 ? 1.307 -16.607 20.646 1.00 92.19 593 VAL A CA 1
ATOM 4638 C C . VAL A 1 593 ? -0.140 -16.146 20.596 1.00 92.19 593 VAL A C 1
ATOM 4640 O O . VAL A 1 593 ? -0.995 -16.841 20.056 1.00 92.19 593 VAL A O 1
ATOM 4643 N N . LEU A 1 594 ? -0.401 -14.977 21.174 1.00 93.31 594 LEU A N 1
ATOM 4644 C CA . LEU A 1 594 ? -1.701 -14.310 21.145 1.00 93.31 594 LEU A CA 1
ATOM 4645 C C . LEU A 1 594 ? -1.801 -13.374 19.928 1.00 93.31 594 LEU A C 1
ATOM 4647 O O . LEU A 1 594 ? -0.761 -12.899 19.452 1.00 93.31 594 LEU A O 1
ATOM 4651 N N . PRO A 1 595 ? -3.021 -13.055 19.461 1.00 93.88 595 PRO A N 1
ATOM 4652 C CA . PRO A 1 595 ? -3.228 -11.938 18.548 1.00 93.88 595 PRO A CA 1
ATOM 4653 C C . PRO A 1 595 ? -2.756 -10.606 19.165 1.00 93.88 595 PRO A C 1
ATOM 4655 O O . PRO A 1 595 ? -2.780 -10.459 20.391 1.00 93.88 595 PRO A O 1
ATOM 4658 N N . PRO A 1 596 ? -2.354 -9.613 18.347 1.00 91.62 596 PRO A N 1
ATOM 4659 C CA . PRO A 1 596 ? -2.102 -8.256 18.824 1.00 91.62 596 PRO A CA 1
ATOM 4660 C C . PRO A 1 596 ? -3.335 -7.691 19.540 1.00 91.62 596 PRO A C 1
ATOM 4662 O O . PRO A 1 596 ? -4.447 -7.778 19.016 1.00 91.62 596 PRO A O 1
ATOM 4665 N N . THR A 1 597 ? -3.142 -7.083 20.713 1.00 90.69 597 THR A N 1
ATOM 4666 C CA . THR A 1 597 ? -4.223 -6.469 21.507 1.00 90.69 597 THR A CA 1
ATOM 4667 C C . THR A 1 597 ? -4.976 -5.426 20.687 1.00 90.69 597 THR A C 1
ATOM 4669 O O . THR A 1 597 ? -6.189 -5.515 20.542 1.00 90.69 597 THR A O 1
ATOM 4672 N N . THR A 1 598 ? -4.240 -4.534 20.021 1.00 85.88 598 THR A N 1
ATOM 4673 C CA . THR A 1 598 ? -4.771 -3.515 19.104 1.00 85.88 598 THR A CA 1
ATOM 4674 C C . THR A 1 598 ? -5.684 -4.089 18.019 1.00 85.88 598 THR A C 1
ATOM 4676 O O . THR A 1 598 ? -6.708 -3.486 17.706 1.00 85.88 598 THR A O 1
ATOM 4679 N N . TRP A 1 599 ? -5.361 -5.260 17.460 1.00 89.19 599 TRP A N 1
ATOM 4680 C CA . TRP A 1 599 ? -6.204 -5.947 16.477 1.00 89.19 599 TRP A CA 1
ATOM 4681 C C . TRP A 1 599 ? -7.434 -6.592 17.132 1.00 89.19 599 TRP A C 1
ATOM 4683 O O . TRP A 1 599 ? -8.543 -6.430 16.627 1.00 89.19 599 TRP A O 1
ATOM 4693 N N . ALA A 1 600 ? -7.269 -7.254 18.282 1.00 91.25 600 ALA A N 1
ATOM 4694 C CA . ALA A 1 600 ? -8.379 -7.873 19.007 1.00 91.25 600 ALA A CA 1
ATOM 4695 C C . ALA A 1 600 ? -9.421 -6.826 19.438 1.00 91.25 600 ALA A C 1
ATOM 4697 O O . ALA A 1 600 ? -10.615 -7.007 19.201 1.00 91.25 600 ALA A O 1
ATOM 4698 N N . HIS A 1 601 ? -8.978 -5.686 19.980 1.00 88.88 601 HIS A N 1
ATOM 4699 C CA . HIS A 1 601 ? -9.857 -4.561 20.296 1.00 88.88 601 HIS A CA 1
ATOM 4700 C C . HIS A 1 601 ? -10.485 -3.952 19.042 1.00 88.88 601 HIS A C 1
ATOM 4702 O O . HIS A 1 601 ? -11.683 -3.709 19.049 1.00 88.88 601 HIS A O 1
ATOM 4708 N N . ARG A 1 602 ? -9.749 -3.769 17.935 1.00 85.44 602 ARG A N 1
ATOM 4709 C CA . ARG A 1 602 ? -10.343 -3.290 16.666 1.00 85.44 602 ARG A CA 1
ATOM 4710 C C . ARG A 1 602 ? -11.498 -4.169 16.186 1.00 85.44 602 ARG A C 1
ATOM 4712 O O . ARG A 1 602 ? -12.473 -3.633 15.669 1.00 85.44 602 ARG A O 1
ATOM 4719 N N . LEU A 1 603 ? -11.418 -5.485 16.382 1.00 88.12 603 LEU A N 1
ATOM 4720 C CA . LEU A 1 603 ? -12.521 -6.387 16.057 1.00 88.12 603 LEU A CA 1
ATOM 4721 C C . LEU A 1 603 ? -13.663 -6.338 17.076 1.00 88.12 603 LEU A C 1
ATOM 4723 O O . LEU A 1 603 ? -14.812 -6.349 16.652 1.00 88.12 603 LEU A O 1
ATOM 4727 N N . LEU A 1 604 ? -13.379 -6.199 18.376 1.00 88.56 604 LEU A N 1
ATOM 4728 C CA . LEU A 1 604 ? -14.404 -5.977 19.410 1.00 88.56 604 LEU A CA 1
ATOM 4729 C C . LEU A 1 604 ? -15.208 -4.687 19.175 1.00 88.56 604 LEU A C 1
ATOM 4731 O O . LEU A 1 604 ? -16.409 -4.650 19.415 1.00 88.56 604 LEU A O 1
ATOM 4735 N N . LEU A 1 605 ? -14.544 -3.634 18.694 1.00 86.19 605 LEU A N 1
ATOM 4736 C CA . LEU A 1 605 ? -15.154 -2.342 18.374 1.00 86.19 605 LEU A CA 1
ATOM 4737 C C . LEU A 1 605 ? -15.903 -2.340 17.021 1.00 86.19 605 LEU A C 1
ATOM 4739 O O . LEU A 1 605 ? -16.457 -1.307 16.647 1.00 86.19 605 LEU A O 1
ATOM 4743 N N . SER A 1 606 ? -15.883 -3.446 16.262 1.00 87.81 606 SER A N 1
ATOM 4744 C CA . SER A 1 606 ? -16.408 -3.521 14.892 1.00 87.81 606 SER A CA 1
ATOM 4745 C C . SER A 1 606 ? -17.880 -3.116 14.793 1.00 87.81 606 SER A C 1
ATOM 4747 O O . SER A 1 606 ? -18.689 -3.416 15.663 1.00 87.81 606 SER A O 1
ATOM 4749 N N . SER A 1 607 ? -18.264 -2.498 13.674 1.00 86.19 607 SER A N 1
ATOM 4750 C CA . SER A 1 607 ? -19.659 -2.142 13.370 1.00 86.19 607 SER A CA 1
ATOM 4751 C C . SER A 1 607 ? -20.536 -3.331 12.947 1.00 86.19 607 SER A C 1
ATOM 4753 O O . SER A 1 607 ? -21.708 -3.147 12.628 1.00 86.19 607 SER A O 1
ATOM 4755 N N . SER A 1 608 ? -19.993 -4.551 12.940 1.00 89.12 608 SER A N 1
ATOM 4756 C CA . SER A 1 608 ? -20.705 -5.783 12.594 1.00 89.12 608 SER A CA 1
ATOM 4757 C C . SER A 1 608 ? -20.552 -6.818 13.703 1.00 89.12 608 SER A C 1
ATOM 4759 O O . SER A 1 608 ? -19.449 -7.028 14.202 1.00 89.12 608 SER A O 1
ATOM 4761 N N . LEU A 1 609 ? -21.645 -7.502 14.055 1.00 90.88 609 LEU A N 1
ATOM 4762 C CA . LEU A 1 609 ? -21.638 -8.529 15.100 1.00 90.88 609 LEU A CA 1
ATOM 4763 C C . LEU A 1 609 ? -20.842 -9.787 14.701 1.00 90.88 609 LEU A C 1
ATOM 4765 O O . LEU A 1 609 ? -20.276 -10.440 15.571 1.00 90.88 609 LEU A O 1
ATOM 4769 N N . PHE A 1 610 ? -20.732 -10.103 13.402 1.00 92.25 610 PHE A N 1
ATOM 4770 C CA . PHE A 1 610 ? -20.071 -11.333 12.939 1.00 92.25 610 PHE A CA 1
ATOM 4771 C C . PHE A 1 610 ? -18.558 -11.381 13.250 1.00 92.25 610 PHE A C 1
ATOM 4773 O O . PHE A 1 610 ? -18.122 -12.381 13.815 1.00 92.25 610 PHE A O 1
ATOM 4780 N N . PRO A 1 611 ? -17.733 -10.344 12.970 1.00 91.38 611 PRO A N 1
ATOM 4781 C CA . PRO A 1 611 ? -16.343 -10.328 13.432 1.00 91.38 611 PRO A CA 1
ATOM 4782 C C . PRO A 1 611 ? -16.199 -10.413 14.956 1.00 91.38 611 PRO A C 1
ATOM 4784 O O . PRO A 1 611 ? -15.256 -11.039 15.428 1.00 91.38 611 PRO A O 1
ATOM 4787 N N . ILE A 1 612 ? -17.122 -9.818 15.723 1.00 92.56 612 ILE A N 1
ATOM 4788 C CA . ILE A 1 612 ? -17.077 -9.858 17.192 1.00 92.56 612 ILE A CA 1
ATOM 4789 C C . ILE A 1 612 ? -17.315 -11.296 17.685 1.00 92.56 612 ILE A C 1
ATOM 4791 O O . ILE A 1 612 ? -16.504 -11.822 18.447 1.00 92.56 612 ILE A O 1
ATOM 4795 N N . ASP A 1 613 ? -18.355 -11.964 17.172 1.00 94.88 613 ASP A N 1
ATOM 4796 C CA . ASP A 1 613 ? -18.660 -13.375 17.446 1.00 94.88 613 ASP A CA 1
ATOM 4797 C C . ASP A 1 613 ? -17.476 -14.300 17.160 1.00 94.88 613 ASP A C 1
ATOM 4799 O O . ASP A 1 613 ? -17.038 -15.078 18.012 1.00 94.88 613 ASP A O 1
ATOM 4803 N N . ARG A 1 614 ? -16.876 -14.128 15.984 1.00 94.88 614 ARG A N 1
ATOM 4804 C CA . ARG A 1 614 ? -15.729 -14.914 15.532 1.00 94.88 614 ARG A CA 1
ATOM 4805 C C . ARG A 1 614 ? -14.477 -14.687 16.391 1.00 94.88 614 ARG A C 1
ATOM 4807 O O . ARG A 1 614 ? -13.661 -15.601 16.518 1.00 94.88 614 ARG A O 1
ATOM 4814 N N . VAL A 1 615 ? -14.330 -13.528 17.045 1.00 94.69 615 VAL A N 1
ATOM 4815 C CA . VAL A 1 615 ? -13.265 -13.311 18.041 1.00 94.69 615 VAL A CA 1
ATOM 4816 C C . VAL A 1 615 ? -13.621 -13.881 19.416 1.00 94.69 615 VAL A C 1
ATOM 4818 O O . VAL A 1 615 ? -12.727 -14.431 20.058 1.00 94.69 615 VAL A O 1
ATOM 4821 N N . TRP A 1 616 ? -14.880 -13.852 19.870 1.00 95.25 616 TRP A N 1
ATOM 4822 C CA . TRP A 1 616 ? -15.281 -14.585 21.085 1.00 95.25 616 TRP A CA 1
ATOM 4823 C C . TRP A 1 616 ? -14.992 -16.089 20.948 1.00 95.25 616 TRP A C 1
ATOM 4825 O O . TRP A 1 616 ? -14.384 -16.682 21.842 1.00 95.25 616 TRP A O 1
ATOM 4835 N N . GLU A 1 617 ? -15.315 -16.681 19.794 1.00 95.75 617 GLU A N 1
ATOM 4836 C CA . GLU A 1 617 ? -14.975 -18.069 19.450 1.00 95.75 617 GLU A CA 1
ATOM 4837 C C . GLU A 1 617 ? -13.454 -18.322 19.518 1.00 95.75 617 GLU A C 1
ATOM 4839 O O . GLU A 1 617 ? -12.992 -19.298 20.117 1.00 95.75 617 GLU A O 1
ATOM 4844 N N . LEU A 1 618 ? -12.653 -17.401 18.968 1.00 95.94 618 LEU A N 1
ATOM 4845 C CA . LEU A 1 618 ? -11.191 -17.454 19.025 1.00 95.94 618 LEU A CA 1
ATOM 4846 C C . LEU A 1 618 ? -10.660 -17.367 20.468 1.00 95.94 618 LEU A C 1
ATOM 4848 O O . LEU A 1 618 ? -9.744 -18.109 20.827 1.00 95.94 618 LEU A O 1
ATOM 4852 N N . MET A 1 619 ? -11.232 -16.508 21.320 1.00 96.12 619 MET A N 1
ATOM 4853 C CA . MET A 1 619 ? -10.856 -16.420 22.738 1.00 96.12 619 MET A CA 1
ATOM 4854 C C . MET A 1 619 ? -11.170 -17.727 23.485 1.00 96.12 619 MET A C 1
ATOM 4856 O O . MET A 1 619 ? -10.352 -18.197 24.277 1.00 96.12 619 MET A O 1
ATOM 4860 N N . VAL A 1 620 ? -12.308 -18.368 23.197 1.00 96.00 620 VAL A N 1
ATOM 4861 C CA . VAL A 1 620 ? -12.651 -19.697 23.739 1.00 96.00 620 VAL A CA 1
ATOM 4862 C C . VAL A 1 620 ? -11.625 -20.754 23.306 1.00 96.00 620 VAL A C 1
ATOM 4864 O O . VAL A 1 620 ? -11.144 -21.525 24.144 1.00 96.00 620 VAL A O 1
ATOM 4867 N N . ALA A 1 621 ? -11.227 -20.765 22.029 1.00 94.62 621 ALA A N 1
ATOM 4868 C CA . ALA A 1 621 ? -10.197 -21.673 21.518 1.00 94.62 621 ALA A CA 1
ATOM 4869 C C . ALA A 1 621 ? -8.845 -21.479 22.234 1.00 94.62 621 ALA A C 1
ATOM 4871 O O . ALA A 1 621 ? -8.238 -22.459 22.688 1.00 94.62 621 ALA A O 1
ATOM 4872 N N . TYR A 1 622 ? -8.416 -20.228 22.433 1.00 95.31 622 TYR A N 1
ATOM 4873 C CA . TYR A 1 622 ? -7.196 -19.910 23.178 1.00 95.31 622 TYR A CA 1
ATOM 4874 C C . TYR A 1 622 ? -7.263 -20.357 24.639 1.00 95.31 622 TYR A C 1
ATOM 4876 O O . TYR A 1 622 ? -6.314 -20.973 25.122 1.00 95.31 622 TYR A O 1
ATOM 4884 N N . ALA A 1 623 ? -8.368 -20.121 25.351 1.00 95.00 623 ALA A N 1
ATOM 4885 C CA . ALA A 1 623 ? -8.493 -20.536 26.750 1.00 95.00 623 ALA A CA 1
ATOM 4886 C C . ALA A 1 623 ? -8.415 -22.060 26.924 1.00 95.00 623 ALA A C 1
ATOM 4888 O O . ALA A 1 623 ? -7.746 -22.543 27.842 1.00 95.00 623 ALA A O 1
ATOM 4889 N N . ASN A 1 624 ? -9.035 -22.822 26.019 1.00 94.12 624 ASN A N 1
ATOM 4890 C CA . ASN A 1 624 ? -8.933 -24.282 26.005 1.00 94.12 624 ASN A CA 1
ATOM 4891 C C . ASN A 1 624 ? -7.487 -24.742 25.740 1.00 94.12 624 ASN A C 1
ATOM 4893 O O . ASN A 1 624 ? -6.956 -25.567 26.488 1.00 94.12 624 ASN A O 1
ATOM 4897 N N . SER A 1 625 ? -6.819 -24.140 24.753 1.00 92.12 625 SER A N 1
ATOM 4898 C CA . SER A 1 625 ? -5.428 -24.448 24.383 1.00 92.12 625 SER A CA 1
ATOM 4899 C C . SER A 1 625 ? -4.434 -24.105 25.508 1.00 92.12 625 SER A C 1
ATOM 4901 O O . SER A 1 625 ? -3.530 -24.881 25.822 1.00 92.12 625 SER A O 1
ATOM 4903 N N . LEU A 1 626 ? -4.635 -22.970 26.186 1.00 92.56 626 LEU A N 1
ATOM 4904 C CA . LEU A 1 626 ? -3.847 -22.538 27.344 1.00 92.56 626 LEU A CA 1
ATOM 4905 C C . LEU A 1 626 ? -4.071 -23.429 28.572 1.00 92.56 626 LEU A C 1
ATOM 4907 O O . LEU A 1 626 ? -3.120 -23.710 29.305 1.00 92.56 626 LEU A O 1
ATOM 4911 N N . LYS A 1 627 ? -5.304 -23.897 28.802 1.00 92.19 627 LYS A N 1
ATOM 4912 C CA . LYS A 1 627 ? -5.609 -24.863 29.866 1.00 92.19 627 LYS A CA 1
ATOM 4913 C C . LYS A 1 627 ? -4.882 -26.186 29.620 1.00 92.19 627 LYS A C 1
ATOM 4915 O O . LYS A 1 627 ? -4.223 -26.687 30.527 1.00 92.19 627 LYS A O 1
ATOM 4920 N N . GLU A 1 628 ? -4.949 -26.707 28.395 1.00 90.88 628 GLU A N 1
ATOM 4921 C CA . GLU A 1 628 ? -4.247 -27.929 27.992 1.00 90.88 628 GLU A CA 1
ATOM 4922 C C . GLU A 1 628 ? -2.724 -27.797 28.173 1.00 90.88 628 GLU A C 1
ATOM 4924 O O . GLU A 1 628 ? -2.085 -28.689 28.735 1.00 90.88 628 GLU A O 1
ATOM 4929 N N . LEU A 1 629 ? -2.140 -26.660 27.772 1.00 89.56 629 LEU A N 1
ATOM 4930 C CA . LEU A 1 629 ? -0.718 -26.382 27.983 1.00 89.56 629 LEU A CA 1
ATOM 4931 C C . LEU A 1 629 ? -0.327 -26.326 29.462 1.00 89.56 629 LEU A C 1
ATOM 4933 O O . LEU A 1 629 ? 0.679 -26.930 29.828 1.00 89.56 629 LEU A O 1
ATOM 4937 N N . LYS A 1 630 ? -1.114 -25.671 30.324 1.00 90.19 630 LYS A N 1
ATOM 4938 C CA . LYS A 1 630 ? -0.852 -25.654 31.775 1.00 90.19 630 LYS A CA 1
ATOM 4939 C C . LYS A 1 630 ? -0.875 -27.062 32.376 1.00 90.19 630 LYS A C 1
ATOM 4941 O O . LYS A 1 630 ? 0.002 -27.394 33.171 1.00 90.19 630 LYS A O 1
ATOM 4946 N N . THR A 1 631 ? -1.815 -27.915 31.962 1.00 91.25 631 THR A N 1
ATOM 4947 C CA . THR A 1 631 ? -1.848 -29.327 32.382 1.00 91.25 631 THR A CA 1
ATOM 4948 C C . THR A 1 631 ? -0.625 -30.100 31.877 1.00 91.25 631 THR A C 1
ATOM 4950 O O . THR A 1 631 ? -0.006 -30.829 32.649 1.00 91.25 631 THR A O 1
ATOM 4953 N N . LYS A 1 632 ? -0.213 -29.908 30.616 1.00 88.69 632 LYS A N 1
ATOM 4954 C CA . LYS A 1 632 ? 1.016 -30.519 30.077 1.00 88.69 632 LYS A CA 1
ATOM 4955 C C . LYS A 1 632 ? 2.267 -30.061 30.828 1.00 88.69 632 LYS A C 1
ATOM 4957 O O . LYS A 1 632 ? 3.131 -30.890 31.084 1.00 88.69 632 LYS A O 1
ATOM 4962 N N . GLN A 1 633 ? 2.348 -28.784 31.207 1.00 90.12 633 GLN A N 1
ATOM 4963 C CA . GLN A 1 633 ? 3.472 -28.236 31.968 1.00 90.12 633 GLN A CA 1
ATOM 4964 C C . GLN A 1 633 ? 3.583 -28.872 33.354 1.00 90.12 633 GLN A C 1
ATOM 4966 O O . GLN A 1 633 ? 4.663 -29.327 33.717 1.00 90.12 633 GLN A O 1
ATOM 4971 N N . ALA A 1 634 ? 2.467 -28.952 34.089 1.00 91.12 634 ALA A N 1
ATOM 4972 C CA . ALA A 1 634 ? 2.411 -29.567 35.416 1.00 91.12 634 ALA A CA 1
ATOM 4973 C C . ALA A 1 634 ? 2.830 -31.049 35.402 1.00 91.12 634 ALA A C 1
ATOM 4975 O O . ALA A 1 634 ? 3.441 -31.523 36.353 1.00 91.12 634 ALA A O 1
ATOM 4976 N N . ASN A 1 635 ? 2.551 -31.755 34.302 1.00 92.19 635 ASN A N 1
ATOM 4977 C CA . ASN A 1 635 ? 2.925 -33.158 34.114 1.00 92.19 635 ASN A CA 1
ATOM 4978 C C . ASN A 1 635 ? 4.343 -33.348 33.536 1.00 92.19 635 ASN A C 1
ATOM 4980 O O . ASN A 1 635 ? 4.815 -34.480 33.444 1.00 92.19 635 ASN A O 1
ATOM 4984 N N . SER A 1 636 ? 5.017 -32.279 33.096 1.00 88.62 636 SER A N 1
ATOM 4985 C CA . SER A 1 636 ? 6.340 -32.353 32.468 1.00 88.62 636 SER A CA 1
ATOM 4986 C C . SER A 1 636 ? 7.435 -31.868 33.414 1.00 88.62 636 SER A C 1
ATOM 4988 O O . SER A 1 636 ? 7.490 -30.686 33.753 1.00 88.62 636 SER A O 1
ATOM 4990 N N . ASN A 1 637 ? 8.362 -32.754 33.779 1.00 83.12 637 ASN A N 1
ATOM 4991 C CA . ASN A 1 637 ? 9.514 -32.402 34.609 1.00 83.12 637 ASN A CA 1
ATOM 4992 C C . ASN A 1 637 ? 10.460 -31.448 33.853 1.00 83.12 637 ASN A C 1
ATOM 4994 O O . ASN A 1 637 ? 11.355 -31.881 33.132 1.00 83.12 637 ASN A O 1
ATOM 4998 N N . GLY A 1 638 ? 10.245 -30.139 34.010 1.00 81.00 638 GLY A N 1
ATOM 4999 C CA . GLY A 1 638 ? 11.159 -29.087 33.558 1.00 81.00 638 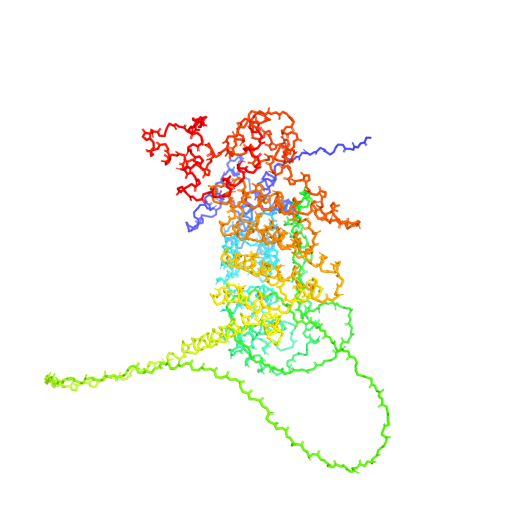GLY A CA 1
ATOM 5000 C C . GLY A 1 638 ? 10.995 -28.586 32.118 1.00 81.00 638 GLY A C 1
ATOM 5001 O O . GLY A 1 638 ? 11.844 -27.819 31.671 1.00 81.00 638 GLY A O 1
ATOM 5002 N N . THR A 1 639 ? 9.936 -28.944 31.373 1.00 83.50 639 THR A N 1
ATOM 5003 C CA . THR A 1 639 ? 9.718 -28.280 30.069 1.00 83.50 639 THR A CA 1
ATOM 5004 C C . THR A 1 639 ? 9.159 -26.871 30.271 1.00 83.50 639 THR A C 1
ATOM 5006 O O . THR A 1 639 ? 8.005 -26.695 30.662 1.00 83.50 639 THR A O 1
ATOM 5009 N N . ILE A 1 640 ? 9.962 -25.859 29.950 1.00 85.56 640 ILE A N 1
ATOM 5010 C CA . ILE A 1 640 ? 9.524 -24.462 29.911 1.00 85.56 640 ILE A CA 1
ATOM 5011 C C . ILE A 1 640 ? 8.631 -24.256 28.677 1.00 85.56 640 ILE A C 1
ATOM 5013 O O . ILE A 1 640 ? 9.009 -24.610 27.561 1.00 85.56 640 ILE A O 1
ATOM 5017 N N . ILE A 1 641 ? 7.443 -23.684 28.886 1.00 87.12 641 ILE A N 1
ATOM 5018 C CA . ILE A 1 641 ? 6.541 -23.230 27.819 1.00 87.12 641 ILE A CA 1
ATOM 5019 C C . ILE A 1 641 ? 6.843 -21.758 27.551 1.00 87.12 641 ILE A C 1
ATOM 5021 O O . ILE A 1 641 ? 6.726 -20.926 28.452 1.00 87.12 641 ILE A O 1
ATOM 5025 N N . GLU A 1 642 ? 7.226 -21.432 26.320 1.00 88.31 642 GLU A N 1
ATOM 5026 C CA . GLU A 1 642 ? 7.548 -20.058 25.940 1.00 88.31 642 GLU A CA 1
ATOM 5027 C C . GLU A 1 642 ? 6.266 -19.221 25.761 1.00 88.31 642 GLU A C 1
ATOM 5029 O O . GLU A 1 642 ? 5.295 -19.665 25.142 1.00 88.31 642 GLU A O 1
ATOM 5034 N N . GLY A 1 643 ? 6.266 -17.995 26.297 1.00 87.06 643 GLY A N 1
ATOM 5035 C CA . GLY A 1 643 ? 5.158 -17.040 26.176 1.00 87.06 643 GLY A CA 1
ATOM 5036 C C . GLY A 1 643 ? 4.045 -17.185 27.223 1.00 87.06 643 GLY A C 1
ATOM 5037 O O . GLY A 1 643 ? 3.018 -16.517 27.108 1.00 87.06 643 GLY A O 1
ATOM 5038 N N . LEU A 1 644 ? 4.197 -18.051 28.234 1.00 87.81 644 LEU A N 1
ATOM 5039 C CA . LEU A 1 644 ? 3.171 -18.263 29.269 1.00 87.81 644 LEU A CA 1
ATOM 5040 C C . LEU A 1 644 ? 2.916 -17.013 30.141 1.00 87.81 644 LEU A C 1
ATOM 5042 O O . LEU A 1 644 ? 1.823 -16.842 30.675 1.00 87.81 644 LEU A O 1
ATOM 5046 N N . ASP A 1 645 ? 3.893 -16.113 30.235 1.00 86.62 645 ASP A N 1
ATOM 5047 C CA . ASP A 1 645 ? 3.775 -14.764 30.803 1.00 86.62 645 ASP A CA 1
ATOM 5048 C C . ASP A 1 645 ? 2.637 -13.953 30.154 1.00 86.62 645 ASP A C 1
ATOM 5050 O O . ASP A 1 645 ? 1.900 -13.235 30.835 1.00 86.62 645 ASP A O 1
ATOM 5054 N N . ARG A 1 646 ? 2.393 -14.159 28.852 1.00 89.69 646 ARG A N 1
ATOM 5055 C CA . ARG A 1 646 ? 1.331 -13.481 28.092 1.00 89.69 646 ARG A CA 1
ATOM 5056 C C . ARG A 1 646 ? -0.082 -13.886 28.513 1.00 89.69 646 ARG A C 1
ATOM 5058 O O . ARG A 1 646 ? -1.038 -13.225 28.116 1.00 89.69 646 ARG A O 1
ATOM 5065 N N . VAL A 1 647 ? -0.248 -14.913 29.352 1.00 91.62 647 VAL A N 1
ATOM 5066 C CA . VAL A 1 647 ? -1.557 -15.267 29.932 1.00 91.62 647 VAL A CA 1
ATOM 5067 C C . VAL A 1 647 ? -2.150 -14.106 30.743 1.00 91.62 647 VAL A C 1
ATOM 5069 O O . VAL A 1 647 ? -3.370 -13.988 30.805 1.00 91.62 647 VAL A O 1
ATOM 5072 N N . ALA A 1 648 ? -1.326 -13.210 31.302 1.00 88.94 648 ALA A N 1
ATOM 5073 C CA . ALA A 1 648 ? -1.815 -11.975 31.916 1.00 88.94 648 ALA A CA 1
ATOM 5074 C C . ALA A 1 648 ? -2.566 -11.092 30.899 1.00 88.94 648 ALA A C 1
ATOM 5076 O O . ALA A 1 648 ? -3.726 -10.762 31.124 1.00 88.94 648 ALA A O 1
ATOM 5077 N N . ILE A 1 649 ? -1.954 -10.817 29.740 1.00 90.31 649 ILE A N 1
ATOM 5078 C CA . ILE A 1 649 ? -2.553 -10.038 28.639 1.00 90.31 649 ILE A CA 1
ATOM 5079 C C . ILE A 1 649 ? -3.841 -10.706 28.137 1.00 90.31 649 ILE A C 1
ATOM 5081 O O . ILE A 1 649 ? -4.846 -10.034 27.912 1.00 90.31 649 ILE A O 1
ATOM 5085 N N . PHE A 1 650 ? -3.841 -12.036 28.008 1.00 93.75 650 PHE A N 1
ATOM 5086 C CA . PHE A 1 650 ? -5.038 -12.789 27.628 1.00 93.75 650 PHE A CA 1
ATOM 5087 C C . PHE A 1 650 ? -6.183 -12.624 28.640 1.00 93.75 650 PHE A C 1
ATOM 5089 O O . PHE A 1 650 ? -7.324 -12.421 28.237 1.00 93.75 650 PHE A O 1
ATOM 5096 N N . ASN A 1 651 ? -5.896 -12.648 29.945 1.00 91.69 651 ASN A N 1
ATOM 5097 C CA . ASN A 1 651 ? -6.913 -12.404 30.969 1.00 91.69 651 ASN A CA 1
ATOM 5098 C C . ASN A 1 651 ? -7.480 -10.977 30.891 1.00 91.69 651 ASN A C 1
ATOM 5100 O O . ASN A 1 651 ? -8.683 -10.805 31.070 1.00 91.69 651 ASN A O 1
ATOM 5104 N N . CYS A 1 652 ? -6.653 -9.972 30.587 1.00 90.56 652 CYS A N 1
ATOM 5105 C CA . CYS A 1 652 ? -7.120 -8.602 30.367 1.00 90.56 652 CYS A CA 1
ATOM 5106 C C . CYS A 1 652 ? -8.064 -8.515 29.152 1.00 90.56 652 CYS A C 1
ATOM 5108 O O . CYS A 1 652 ? -9.135 -7.919 29.246 1.00 90.56 652 CYS A O 1
ATOM 5110 N N . LEU A 1 653 ? -7.737 -9.196 28.043 1.00 91.94 653 LEU A N 1
ATOM 5111 C CA . LEU A 1 653 ? -8.648 -9.320 26.898 1.00 91.94 653 LEU A CA 1
ATOM 5112 C C . LEU A 1 653 ? -9.963 -10.020 27.287 1.00 91.94 653 LEU A C 1
ATOM 5114 O O . LEU A 1 653 ? -11.033 -9.540 26.928 1.00 91.94 653 LEU A O 1
ATOM 5118 N N . LEU A 1 654 ? -9.928 -11.106 28.068 1.00 92.62 654 LEU A N 1
ATOM 5119 C CA . LEU A 1 654 ? -11.159 -11.749 28.550 1.00 92.62 654 LEU A CA 1
ATOM 5120 C C . LEU A 1 654 ? -12.028 -10.803 29.394 1.00 92.62 654 LEU A C 1
ATOM 5122 O O . LEU A 1 654 ? -13.254 -10.867 29.295 1.00 92.62 654 LEU A O 1
ATOM 5126 N N . VAL A 1 655 ? -11.423 -9.924 30.202 1.00 90.12 655 VAL A N 1
ATOM 5127 C CA . VAL A 1 655 ? -12.143 -8.883 30.955 1.00 90.12 655 VAL A CA 1
ATOM 5128 C C . VAL A 1 655 ? -12.800 -7.882 30.004 1.00 90.12 655 VAL A C 1
ATOM 5130 O O . VAL A 1 655 ? -14.009 -7.675 30.105 1.00 90.12 655 VAL A O 1
ATOM 5133 N N . ASP A 1 656 ? -12.052 -7.329 29.047 1.00 89.38 656 ASP A N 1
ATOM 5134 C CA . ASP A 1 656 ? -12.559 -6.353 28.070 1.00 89.38 656 ASP A CA 1
ATOM 5135 C C . ASP A 1 656 ? -13.743 -6.907 27.262 1.00 89.38 656 ASP A C 1
ATOM 5137 O O . ASP A 1 656 ? -14.791 -6.268 27.143 1.00 89.38 656 ASP A O 1
ATOM 5141 N N . 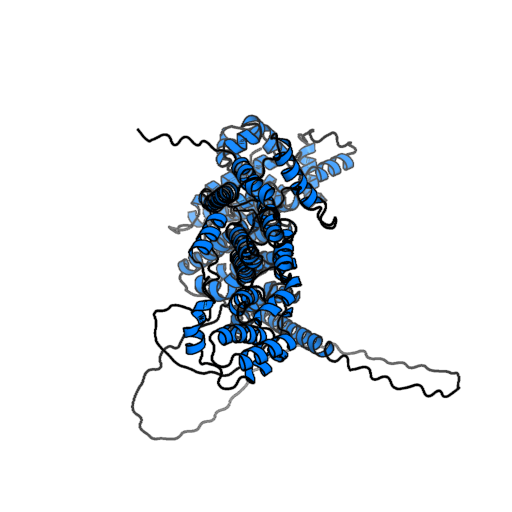PHE A 1 657 ? -13.611 -8.140 26.769 1.00 90.19 657 PHE A N 1
ATOM 5142 C CA . PHE A 1 657 ? -14.656 -8.817 26.006 1.00 90.19 657 PHE A CA 1
ATOM 5143 C C . PHE A 1 657 ? -15.865 -9.190 26.884 1.00 90.19 657 PHE A C 1
ATOM 5145 O O . PHE A 1 657 ? -16.991 -9.146 26.400 1.00 90.19 657 PHE A O 1
ATOM 5152 N N . SER A 1 658 ? -15.677 -9.493 28.176 1.00 89.81 658 SER A N 1
ATOM 5153 C CA . SER A 1 658 ? -16.792 -9.749 29.109 1.00 89.81 658 SER A CA 1
ATOM 5154 C C . SER A 1 658 ? -17.581 -8.479 29.448 1.00 89.81 658 SER A C 1
ATOM 5156 O O . SER A 1 658 ? -18.810 -8.526 29.561 1.00 89.81 658 SER A O 1
ATOM 5158 N N . LEU A 1 659 ? -16.895 -7.336 29.588 1.00 84.06 659 LEU A N 1
ATOM 5159 C CA . LEU A 1 659 ? -17.526 -6.031 29.818 1.00 84.06 659 LEU A CA 1
ATOM 5160 C C . LEU A 1 659 ? -18.436 -5.639 28.643 1.00 84.06 659 LEU A C 1
ATOM 5162 O O . LEU A 1 659 ? -19.555 -5.178 28.875 1.00 84.06 659 LEU A O 1
ATOM 5166 N N . ALA A 1 660 ? -17.995 -5.909 27.409 1.00 83.62 660 ALA A N 1
ATOM 5167 C CA . ALA A 1 660 ? -18.773 -5.706 26.186 1.00 83.62 660 ALA A CA 1
ATOM 5168 C C . ALA A 1 660 ? -19.989 -6.649 26.038 1.00 83.62 660 ALA A C 1
ATOM 5170 O O . ALA A 1 660 ? -20.927 -6.322 25.322 1.00 83.62 660 ALA A O 1
ATOM 5171 N N . ILE A 1 661 ? -20.041 -7.799 26.722 1.00 83.56 661 ILE A N 1
ATOM 5172 C CA . ILE A 1 661 ? -21.235 -8.666 26.688 1.00 83.56 661 ILE A CA 1
ATOM 5173 C C . ILE A 1 661 ? -22.276 -8.204 27.721 1.00 83.56 661 ILE A C 1
ATOM 5175 O O . ILE A 1 661 ? -23.453 -8.039 27.393 1.00 83.56 661 ILE A O 1
ATOM 5179 N N . HIS A 1 662 ? -21.883 -8.022 28.991 1.00 74.81 662 HIS A N 1
ATOM 5180 C CA . HIS A 1 662 ? -22.872 -7.956 30.079 1.00 74.81 662 HIS A CA 1
ATOM 5181 C C . HIS A 1 662 ? -23.218 -6.575 30.640 1.00 74.81 662 HIS A C 1
ATOM 5183 O O . HIS A 1 662 ? -24.228 -6.512 31.342 1.00 74.81 662 HIS A O 1
ATOM 5189 N N . HIS A 1 663 ? -22.449 -5.511 30.364 1.00 68.44 663 HIS A N 1
ATOM 5190 C CA . HIS A 1 663 ? -22.589 -4.207 31.042 1.00 68.44 663 HIS A CA 1
ATOM 5191 C C . HIS A 1 663 ? -22.781 -4.385 32.569 1.00 68.44 663 HIS A C 1
ATOM 5193 O O . HIS A 1 663 ? -23.792 -4.007 33.171 1.00 68.44 663 HIS A O 1
ATOM 5199 N N . GLN A 1 664 ? -21.814 -5.027 33.225 1.00 66.62 664 GLN A N 1
ATOM 5200 C CA . GLN A 1 664 ? -21.823 -5.105 34.687 1.00 66.62 664 GLN A CA 1
ATOM 5201 C C . GLN A 1 664 ? -21.499 -3.728 35.282 1.00 66.62 664 GLN A C 1
ATOM 5203 O O . GLN A 1 664 ? -20.727 -2.963 34.704 1.00 66.62 664 GLN A O 1
ATOM 5208 N N . LYS A 1 665 ? -22.079 -3.398 36.446 1.00 65.88 665 LYS A N 1
ATOM 5209 C CA . LYS A 1 665 ? -21.653 -2.211 37.207 1.00 65.88 665 LYS A CA 1
ATOM 5210 C C . LYS A 1 665 ? -20.163 -2.357 37.519 1.00 65.88 665 LYS A C 1
ATOM 5212 O O . LYS A 1 665 ? -19.762 -3.388 38.053 1.00 65.88 665 LYS A O 1
ATOM 5217 N N . HIS A 1 666 ? -19.366 -1.349 37.172 1.00 62.50 666 HIS A N 1
ATOM 5218 C CA . HIS A 1 666 ? -17.917 -1.404 37.329 1.00 62.50 666 HIS A CA 1
ATOM 5219 C C . HIS A 1 666 ? -17.507 -1.596 38.796 1.00 62.50 666 HIS A C 1
ATOM 5221 O O . HIS A 1 666 ? -17.708 -0.714 39.625 1.00 62.50 666 HIS A O 1
ATOM 5227 N N . ASP A 1 667 ? -16.883 -2.738 39.086 1.00 74.69 667 ASP A N 1
ATOM 5228 C CA . ASP A 1 667 ? -15.949 -2.879 40.203 1.00 74.69 667 ASP A CA 1
ATOM 5229 C C . ASP A 1 667 ? -14.616 -2.248 39.765 1.00 74.69 667 ASP A C 1
ATOM 5231 O O . ASP A 1 667 ? -14.096 -2.568 38.689 1.00 74.69 667 ASP A O 1
ATOM 5235 N N . GLU A 1 668 ? -14.062 -1.352 40.583 1.00 74.19 668 GLU A N 1
ATOM 5236 C CA . GLU A 1 668 ? -12.782 -0.672 40.333 1.00 74.19 668 GLU A CA 1
ATOM 5237 C C . GLU A 1 668 ? -11.623 -1.662 40.112 1.00 74.19 668 GLU A C 1
ATOM 5239 O O . GLU A 1 668 ? -10.675 -1.384 39.376 1.00 74.19 668 GLU A O 1
ATOM 5244 N N . LYS A 1 669 ? -11.710 -2.868 40.688 1.00 78.25 669 LYS A N 1
ATOM 5245 C CA . LYS A 1 669 ? -10.730 -3.939 40.451 1.00 78.25 669 LYS A CA 1
ATOM 5246 C C . LYS A 1 669 ? -10.770 -4.473 39.023 1.00 78.25 669 LYS A C 1
ATOM 5248 O O . LYS A 1 669 ? -9.745 -4.923 38.520 1.00 78.25 669 LYS A O 1
ATOM 5253 N N . VAL A 1 670 ? -11.937 -4.447 38.378 1.00 74.94 670 VAL A N 1
ATOM 5254 C CA . VAL A 1 670 ? -12.131 -4.950 37.010 1.00 74.94 670 VAL A CA 1
ATOM 5255 C C . VAL A 1 670 ? -11.677 -3.907 35.990 1.00 74.94 670 VAL A C 1
ATOM 5257 O O . VAL A 1 670 ? -11.006 -4.263 35.023 1.00 74.94 670 VAL A O 1
ATOM 5260 N N . THR A 1 671 ? -11.942 -2.615 36.222 1.00 71.38 671 THR A N 1
ATOM 5261 C CA . THR A 1 671 ? -11.366 -1.539 35.389 1.00 71.38 671 THR A CA 1
ATOM 5262 C C . THR A 1 671 ? -9.841 -1.502 35.495 1.00 71.38 671 THR A C 1
ATOM 5264 O O . THR A 1 671 ? -9.169 -1.318 34.484 1.00 71.38 671 THR A O 1
ATOM 5267 N N . GLY A 1 672 ? -9.284 -1.800 36.674 1.00 75.00 672 GLY A N 1
ATOM 5268 C CA . GLY A 1 672 ? -7.847 -1.991 36.898 1.00 75.00 672 GLY A CA 1
ATOM 5269 C C . GLY A 1 672 ? -7.206 -3.214 36.217 1.00 75.00 672 GLY A C 1
ATOM 5270 O O . GLY A 1 672 ? -6.010 -3.428 36.402 1.00 75.00 672 GLY A O 1
ATOM 5271 N N . MET A 1 673 ? -7.954 -4.011 35.444 1.00 76.25 673 MET A N 1
ATOM 5272 C CA . MET A 1 673 ? -7.436 -5.121 34.620 1.00 76.25 673 MET A CA 1
ATOM 5273 C C . MET A 1 673 ? -7.708 -4.947 33.119 1.00 76.25 673 MET A C 1
ATOM 5275 O O . MET A 1 673 ? -7.366 -5.824 32.330 1.00 76.25 673 MET A O 1
ATOM 5279 N N . SER A 1 674 ? -8.345 -3.850 32.715 1.00 79.94 674 SER A N 1
ATOM 5280 C CA . SER A 1 674 ? -8.755 -3.620 31.332 1.00 79.94 674 SER A CA 1
ATOM 5281 C C . SER A 1 674 ? -7.688 -2.870 30.541 1.00 79.94 674 SER A C 1
ATOM 5283 O O . SER A 1 674 ? -7.251 -1.795 30.954 1.00 79.94 674 SER A O 1
ATOM 5285 N N . ILE A 1 675 ? -7.326 -3.387 29.364 1.00 79.62 675 ILE A N 1
ATOM 5286 C CA . ILE A 1 675 ? -6.374 -2.710 28.470 1.00 79.62 675 ILE A CA 1
ATOM 5287 C C . ILE A 1 675 ? -7.021 -1.452 27.873 1.00 79.62 675 ILE A C 1
ATOM 5289 O O . ILE A 1 675 ? -6.378 -0.407 27.798 1.00 79.62 675 ILE A O 1
ATOM 5293 N N . LEU A 1 676 ? -8.317 -1.515 27.536 1.00 75.75 676 LEU A N 1
ATOM 5294 C CA . LEU A 1 676 ? -9.082 -0.361 27.044 1.00 75.75 676 LEU A CA 1
ATOM 5295 C C . LEU A 1 676 ? -9.046 0.827 28.022 1.00 75.75 676 LEU A C 1
ATOM 5297 O O . LEU A 1 676 ? -8.968 1.976 27.584 1.00 75.75 676 LEU A O 1
ATOM 5301 N N . TYR A 1 677 ? -9.077 0.567 29.334 1.00 72.25 677 TYR A N 1
ATOM 5302 C CA . TYR A 1 677 ? -9.008 1.612 30.361 1.00 72.25 677 TYR A CA 1
ATOM 5303 C C . TYR A 1 677 ? -7.576 2.036 30.731 1.00 72.25 677 TYR A C 1
ATOM 5305 O O . TYR A 1 677 ? -7.390 3.189 31.117 1.00 72.25 677 TYR A O 1
ATOM 5313 N N . GLN A 1 678 ? -6.579 1.150 30.622 1.00 76.88 678 GLN A N 1
ATOM 5314 C CA . GLN A 1 678 ? -5.187 1.443 31.001 1.00 76.88 678 GLN A CA 1
ATOM 5315 C C . GLN A 1 678 ? -4.380 2.147 29.904 1.00 76.88 678 GLN A C 1
ATOM 5317 O O . GLN A 1 678 ? -3.702 3.131 30.196 1.00 76.88 678 GLN A O 1
ATOM 5322 N N . ASP A 1 679 ? -4.477 1.682 28.657 1.00 75.12 679 ASP A N 1
ATOM 5323 C CA . ASP A 1 679 ? -3.602 2.137 27.566 1.00 75.12 679 ASP A CA 1
ATOM 5324 C C . ASP A 1 679 ? -4.184 3.330 26.781 1.00 75.12 679 ASP A C 1
ATOM 5326 O O . ASP A 1 679 ? -3.513 3.903 25.922 1.00 75.12 679 ASP A O 1
ATOM 5330 N N . THR A 1 680 ? -5.424 3.751 27.067 1.00 70.56 680 THR A N 1
ATOM 5331 C CA . THR A 1 680 ? -6.027 4.930 26.422 1.00 70.56 680 THR A CA 1
ATOM 5332 C C . THR A 1 680 ? -5.428 6.225 26.998 1.00 70.56 680 THR A C 1
ATOM 5334 O O . THR A 1 680 ? -5.629 6.508 28.181 1.00 70.56 680 THR A O 1
ATOM 5337 N N . PRO A 1 681 ? -4.766 7.084 26.191 1.00 76.50 681 PRO A N 1
ATOM 5338 C CA . PRO A 1 681 ? -4.164 8.320 26.689 1.00 76.50 681 PRO A CA 1
ATOM 5339 C C . PRO A 1 681 ? -5.190 9.252 27.340 1.00 76.50 681 PRO A C 1
ATOM 5341 O O . PRO A 1 681 ? -6.283 9.452 26.808 1.00 76.50 681 PRO A O 1
ATOM 5344 N N . GLU A 1 682 ? -4.826 9.909 28.444 1.00 72.56 682 GLU A N 1
ATOM 5345 C CA . GLU A 1 682 ? -5.745 10.783 29.194 1.00 72.56 682 GLU A CA 1
ATOM 5346 C C . GLU A 1 682 ? -6.282 11.961 28.354 1.00 72.56 682 GLU A C 1
ATOM 5348 O O . GLU A 1 682 ? -7.400 12.435 28.566 1.00 72.56 682 GLU A O 1
ATOM 5353 N N . THR A 1 683 ? -5.550 12.377 27.317 1.00 77.69 683 THR A N 1
ATOM 5354 C CA . THR A 1 683 ? -6.012 13.324 26.288 1.00 77.69 683 THR A CA 1
ATOM 5355 C C . THR A 1 683 ? -7.173 12.776 25.451 1.00 77.69 683 THR A C 1
ATOM 5357 O O . THR A 1 683 ? -8.127 13.507 25.179 1.00 77.69 683 THR A O 1
ATOM 5360 N N . THR A 1 684 ? -7.136 11.497 25.073 1.00 72.38 684 THR A N 1
ATOM 5361 C CA . THR A 1 684 ? -8.226 10.793 24.381 1.00 72.38 684 THR A CA 1
ATOM 5362 C C . THR A 1 684 ? -9.423 10.618 25.308 1.00 72.38 684 THR A C 1
ATOM 5364 O O . THR A 1 684 ? -10.539 10.949 24.916 1.00 72.38 684 THR A O 1
ATOM 5367 N N . ILE A 1 685 ? -9.194 10.214 26.565 1.00 69.88 685 ILE A N 1
ATOM 5368 C CA . ILE A 1 685 ? -10.249 10.122 27.589 1.00 69.88 685 ILE A CA 1
ATOM 5369 C C . ILE A 1 685 ? -10.946 11.479 27.769 1.00 69.88 685 ILE A C 1
ATOM 5371 O O . ILE A 1 685 ? -12.170 11.554 27.781 1.00 69.88 685 ILE A O 1
ATOM 5375 N N . THR A 1 686 ? -10.180 12.571 27.845 1.00 74.38 686 THR A N 1
ATOM 5376 C CA . THR A 1 686 ? -10.718 13.934 27.993 1.00 74.38 686 THR A CA 1
ATOM 5377 C C . THR A 1 686 ? -11.537 14.366 26.771 1.00 74.38 686 THR A C 1
ATOM 5379 O O . THR A 1 686 ? -12.610 14.945 26.928 1.00 74.38 686 THR A O 1
ATOM 5382 N N . ARG A 1 687 ? -11.085 14.041 25.549 1.00 76.12 687 ARG A N 1
ATOM 5383 C CA . ARG A 1 687 ? -11.848 14.285 24.306 1.00 76.12 687 ARG A CA 1
ATOM 5384 C C . ARG A 1 687 ? -13.149 13.481 24.237 1.00 76.12 687 ARG A C 1
ATOM 5386 O O . ARG A 1 687 ? -14.117 13.968 23.666 1.00 76.12 687 ARG A O 1
ATOM 5393 N N . LEU A 1 688 ? -13.179 12.291 24.834 1.00 71.25 688 LEU A N 1
ATOM 5394 C CA . LEU A 1 688 ? -14.357 11.427 24.956 1.00 71.25 688 LEU A CA 1
ATOM 5395 C C . LEU A 1 688 ? -15.244 11.776 26.169 1.00 71.25 688 LEU A C 1
ATOM 5397 O O . LEU A 1 688 ? -15.956 10.909 26.658 1.00 71.25 688 LEU A O 1
ATOM 5401 N N . GLY A 1 689 ? -15.205 13.014 26.678 1.00 79.31 689 GLY A N 1
ATOM 5402 C CA . GLY A 1 689 ? -16.059 13.463 27.790 1.00 79.31 689 GLY A CA 1
ATOM 5403 C C . GLY A 1 689 ? -15.547 13.116 29.196 1.00 79.31 689 GLY A C 1
ATOM 5404 O O . GLY A 1 689 ? -16.280 13.256 30.174 1.00 79.31 689 GLY A O 1
ATOM 5405 N N . GLY A 1 690 ? -14.289 12.691 29.322 1.00 80.94 690 GLY A N 1
ATOM 5406 C CA . GLY A 1 690 ? -13.639 12.387 30.596 1.00 80.94 690 GLY A CA 1
ATOM 5407 C C . GLY A 1 690 ? -13.900 10.967 31.111 1.00 80.94 690 GLY A C 1
ATOM 5408 O O . GLY A 1 690 ? -14.632 10.176 30.516 1.00 80.94 690 GLY A O 1
ATOM 5409 N N . LYS A 1 691 ? -13.287 10.632 32.257 1.00 75.94 691 LYS A N 1
ATOM 5410 C CA . LYS A 1 691 ? -13.322 9.272 32.834 1.00 75.94 691 LYS A CA 1
ATOM 5411 C C . LYS A 1 691 ? -14.749 8.777 33.096 1.00 75.94 691 LYS A C 1
ATOM 5413 O O . LYS A 1 691 ? -15.032 7.618 32.830 1.00 75.94 691 LYS A O 1
ATOM 5418 N N . ALA A 1 692 ? -15.662 9.650 33.531 1.00 74.94 692 ALA A N 1
ATOM 5419 C CA . ALA A 1 692 ? -17.068 9.293 33.736 1.00 74.94 692 ALA A CA 1
ATOM 5420 C C . ALA A 1 692 ? -17.748 8.812 32.440 1.00 74.94 692 ALA A C 1
ATOM 5422 O O . ALA A 1 692 ? -18.357 7.746 32.425 1.00 74.94 692 ALA A O 1
ATOM 5423 N N . MET A 1 693 ? -17.578 9.533 31.325 1.00 73.81 693 MET A N 1
ATOM 5424 C CA . MET A 1 693 ? -18.147 9.120 30.039 1.00 73.81 693 MET A CA 1
ATOM 5425 C C . MET A 1 693 ? -17.468 7.847 29.501 1.00 73.81 693 MET A C 1
ATOM 5427 O O . MET A 1 693 ? -18.148 6.976 28.962 1.00 73.81 693 MET A O 1
ATOM 5431 N N . LEU A 1 694 ? -16.164 7.666 29.731 1.00 71.38 694 LEU A N 1
ATOM 5432 C CA . LEU A 1 694 ? -15.460 6.425 29.392 1.00 71.38 694 LEU A CA 1
ATOM 5433 C C . LEU A 1 694 ? -15.963 5.213 30.211 1.00 71.38 694 LEU A C 1
ATOM 5435 O O . LEU A 1 694 ? -16.078 4.116 29.670 1.00 71.38 694 LEU A O 1
ATOM 5439 N N . HIS A 1 695 ? -16.286 5.388 31.496 1.00 71.31 695 HIS A N 1
ATOM 5440 C CA . HIS A 1 695 ? -16.809 4.318 32.358 1.00 71.31 695 HIS A CA 1
ATOM 5441 C C . HIS A 1 695 ? -18.312 4.052 32.179 1.00 71.31 695 HIS A C 1
ATOM 5443 O O . HIS A 1 695 ? -18.744 2.925 32.371 1.00 71.31 695 HIS A O 1
ATOM 5449 N N . GLU A 1 696 ? -19.131 5.034 31.795 1.00 73.38 696 GLU A N 1
ATOM 5450 C CA . GLU A 1 696 ? -20.579 4.811 31.627 1.00 73.38 696 GLU A CA 1
ATOM 5451 C C . GLU A 1 696 ? -21.016 4.610 30.173 1.00 73.38 696 GLU A C 1
ATOM 5453 O O . GLU A 1 696 ? -21.961 3.869 29.909 1.00 73.38 696 GLU A O 1
ATOM 5458 N N . THR A 1 697 ? -20.360 5.267 29.212 1.00 74.75 697 THR A N 1
ATOM 5459 C CA . THR A 1 697 ? -20.809 5.284 27.809 1.00 74.75 697 THR A CA 1
ATOM 5460 C C . THR A 1 697 ? -20.077 4.262 26.951 1.00 74.75 697 THR A C 1
ATOM 5462 O O . THR A 1 697 ? -20.718 3.614 26.128 1.00 74.75 697 THR A O 1
ATOM 5465 N N . MET A 1 698 ? -18.772 4.047 27.156 1.00 73.75 698 MET A N 1
ATOM 5466 C CA . MET A 1 698 ? -18.024 3.059 26.364 1.00 73.75 698 MET A CA 1
ATOM 5467 C C . MET A 1 698 ? -18.571 1.626 26.538 1.00 73.75 698 MET A C 1
ATOM 5469 O O . MET A 1 698 ? -18.855 1.001 25.518 1.00 73.75 698 MET A O 1
ATOM 5473 N N . PRO A 1 699 ? -18.860 1.111 27.754 1.00 75.19 699 PRO A N 1
ATOM 5474 C CA . PRO A 1 699 ? -19.466 -0.214 27.904 1.00 75.19 699 PRO A CA 1
ATOM 5475 C C . PRO A 1 699 ? -20.861 -0.307 27.282 1.00 75.19 699 PRO A C 1
ATOM 5477 O O . PRO A 1 699 ? -21.236 -1.366 26.799 1.00 75.19 699 PRO A O 1
ATOM 5480 N N . ARG A 1 700 ? -21.637 0.788 27.244 1.00 76.06 700 ARG A N 1
ATOM 5481 C CA . ARG A 1 700 ? -22.939 0.828 26.547 1.00 76.06 700 ARG A CA 1
ATOM 5482 C C . ARG A 1 700 ? -22.777 0.786 25.036 1.00 76.06 700 ARG A C 1
ATOM 5484 O O . ARG A 1 700 ? -23.503 0.052 24.377 1.00 76.06 700 ARG A O 1
ATOM 5491 N N . MET A 1 701 ? -21.816 1.524 24.489 1.00 75.94 701 MET A N 1
ATOM 5492 C CA . MET A 1 701 ? -21.518 1.511 23.054 1.00 75.94 701 MET A CA 1
ATOM 5493 C C . MET A 1 701 ? -20.965 0.167 22.565 1.00 75.94 701 MET A C 1
ATOM 5495 O O . MET A 1 701 ? -21.086 -0.126 21.378 1.00 75.94 701 MET A O 1
ATOM 5499 N N . LEU A 1 702 ? -20.390 -0.642 23.461 1.00 78.31 702 LEU A N 1
ATOM 5500 C CA . LEU A 1 702 ? -19.878 -1.985 23.160 1.00 78.31 702 LEU A CA 1
ATOM 5501 C C . LEU A 1 702 ? -20.808 -3.121 23.604 1.00 78.31 702 LEU A C 1
ATOM 5503 O O . LEU A 1 702 ? -20.626 -4.247 23.155 1.00 78.31 702 LEU A O 1
ATOM 5507 N N . SER A 1 703 ? -21.806 -2.825 24.442 1.00 84.38 703 SER A N 1
ATOM 5508 C CA . SER A 1 703 ? -22.827 -3.774 24.892 1.00 84.38 703 SER A CA 1
ATOM 5509 C C . SER A 1 703 ? -23.575 -4.385 23.711 1.00 84.38 703 SER A C 1
ATOM 5511 O O . SER A 1 703 ? -24.062 -3.668 22.839 1.00 84.38 703 SER A O 1
ATOM 5513 N N . ILE A 1 704 ? -23.794 -5.697 23.739 1.00 81.69 704 ILE A N 1
ATOM 5514 C CA . ILE A 1 704 ? -24.601 -6.416 22.736 1.00 81.69 704 ILE A CA 1
ATOM 5515 C C . ILE A 1 704 ? -26.077 -5.961 22.730 1.00 81.69 704 ILE A C 1
ATOM 5517 O O . ILE A 1 704 ? -26.808 -6.229 21.778 1.00 81.69 704 ILE A O 1
ATOM 5521 N N . GLU A 1 705 ? -26.525 -5.205 23.731 1.00 80.88 705 GLU A N 1
ATOM 5522 C CA . GLU A 1 705 ? -27.875 -4.624 23.784 1.00 80.88 705 GLU A CA 1
ATOM 5523 C C . GLU A 1 705 ? -27.978 -3.228 23.159 1.00 80.88 705 GLU A C 1
ATOM 5525 O O . GLU A 1 705 ? -29.021 -2.868 22.623 1.00 80.88 705 GLU A O 1
ATOM 5530 N N . THR A 1 706 ? -26.922 -2.418 23.256 1.00 78.94 706 THR A N 1
ATOM 5531 C CA . THR A 1 706 ? -26.977 -0.977 22.931 1.00 78.94 706 THR A CA 1
ATOM 5532 C C . THR A 1 706 ? -25.897 -0.520 21.950 1.00 78.94 706 THR A C 1
ATOM 5534 O O . THR A 1 706 ? -25.888 0.639 21.535 1.00 78.94 706 THR A O 1
ATOM 5537 N N . GLY A 1 707 ? -24.997 -1.417 21.552 1.00 80.75 707 GLY A N 1
ATOM 5538 C CA . GLY A 1 707 ? -23.937 -1.155 20.594 1.00 80.75 707 GLY A CA 1
ATOM 5539 C C . GLY A 1 707 ? -24.435 -1.104 19.151 1.00 80.75 707 GLY A C 1
ATOM 5540 O O . GLY A 1 707 ? -25.397 -1.768 18.756 1.00 80.75 707 GLY A O 1
ATOM 5541 N N . ALA A 1 708 ? -23.741 -0.323 18.321 1.00 81.81 708 ALA A N 1
ATOM 5542 C CA . ALA A 1 708 ? -24.125 -0.114 16.923 1.00 81.81 708 ALA A CA 1
ATOM 5543 C C . ALA A 1 708 ? -24.160 -1.422 16.106 1.00 81.81 708 ALA A C 1
ATOM 5545 O O . ALA A 1 708 ? -25.002 -1.572 15.223 1.00 81.81 708 ALA A O 1
ATOM 5546 N N . ALA A 1 709 ? -23.285 -2.379 16.434 1.00 84.19 709 ALA A N 1
ATOM 5547 C CA . ALA A 1 709 ? -23.179 -3.677 15.767 1.00 84.19 709 ALA A CA 1
ATOM 5548 C C . ALA A 1 709 ? -24.387 -4.603 15.985 1.00 84.19 709 ALA A C 1
ATOM 5550 O O . ALA A 1 709 ? -24.643 -5.484 15.162 1.00 84.19 709 ALA A O 1
ATOM 5551 N N . SER A 1 710 ? -25.114 -4.427 17.091 1.00 88.50 710 SER A N 1
ATOM 5552 C CA . SER A 1 710 ? -26.197 -5.316 17.514 1.00 88.50 710 SER A CA 1
ATOM 5553 C C . SER A 1 710 ? -27.586 -4.679 17.445 1.00 88.50 710 SER A C 1
ATOM 5555 O O . SER A 1 710 ? -28.573 -5.408 17.379 1.00 88.50 710 SER A O 1
ATOM 5557 N N . ALA A 1 711 ? -27.686 -3.346 17.385 1.00 88.38 711 ALA A N 1
ATOM 5558 C CA . ALA A 1 711 ? -28.952 -2.605 17.385 1.00 88.38 711 ALA A CA 1
ATOM 5559 C C . ALA A 1 711 ? -29.992 -3.113 16.358 1.00 88.38 711 ALA A C 1
ATOM 5561 O O . ALA A 1 711 ? -31.191 -3.137 16.644 1.00 88.38 711 ALA A O 1
ATOM 5562 N N . GLN A 1 712 ? -29.554 -3.576 15.179 1.00 90.38 712 GLN A N 1
ATOM 5563 C CA . GLN A 1 712 ? -30.450 -4.177 14.183 1.00 90.38 712 GLN A CA 1
ATOM 5564 C C . GLN A 1 712 ? -31.038 -5.521 14.655 1.00 90.38 712 GLN A C 1
ATOM 5566 O O . GLN A 1 712 ? -32.229 -5.761 14.459 1.00 90.38 712 GLN A O 1
ATOM 5571 N N . PHE A 1 713 ? -30.238 -6.376 15.296 1.00 92.94 713 PHE A N 1
ATOM 5572 C CA . PHE A 1 713 ? -30.684 -7.664 15.836 1.00 92.94 713 PHE A CA 1
ATOM 5573 C C . PHE A 1 713 ? -31.586 -7.484 17.064 1.00 92.94 713 PHE A C 1
ATOM 5575 O O . PHE A 1 713 ? -32.603 -8.167 17.163 1.00 92.94 713 PHE A O 1
ATOM 5582 N N . VAL A 1 714 ? -31.292 -6.511 17.936 1.00 91.69 714 VAL A N 1
ATOM 5583 C CA . VAL A 1 714 ? -32.179 -6.117 19.050 1.00 91.69 714 VAL A CA 1
ATOM 5584 C C . VAL A 1 714 ? -33.543 -5.673 18.517 1.00 91.69 714 VAL A C 1
ATOM 5586 O O . VAL A 1 714 ? -34.576 -6.155 18.976 1.00 91.69 714 VAL A O 1
ATOM 5589 N N . SER A 1 715 ? -33.565 -4.807 17.498 1.00 90.50 715 SER A N 1
ATOM 5590 C CA . SER A 1 715 ? -34.807 -4.349 16.864 1.00 90.50 715 SER A CA 1
ATOM 5591 C C . SER A 1 715 ? -35.603 -5.504 16.236 1.00 90.50 715 SER A C 1
ATOM 5593 O O . SER A 1 715 ? -36.817 -5.591 16.419 1.00 90.50 715 SER A O 1
ATOM 5595 N N . GLN A 1 716 ? -34.934 -6.450 15.565 1.00 93.00 716 GLN A N 1
ATOM 5596 C CA . GLN A 1 716 ? -35.581 -7.661 15.042 1.00 93.00 716 GLN A CA 1
ATOM 5597 C C . GLN A 1 716 ? -36.175 -8.538 16.155 1.00 93.00 716 GLN A C 1
ATOM 5599 O O . GLN A 1 716 ? -37.313 -8.992 16.024 1.00 93.00 716 GLN A O 1
ATOM 5604 N N . PHE A 1 717 ? -35.439 -8.750 17.248 1.00 94.56 717 PHE A N 1
ATOM 5605 C CA . PHE A 1 717 ? -35.893 -9.515 18.409 1.00 94.56 717 PHE A CA 1
ATOM 5606 C C . PHE A 1 717 ? -37.109 -8.868 19.091 1.00 94.56 717 PHE A C 1
ATOM 5608 O O . PHE A 1 717 ? -38.098 -9.550 19.362 1.00 94.56 717 PHE A O 1
ATOM 5615 N N . LEU A 1 718 ? -37.083 -7.550 19.319 1.00 92.31 718 LEU A N 1
ATOM 5616 C CA . LEU A 1 718 ? -38.207 -6.814 19.908 1.00 92.31 718 LEU A CA 1
ATOM 5617 C C . LEU A 1 718 ? -39.455 -6.889 19.016 1.00 92.31 718 LEU A C 1
ATOM 5619 O O . LEU A 1 718 ? -40.526 -7.257 19.504 1.00 92.31 718 LEU A O 1
ATOM 5623 N N . CYS A 1 719 ? -39.305 -6.659 17.707 1.00 91.75 719 CYS A N 1
ATOM 5624 C CA . CYS A 1 719 ? -40.396 -6.779 16.738 1.00 91.75 719 CYS A CA 1
ATOM 5625 C C . CYS A 1 719 ? -41.010 -8.192 16.715 1.00 91.75 719 CYS A C 1
ATOM 5627 O O . CYS A 1 719 ? -42.235 -8.320 16.695 1.00 91.75 719 CYS A O 1
ATOM 5629 N N . ARG A 1 720 ? -40.192 -9.259 16.762 1.00 94.12 720 ARG A N 1
ATOM 5630 C CA . ARG A 1 720 ? -40.678 -10.656 16.832 1.00 94.12 720 ARG A CA 1
ATOM 5631 C C . ARG A 1 720 ? -41.473 -10.942 18.107 1.00 94.12 720 ARG A C 1
ATOM 5633 O O . ARG A 1 720 ? -42.437 -11.698 18.056 1.00 94.12 720 ARG A O 1
ATOM 5640 N N . ASN A 1 721 ? -41.124 -10.297 19.217 1.00 93.31 721 ASN A N 1
ATOM 5641 C CA . ASN A 1 721 ? -41.839 -10.399 20.492 1.00 93.31 721 ASN A CA 1
ATOM 5642 C C . ASN A 1 721 ? -42.997 -9.388 20.639 1.00 93.31 721 ASN A C 1
ATOM 5644 O O . ASN A 1 721 ? -43.474 -9.147 21.749 1.00 93.31 721 ASN A O 1
ATOM 5648 N N . GLY A 1 722 ? -43.456 -8.783 19.536 1.00 92.44 722 GLY A N 1
ATOM 5649 C CA . GLY A 1 722 ? -44.599 -7.867 19.527 1.00 92.44 722 GLY A CA 1
ATOM 5650 C C . GLY A 1 722 ? -44.340 -6.514 20.197 1.00 92.44 722 GLY A C 1
ATOM 5651 O O . GLY A 1 722 ? -45.293 -5.815 20.540 1.00 92.44 722 GLY A O 1
ATOM 5652 N N . ARG A 1 723 ? -43.073 -6.130 20.400 1.00 87.75 723 ARG A N 1
ATOM 5653 C CA . ARG A 1 723 ? -42.689 -4.834 20.970 1.00 87.75 723 ARG A CA 1
ATOM 5654 C C . ARG A 1 723 ? -42.239 -3.871 19.883 1.00 87.75 723 ARG A C 1
ATOM 5656 O O . ARG A 1 723 ? -41.490 -4.234 18.980 1.00 87.75 723 ARG A O 1
ATOM 5663 N N . LEU A 1 724 ? -42.663 -2.616 20.010 1.00 80.94 724 LEU A N 1
ATOM 5664 C CA . LEU A 1 724 ? -42.071 -1.526 19.243 1.00 80.94 724 LEU A CA 1
ATOM 5665 C C . LEU A 1 724 ? -40.627 -1.307 19.724 1.00 80.94 724 LEU A C 1
ATOM 5667 O O . LEU A 1 724 ? -40.399 -1.340 20.935 1.00 80.94 724 LEU A O 1
ATOM 5671 N N . PRO A 1 725 ? -39.664 -1.049 18.822 1.00 76.19 725 PRO A N 1
ATOM 5672 C CA . PRO A 1 725 ? -38.335 -0.607 19.212 1.00 76.19 725 PRO A CA 1
ATOM 5673 C C . PRO A 1 725 ? -38.432 0.813 19.784 1.00 76.19 725 PRO A C 1
ATOM 5675 O O . PRO A 1 725 ? -38.366 1.810 19.061 1.00 76.19 725 PRO A O 1
ATOM 5678 N N . LEU A 1 726 ? -38.619 0.894 21.101 1.00 61.06 726 LEU A N 1
ATOM 5679 C CA . LEU A 1 726 ? -38.370 2.106 21.874 1.00 61.06 726 LEU A CA 1
ATOM 5680 C C . LEU A 1 726 ? -36.881 2.477 21.715 1.00 61.06 726 LEU A C 1
ATOM 5682 O O . LEU A 1 726 ? -36.047 1.621 21.416 1.00 61.06 726 LEU A O 1
ATOM 5686 N N . GLY A 1 727 ? -36.562 3.773 21.798 1.00 64.44 727 GLY A N 1
ATOM 5687 C CA . GLY A 1 727 ? -35.257 4.308 21.381 1.00 64.44 727 GLY A CA 1
ATOM 5688 C C . GLY A 1 727 ? -34.048 3.637 22.055 1.00 64.44 727 GLY A C 1
ATOM 5689 O O . GLY A 1 727 ? -34.185 3.047 23.121 1.00 64.44 727 GLY A O 1
ATOM 5690 N N . VAL A 1 728 ? -32.869 3.765 21.426 1.00 56.59 728 VAL A N 1
ATOM 5691 C CA . VAL A 1 728 ? -31.589 3.050 21.682 1.00 56.59 728 VAL A CA 1
ATOM 5692 C C . VAL A 1 728 ? -31.029 3.221 23.116 1.00 56.59 728 VAL A C 1
ATOM 5694 O O . VAL A 1 728 ? -29.971 3.811 23.326 1.00 56.59 728 VAL A O 1
ATOM 5697 N N . GLY A 1 729 ? -31.752 2.741 24.126 1.00 58.84 729 GLY A N 1
ATOM 5698 C CA . GLY A 1 729 ? -31.470 2.996 25.540 1.00 58.84 729 GLY A CA 1
ATOM 5699 C C . GLY A 1 729 ? -32.249 2.139 26.544 1.00 58.84 729 GLY A C 1
ATOM 5700 O O . GLY A 1 729 ? -31.861 2.111 27.711 1.00 58.84 729 GLY A O 1
ATOM 5701 N N . GLU A 1 730 ? -33.288 1.402 26.132 1.00 65.94 730 GLU A N 1
ATOM 5702 C CA . GLU A 1 73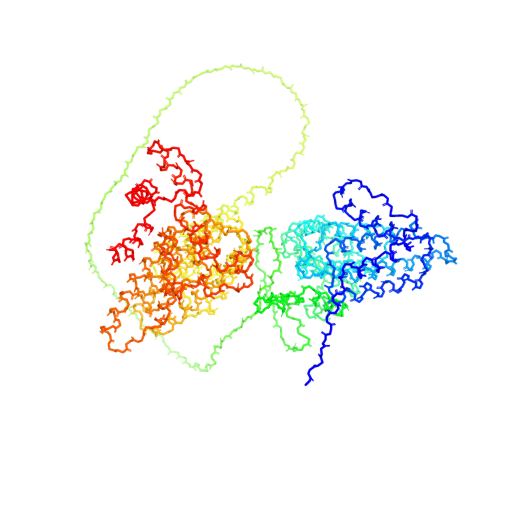0 ? -33.844 0.329 26.967 1.00 65.94 730 GLU A CA 1
ATOM 5703 C C . GLU A 1 730 ? -32.917 -0.896 26.927 1.00 65.94 730 GLU A C 1
ATOM 5705 O O . GLU A 1 730 ? -32.929 -1.686 25.985 1.00 65.94 730 GLU A O 1
ATOM 5710 N N . LEU A 1 731 ? -32.080 -1.023 27.962 1.00 68.19 731 LEU A N 1
ATOM 5711 C CA . LEU A 1 731 ? -31.263 -2.212 28.216 1.00 68.19 731 LEU A CA 1
ATOM 5712 C C . LEU A 1 731 ? -32.174 -3.427 28.444 1.00 68.19 731 LEU A C 1
ATOM 5714 O O . LEU A 1 731 ? -33.124 -3.354 29.228 1.00 68.19 731 LEU A O 1
ATOM 5718 N N . LEU A 1 732 ? -31.851 -4.555 27.812 1.00 80.81 732 LEU A N 1
ATOM 5719 C CA . LEU A 1 732 ? -32.564 -5.812 28.021 1.00 80.81 732 LEU A CA 1
ATOM 5720 C C . LEU A 1 732 ? -32.173 -6.372 29.391 1.00 80.81 732 LEU A C 1
ATOM 5722 O O . LEU A 1 732 ? -30.995 -6.517 29.710 1.00 80.81 732 LEU A O 1
ATOM 5726 N N . GLN A 1 733 ? -33.157 -6.714 30.224 1.00 84.38 733 GLN A N 1
ATOM 5727 C CA . GLN A 1 733 ? -32.899 -7.149 31.600 1.00 84.38 733 GLN A CA 1
ATOM 5728 C C . GLN A 1 733 ? -33.478 -8.531 31.904 1.00 84.38 733 GLN A C 1
ATOM 5730 O O . GLN A 1 733 ? -34.477 -8.970 31.331 1.00 84.38 733 GLN A O 1
ATOM 5735 N N . GLY A 1 734 ? -32.823 -9.229 32.836 1.00 86.69 734 GLY A N 1
ATOM 5736 C CA . GLY A 1 734 ? -33.262 -10.523 33.355 1.00 86.69 734 GLY A CA 1
ATOM 5737 C C . GLY A 1 734 ? -33.554 -11.548 32.257 1.00 86.69 734 GLY A C 1
ATOM 5738 O O . GLY A 1 734 ? -32.695 -11.868 31.436 1.00 86.69 734 GLY A O 1
ATOM 5739 N N . LYS A 1 735 ? -34.786 -12.067 32.250 1.00 89.00 735 LYS A N 1
ATOM 5740 C CA . LYS A 1 735 ? -35.226 -13.124 31.329 1.00 89.00 735 LYS A CA 1
ATOM 5741 C C . LYS A 1 735 ? -35.183 -12.697 29.856 1.00 89.00 735 LYS A C 1
ATOM 5743 O O . LYS A 1 735 ? -34.876 -13.525 29.007 1.00 89.00 735 LYS A O 1
ATOM 5748 N N . GLU A 1 736 ? -35.447 -11.428 29.557 1.00 89.69 736 GLU A N 1
ATOM 5749 C CA . GLU A 1 736 ? -35.500 -10.924 28.177 1.00 89.69 736 GLU A CA 1
ATOM 5750 C C . GLU A 1 736 ? -34.106 -10.869 27.548 1.00 89.69 736 GLU A C 1
ATOM 5752 O O . GLU A 1 736 ? -33.933 -11.257 26.396 1.00 89.69 736 GLU A O 1
ATOM 5757 N N . LYS A 1 737 ? -33.091 -10.492 28.340 1.00 89.25 737 LYS A N 1
ATOM 5758 C CA . LYS A 1 737 ? -31.677 -10.562 27.943 1.00 89.25 737 LYS A CA 1
ATOM 5759 C C . LYS A 1 737 ? -31.265 -11.991 27.586 1.00 89.25 737 LYS A C 1
ATOM 5761 O O . LYS A 1 737 ? -30.637 -12.209 26.557 1.00 89.25 737 LYS A O 1
ATOM 5766 N N . HIS A 1 738 ? -31.659 -12.966 28.406 1.00 90.31 738 HIS A N 1
ATOM 5767 C CA . HIS A 1 738 ? -31.365 -14.375 28.141 1.00 90.31 738 HIS A CA 1
ATOM 5768 C C . HIS A 1 738 ? -32.074 -14.882 26.874 1.00 90.31 738 HIS A C 1
ATOM 5770 O O . HIS A 1 738 ? -31.437 -15.500 26.028 1.00 90.31 738 HIS A O 1
ATOM 5776 N N . GLN A 1 739 ? -33.354 -14.542 26.681 1.00 93.44 739 GLN A N 1
ATOM 5777 C CA . GLN A 1 739 ? -34.091 -14.865 25.450 1.00 93.44 739 GLN A CA 1
ATOM 5778 C C . GLN A 1 739 ? -33.469 -14.223 24.200 1.00 93.44 739 GLN A C 1
ATOM 5780 O O . GLN A 1 739 ? -33.489 -14.826 23.129 1.00 93.44 739 GLN A O 1
ATOM 5785 N N . TYR A 1 740 ? -32.885 -13.028 24.322 1.00 93.69 740 TYR A N 1
ATOM 5786 C CA . TYR A 1 740 ? -32.160 -12.387 23.228 1.00 93.69 740 TYR A CA 1
ATOM 5787 C C . TYR A 1 740 ? -30.827 -13.084 22.909 1.00 93.69 740 TYR A C 1
ATOM 5789 O O . TYR A 1 740 ? -30.515 -13.271 21.734 1.00 93.69 740 TYR A O 1
ATOM 5797 N N . PHE A 1 741 ? -30.075 -13.551 23.912 1.00 93.38 741 PHE A N 1
ATOM 5798 C CA . PHE A 1 741 ? -28.903 -14.403 23.666 1.00 93.38 741 PHE A CA 1
ATOM 5799 C C . PHE A 1 741 ? -29.284 -15.747 23.034 1.00 93.38 741 PHE A C 1
ATOM 5801 O O . PHE A 1 741 ? -28.633 -16.170 22.079 1.00 93.38 741 PHE A O 1
ATOM 5808 N N . GLU A 1 742 ? -30.374 -16.383 23.480 1.00 94.31 742 GLU A N 1
ATOM 5809 C CA . GLU A 1 742 ? -30.900 -17.585 22.823 1.00 94.31 742 GLU A CA 1
ATOM 5810 C C . GLU A 1 742 ? -31.290 -17.324 21.361 1.00 94.31 742 GLU A C 1
ATOM 5812 O O . GLU A 1 742 ? -31.004 -18.162 20.509 1.00 94.31 742 GLU A O 1
ATOM 5817 N N . PHE A 1 743 ? -31.888 -16.169 21.053 1.00 95.94 743 PHE A N 1
ATOM 5818 C CA . PHE A 1 743 ? -32.199 -15.736 19.686 1.00 95.94 743 PHE A CA 1
ATOM 5819 C C . PHE A 1 743 ? -30.929 -15.543 18.838 1.00 95.94 743 PHE A C 1
ATOM 5821 O O . PHE A 1 743 ? -30.826 -16.106 17.747 1.00 95.94 743 PHE A O 1
ATOM 5828 N N . LEU A 1 744 ? -29.932 -14.805 19.343 1.00 95.44 744 LEU A N 1
ATOM 5829 C CA . LEU A 1 744 ? -28.657 -14.606 18.644 1.00 95.44 744 LEU A CA 1
ATOM 5830 C C . LEU A 1 744 ? -27.950 -15.938 18.364 1.00 95.44 744 LEU A C 1
ATOM 5832 O O . LEU A 1 744 ? -27.424 -16.141 17.270 1.00 95.44 744 LEU A O 1
ATOM 5836 N N . TRP A 1 745 ? -27.963 -16.863 19.320 1.00 96.44 745 TRP A N 1
ATOM 5837 C CA . TRP A 1 745 ? -27.357 -18.175 19.139 1.00 96.44 745 TRP A CA 1
ATOM 5838 C C . TRP A 1 745 ? -28.160 -19.054 18.168 1.00 96.44 745 TRP A C 1
ATOM 5840 O O . TRP A 1 745 ? -27.648 -19.431 17.116 1.00 96.44 745 TRP A O 1
ATOM 5850 N N . LYS A 1 746 ? -29.424 -19.356 18.488 1.00 95.75 746 LYS A N 1
ATOM 5851 C CA . LYS A 1 746 ? -30.224 -20.385 17.800 1.00 95.75 746 LYS A CA 1
ATOM 5852 C C . LYS A 1 746 ? -30.789 -19.939 16.453 1.00 95.75 746 LYS A C 1
ATOM 5854 O O . LYS A 1 746 ? -30.999 -20.785 15.590 1.00 95.75 746 LYS A O 1
ATOM 5859 N N . GLU A 1 747 ? -31.070 -18.646 16.277 1.00 95.81 747 GLU A N 1
ATOM 5860 C CA . GLU A 1 747 ? -31.720 -18.124 15.065 1.00 95.81 747 GLU A CA 1
ATOM 5861 C C . GLU A 1 747 ? -30.764 -17.339 14.157 1.00 95.81 747 GLU A C 1
ATOM 5863 O O . GLU A 1 747 ? -30.952 -17.348 12.940 1.00 95.81 747 GLU A O 1
ATOM 5868 N N . ILE A 1 748 ? -29.741 -16.677 14.717 1.00 95.88 748 ILE A N 1
ATOM 5869 C CA . ILE A 1 748 ? -28.740 -15.919 13.940 1.00 95.88 748 ILE A CA 1
ATOM 5870 C C . ILE A 1 748 ? -27.428 -16.706 13.740 1.00 95.88 748 ILE A C 1
ATOM 5872 O O . ILE A 1 748 ? -26.722 -16.459 12.761 1.00 95.88 748 ILE A O 1
ATOM 5876 N N . GLY A 1 749 ? -27.111 -17.679 14.604 1.00 95.75 749 GLY A N 1
ATOM 5877 C CA . GLY A 1 749 ? -25.898 -18.505 14.503 1.00 95.75 749 GLY A CA 1
ATOM 5878 C C . GLY A 1 749 ? -24.655 -17.898 15.165 1.00 95.75 749 GLY A C 1
ATOM 5879 O O . GLY A 1 749 ? -23.541 -18.117 14.691 1.00 95.75 749 GLY A O 1
ATOM 5880 N N . MET A 1 750 ? -24.831 -17.113 16.234 1.00 96.06 750 MET A N 1
ATOM 5881 C CA . MET A 1 750 ? -23.740 -16.508 17.019 1.00 96.06 750 MET A CA 1
ATOM 5882 C C . MET A 1 750 ? -23.171 -17.514 18.039 1.00 96.06 750 MET A C 1
ATOM 5884 O O . MET A 1 750 ? -23.367 -17.399 19.253 1.00 96.06 750 MET A O 1
ATOM 5888 N N . ASP A 1 751 ? -22.526 -18.566 17.527 1.00 95.94 751 ASP A N 1
ATOM 5889 C CA . ASP A 1 751 ? -21.960 -19.660 18.329 1.00 95.94 751 ASP A CA 1
ATOM 5890 C C . ASP A 1 751 ? -20.788 -19.212 19.217 1.00 95.94 751 ASP A C 1
ATOM 5892 O O . ASP A 1 751 ? -20.613 -19.732 20.324 1.00 95.94 751 ASP A O 1
ATOM 5896 N N . GLY A 1 752 ? -19.981 -18.250 18.756 1.00 95.75 752 GLY A N 1
ATOM 5897 C CA . GLY A 1 752 ? -18.817 -17.748 19.484 1.00 95.75 752 GLY A CA 1
ATOM 5898 C C . GLY A 1 752 ? -19.206 -17.008 20.760 1.00 95.75 752 GLY A C 1
ATOM 5899 O O . GLY A 1 752 ? -18.644 -17.272 21.826 1.00 95.75 752 GLY A O 1
ATOM 5900 N N . LEU A 1 753 ? -20.219 -16.145 20.663 1.00 95.44 753 LEU A N 1
ATOM 5901 C CA . LEU A 1 753 ? -20.855 -15.449 21.779 1.00 95.44 753 LEU A CA 1
ATOM 5902 C C . LEU A 1 753 ? -21.356 -16.437 22.836 1.00 95.44 753 LEU A C 1
ATOM 5904 O O . LEU A 1 753 ? -20.966 -16.349 24.001 1.00 95.44 753 LEU A O 1
ATOM 5908 N N . HIS A 1 754 ? -22.172 -17.410 22.427 1.00 95.38 754 HIS A N 1
ATOM 5909 C CA . HIS A 1 754 ? -22.753 -18.392 23.342 1.00 95.38 754 HIS A CA 1
ATOM 5910 C C . HIS A 1 754 ? -21.685 -19.277 24.013 1.00 95.38 754 HIS A C 1
ATOM 5912 O O . HIS A 1 754 ? -21.750 -19.542 25.219 1.00 95.38 754 HIS A O 1
ATOM 5918 N N . ALA A 1 755 ? -20.659 -19.699 23.266 1.00 95.44 755 ALA A N 1
ATOM 5919 C CA . ALA A 1 755 ? -19.542 -20.460 23.819 1.00 95.44 755 ALA A CA 1
ATOM 5920 C C . ALA A 1 755 ? -18.728 -19.639 24.839 1.00 95.44 755 ALA A C 1
ATOM 5922 O O . ALA A 1 755 ? -18.299 -20.178 25.863 1.00 95.44 755 ALA A O 1
ATOM 5923 N N . PHE A 1 756 ? -18.542 -18.339 24.592 1.00 95.31 756 PHE A N 1
ATOM 5924 C CA . PHE A 1 756 ? -17.841 -17.430 25.499 1.00 95.31 756 PHE A CA 1
ATOM 5925 C C . PHE A 1 756 ? -18.652 -17.157 26.774 1.00 95.31 756 PHE A C 1
ATOM 5927 O O . PHE A 1 756 ? -18.114 -17.285 27.876 1.00 95.31 756 PHE A O 1
ATOM 5934 N N . GLU A 1 757 ? -19.949 -16.859 26.648 1.00 93.38 757 GLU A N 1
ATOM 5935 C CA . GLU A 1 757 ? -20.868 -16.685 27.782 1.00 93.38 757 GLU A CA 1
ATOM 5936 C C . GLU A 1 757 ? -20.860 -17.929 28.686 1.00 93.38 757 GLU A C 1
ATOM 5938 O O . GLU A 1 757 ? -20.617 -17.839 29.893 1.00 93.38 757 GLU A O 1
ATOM 5943 N N . THR A 1 758 ? -21.007 -19.111 28.080 1.00 92.75 758 THR A N 1
ATOM 5944 C CA . THR A 1 758 ? -20.998 -20.407 28.773 1.00 92.75 758 THR A CA 1
ATOM 5945 C C . THR A 1 758 ? -19.675 -20.694 29.490 1.00 92.75 758 THR A C 1
ATOM 5947 O O . THR A 1 758 ? -19.672 -21.258 30.588 1.00 92.75 758 THR A O 1
ATOM 5950 N N . LEU A 1 759 ? -18.533 -20.336 28.891 1.00 93.31 759 LEU A N 1
ATOM 5951 C CA . LEU A 1 759 ? -17.220 -20.661 29.450 1.00 93.31 759 LEU A CA 1
ATOM 5952 C C . LEU A 1 759 ? -16.764 -19.686 30.548 1.00 93.31 759 LEU A C 1
ATOM 5954 O O . LEU A 1 759 ? -16.155 -20.136 31.525 1.00 93.31 759 LEU A O 1
ATOM 5958 N N . PHE A 1 760 ? -17.033 -18.385 30.395 1.00 90.25 760 PHE A N 1
ATOM 5959 C CA . PHE A 1 760 ? -16.445 -17.331 31.235 1.00 90.25 760 PHE A CA 1
ATOM 5960 C C . PHE A 1 760 ? -17.438 -16.601 32.147 1.00 90.25 760 PHE A C 1
ATOM 5962 O O . PHE A 1 760 ? -17.035 -16.154 33.223 1.00 90.25 760 PHE A O 1
ATOM 5969 N N . ILE A 1 761 ? -18.711 -16.481 31.753 1.00 83.88 761 ILE A N 1
ATOM 5970 C CA . ILE A 1 761 ? -19.715 -15.699 32.492 1.00 83.88 761 ILE A CA 1
ATOM 5971 C C . ILE A 1 761 ? -20.617 -16.608 33.332 1.00 83.88 761 ILE A C 1
ATOM 5973 O O . ILE A 1 761 ? -20.668 -16.448 34.551 1.00 83.88 761 ILE A O 1
ATOM 5977 N N . ASN A 1 762 ? -21.225 -17.633 32.730 1.00 77.88 762 ASN A N 1
ATOM 5978 C CA . ASN A 1 762 ? -22.169 -18.547 33.398 1.00 77.88 762 ASN A CA 1
ATOM 5979 C C . ASN A 1 762 ? -21.514 -19.516 34.409 1.00 77.88 762 ASN A C 1
ATOM 5981 O O . ASN A 1 762 ? -22.166 -20.412 34.932 1.00 77.88 762 ASN A O 1
ATOM 5985 N N . ARG A 1 763 ? -20.214 -19.346 34.690 1.00 60.22 763 ARG A N 1
ATOM 5986 C CA . ARG A 1 763 ? -19.483 -20.009 35.790 1.00 60.22 763 ARG A CA 1
ATOM 5987 C C . ARG A 1 763 ? -19.140 -19.075 36.958 1.00 60.22 763 ARG A C 1
ATOM 5989 O O . ARG A 1 763 ? -18.469 -19.503 37.895 1.00 60.22 763 ARG A O 1
ATOM 5996 N N . ARG A 1 764 ? -19.509 -17.794 36.861 1.00 50.12 764 ARG A N 1
ATOM 5997 C CA . ARG A 1 764 ? -19.280 -16.746 37.872 1.00 50.12 764 ARG A CA 1
ATOM 5998 C C . ARG A 1 764 ? -20.571 -16.219 38.502 1.00 50.12 764 ARG A C 1
ATOM 6000 O O . ARG A 1 764 ? -20.484 -15.580 39.548 1.00 50.12 764 ARG A O 1
ATOM 6007 N N . ILE A 1 765 ? -21.705 -16.452 37.842 1.00 35.66 765 ILE A N 1
ATOM 6008 C CA . ILE A 1 765 ? -23.069 -16.299 38.366 1.00 35.66 765 ILE A CA 1
ATOM 6009 C C . ILE A 1 765 ? -23.465 -17.635 39.004 1.00 35.66 765 ILE A C 1
ATOM 6011 O O . ILE A 1 765 ? -24.052 -17.589 40.104 1.00 35.66 765 ILE A O 1
#

Secondary structure (DSSP, 8-state):
-----------HHHHHHHHHHHHHHHH-TT------GGGHHHHHHHHHHHHHHHTTSSS-----HHHHHHHHHHHHHHHHHT-B-HHHHHHHHHHHHHHT-TTTS-TT----HHHHHHHHHHHHHHHHHH-PBPTT-PBPHHHHHHHHHHTTSTTS-HHHHHHHHHHHHHHHHTT-B-HHHHHHHHHTHHHHHHHTTSTTTHHHHHHHHHHH--GGG--HHHHHHHHHHHHHHTTSGGGHHHHHHHHHHHHHSHHHHHHHHHT-TTPPPHHHHHHHGGGGS-S-HHHHHHHHHHHSTTTTTSSS-PPP---TT-BTTB---SS----------------S--------------PPPP--------------------------------------------------------PPP-THHHHHHHHHHHHHHHHHHHHHHHTT-SS--HHHHHHIIIIIHHH--S-STTHHHIIIIIGGGSPPPSSHHHHIIIIIHHHHHHHHHS-HHHHHIIIIIIIHHHHHHHHHTTSSS---HHHHHHHHHHHHHHHHHHHHHHHHHTSS---HHHHHHHHHHHHHIIIIIHHHH-B--PPPHHHHHHHHT-SSHHHHHHHHHHHHHHHHHHHHHHHHHHTSSS-PPBTGGGHHHHHHHHHHHHHHHH-----HHHHTT-HHHHSS-HHHHHHTTHHHHHHHTHHHHHSTTTSTTTHHHHHHHHHHTT-----TT----HHHHHHHHHHIIIII--HHHHHHIIIIITTT-

pLDDT: mean 76.13, std 22.91, range [21.17, 98.06]